Protein 8JMJ (pdb70)

Radius of gyration: 39.77 Å; Cα contacts (8 Å, |Δi|>4): 2284; chains: 8; bounding box: 100×88×109 Å

Foldseek 3Di:
DFAAEEEEDFLDPDQCLLLLLQLLQVLLVVVVFAEEREELEAVFLNCLLQPCDPVPQPDAPLCCLVVNDAQVVQWAQGPRNRYIYGTHHNSSVCVLVVQVVCCVPVNLLLQSVLVSCPVPGVPGHYYYYRAYNRPDSSSSSSQLSHLEYEYRAEQADVSLVRVVVVVVSVVVCCPPRHVNYYYQAYEYECDDPPDPSSVVSVVSCCVPPVVRFQAQPPPRDGQYQHNDCLSVCSSVVSHRSCVRPCVDRRNVSSNSRSVSNVPD/DWAAEEEEDFQDPPLCLLLLLLLLQVLLCVVVFAEEEEELDQVFLNCLLLPHDQVVFDDAPLCCLVPVDQQVVQWDQGPRNRYIYRTHHNVSVVCQVVQVVVCVPPVCSLQSLLVSCPVPTRVGHYYYYRAHNRLDRSVSNSQLNGLEYEYRDAQADVSQVRVVVVVVSSVVCCVPRRVNYYHQAYEAEQDDPPDPSNVVSVVSCCVPPVVRFDAADVPRGGQYQHNDCLSVVNSVVSHNSCVVPCPDRNNVSSSRVSVSVVVD/DFAAEEEADFLDPDQCLLLLLLLLQVLLQVVVFAEEREELELVFLNCLLQPDDVVPQDDAPQCLLVVNDAPVVQKAQGPGNRYIYGTHYNCSVCVLVVQVVCCVPPNQLLQSVLVSCPVCRVVGHYYYYRAYNRLGSSSSNSLLNGLEYEYRAAQADVSVVRVVVVVVSSVVCCPPRHVNYDYQAYEYECDDPPDPSSVVSVVVCCVPPVVRFQAQPPPRHGQYQHNDCLSVCSSVVSHRSCVRPCPDRNNVSSSSVNVSVVVD/DWAAEEEADFLDPDLQLLLLLLQLQVLLCVVVFAEEEEELDQCQLNCLLQPHDPVNQPDAPLCCLVPVDQQVVQWDQTPRNRYIYRTHHNSSVVVQVVQVVVVVPDVPQLQSLLVSCPVCGVPGHYYYYRADNRPGNSVSNSQLNHQEYEYRDAQAPVSVVTVVVVVVVNVVVCVPRHVNYYYQAYEYEQDDPVDPSSVVSVVVCCVVPVVRFDAAPVPRDGQYQHNDCLSVCNSVVSHRSCVPPCPDRNNVSSSRVSVSSVVD/DPVPPQPPHD/DPDCPVVDDD/DPDDDDDDPD/DPDDDDDD

Solvent-accessible surface area: 45719 Å² total; per-residue (Å²): 215,128,1,40,6,0,0,0,0,8,4,36,5,15,4,9,13,24,36,0,0,3,6,0,0,0,1,0,2,67,69,124,69,62,0,0,0,0,0,0,9,30,31,0,14,0,0,4,6,5,2,11,82,59,139,80,20,123,65,7,0,51,46,14,14,91,63,133,43,112,1,71,120,2,32,46,129,20,79,20,97,75,1,3,0,0,0,0,43,86,27,0,46,34,0,34,101,41,13,34,67,29,39,124,158,108,130,150,4,36,31,45,0,62,73,11,1,127,58,3,25,35,120,18,60,22,0,0,0,1,2,14,10,38,22,20,7,18,2,43,0,0,0,1,1,0,24,1,0,0,0,0,0,40,6,62,35,26,11,49,29,9,2,99,42,0,6,80,17,0,79,126,9,46,179,76,35,3,96,96,4,120,33,54,1,0,0,0,3,73,9,50,71,133,54,113,18,6,114,41,3,16,63,55,3,46,132,131,19,43,103,53,8,10,88,22,80,95,88,41,118,69,4,58,3,30,90,24,47,74,17,24,31,2,11,38,120,3,62,4,0,13,75,70,40,103,177,12,103,0,1,86,10,3,41,90,0,0,72,17,1,38,115,80,217,119,1,40,10,0,0,0,0,4,6,33,2,20,2,11,13,21,39,0,0,4,4,0,0,0,2,0,1,64,70,116,74,68,0,0,0,0,0,0,8,15,19,2,16,0,3,16,4,0,23,10,155,38,116,84,50,126,83,13,0,47,46,12,8,64,55,167,70,112,2,67,102,6,35,29,121,15,69,12,96,63,0,4,0,0,3,4,49,55,35,0,28,35,0,22,80,38,20,36,52,15,37,101,121,105,145,112,0,32,46,36,0,59,86,16,1,112,69,2,19,59,116,18,34,24,0,0,0,0,2,12,15,40,41,22,4,4,1,23,0,0,0,0,5,4,58,1,0,0,0,0,0,32,6,51,22,30,9,51,43,14,1,122,36,0,36,97,24,1,132,102,0,59,143,68,42,10,97,169,5,106,19,34,0,0,0,0,2,58,23,34,77,131,50,114,14,7,115,39,4,13,63,61,4,52,138,138,35,49,104,72,6,13,105,19,77,92,95,35,108,67,8,37,4,32,94,18,47,78,15,22,20,2,12,45,122,12,77,1,1,17,67,72,38,86,172,14,78,0,0,90,10,3,53,80,0,0,82,18,1,48,121,80,182,169,3,39,6,0,0,0,0,8,1,36,5,14,3,9,14,22,37,0,0,4,5,0,0,0,0,0,3,74,76,135,74,70,0,0,0,0,0,0,8,27,23,0,16,0,0,16,4,4,12,3,160,54,124,60,18,125,60,5,0,41,43,14,15,92,64,134,55,121,6,65,123,8,35,45,140,20,66,13,117,85,0,3,0,0,0,0,40,93,37,0,40,28,0,28,102,34,15,27,76,27,53,109,148,115,142,149,3,42,31,42,0,78,99,15,1,104,57,2,39,22,99,12,59,24,0,0,0,1,1,11,15,41,20,13,2,2,2,27,0,0,0,0,1,1,66,0,0,0,0,0,0,36,6,66,41,31,12,31,63,6,2,64,28,0,8,81,23,1,121,132,10,58,151,76,15,7,94,167,3,116,44,46,1,0,0,1,3,71,13,43,68,134,45,119,20,6,114,40,4,16,61,51,0,40,141,122,32,46,109,68,7,10,88,33,66,96,102,41,118,78,7,56,3,36,103,19,47,73,15,23,38,2,13,51,103,5,47,3,0,7,76,63,47,97,174,8,92,0,0,72,9,1,50,108,0,0,80,21,1,39,115,77,210,104,1,31,5,0,0,0,0,3,8,34,3,18,2,12,15,20,40,0,0,5,5,0,0,0,1,0,0,68,68,130,70,59,0,0,0,0,0,0,8,21,26,2,20,0,1,23,4,0,13,16,140,74,148,86,25,114,102,6,0,47,45,13,10,58,55,181,47,113,1,52,109,7,31,53,131,14,57,14,104,72,0,0,0,0,0,0,32,44,30,0,30,29,2,25,104,45,16,41,70,6,59,129,99,92,98,111,0,31,31,28,0,66,83,17,0,97,67,0,12,61,111,17,32,16,0,0,0,1,2,13,20,37,38,25,12,18,1,27,0,0,0,1,5,1,65,0,0,0,0,0,0,32,7,61,35,31,8,40,40,4,0,101,38,0,16,95,28,0,99,119,11,45,172,74,21,13,97,169,4,109,14,35,0,0,0,0,2,74,18,37,70,135,52,109,17,6,115,39,5,13,60,61,2,45,155,102,25,46,110,62,9,13,107,31,82,95,92,28,108,62,4,58,3,32,107,23,48,81,15,21,24,2,16,44,125,11,66,1,0,10,66,68,28,92,166,18,102,0,0,80,8,2,48,85,0,0,83,25,0,40,116,70,146,79,211,81,199,94,74,33,94,94,155,98,132,71,198,112,63,29,46,62,145,109,207,100,216,94,71,55,92,83,264,98,199,91,109,48,110,120

Secondary structure (DSSP, 8-state):
--PEEEEE--SSTTSSHHHHHHHHHHHHHTTT--EEEEE-STT-HHHHHTT--TTS-SS-HHHHHHTSS-HHHH-EE-SSTTEEEE---GGGGGHHHHHHTSTTTT--GGGTTHHHHTTTTTS-SEEEEE--SSSSHHHHHHHTT-SEEEEEEE-STHHHHHHHHHHHHHHHHHTTT-TT-EEEEEEEESB-TT-HHHHHHHHHHHHHHGGGB-B-TTT--B---B--HHHHHGGGGT--HHHH-SSSHHHHHHHHHHHTTS--/---EEEEE--SSTTSSHHHHHHHHHHHHHTTT--EEEEE--TT-HHHHHTT--TTT-S--HHHHHHTSS-HHHH-EE-SSSSEEEE---GGGGGHHHHHHTTTTTSS-TTSHHHHHGGGTTTS-SEEEEE--SSSSHHHHHHHHT-SEEEEEEESSTHHHHHHHHHHHHHHHHHTTT-TT-EEEEEEEESB-TT-HHHHHHHHHHHHHHGGGB-B-SSS-SB---B--HHHHHGGGGT--GGGT-SSSHHHHHHHHHHHHHHT-/---EEEEE--SSTTSSHHHHHHHHHHHHHTTT--EEEEE--SS-HHHHHTT--TTS-SS-THHHHHTSS-GGGTPEE-SSTTEEEE---GGGGGHHHHHHHHTTTT--GGGHHHHHHTTTTTS-SEEEEE--SSSSHHHHHHHHH-SEEEEEEE-STTHHHHHHHHHHHHHHHHHTT-TT-EEEEEEEESB-TT-HHHHHHHHHHHHHHGGGB-B-TTT--B--PBP-HHHHHGGGGT--HHHH-TTSHHHHHHHHHHHHHHH-/---EEEEE--SSTTSSHHHHHHHHHHHHHTTT--EEEEE--TT-HHHHHTT--TTT-SS-HHHHHHTSS-HHHH-EE-SSTTEEEE---GGGGGTTHHHHHHTSSSSGGGSHHHHHTTTTTTS-SEEEEE--SSSSHHHHHHHHS-SEEEEEEESSTHHHHHHHHHHHHHHHHHHTT-TT-EEEEEEEESB-TT-HHHHHHHHHHHHHHGGGB-B-SSS--B---B--HHHHHGGGGT--GGGT-SSSHHHHHHHHHHHHHHT-/----SSS---/-TTSS--S--/--SSSS----/---S----

Nearest PDB structures (foldseek):
  6iud-assembly1_A  TM=9.995E-01  e=3.372E-49  Helicobacter pylori 26695
  8jmj-assembly1_B  TM=9.989E-01  e=3.523E-48  Helicobacter pylori 26695
  5ihp-assembly2_B  TM=9.378E-01  e=6.225E-23  Mycolicibacterium smegmatis MC2 155
  5ihp-assembly1_A  TM=9.436E-01  e=1.056E-22  Mycolicibacterium smegmatis MC2 155
  4pfs-assembly1_A  TM=9.407E-01  e=8.852E-23  Mycolicibacterium smegmatis MC2 155

Organism: Helicobacter pylori (strain ATCC 700392 / 26695) (NCBI:txid85962)

Sequence (1094 aa):
MMSEIIAVANQKGGVGKTTTAVNLAASLAVHEKKILLIDFAPQANATSSLGFRRDKIDYDIYHVLIGRKQISQVILKTQMPFLDLVPSNLGLAGFEKTFYDSQDENKRGELMLKNALESVVGLYDYIIIDSPPALGPLTINSLSAAHSVIIPIQCEFFALEGTKLLLNTIRMLQKSTNPKLKIRGFLPTMHVPQLNLTKGVLAELFKYFDSEFFRDSATGEYIMIPKSVKLAESPSFGKPILLYDIKSNGSIAYQKLAQSILQGMMSEIIAVANQKGGVGKTTTAVNLAASLAVHEKKILLIDFAPQANATSSLGFRRDKIDYDIYHVLIGRKQISQVILKTQMPFLDLVPSNLGLAGFEKTFYDSQDENKRGELMLKNALESVVGLYDYIIIDSPPALGPLTINSLSAAHSVIIPIQCEFFALEGTKLLLNTIRMLQKSTNPKLKIRGFLPTMHVPQLNLTKGVLAELFKYFDSEFFRDSATGEYIMIPKSVKLAESPSFGKPILLYDIKSNGSIAYQKLAQSILQGMMSEIIAVANQKGGVGKTTTAVNLAASLAVHEKKILLIDFAPQANATSSLGFRRDKIDYDIYHVLIGRKQISQVILKTQMPFLDLVPSNLGLAGFEKTFYDSQDENKRGELMLKNALESVVGLYDYIIIDSPPALGPLTINSLSAAHSVIIPIQCEFFALEGTKLLLNTIRMLQKSTNPKLKIRGFLPTMHVPQLNLTKGVLAELFKYFDSEFFRDSATGEYIMIPKSVKLAESPSFGKPILLYDIKSNGSIAYQKLAQSILQGMMSEIIAVANQKGGVGKTTTAVNLAASLAVHEKKILLIDFAPQANATSSLGFRRDKIDYDIYHVLIGRKQISQVILKTQMPFLDLVPSNLGLAGFEKTFYDSQDENKRGELMLKNALESVVGLYDYIIIDSPPALGPLTINSLSAAHSVIIPIQCEFFALEGTKLLLNTIRMLQKSTNPKLKIRGFLPTMHVPQLNLTKGVLAELFKYFDSEFFRDSATGEYIMIPKSVKLAESPSFGKPILLYDIKSNGSIAYQKLAQSILQGMAKNKVLGRGMAKNKVLGRGMAKNKVLGRGKNKVLGRG

Structure (mmCIF, N/CA/C/O backbone):
data_8JMJ
#
_entry.id   8JMJ
#
_cell.length_a   75.178
_cell.length_b   75.193
_cell.length_c   81.116
_cell.angle_alpha   71.34
_cell.angle_beta   71.46
_cell.angle_gamma   67.70
#
_symmetry.space_group_name_H-M   'P 1'
#
loop_
_entity.id
_entity.type
_entity.pdbx_description
1 polymer 'SpoOJ regulator (Soj)'
2 polymer "DNA (5'-D(P*TP*CP*CP*CP*TP*GP*TP*TP*TP*CP*AP*CP*GP*TP*GP*GP*AP*AP*CP*AP*CP*CP*CP*T)-3')"
3 polymer "DNA (5'-D(P*AP*GP*GP*GP*TP*GP*TP*TP*CP*CP*AP*CP*GP*TP*GP*AP*AP*AP*CP*AP*GP*GP*GP*A)-3')"
4 polymer 'Probable chromosome-partitioning protein ParB'
5 non-polymer "ADENOSINE-5'-TRIPHOSPHATE"
6 non-polymer 'MAGNESIUM ION'
#
loop_
_atom_site.group_PDB
_atom_site.id
_atom_site.type_symbol
_atom_site.label_atom_id
_atom_site.label_alt_id
_atom_site.label_comp_id
_atom_site.label_asym_id
_atom_site.label_entity_id
_atom_site.label_seq_id
_atom_site.pdbx_PDB_ins_code
_atom_site.Cartn_x
_atom_site.Cartn_y
_atom_site.Cartn_z
_atom_site.occupancy
_atom_site.B_iso_or_equiv
_atom_site.auth_seq_id
_atom_site.auth_comp_id
_atom_site.auth_asym_id
_atom_site.auth_atom_id
_atom_site.pdbx_PDB_model_num
ATOM 1 N N . MET A 1 1 ? -41.054 42.019 -46.443 1.00 70.87 1 MET A N 1
ATOM 2 C CA . MET A 1 1 ? -40.440 43.336 -46.461 1.00 72.53 1 MET A CA 1
ATOM 3 C C . MET A 1 1 ? -40.990 44.119 -45.292 1.00 73.28 1 MET A C 1
ATOM 4 O O . MET A 1 1 ? -42.096 43.833 -44.824 1.00 80.15 1 MET A O 1
ATOM 9 N N . MET A 1 2 ? -40.210 45.075 -44.795 1.00 65.28 2 MET A N 1
ATOM 10 C CA . MET A 1 2 ? -40.657 45.891 -43.669 1.00 66.33 2 MET A CA 1
ATOM 11 C C . MET A 1 2 ? -40.151 47.343 -43.738 1.00 71.31 2 MET A C 1
ATOM 12 O O . MET A 1 2 ? -38.963 47.596 -43.967 1.00 76.35 2 MET A O 1
ATOM 17 N N . SER A 1 3 ? -41.060 48.293 -43.543 1.00 62.68 3 SER A N 1
ATOM 18 C CA . SER A 1 3 ? -40.701 49.705 -43.528 1.00 55.05 3 SER A CA 1
ATOM 19 C C . SER A 1 3 ? -40.013 50.052 -42.234 1.00 56.16 3 SER A C 1
ATOM 20 O O . SER A 1 3 ? -40.451 49.615 -41.184 1.00 43.78 3 SER A O 1
ATOM 23 N N . GLU A 1 4 ? -38.945 50.841 -42.284 1.00 50.47 4 GLU A N 1
ATOM 24 C CA . GLU A 1 4 ? -38.446 51.396 -41.039 1.00 44.97 4 GLU A CA 1
ATOM 25 C C . GLU A 1 4 ? -39.201 52.695 -40.826 1.00 47.27 4 GLU A C 1
ATOM 26 O O . GLU A 1 4 ? -39.150 53.589 -41.657 1.00 49.07 4 GLU A O 1
ATOM 32 N N . ILE A 1 5 ? -39.935 52.782 -39.728 1.00 52.07 5 ILE A N 1
ATOM 33 C CA . ILE A 1 5 ? -40.701 53.978 -39.449 1.00 49.86 5 ILE A CA 1
ATOM 34 C C . ILE A 1 5 ? -39.844 54.955 -38.663 1.00 50.42 5 ILE A C 1
ATOM 35 O O . ILE A 1 5 ? -39.390 54.641 -37.571 1.00 59.25 5 ILE A O 1
ATOM 40 N N . ILE A 1 6 ? -39.605 56.131 -39.227 1.00 45.08 6 ILE A N 1
ATOM 41 C CA . ILE A 1 6 ? -38.804 57.138 -38.546 1.00 44.55 6 ILE A CA 1
ATOM 42 C C . ILE A 1 6 ? -39.629 58.355 -38.136 1.00 48.94 6 ILE A C 1
ATOM 43 O O . ILE A 1 6 ? -40.321 58.953 -38.955 1.00 52.43 6 ILE A O 1
ATOM 48 N N . ALA A 1 7 ? -39.565 58.710 -36.856 1.00 41.79 7 ALA A N 1
ATOM 49 C CA . ALA A 1 7 ? -40.190 59.940 -36.395 1.00 33.73 7 ALA A CA 1
ATOM 50 C C . ALA A 1 7 ? -39.180 61.105 -36.398 1.00 31.72 7 ALA A C 1
ATOM 51 O O . ALA A 1 7 ? -38.005 60.952 -36.086 1.00 28.91 7 ALA A O 1
ATOM 53 N N . VAL A 1 8 ? -39.637 62.271 -36.809 1.00 30.94 8 VAL A N 1
ATOM 54 C CA . VAL A 1 8 ? -38.834 63.470 -36.654 1.00 30.73 8 VAL A CA 1
ATOM 55 C C . VAL A 1 8 ? -39.618 64.194 -35.623 1.00 26.32 8 VAL A C 1
ATOM 56 O O . VAL A 1 8 ? -40.765 64.525 -35.879 1.00 34.39 8 VAL A O 1
ATOM 60 N N . ALA A 1 9 ? -39.044 64.379 -34.437 1.00 31.33 9 ALA A N 1
ATOM 61 C CA . ALA A 1 9 ? -39.797 64.979 -33.326 1.00 27.33 9 ALA A CA 1
ATOM 62 C C . ALA A 1 9 ? -38.965 65.880 -32.449 1.00 25.23 9 ALA A C 1
ATOM 63 O O . ALA A 1 9 ? -37.826 65.554 -32.135 1.00 32.66 9 ALA A O 1
ATOM 65 N N . ASN A 1 10 ? -39.526 67.044 -32.124 1.00 26.57 10 ASN A N 1
ATOM 66 C CA . ASN A 1 10 ? -39.104 67.856 -30.997 1.00 28.24 10 ASN A CA 1
ATOM 67 C C . ASN A 1 10 ? -40.291 68.715 -30.569 1.00 33.80 10 ASN A C 1
ATOM 68 O O . ASN A 1 10 ? -40.957 69.265 -31.426 1.00 29.44 10 ASN A O 1
ATOM 73 N N . GLN A 1 11 ? -40.516 68.918 -29.269 1.00 40.14 11 GLN A N 1
ATOM 74 C CA . GLN A 1 11 ? -41.660 69.755 -28.841 1.00 37.50 11 GLN A CA 1
ATOM 75 C C . GLN A 1 11 ? -41.414 71.250 -28.949 1.00 23.51 11 GLN A C 1
ATOM 76 O O . GLN A 1 11 ? -42.377 72.028 -28.992 1.00 23.44 11 GLN A O 1
ATOM 82 N N . LYS A 1 12 ? -40.132 71.631 -28.969 1.00 27.01 12 LYS A N 1
ATOM 83 C CA . LYS A 1 12 ? -39.710 73.012 -29.177 1.00 22.49 12 LYS A CA 1
ATOM 84 C C . LYS A 1 12 ? -40.117 73.398 -30.565 1.00 29.33 12 LYS A C 1
ATOM 85 O O . LYS A 1 12 ? -39.917 72.630 -31.525 1.00 31.76 12 LYS A O 1
ATOM 91 N N . GLY A 1 13 ? -40.723 74.568 -30.676 1.00 21.81 13 GLY A N 1
ATOM 92 C CA . GLY A 1 13 ? -41.097 75.033 -31.974 1.00 21.48 13 GLY A CA 1
ATOM 93 C C . GLY A 1 13 ? -40.002 75.600 -32.883 1.00 30.07 13 GLY A C 1
ATOM 94 O O . GLY A 1 13 ? -39.043 76.238 -32.417 1.00 20.57 13 GLY A O 1
ATOM 95 N N . GLY A 1 14 ? -40.150 75.349 -34.191 1.00 23.63 14 GLY A N 1
ATOM 96 C CA . GLY A 1 14 ? -39.350 75.990 -35.222 1.00 20.15 14 GLY A CA 1
ATOM 97 C C . GLY A 1 14 ? -37.897 75.589 -35.249 1.00 19.90 14 GLY A C 1
ATOM 98 O O . GLY A 1 14 ? -37.025 76.398 -35.505 1.00 35.20 14 GLY A O 1
ATOM 99 N N . VAL A 1 15 ? -37.651 74.323 -34.952 1.00 30.18 15 VAL A N 1
ATOM 100 C CA . VAL A 1 15 ? -36.310 73.737 -34.910 1.00 34.30 15 VAL A CA 1
ATOM 101 C C . VAL A 1 15 ? -35.855 72.900 -36.110 1.00 37.99 15 VAL A C 1
ATOM 102 O O . VAL A 1 15 ? -34.788 72.299 -36.067 1.00 42.75 15 VAL A O 1
ATOM 106 N N . GLY A 1 16 ? -36.647 72.824 -37.170 1.00 35.35 16 GLY A N 1
ATOM 107 C CA . GLY A 1 16 ? -36.221 72.033 -38.309 1.00 20.64 16 GLY A CA 1
ATOM 108 C C . GLY A 1 16 ? -36.905 70.697 -38.564 1.00 21.45 16 GLY A C 1
ATOM 109 O O . GLY A 1 16 ? -36.494 69.995 -39.480 1.00 30.46 16 GLY A O 1
ATOM 110 N N . LYS A 1 17 ? -37.923 70.359 -37.777 1.00 21.85 17 LYS A N 1
ATOM 111 C CA . LYS A 1 17 ? -38.757 69.149 -37.930 1.00 25.80 17 LYS A CA 1
ATOM 112 C C . LYS A 1 17 ? -39.288 68.877 -39.320 1.00 24.10 17 LYS A C 1
ATOM 113 O O . LYS A 1 17 ? -39.011 67.828 -39.880 1.00 35.80 17 LYS A O 1
ATOM 119 N N . THR A 1 18 ? -40.069 69.815 -39.848 1.00 25.35 18 THR A N 1
ATOM 120 C CA . THR A 1 18 ? -40.620 69.730 -41.203 1.00 23.09 18 THR A CA 1
ATOM 121 C C . THR A 1 18 ? -39.548 69.740 -42.300 1.00 22.88 18 THR A C 1
ATOM 122 O O . THR A 1 18 ? -39.539 68.843 -43.134 1.00 23.57 18 THR A O 1
ATOM 126 N N . THR A 1 19 ? -38.633 70.707 -42.251 1.00 22.02 19 THR A N 1
ATOM 127 C CA . THR A 1 19 ? -37.481 70.779 -43.151 1.00 21.78 19 THR A CA 1
ATOM 128 C C . THR A 1 19 ? -36.613 69.497 -43.168 1.00 40.42 19 THR A C 1
ATOM 129 O O . THR A 1 19 ? -36.164 69.073 -44.227 1.00 48.46 19 THR A O 1
ATOM 133 N N . THR A 1 20 ? -36.452 68.847 -42.013 1.00 31.15 20 THR A N 1
ATOM 134 C CA . THR A 1 20 ? -35.812 67.552 -41.988 1.00 23.43 20 THR A CA 1
ATOM 135 C C . THR A 1 20 ? -36.690 66.500 -42.629 1.00 24.46 20 THR A C 1
ATOM 136 O O . THR A 1 20 ? -36.229 65.816 -43.539 1.00 31.34 20 THR A O 1
ATOM 140 N N . ALA A 1 21 ? -37.941 66.402 -42.185 1.00 24.72 21 ALA A N 1
ATOM 141 C CA . ALA A 1 21 ? -38.837 65.340 -42.618 1.00 25.84 21 ALA A CA 1
ATOM 142 C C . ALA A 1 21 ? -39.131 65.378 -44.108 1.00 36.92 21 ALA A C 1
ATOM 143 O O . ALA A 1 21 ? -39.203 64.341 -44.738 1.00 38.68 21 ALA A O 1
ATOM 145 N N . VAL A 1 22 ? -39.219 66.573 -44.676 1.00 25.42 22 VAL A N 1
ATOM 146 C CA . VAL A 1 22 ? -39.358 66.704 -46.121 1.00 34.64 22 VAL A CA 1
ATOM 147 C C . VAL A 1 22 ? -38.053 66.396 -46.872 1.00 36.33 22 VAL A C 1
ATOM 148 O O . VAL A 1 22 ? -38.048 65.573 -47.792 1.00 39.71 22 VAL A O 1
ATOM 152 N N . ASN A 1 23 ? -36.949 67.033 -46.474 1.00 24.89 23 ASN A N 1
ATOM 153 C CA . ASN A 1 23 ? -35.671 66.816 -47.161 1.00 24.95 23 ASN A CA 1
ATOM 154 C C . ASN A 1 23 ? -34.955 65.461 -46.882 1.00 33.27 23 ASN A C 1
ATOM 155 O O . ASN A 1 23 ? -34.183 64.992 -47.707 1.00 31.79 23 ASN A O 1
ATOM 160 N N . LEU A 1 24 ? -35.230 64.821 -45.750 1.00 31.58 24 LEU A N 1
ATOM 161 C CA . LEU A 1 24 ? -34.752 63.463 -45.571 1.00 33.42 24 LEU A CA 1
ATOM 162 C C . LEU A 1 24 ? -35.503 62.502 -46.478 1.00 38.85 24 LEU A C 1
ATOM 163 O O . LEU A 1 24 ? -34.862 61.668 -47.127 1.00 42.07 24 LEU A O 1
ATOM 168 N N . ALA A 1 25 ? -36.835 62.641 -46.536 1.00 34.45 25 ALA A N 1
ATOM 169 C CA . ALA A 1 25 ? -37.695 61.778 -47.366 1.00 40.00 25 ALA A CA 1
ATOM 170 C C . ALA A 1 25 ? -37.384 61.920 -48.857 1.00 49.50 25 ALA A C 1
ATOM 171 O O . ALA A 1 25 ? -37.480 60.948 -49.627 1.00 50.66 25 ALA A O 1
ATOM 173 N N . ALA A 1 26 ? -36.993 63.131 -49.246 1.00 43.96 26 ALA A N 1
ATOM 174 C CA . ALA A 1 26 ? -36.550 63.372 -50.604 1.00 39.65 26 ALA A CA 1
ATOM 175 C C . ALA A 1 26 ? -35.183 62.760 -50.849 1.00 42.27 26 ALA A C 1
ATOM 176 O O . ALA A 1 26 ? -34.964 62.141 -51.893 1.00 47.35 26 ALA A O 1
ATOM 178 N N . SER A 1 27 ? -34.271 62.916 -49.890 1.00 29.21 27 SER A N 1
ATOM 179 C CA . SER A 1 27 ? -32.895 62.422 -50.062 1.00 43.08 27 SER A CA 1
ATOM 180 C C . SER A 1 27 ? -32.783 60.893 -50.088 1.00 41.98 27 SER A C 1
ATOM 181 O O . SER A 1 27 ? -31.872 60.326 -50.694 1.00 45.00 27 SER A O 1
ATOM 184 N N . LEU A 1 28 ? -33.747 60.246 -49.451 1.00 42.54 28 LEU A N 1
ATOM 185 C CA . LEU A 1 28 ? -33.897 58.810 -49.503 1.00 33.64 28 LEU A CA 1
ATOM 186 C C . LEU A 1 28 ? -34.593 58.342 -50.798 1.00 37.42 28 LEU A C 1
ATOM 187 O O . LEU A 1 28 ? -34.349 57.237 -51.267 1.00 44.17 28 LEU A O 1
ATOM 192 N N . ALA A 1 29 ? -35.457 59.161 -51.387 1.00 34.28 29 ALA A N 1
ATOM 193 C CA . ALA A 1 29 ? -36.125 58.755 -52.628 1.00 47.18 29 ALA A CA 1
ATOM 194 C C . ALA A 1 29 ? -35.181 58.877 -53.826 1.00 51.24 29 ALA A C 1
ATOM 195 O O . ALA A 1 29 ? -35.380 58.233 -54.855 1.00 52.64 29 ALA A O 1
ATOM 197 N N . VAL A 1 30 ? -34.160 59.717 -53.665 1.00 54.56 30 VAL A N 1
ATOM 198 C CA . VAL A 1 30 ? -33.065 59.911 -54.624 1.00 57.50 30 VAL A CA 1
ATOM 199 C C . VAL A 1 30 ? -32.299 58.607 -54.894 1.00 59.63 30 VAL A C 1
ATOM 200 O O . VAL A 1 30 ? -31.910 58.317 -56.027 1.00 54.17 30 VAL A O 1
ATOM 204 N N . HIS A 1 31 ? -32.178 57.794 -53.848 1.00 63.03 31 HIS A N 1
ATOM 205 C CA . HIS A 1 31 ? -31.377 56.576 -53.847 1.00 60.59 31 HIS A CA 1
ATOM 206 C C . HIS A 1 31 ? -32.158 55.352 -54.312 1.00 59.31 31 HIS A C 1
ATOM 207 O O . HIS A 1 31 ? -31.678 54.225 -54.173 1.00 60.98 31 HIS A O 1
ATOM 214 N N . GLU A 1 32 ? -33.355 55.611 -54.843 1.00 59.61 32 GLU A N 1
ATOM 215 C CA . GLU A 1 32 ? -34.321 54.619 -55.323 1.00 66.78 32 GLU A CA 1
ATOM 216 C C . GLU A 1 32 ? -34.783 53.720 -54.171 1.00 68.17 32 GLU A C 1
ATOM 217 O O . GLU A 1 32 ? -34.554 52.504 -54.140 1.00 76.89 32 GLU A O 1
ATOM 223 N N . LYS A 1 33 ? -35.445 54.364 -53.215 1.00 55.80 33 LYS A N 1
ATOM 224 C CA . LYS A 1 33 ? -36.152 53.690 -52.128 1.00 53.31 33 LYS A CA 1
ATOM 225 C C . LYS A 1 33 ? -37.582 54.239 -52.117 1.00 56.94 33 LYS A C 1
ATOM 226 O O . LYS A 1 33 ? -37.794 55.404 -52.424 1.00 55.92 33 LYS A O 1
ATOM 232 N N . LYS A 1 34 ? -38.560 53.411 -51.765 1.00 61.30 34 LYS A N 1
ATOM 233 C CA . LYS A 1 34 ? -39.958 53.831 -51.806 1.00 61.79 34 LYS A CA 1
ATOM 234 C C . LYS A 1 34 ? -40.335 54.553 -50.498 1.00 60.53 34 LYS A C 1
ATOM 235 O O . LYS A 1 34 ? -40.289 53.954 -49.427 1.00 64.66 34 LYS A O 1
ATOM 241 N N . ILE A 1 35 ? -40.700 55.836 -50.586 1.00 52.79 35 ILE A N 1
ATOM 242 C CA . ILE A 1 35 ? -40.816 56.693 -49.395 1.00 47.18 35 ILE A CA 1
ATOM 243 C C . ILE A 1 35 ? -42.203 57.293 -49.179 1.00 37.34 35 ILE A C 1
ATOM 244 O O . ILE A 1 35 ? -42.724 57.979 -50.046 1.00 37.20 35 ILE A O 1
ATOM 249 N N . LEU A 1 36 ? -42.783 57.052 -48.010 1.00 37.25 36 LEU A N 1
ATOM 250 C CA . LEU A 1 36 ? -44.040 57.675 -47.622 1.00 36.84 36 LEU A CA 1
ATOM 251 C C . LEU A 1 36 ? -43.733 58.786 -46.636 1.00 36.32 36 LEU A C 1
ATOM 252 O O . LEU A 1 36 ? -43.194 58.515 -45.581 1.00 35.74 36 LEU A O 1
ATOM 257 N N . LEU A 1 37 ? -44.052 60.034 -46.977 1.00 41.76 37 LEU A N 1
ATOM 258 C CA . LEU A 1 37 ? -43.955 61.138 -46.010 1.00 44.75 37 LEU A CA 1
ATOM 259 C C . LEU A 1 37 ? -45.305 61.376 -45.345 1.00 49.94 37 LEU A C 1
ATOM 260 O O . LEU A 1 37 ? -46.254 61.761 -46.003 1.00 53.35 37 LEU A O 1
ATOM 265 N N . ILE A 1 38 ? -45.402 61.152 -44.043 1.00 32.26 38 ILE A N 1
ATOM 266 C CA . ILE A 1 38 ? -46.660 61.443 -43.365 1.00 33.87 38 ILE A CA 1
ATOM 267 C C . ILE A 1 38 ? -46.560 62.772 -42.675 1.00 32.95 38 ILE A C 1
ATOM 268 O O . ILE A 1 38 ? -45.708 62.953 -41.809 1.00 43.88 38 ILE A O 1
ATOM 273 N N . ASP A 1 39 ? -47.432 63.704 -43.047 1.00 30.71 39 ASP A N 1
ATOM 274 C CA . ASP A 1 39 ? -47.449 65.010 -42.399 1.00 35.40 39 ASP A CA 1
ATOM 275 C C . ASP A 1 39 ? -48.409 64.798 -41.253 1.00 34.14 39 ASP A C 1
ATOM 276 O O . ASP A 1 39 ? -49.599 64.632 -41.464 1.00 32.95 39 ASP A O 1
ATOM 281 N N . PHE A 1 40 ? -47.868 64.744 -40.041 1.00 35.64 40 PHE A N 1
ATOM 282 C CA . PHE A 1 40 ? -48.649 64.482 -38.827 1.00 34.69 40 PHE A CA 1
ATOM 283 C C . PHE A 1 40 ? -48.978 65.725 -37.979 1.00 36.17 40 PHE A C 1
ATOM 284 O O . PHE A 1 40 ? -49.329 65.604 -36.806 1.00 40.27 40 PHE A O 1
ATOM 292 N N . ALA A 1 41 ? -48.775 66.918 -38.519 1.00 33.74 41 ALA A N 1
ATOM 293 C CA . ALA A 1 41 ? -48.967 68.126 -37.712 1.00 33.98 41 ALA A CA 1
ATOM 294 C C . ALA A 1 41 ? -50.175 68.867 -38.258 1.00 30.31 41 ALA A C 1
ATOM 295 O O . ALA A 1 41 ? -50.360 68.870 -39.470 1.00 31.83 41 ALA A O 1
ATOM 297 N N . PRO A 1 42 ? -50.992 69.507 -37.383 1.00 27.85 42 PRO A N 1
ATOM 298 C CA . PRO A 1 42 ? -52.200 70.241 -37.835 1.00 32.13 42 PRO A CA 1
ATOM 299 C C . PRO A 1 42 ? -51.926 71.435 -38.756 1.00 27.93 42 PRO A C 1
ATOM 300 O O . PRO A 1 42 ? -52.709 71.713 -39.663 1.00 55.22 42 PRO A O 1
ATOM 304 N N . GLN A 1 43 ? -50.803 72.105 -38.530 1.00 39.56 43 GLN A N 1
ATOM 305 C CA . GLN A 1 43 ? -50.369 73.232 -39.346 1.00 31.33 43 GLN A CA 1
ATOM 306 C C . GLN A 1 43 ? -50.065 72.836 -40.790 1.00 37.40 43 GLN A C 1
ATOM 307 O O . GLN A 1 43 ? -50.157 73.671 -41.701 1.00 44.23 43 GLN A O 1
ATOM 313 N N . ALA A 1 44 ? -49.669 71.573 -40.965 1.00 39.86 44 ALA A N 1
ATOM 314 C CA . ALA A 1 44 ? -49.454 70.928 -42.270 1.00 39.85 44 ALA A CA 1
ATOM 315 C C . ALA A 1 44 ? -48.380 71.550 -43.179 1.00 36.59 44 ALA A C 1
ATOM 316 O O . ALA A 1 44 ? -48.567 71.618 -44.395 1.00 38.10 44 ALA A O 1
ATOM 318 N N . ASN A 1 45 ? -47.261 71.978 -42.594 1.00 25.37 45 ASN A N 1
ATOM 319 C CA . ASN A 1 45 ? -46.184 72.576 -43.360 1.00 24.64 45 ASN A CA 1
ATOM 320 C C . ASN A 1 45 ? -45.460 71.579 -44.285 1.00 45.12 45 ASN A C 1
ATOM 321 O O . ASN A 1 45 ? -44.859 71.985 -45.273 1.00 47.86 45 ASN A O 1
ATOM 326 N N . ALA A 1 46 ? -45.504 70.285 -43.977 1.00 25.51 46 ALA A N 1
ATOM 327 C CA . ALA A 1 46 ? -44.816 69.319 -44.826 1.00 26.67 46 ALA A CA 1
ATOM 328 C C . ALA A 1 46 ? -45.519 69.108 -46.154 1.00 26.88 46 ALA A C 1
ATOM 329 O O . ALA A 1 46 ? -44.876 69.032 -47.188 1.00 43.73 46 ALA A O 1
ATOM 331 N N . THR A 1 47 ? -46.840 69.063 -46.097 1.00 33.23 47 THR A N 1
ATOM 332 C CA . THR A 1 47 ? -47.672 69.048 -47.284 1.00 33.64 47 THR A CA 1
ATOM 333 C C . THR A 1 47 ? -47.470 70.303 -48.146 1.00 30.94 47 THR A C 1
ATOM 334 O O . THR A 1 47 ? -47.316 70.197 -49.363 1.00 29.96 47 THR A O 1
ATOM 338 N N . SER A 1 48 ? -47.411 71.472 -47.517 1.00 33.32 48 SER A N 1
ATOM 339 C CA . SER A 1 48 ? -47.224 72.724 -48.270 1.00 39.30 48 SER A CA 1
ATOM 340 C C . SER A 1 48 ? -45.809 72.877 -48.831 1.00 36.67 48 SER A C 1
ATOM 341 O O . SER A 1 48 ? -45.606 73.577 -49.818 1.00 36.93 48 SER A O 1
ATOM 344 N N . SER A 1 49 ? -44.849 72.199 -48.206 1.00 33.27 49 SER A N 1
ATOM 345 C CA . SER A 1 49 ? -43.490 72.107 -48.720 1.00 28.92 49 SER A CA 1
ATOM 346 C C . SER A 1 49 ? -43.422 71.340 -50.047 1.00 32.82 49 SER A C 1
ATOM 347 O O . SER A 1 49 ? -42.507 71.555 -50.820 1.00 30.93 49 SER A O 1
ATOM 350 N N . LEU A 1 50 ? -44.367 70.430 -50.283 1.00 27.06 50 LEU A N 1
ATOM 351 C CA . LEU A 1 50 ? -44.384 69.642 -51.510 1.00 40.20 50 LEU A CA 1
ATOM 352 C C . LEU A 1 50 ? -45.294 70.207 -52.599 1.00 43.89 50 LEU A C 1
ATOM 353 O O . LEU A 1 50 ? -45.494 69.568 -53.638 1.00 52.86 50 LEU A O 1
ATOM 358 N N . GLY A 1 51 ? -45.850 71.390 -52.350 1.00 39.78 51 GLY A N 1
ATOM 359 C CA . GLY A 1 51 ? -46.693 72.058 -53.326 1.00 39.85 51 GLY A CA 1
ATOM 360 C C . GLY A 1 51 ? -48.151 71.616 -53.322 1.00 52.97 51 GLY A C 1
ATOM 361 O O . GLY A 1 51 ? -48.907 71.920 -54.251 1.00 54.26 51 GLY A O 1
ATOM 362 N N . PHE A 1 52 ? -48.576 70.889 -52.299 1.00 51.74 52 PHE A N 1
ATOM 363 C CA . PHE A 1 52 ? -50.000 70.634 -52.212 1.00 61.36 52 PHE A CA 1
ATOM 364 C C . PHE A 1 52 ? -50.515 71.589 -51.167 1.00 68.11 52 PHE A C 1
ATOM 365 O O . PHE A 1 52 ? -50.407 71.342 -49.970 1.00 76.25 52 PHE A O 1
ATOM 373 N N . ARG A 1 53 ? -51.116 72.673 -51.623 1.00 67.03 53 ARG A N 1
ATOM 374 C CA . ARG A 1 53 ? -51.762 73.595 -50.718 1.00 67.98 53 ARG A CA 1
ATOM 375 C C . ARG A 1 53 ? -53.120 72.962 -50.519 1.00 69.53 53 ARG A C 1
ATOM 376 O O . ARG A 1 53 ? -53.558 72.206 -51.373 1.00 70.47 53 ARG A O 1
ATOM 384 N N . ARG A 1 54 ? -53.790 73.214 -49.407 1.00 77.05 54 ARG A N 1
ATOM 385 C CA . ARG A 1 54 ? -55.035 72.500 -49.229 1.00 85.31 54 ARG A CA 1
ATOM 386 C C . ARG A 1 54 ? -56.290 73.350 -49.388 1.00 86.97 54 ARG A C 1
ATOM 387 O O . ARG A 1 54 ? -56.775 73.944 -48.430 1.00 88.77 54 ARG A O 1
ATOM 395 N N . ASP A 1 55 ? -56.825 73.391 -50.606 1.00 85.55 55 ASP A N 1
ATOM 396 C CA . ASP A 1 55 ? -58.248 73.244 -50.844 1.00 82.87 55 ASP A CA 1
ATOM 397 C C . ASP A 1 55 ? -58.427 71.903 -51.538 1.00 80.59 55 ASP A C 1
ATOM 398 O O . ASP A 1 55 ? -59.538 71.382 -51.644 1.00 79.22 55 ASP A O 1
ATOM 403 N N . LYS A 1 56 ? -57.298 71.344 -51.980 1.00 81.85 56 LYS A N 1
ATOM 404 C CA . LYS A 1 56 ? -57.279 70.257 -52.967 1.00 83.02 56 LYS A CA 1
ATOM 405 C C . LYS A 1 56 ? -57.114 68.866 -52.360 1.00 82.62 56 LYS A C 1
ATOM 406 O O . LYS A 1 56 ? -57.045 67.862 -53.074 1.00 79.21 56 LYS A O 1
ATOM 412 N N . ILE A 1 57 ? -57.068 68.817 -51.034 1.00 85.68 57 ILE A N 1
ATOM 413 C CA . ILE A 1 57 ? -56.965 67.552 -50.327 1.00 82.54 57 ILE A CA 1
ATOM 414 C C . ILE A 1 57 ? -58.372 67.073 -50.029 1.00 89.29 57 ILE A C 1
ATOM 415 O O . ILE A 1 57 ? -59.073 67.674 -49.208 1.00 92.79 57 ILE A O 1
ATOM 420 N N . ASP A 1 58 ? -58.780 66.008 -50.719 1.00 90.88 58 ASP A N 1
ATOM 421 C CA . ASP A 1 58 ? -60.091 65.382 -50.532 1.00 90.65 58 ASP A CA 1
ATOM 422 C C . ASP A 1 58 ? -60.277 64.867 -49.113 1.00 83.72 58 ASP A C 1
ATOM 423 O O . ASP A 1 58 ? -61.096 65.380 -48.356 1.00 84.26 58 ASP A O 1
ATOM 428 N N . TYR A 1 59 ? -59.498 63.852 -48.765 1.00 78.22 59 TYR A N 1
ATOM 429 C CA . TYR A 1 59 ? -59.512 63.288 -47.429 1.00 75.28 59 TYR A CA 1
ATOM 430 C C . TYR A 1 59 ? -58.048 63.133 -47.007 1.00 71.72 59 TYR A C 1
ATOM 431 O O . TYR A 1 59 ? -57.165 62.944 -47.852 1.00 66.51 59 TYR A O 1
ATOM 440 N N . ASP A 1 60 ? -57.789 63.227 -45.705 1.00 70.05 60 ASP A N 1
ATOM 441 C CA . ASP A 1 60 ? -56.420 63.236 -45.197 1.00 64.64 60 ASP A CA 1
ATOM 442 C C . ASP A 1 60 ? -56.252 62.375 -43.948 1.00 65.20 60 ASP A C 1
ATOM 443 O O . ASP A 1 60 ? -57.159 61.619 -43.590 1.00 69.17 60 ASP A O 1
ATOM 448 N N . ILE A 1 61 ? -55.081 62.508 -43.312 1.00 65.44 61 ILE A N 1
ATOM 449 C CA . ILE A 1 61 ? -54.612 61.677 -42.189 1.00 62.54 61 ILE A CA 1
ATOM 450 C C . ILE A 1 61 ? -55.580 61.602 -40.992 1.00 67.40 61 ILE A C 1
ATOM 451 O O . ILE A 1 61 ? -55.672 60.564 -40.326 1.00 75.90 61 ILE A O 1
ATOM 456 N N . TYR A 1 62 ? -56.346 62.674 -40.781 1.00 67.35 62 TYR A N 1
ATOM 457 C CA . TYR A 1 62 ? -57.405 62.700 -39.771 1.00 75.11 62 TYR A CA 1
ATOM 458 C C . TYR A 1 62 ? -58.537 61.703 -40.082 1.00 69.93 62 TYR A C 1
ATOM 459 O O . TYR A 1 62 ? -59.071 61.070 -39.177 1.00 66.58 62 TYR A O 1
ATOM 468 N N . HIS A 1 63 ? -58.859 61.527 -41.359 1.00 67.48 63 HIS A N 1
ATOM 469 C CA . HIS A 1 63 ? -59.951 60.635 -41.745 1.00 76.74 63 HIS A CA 1
ATOM 470 C C . HIS A 1 63 ? -59.570 59.147 -41.711 1.00 80.02 63 HIS A C 1
ATOM 471 O O . HIS A 1 63 ? -60.439 58.273 -41.713 1.00 79.18 63 HIS A O 1
ATOM 478 N N . VAL A 1 64 ? -58.271 58.867 -41.666 1.00 78.40 64 VAL A N 1
ATOM 479 C CA . VAL A 1 64 ? -57.786 57.491 -41.614 1.00 76.41 64 VAL A CA 1
ATOM 480 C C . VAL A 1 64 ? -57.960 56.943 -40.204 1.00 79.92 64 VAL A C 1
ATOM 481 O O . VAL A 1 64 ? -58.355 55.790 -40.004 1.00 83.17 64 VAL A O 1
ATOM 485 N N . LEU A 1 65 ? -57.691 57.801 -39.228 1.00 75.64 65 LEU A N 1
ATOM 486 C CA . LEU A 1 65 ? -57.693 57.412 -37.828 1.00 70.04 65 LEU A CA 1
ATOM 487 C C . LEU A 1 65 ? -59.106 57.272 -37.267 1.00 76.37 65 LEU A C 1
ATOM 488 O O . LEU A 1 65 ? -59.302 56.667 -36.221 1.00 77.94 65 LEU A O 1
ATOM 493 N N . ILE A 1 66 ? -60.088 57.840 -37.958 1.00 84.04 66 ILE A N 1
ATOM 494 C CA . ILE A 1 66 ? -61.487 57.608 -37.618 1.00 91.53 66 ILE A CA 1
ATOM 495 C C . ILE A 1 66 ? -61.859 56.192 -38.051 1.00 100.00 66 ILE A C 1
ATOM 496 O O . ILE A 1 66 ? -62.487 55.432 -37.307 1.00 105.66 66 ILE A O 1
ATOM 501 N N . GLY A 1 67 ? -61.417 55.831 -39.251 1.00 100.56 67 GLY A N 1
ATOM 502 C CA . GLY A 1 67 ? -61.900 54.643 -39.922 1.00 101.86 67 GLY A CA 1
ATOM 503 C C . GLY A 1 67 ? -62.829 55.109 -41.026 1.00 100.49 67 GLY A C 1
ATOM 504 O O . GLY A 1 67 ? -63.467 54.303 -41.708 1.00 103.83 67 GLY A O 1
ATOM 505 N N . ARG A 1 68 ? -62.911 56.431 -41.169 1.00 91.44 68 ARG A N 1
ATOM 506 C CA . ARG A 1 68 ? -63.695 57.082 -42.211 1.00 82.74 68 ARG A CA 1
ATOM 507 C C . ARG A 1 68 ? -63.080 56.775 -43.572 1.00 84.46 68 ARG A C 1
ATOM 508 O O . ARG A 1 68 ? -63.789 56.458 -44.524 1.00 92.06 68 ARG A O 1
ATOM 516 N N . LYS A 1 69 ? -61.756 56.838 -43.652 1.00 78.45 69 LYS A N 1
ATOM 517 C CA . LYS A 1 69 ? -61.041 56.389 -44.841 1.00 68.47 69 LYS A CA 1
ATOM 518 C C . LYS A 1 69 ? -60.006 55.333 -44.494 1.00 67.74 69 LYS A C 1
ATOM 519 O O . LYS A 1 69 ? -59.655 55.142 -43.329 1.00 72.52 69 LYS A O 1
ATOM 525 N N . GLN A 1 70 ? -59.526 54.654 -45.527 1.00 68.87 70 GLN A N 1
ATOM 526 C CA . GLN A 1 70 ? -58.423 53.713 -45.418 1.00 65.56 70 GLN A CA 1
ATOM 527 C C . GLN A 1 70 ? -57.204 54.471 -45.959 1.00 57.33 70 GLN A C 1
ATOM 528 O O . GLN A 1 70 ? -57.367 55.389 -46.759 1.00 55.61 70 GLN A O 1
ATOM 534 N N . ILE A 1 71 ? -56.010 54.143 -45.472 1.00 50.27 71 ILE A N 1
ATOM 535 C CA . ILE A 1 71 ? -54.790 54.902 -45.795 1.00 53.62 71 ILE A CA 1
ATOM 536 C C . ILE A 1 71 ? -54.392 54.958 -47.299 1.00 63.25 71 ILE A C 1
ATOM 537 O O . ILE A 1 71 ? -53.886 55.978 -47.768 1.00 57.25 71 ILE A O 1
ATOM 542 N N . SER A 1 72 ? -54.711 53.901 -48.053 1.00 63.72 72 SER A N 1
ATOM 543 C CA . SER A 1 72 ? -54.478 53.840 -49.499 1.00 59.17 72 SER A CA 1
ATOM 544 C C . SER A 1 72 ? -55.294 54.891 -50.276 1.00 63.00 72 SER A C 1
ATOM 545 O O . SER A 1 72 ? -54.884 55.367 -51.340 1.00 61.66 72 SER A O 1
ATOM 548 N N . GLN A 1 73 ? -56.448 55.254 -49.724 1.00 68.23 73 GLN A N 1
ATOM 549 C CA . GLN A 1 73 ? -57.322 56.264 -50.313 1.00 71.08 73 GLN A CA 1
ATOM 550 C C . GLN A 1 73 ? -56.779 57.697 -50.218 1.00 70.18 73 GLN A C 1
ATOM 551 O O . GLN A 1 73 ? -57.093 58.530 -51.073 1.00 73.40 73 GLN A O 1
ATOM 557 N N . VAL A 1 74 ? -56.001 57.999 -49.175 1.00 61.86 74 VAL A N 1
ATOM 558 C CA . VAL A 1 74 ? -55.462 59.356 -49.012 1.00 55.29 74 VAL A CA 1
ATOM 559 C C . VAL A 1 74 ? -54.012 59.598 -49.468 1.00 56.41 74 VAL A C 1
ATOM 560 O O . VAL A 1 74 ? -53.527 60.725 -49.404 1.00 59.89 74 VAL A O 1
ATOM 564 N N . ILE A 1 75 ? -53.325 58.562 -49.942 1.00 57.38 75 ILE A N 1
ATOM 565 C CA . ILE A 1 75 ? -51.921 58.714 -50.335 1.00 49.09 75 ILE A CA 1
ATOM 566 C C . ILE A 1 75 ? -51.756 59.406 -51.692 1.00 49.39 75 ILE A C 1
ATOM 567 O O . ILE A 1 75 ? -52.285 58.962 -52.706 1.00 52.01 75 ILE A O 1
ATOM 572 N N . LEU A 1 76 ? -51.013 60.505 -51.688 1.00 54.26 76 LEU A N 1
ATOM 573 C CA . LEU A 1 76 ? -50.816 61.334 -52.873 1.00 59.83 76 LEU A CA 1
ATOM 574 C C . LEU A 1 76 ? -49.433 61.118 -53.464 1.00 56.27 76 LEU A C 1
ATOM 575 O O . LEU A 1 76 ? -48.457 60.950 -52.739 1.00 57.95 76 LEU A O 1
ATOM 580 N N . LYS A 1 77 ? -49.345 61.133 -54.784 1.00 52.11 77 LYS A N 1
ATOM 581 C CA . LYS A 1 77 ? -48.051 61.032 -55.443 1.00 51.29 77 LYS A CA 1
ATOM 582 C C . LYS A 1 77 ? -47.484 62.434 -55.673 1.00 38.75 77 LYS A C 1
ATOM 583 O O . LYS A 1 77 ? -48.227 63.359 -55.984 1.00 77.29 77 LYS A O 1
ATOM 589 N N . THR A 1 78 ? -46.175 62.588 -55.500 1.00 37.57 78 THR A N 1
ATOM 590 C CA . THR A 1 78 ? -45.506 63.880 -55.634 1.00 35.98 78 THR A CA 1
ATOM 591 C C . THR A 1 78 ? -44.725 64.005 -56.928 1.00 36.29 78 THR A C 1
ATOM 592 O O . THR A 1 78 ? -44.798 63.126 -57.780 1.00 64.83 78 THR A O 1
ATOM 596 N N . GLN A 1 79 ? -43.993 65.116 -57.064 1.00 40.03 79 GLN A N 1
ATOM 597 C CA . GLN A 1 79 ? -43.048 65.336 -58.163 1.00 34.89 79 GLN A CA 1
ATOM 598 C C . GLN A 1 79 ? -41.967 64.243 -58.196 1.00 62.30 79 GLN A C 1
ATOM 599 O O . GLN A 1 79 ? -41.644 63.719 -59.260 1.00 65.04 79 GLN A O 1
ATOM 605 N N . MET A 1 80 ? -41.406 63.914 -57.032 1.00 58.55 80 MET A N 1
ATOM 606 C CA . MET A 1 80 ? -40.424 62.840 -56.936 1.00 46.57 80 MET A CA 1
ATOM 607 C C . MET A 1 80 ? -41.154 61.534 -57.098 1.00 49.37 80 MET A C 1
ATOM 608 O O . MET A 1 80 ? -42.125 61.296 -56.374 1.00 55.34 80 MET A O 1
ATOM 613 N N . PRO A 1 81 ? -40.716 60.703 -58.072 1.00 48.48 81 PRO A N 1
ATOM 614 C CA . PRO A 1 81 ? -41.387 59.426 -58.363 1.00 49.25 81 PRO A CA 1
ATOM 615 C C . PRO A 1 81 ? -41.364 58.453 -57.180 1.00 52.25 81 PRO A C 1
ATOM 616 O O . PRO A 1 81 ? -42.342 57.730 -56.945 1.00 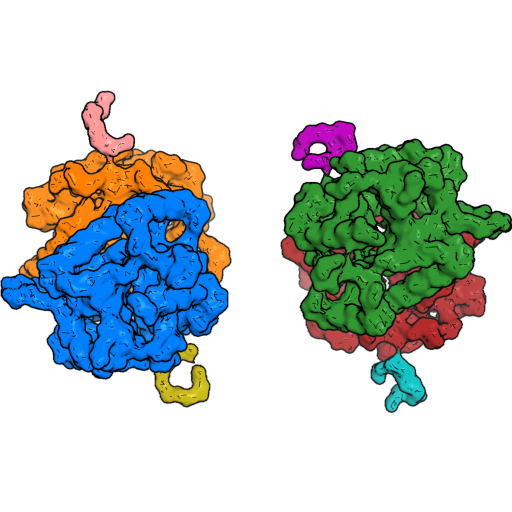54.38 81 PRO A O 1
ATOM 620 N N . PHE A 1 82 ? -40.274 58.464 -56.419 1.00 48.78 82 PHE A N 1
ATOM 621 C CA . PHE A 1 82 ? -40.166 57.533 -55.300 1.00 50.10 82 PHE A CA 1
ATOM 622 C C . PHE A 1 82 ? -40.645 58.103 -53.965 1.00 46.04 82 PHE A C 1
ATOM 623 O O . PHE A 1 82 ? -40.553 57.444 -52.945 1.00 38.69 82 PHE A O 1
ATOM 631 N N . LEU A 1 83 ? -41.184 59.319 -53.995 1.00 52.27 83 LEU A N 1
ATOM 632 C CA . LEU A 1 83 ? -41.826 59.923 -52.826 1.00 51.09 83 LEU A CA 1
ATOM 633 C C . LEU A 1 83 ? -43.368 59.957 -52.932 1.00 53.40 83 LEU A C 1
ATOM 634 O O . LEU A 1 83 ? -43.929 60.397 -53.934 1.00 59.04 83 LEU A O 1
ATOM 639 N N . ASP A 1 84 ? -44.035 59.470 -51.892 1.00 37.18 84 ASP A N 1
ATOM 640 C CA . ASP A 1 84 ? -45.482 59.625 -51.715 1.00 55.08 84 ASP A CA 1
ATOM 641 C C . ASP A 1 84 ? -45.770 60.394 -50.409 1.00 56.96 84 ASP A C 1
ATOM 642 O O . ASP A 1 84 ? -44.988 60.330 -49.459 1.00 58.30 84 ASP A O 1
ATOM 647 N N . LEU A 1 85 ? -46.908 61.086 -50.350 1.00 56.77 85 LEU A N 1
ATOM 648 C CA . LEU A 1 85 ? -47.278 61.873 -49.169 1.00 43.20 85 LEU A CA 1
ATOM 649 C C . LEU A 1 85 ? -48.684 61.602 -48.635 1.00 44.34 85 LEU A C 1
ATOM 650 O O . LEU A 1 85 ? -49.639 61.591 -49.396 1.00 45.91 85 LEU A O 1
ATOM 655 N N . VAL A 1 86 ? -48.802 61.396 -47.323 1.00 50.74 86 VAL A N 1
ATOM 656 C CA . VAL A 1 86 ? -50.094 61.489 -46.645 1.00 53.46 86 VAL A CA 1
ATOM 657 C C . VAL A 1 86 ? -50.271 62.916 -46.100 1.00 55.26 86 VAL A C 1
ATOM 658 O O . VAL A 1 86 ? -49.610 63.304 -45.133 1.00 56.32 86 VAL A O 1
ATOM 662 N N . PRO A 1 87 ? -51.155 63.707 -46.728 1.00 34.64 87 PRO A N 1
ATOM 663 C CA . PRO A 1 87 ? -51.329 65.114 -46.376 1.00 33.51 87 PRO A CA 1
ATOM 664 C C . PRO A 1 87 ? -51.999 65.323 -45.030 1.00 49.34 87 PRO A C 1
ATOM 665 O O . PRO A 1 87 ? -52.615 64.398 -44.483 1.00 52.06 87 PRO A O 1
ATOM 669 N N . SER A 1 88 ? -51.886 66.550 -44.521 1.00 47.38 88 SER A N 1
ATOM 670 C CA . SER A 1 88 ? -52.469 66.946 -43.241 1.00 51.76 88 SER A CA 1
ATOM 671 C C . SER A 1 88 ? -53.349 68.189 -43.400 1.00 59.19 88 SER A C 1
ATOM 672 O O . SER A 1 88 ? -53.313 68.849 -44.439 1.00 31.85 88 SER A O 1
ATOM 675 N N . ASN A 1 89 ? -54.136 68.496 -42.370 1.00 72.62 89 ASN A N 1
ATOM 676 C CA . ASN A 1 89 ? -55.159 69.541 -42.437 1.00 87.93 89 ASN A CA 1
ATOM 677 C C . ASN A 1 89 ? -55.377 70.179 -41.055 1.00 93.58 89 ASN A C 1
ATOM 678 O O . ASN A 1 89 ? -54.908 69.642 -40.048 1.00 94.64 89 ASN A O 1
ATOM 683 N N . LEU A 1 90 ? -56.069 71.326 -41.014 1.00 91.46 90 LEU A N 1
ATOM 684 C CA . LEU A 1 90 ? -56.641 71.896 -39.782 1.00 84.24 90 LEU A CA 1
ATOM 685 C C . LEU A 1 90 ? -57.579 70.939 -39.026 1.00 78.51 90 LEU A C 1
ATOM 686 O O . LEU A 1 90 ? -57.727 71.038 -37.804 1.00 75.77 90 LEU A O 1
ATOM 691 N N . GLY A 1 91 ? -58.214 70.022 -39.759 1.00 71.40 91 GLY A N 1
ATOM 692 C CA . GLY A 1 91 ? -59.071 68.999 -39.196 1.00 67.22 91 GLY A CA 1
ATOM 693 C C . GLY A 1 91 ? -58.375 68.014 -38.278 1.00 65.73 91 GLY A C 1
ATOM 694 O O . GLY A 1 91 ? -59.028 67.352 -37.474 1.00 72.75 91 GLY A O 1
ATOM 695 N N . LEU A 1 92 ? -57.048 67.937 -38.375 1.00 58.37 92 LEU A N 1
ATOM 696 C CA . LEU A 1 92 ? -56.238 67.051 -37.544 1.00 46.91 92 LEU A CA 1
ATOM 697 C C . LEU A 1 92 ? -56.167 67.536 -36.089 1.00 44.66 92 LEU A C 1
ATOM 698 O O . LEU A 1 92 ? -55.831 66.768 -35.185 1.00 46.78 92 LEU A O 1
ATOM 703 N N . ALA A 1 93 ? -56.513 68.804 -35.858 1.00 46.61 93 ALA A N 1
ATOM 704 C CA . ALA A 1 93 ? -56.600 69.354 -34.498 1.00 46.39 93 ALA A CA 1
ATOM 705 C C . ALA A 1 93 ? -57.728 68.714 -33.686 1.00 58.49 93 ALA A C 1
ATOM 706 O O . ALA A 1 93 ? -57.640 68.614 -32.461 1.00 68.10 93 ALA A O 1
ATOM 708 N N . GLY A 1 94 ? -58.774 68.262 -34.376 1.00 61.08 94 GLY A N 1
ATOM 709 C CA . GLY A 1 94 ? -59.884 67.580 -33.736 1.00 60.52 94 GLY A CA 1
ATOM 710 C C . GLY A 1 94 ? -59.667 66.102 -33.455 1.00 59.12 94 GLY A C 1
ATOM 711 O O . GLY A 1 94 ? -60.595 65.416 -33.033 1.00 63.42 94 GLY A O 1
ATOM 712 N N . PHE A 1 95 ? -58.448 65.610 -33.687 1.00 58.74 95 PHE A N 1
ATOM 713 C CA . PHE A 1 95 ? -58.064 64.254 -33.308 1.00 62.94 95 PHE A CA 1
ATOM 714 C C . PHE A 1 95 ? -57.837 64.247 -31.805 1.00 69.62 95 PHE A C 1
ATOM 715 O O . PHE A 1 95 ? -57.982 63.214 -31.147 1.00 72.60 95 PHE A O 1
ATOM 723 N N . GLU A 1 96 ? -57.474 65.413 -31.272 1.00 75.07 96 GLU A N 1
ATOM 724 C CA . GLU A 1 96 ? -57.184 65.580 -29.852 1.00 81.53 96 GLU A CA 1
ATOM 725 C C . GLU A 1 96 ? -58.381 65.287 -28.948 1.00 87.04 96 GLU A C 1
ATOM 726 O O . GLU A 1 96 ? -58.202 64.839 -27.822 1.00 90.46 96 GLU A O 1
ATOM 732 N N . LYS A 1 97 ? -59.591 65.505 -29.457 1.00 89.90 97 LYS A N 1
ATOM 733 C CA . LYS A 1 97 ? -60.797 65.055 -28.768 1.00 90.02 97 LYS A CA 1
ATOM 734 C C . LYS A 1 97 ? -60.965 63.526 -28.853 1.00 88.62 97 LYS A C 1
ATOM 735 O O . LYS A 1 97 ? -61.312 62.886 -27.852 1.00 84.58 97 LYS A O 1
ATOM 741 N N . THR A 1 98 ? -60.706 62.968 -30.045 1.00 90.70 98 THR A N 1
ATOM 742 C CA . THR A 1 98 ? -60.820 61.526 -30.356 1.00 91.81 98 THR A CA 1
ATOM 743 C C . THR A 1 98 ? -59.899 60.674 -29.464 1.00 87.47 98 THR A C 1
ATOM 744 O O . THR A 1 98 ? -60.253 59.566 -29.045 1.00 88.67 98 THR A O 1
ATOM 748 N N . PHE A 1 99 ? -58.730 61.223 -29.150 1.00 82.16 99 PHE A N 1
ATOM 749 C CA . PHE A 1 99 ? -57.783 60.566 -28.255 1.00 78.81 99 PHE A CA 1
ATOM 750 C C . PHE A 1 99 ? -58.295 60.510 -26.807 1.00 90.73 99 PHE A C 1
ATOM 751 O O . PHE A 1 99 ? -58.337 59.436 -26.212 1.00 93.44 99 PHE A O 1
ATOM 759 N N . TYR A 1 100 ? -58.700 61.659 -26.266 1.00 93.62 100 TYR A N 1
ATOM 760 C CA . TYR A 1 100 ? -58.976 61.806 -24.830 1.00 93.93 100 TYR A CA 1
ATOM 761 C C . TYR A 1 100 ? -60.297 61.205 -24.347 1.00 97.29 100 TYR A C 1
ATOM 762 O O . TYR A 1 100 ? -60.508 61.039 -23.145 1.00 98.14 100 TYR A O 1
ATOM 771 N N . ASP A 1 101 ? -61.184 60.899 -25.286 1.00 98.38 101 ASP A N 1
ATOM 772 C CA . ASP A 1 101 ? -62.432 60.220 -24.970 1.00 95.98 101 ASP A CA 1
ATOM 773 C C . ASP A 1 101 ? -62.291 58.712 -25.189 1.00 96.78 101 ASP A C 1
ATOM 774 O O . ASP A 1 101 ? -63.235 57.945 -24.973 1.00 100.46 101 ASP A O 1
ATOM 779 N N . SER A 1 102 ? -61.115 58.303 -25.657 1.00 92.86 102 SER A N 1
ATOM 780 C CA . SER A 1 102 ? -60.733 56.893 -25.693 1.00 93.75 102 SER A CA 1
ATOM 781 C C . SER A 1 102 ? -59.801 56.447 -24.551 1.00 98.03 102 SER A C 1
ATOM 782 O O . SER A 1 102 ? -59.442 55.275 -24.476 1.00 99.63 102 SER A O 1
ATOM 785 N N . GLN A 1 103 ? -59.392 57.372 -23.684 1.00 102.05 103 GLN A N 1
ATOM 786 C CA . GLN A 1 103 ? -58.538 57.020 -22.543 1.00 104.36 103 GLN A CA 1
ATOM 787 C C . GLN A 1 103 ? -59.339 56.723 -21.276 1.00 108.87 103 GLN A C 1
ATOM 788 O O . GLN A 1 103 ? -58.792 56.222 -20.288 1.00 107.08 103 GLN A O 1
ATOM 794 N N . ASP A 1 104 ? -60.633 57.036 -21.319 1.00 112.80 104 ASP A N 1
ATOM 795 C CA . ASP A 1 104 ? -61.521 56.867 -20.173 1.00 115.51 104 ASP A CA 1
ATOM 796 C C . ASP A 1 104 ? -61.797 55.380 -19.944 1.00 118.26 104 ASP A C 1
ATOM 797 O O . ASP A 1 104 ? -61.904 54.928 -18.804 1.00 118.22 104 ASP A O 1
ATOM 802 N N . GLU A 1 105 ? -61.885 54.620 -21.034 1.00 120.01 105 GLU A N 1
ATOM 803 C CA . GLU A 1 105 ? -62.198 53.193 -20.954 1.00 118.02 105 GLU A CA 1
ATOM 804 C C . GLU A 1 105 ? -61.190 52.316 -21.702 1.00 118.87 105 GLU A C 1
ATOM 805 O O . GLU A 1 105 ? -60.490 51.508 -21.085 1.00 120.65 105 GLU A O 1
ATOM 811 N N . ASN A 1 106 ? -61.130 52.483 -23.024 1.00 115.27 106 ASN A N 1
ATOM 812 C CA . ASN A 1 106 ? -60.312 51.638 -23.900 1.00 110.59 106 ASN A CA 1
ATOM 813 C C . ASN A 1 106 ? -58.800 51.788 -23.689 1.00 111.78 106 ASN A C 1
ATOM 814 O O . ASN A 1 106 ? -58.064 50.798 -23.757 1.00 112.63 106 ASN A O 1
ATOM 819 N N . LYS A 1 107 ? -58.364 53.036 -23.488 1.00 110.29 107 LYS A N 1
ATOM 820 C CA . LYS A 1 107 ? -56.986 53.435 -23.131 1.00 105.01 107 LYS A CA 1
ATOM 821 C C . LYS A 1 107 ? -55.894 53.044 -24.150 1.00 103.62 107 LYS A C 1
ATOM 822 O O . LYS A 1 107 ? -54.698 53.055 -23.833 1.00 102.42 107 LYS A O 1
ATOM 828 N N . ARG A 1 108 ? -56.317 52.747 -25.380 1.00 99.69 108 ARG A N 1
ATOM 829 C CA . ARG A 1 108 ? -55.436 52.237 -26.432 1.00 89.39 108 ARG A CA 1
ATOM 830 C C . ARG A 1 108 ? -55.014 53.290 -27.459 1.00 81.73 108 ARG A C 1
ATOM 831 O O . ARG A 1 108 ? -54.297 52.972 -28.407 1.00 84.93 108 ARG A O 1
ATOM 839 N N . GLY A 1 109 ? -55.456 54.533 -27.268 1.00 69.69 109 GLY A N 1
ATOM 840 C CA . GLY A 1 109 ? -55.353 55.577 -28.282 1.00 62.88 109 GLY A CA 1
ATOM 841 C C . GLY A 1 109 ? -53.981 56.038 -28.773 1.00 56.88 109 GLY A C 1
ATOM 842 O O . GLY A 1 109 ? -53.897 56.764 -29.761 1.00 45.40 109 GLY A O 1
ATOM 843 N N . GLU A 1 110 ? -52.910 55.606 -28.104 1.00 59.83 110 GLU A N 1
ATOM 844 C CA . GLU A 1 110 ? -51.539 55.953 -28.487 1.00 63.85 110 GLU A CA 1
ATOM 845 C C . GLU A 1 110 ? -51.049 55.150 -29.705 1.00 58.54 110 GLU A C 1
ATOM 846 O O . GLU A 1 110 ? -50.004 55.460 -30.300 1.00 52.26 110 GLU A O 1
ATOM 852 N N . LEU A 1 111 ? -51.796 54.098 -30.030 1.00 49.76 111 LEU A N 1
ATOM 853 C CA . LEU A 1 111 ? -51.517 53.224 -31.159 1.00 42.41 111 LEU A CA 1
ATOM 854 C C . LEU A 1 111 ? -52.317 53.487 -32.421 1.00 44.67 111 LEU A C 1
ATOM 855 O O . LEU A 1 111 ? -52.278 52.664 -33.337 1.00 51.44 111 LEU A O 1
ATOM 860 N N . MET A 1 112 ? -53.094 54.564 -32.443 1.00 42.53 112 MET A N 1
ATOM 861 C CA . MET A 1 112 ? -53.962 54.864 -33.591 1.00 39.88 112 MET A CA 1
ATOM 862 C C . MET A 1 112 ? -53.257 55.069 -34.938 1.00 48.94 112 MET A C 1
ATOM 863 O O . MET A 1 112 ? -53.797 54.684 -35.960 1.00 51.68 112 MET A O 1
ATOM 868 N N . LEU A 1 113 ? -52.050 55.632 -34.933 1.00 44.36 113 LEU A N 1
ATOM 869 C CA . LEU A 1 113 ? -51.307 55.828 -36.173 1.00 44.31 113 LEU A CA 1
ATOM 870 C C . LEU A 1 113 ? -50.625 54.541 -36.645 1.00 56.73 113 LEU A C 1
ATOM 871 O O . LEU A 1 113 ? -50.639 54.251 -37.844 1.00 70.01 113 LEU A O 1
ATOM 876 N N . LYS A 1 114 ? -50.036 53.796 -35.703 1.00 55.26 114 LYS A N 1
ATOM 877 C CA . LYS A 1 114 ? -49.393 52.498 -35.954 1.00 52.54 114 LYS A CA 1
ATOM 878 C C . LYS A 1 114 ? -50.304 51.504 -36.680 1.00 57.17 114 LYS A C 1
ATOM 879 O O . LYS A 1 114 ? -49.902 50.884 -37.667 1.00 53.30 114 LYS A O 1
ATOM 885 N N . ASN A 1 115 ? -51.552 51.419 -36.227 1.00 59.51 115 ASN A N 1
ATOM 886 C CA . ASN A 1 115 ? -52.535 50.546 -36.863 1.00 65.45 115 ASN A CA 1
ATOM 887 C C . ASN A 1 115 ? -53.077 51.059 -38.194 1.00 65.51 115 ASN A C 1
ATOM 888 O O . ASN A 1 115 ? -53.676 50.299 -38.960 1.00 74.57 115 ASN A O 1
ATOM 893 N N . ALA A 1 116 ? -52.866 52.341 -38.470 1.00 54.07 116 ALA A N 1
ATOM 894 C CA . ALA A 1 116 ? -53.214 52.884 -39.774 1.00 57.74 116 ALA A CA 1
ATOM 895 C C . ALA A 1 116 ? -52.124 52.557 -40.777 1.00 68.43 116 ALA A C 1
ATOM 896 O O . ALA A 1 116 ? -52.375 52.545 -41.980 1.00 75.16 116 ALA A O 1
ATOM 898 N N . LEU A 1 117 ? -50.918 52.286 -40.277 1.00 69.30 117 LEU A N 1
ATOM 899 C CA . LEU A 1 117 ? -49.764 52.034 -41.147 1.00 63.12 117 LEU A CA 1
ATOM 900 C C . LEU A 1 117 ? -49.592 50.584 -41.553 1.00 69.01 117 LEU A C 1
ATOM 901 O O . LEU A 1 117 ? -48.817 50.294 -42.464 1.00 69.86 117 LEU A O 1
ATOM 906 N N . GLU A 1 118 ? -50.322 49.696 -40.873 1.00 71.04 118 GLU A N 1
ATOM 907 C CA . GLU A 1 118 ? -50.245 48.251 -41.071 1.00 74.50 118 GLU A CA 1
ATOM 908 C C . GLU A 1 118 ? -50.582 47.844 -42.510 1.00 69.77 118 GLU A C 1
ATOM 909 O O . GLU A 1 118 ? -49.978 46.931 -43.063 1.00 70.81 118 GLU A O 1
ATOM 915 N N . SER A 1 119 ? -51.508 48.582 -43.114 1.00 64.80 119 SER A N 1
ATOM 916 C CA . SER A 1 119 ? -51.880 48.411 -44.510 1.00 65.09 119 SER A CA 1
ATOM 917 C C . SER A 1 119 ? -50.735 48.748 -45.485 1.00 72.74 119 SER A C 1
ATOM 918 O O . SER A 1 119 ? -50.551 48.063 -46.488 1.00 83.78 119 SER A O 1
ATOM 921 N N . VAL A 1 120 ? -49.994 49.817 -45.209 1.00 67.28 120 VAL A N 1
ATOM 922 C CA . VAL A 1 120 ? -48.891 50.235 -46.084 1.00 60.23 120 VAL A CA 1
ATOM 923 C C . VAL A 1 120 ? -47.436 49.906 -45.698 1.00 59.46 120 VAL A C 1
ATOM 924 O O . VAL A 1 120 ? -46.522 50.358 -46.399 1.00 56.45 120 VAL A O 1
ATOM 928 N N . VAL A 1 121 ? -47.205 49.178 -44.597 1.00 59.95 121 VAL A N 1
ATOM 929 C CA . VAL A 1 121 ? -45.825 48.970 -44.123 1.00 61.10 121 VAL A CA 1
ATOM 930 C C . VAL A 1 121 ? -44.990 48.047 -44.983 1.00 70.89 121 VAL A C 1
ATOM 931 O O . VAL A 1 121 ? -43.766 48.184 -45.037 1.00 48.25 121 VAL A O 1
ATOM 935 N N . GLY A 1 122 ? -45.652 47.116 -45.660 1.00 79.00 122 GLY A N 1
ATOM 936 C CA . GLY A 1 122 ? -44.978 46.257 -46.616 1.00 76.55 122 GLY A CA 1
ATOM 937 C C . GLY A 1 122 ? -44.611 46.947 -47.920 1.00 74.08 122 GLY A C 1
ATOM 938 O O . GLY A 1 122 ? -43.751 46.450 -48.650 1.00 86.55 122 GLY A O 1
ATOM 939 N N . LEU A 1 123 ? -45.248 48.085 -48.212 1.00 63.43 123 LEU A N 1
ATOM 940 C CA . LEU A 1 123 ? -45.095 48.759 -49.509 1.00 55.75 123 LEU A CA 1
ATOM 941 C C . LEU A 1 123 ? -44.069 49.890 -49.543 1.00 53.58 123 LEU A C 1
ATOM 942 O O . LEU A 1 123 ? -43.831 50.488 -50.601 1.00 51.27 123 LEU A O 1
ATOM 947 N N . TYR A 1 124 ? -43.473 50.195 -48.391 1.00 55.87 124 TYR A N 1
ATOM 948 C CA . TYR A 1 124 ? -42.475 51.262 -48.314 1.00 52.79 124 TYR A CA 1
ATOM 949 C C . TYR A 1 124 ? -41.158 50.805 -47.685 1.00 49.50 124 TYR A C 1
ATOM 950 O O . TYR A 1 124 ? -41.136 49.919 -46.836 1.00 50.94 124 TYR A O 1
ATOM 959 N N . ASP A 1 125 ? -40.059 51.379 -48.153 1.00 44.05 125 ASP A N 1
ATOM 960 C CA . ASP A 1 125 ? -38.764 51.150 -47.539 1.00 43.82 125 ASP A CA 1
ATOM 961 C C . ASP A 1 125 ? -38.593 52.031 -46.310 1.00 45.17 125 ASP A C 1
ATOM 962 O O . ASP A 1 125 ? -37.993 51.643 -45.315 1.00 50.46 125 ASP A O 1
ATOM 967 N N . TYR A 1 126 ? -39.095 53.253 -46.405 1.00 49.60 126 TYR A N 1
ATOM 968 C CA . TYR A 1 126 ? -39.032 54.188 -45.306 1.00 43.32 126 TYR A CA 1
ATOM 969 C C . TYR A 1 126 ? -40.319 54.962 -45.243 1.00 39.40 126 TYR A C 1
ATOM 970 O O . TYR A 1 126 ? -40.887 55.332 -46.267 1.00 45.34 126 TYR A O 1
ATOM 979 N N . ILE A 1 127 ? -40.786 55.166 -44.023 1.00 39.21 127 ILE A N 1
ATOM 980 C CA . ILE A 1 127 ? -41.963 55.957 -43.744 1.00 36.46 127 ILE A CA 1
ATOM 981 C C . ILE A 1 127 ? -41.528 57.058 -42.772 1.00 34.71 127 ILE A C 1
ATOM 982 O O . ILE A 1 127 ? -41.104 56.786 -41.666 1.00 34.77 127 ILE A O 1
ATOM 987 N N . ILE A 1 128 ? -41.604 58.297 -43.210 1.00 33.47 128 ILE A N 1
ATOM 988 C CA . ILE A 1 128 ? -41.084 59.400 -42.445 1.00 31.92 128 ILE A CA 1
ATOM 989 C C . ILE A 1 128 ? -42.257 60.187 -41.908 1.00 55.26 128 ILE A C 1
ATOM 990 O O . ILE A 1 128 ? -43.131 60.664 -42.666 1.00 31.34 128 ILE A O 1
ATOM 995 N N . ILE A 1 129 ? -42.289 60.306 -40.590 1.00 30.88 129 ILE A N 1
ATOM 996 C CA . ILE A 1 129 ? -43.370 61.007 -39.939 1.00 30.41 129 ILE A CA 1
ATOM 997 C C . ILE A 1 129 ? -42.919 62.346 -39.348 1.00 28.95 129 ILE A C 1
ATOM 998 O O . ILE A 1 129 ? -41.961 62.403 -38.577 1.00 28.49 129 ILE A O 1
ATOM 1003 N N . ASP A 1 130 ? -43.623 63.408 -39.728 1.00 28.36 130 ASP A N 1
ATOM 1004 C CA . ASP A 1 130 ? -43.357 64.771 -39.261 1.00 41.99 130 ASP A CA 1
ATOM 1005 C C . ASP A 1 130 ? -44.338 65.166 -38.159 1.00 27.04 130 ASP A C 1
ATOM 1006 O O . ASP A 1 130 ? -45.507 65.272 -38.427 1.00 48.19 130 ASP A O 1
ATOM 1011 N N . SER A 1 131 ? -43.857 65.495 -36.965 1.00 26.51 131 SER A N 1
ATOM 1012 C CA . SER A 1 131 ? -44.737 65.650 -35.791 1.00 26.65 131 SER A CA 1
ATOM 1013 C C . SER A 1 131 ? -44.819 67.115 -35.289 1.00 32.24 131 SER A C 1
ATOM 1014 O O . SER A 1 131 ? -43.896 67.863 -35.529 1.00 39.25 131 SER A O 1
ATOM 1017 N N . PRO A 1 132 ? -45.922 67.540 -34.606 1.00 38.25 132 PRO A N 1
ATOM 1018 C CA . PRO A 1 132 ? -46.060 68.985 -34.323 1.00 35.88 132 PRO A CA 1
ATOM 1019 C C . PRO A 1 132 ? -45.207 69.453 -33.120 1.00 33.76 132 PRO A C 1
ATOM 1020 O O . PRO A 1 132 ? -44.562 68.614 -32.481 1.00 34.89 132 PRO A O 1
ATOM 1024 N N . PRO A 1 133 ? -45.183 70.771 -32.822 1.00 24.14 133 PRO A N 1
ATOM 1025 C CA . PRO A 1 133 ? -44.451 71.148 -31.602 1.00 60.61 133 PRO A CA 1
ATOM 1026 C C . PRO A 1 133 ? -45.213 71.055 -30.267 1.00 62.43 133 PRO A C 1
ATOM 1027 O O . PRO A 1 133 ? -45.646 72.088 -29.739 1.00 69.54 133 PRO A O 1
ATOM 1031 N N . ALA A 1 134 ? -45.284 69.831 -29.733 1.00 52.45 134 ALA A N 1
ATOM 1032 C CA . ALA A 1 134 ? -45.882 69.473 -28.446 1.00 39.65 134 ALA A CA 1
ATOM 1033 C C . ALA A 1 134 ? -45.616 67.989 -28.187 1.00 30.50 134 ALA A C 1
ATOM 1034 O O . ALA A 1 134 ? -45.329 67.214 -29.098 1.00 26.35 134 ALA A O 1
ATOM 1036 N N . LEU A 1 135 ? -45.713 67.609 -26.925 1.00 31.52 135 LEU A N 1
ATOM 1037 C CA . LEU A 1 135 ? -45.635 66.215 -26.501 1.00 36.52 135 LEU A CA 1
ATOM 1038 C C . LEU A 1 135 ? -47.024 65.579 -26.315 1.00 47.84 135 LEU A C 1
ATOM 1039 O O . LEU A 1 135 ? -47.163 64.582 -25.609 1.00 52.44 135 LEU A O 1
ATOM 1044 N N . GLY A 1 136 ? -48.059 66.218 -26.856 1.00 46.83 136 GLY A N 1
ATOM 1045 C CA . GLY A 1 136 ? -49.420 65.704 -26.757 1.00 46.96 136 GLY A CA 1
ATOM 1046 C C . GLY A 1 136 ? -49.728 64.492 -27.637 1.00 47.42 136 GLY A C 1
ATOM 1047 O O . GLY A 1 136 ? -48.825 63.770 -28.052 1.00 53.77 136 GLY A O 1
ATOM 1048 N N . PRO A 1 137 ? -51.015 64.248 -27.920 1.00 43.38 137 PRO A N 1
ATOM 1049 C CA . PRO A 1 137 ? -51.417 63.011 -28.614 1.00 46.60 137 PRO A CA 1
ATOM 1050 C C . PRO A 1 137 ? -50.961 62.859 -30.086 1.00 39.03 137 PRO A C 1
ATOM 1051 O O . PRO A 1 137 ? -50.963 61.742 -30.587 1.00 38.69 137 PRO A O 1
ATOM 1055 N N . LEU A 1 138 ? -50.588 63.932 -30.770 1.00 38.40 138 LEU A N 1
ATOM 1056 C CA . LEU A 1 138 ? -50.081 63.766 -32.133 1.00 35.41 138 LEU A CA 1
ATOM 1057 C C . LEU A 1 138 ? -48.661 63.195 -32.145 1.00 35.28 138 LEU A C 1
ATOM 1058 O O . LEU A 1 138 ? -48.420 62.220 -32.847 1.00 34.51 138 LEU A O 1
ATOM 1063 N N . THR A 1 139 ? -47.755 63.753 -31.334 1.00 35.79 139 THR A N 1
ATOM 1064 C CA . THR A 1 139 ? -46.362 63.277 -31.275 1.00 34.49 139 THR A CA 1
ATOM 1065 C C . THR A 1 139 ? -46.282 61.865 -30.725 1.00 38.96 139 THR A C 1
ATOM 1066 O O . THR A 1 139 ? -45.642 61.000 -31.327 1.00 49.07 139 THR A O 1
ATOM 1070 N N . ILE A 1 140 ? -46.969 61.661 -29.603 1.00 38.00 140 ILE A N 1
ATOM 1071 C CA . ILE A 1 140 ? -47.084 60.378 -28.902 1.00 42.09 140 ILE A CA 1
ATOM 1072 C C . ILE A 1 140 ? -47.570 59.213 -29.794 1.00 39.82 140 ILE A C 1
ATOM 1073 O O . ILE A 1 140 ? -47.011 58.117 -29.745 1.00 45.08 140 ILE A O 1
ATOM 1078 N N . ASN A 1 141 ? -48.570 59.485 -30.631 1.00 45.48 141 ASN A N 1
ATOM 1079 C CA . ASN A 1 141 ? -49.068 58.527 -31.629 1.00 51.83 141 ASN A CA 1
ATOM 1080 C C . ASN A 1 141 ? -48.007 58.085 -32.620 1.00 50.21 141 ASN A C 1
ATOM 1081 O O . ASN A 1 141 ? -47.878 56.897 -32.924 1.00 47.90 141 ASN A O 1
ATOM 1086 N N . SER A 1 142 ? -47.246 59.071 -33.086 1.00 48.39 142 SER A N 1
ATOM 1087 C CA . SER A 1 142 ? -46.238 58.888 -34.108 1.00 37.06 142 SER A CA 1
ATOM 1088 C C . SER A 1 142 ? -44.980 58.317 -33.504 1.00 37.22 142 SER A C 1
ATOM 1089 O O . SER A 1 142 ? -44.329 57.491 -34.118 1.00 41.23 142 SER A O 1
ATOM 1092 N N . LEU A 1 143 ? -44.650 58.744 -32.288 1.00 32.10 143 LEU A N 1
ATOM 1093 C CA . LEU A 1 143 ? -43.537 58.157 -31.533 1.00 33.16 143 LEU A CA 1
ATOM 1094 C C . LEU A 1 143 ? -43.768 56.680 -31.158 1.00 42.90 143 LEU A C 1
ATOM 1095 O O . LEU A 1 143 ? -42.814 55.947 -30.898 1.00 49.34 143 LEU A O 1
ATOM 1100 N N . SER A 1 144 ? -45.036 56.273 -31.092 1.00 46.40 144 SER A N 1
ATOM 1101 C CA . SER A 1 144 ? -45.417 54.887 -30.855 1.00 47.14 144 SER A CA 1
ATOM 1102 C C . SER A 1 144 ? -45.786 54.147 -32.142 1.00 52.48 144 SER A C 1
ATOM 1103 O O . SER A 1 144 ? -46.120 52.953 -32.120 1.00 51.59 144 SER A O 1
ATOM 1106 N N . ALA A 1 145 ? -45.763 54.871 -33.255 1.00 55.86 145 ALA A N 1
ATOM 1107 C CA . ALA A 1 145 ? -45.855 54.249 -34.564 1.00 58.14 145 ALA A CA 1
ATOM 1108 C C . ALA A 1 145 ? -44.455 54.025 -35.122 1.00 70.21 145 ALA A C 1
ATOM 1109 O O . ALA A 1 145 ? -44.276 53.313 -36.107 1.00 78.40 145 ALA A O 1
ATOM 1111 N N . ALA A 1 146 ? -43.459 54.614 -34.469 1.00 68.98 146 ALA A N 1
ATOM 1112 C CA . ALA A 1 146 ? -42.122 54.694 -35.046 1.00 66.76 146 ALA A CA 1
ATOM 1113 C C . ALA A 1 146 ? -41.221 53.579 -34.608 1.00 37.17 146 ALA A C 1
ATOM 1114 O O . ALA A 1 146 ? -41.330 53.083 -33.489 1.00 37.72 146 ALA A O 1
ATOM 1116 N N . HIS A 1 147 ? -40.347 53.174 -35.518 1.00 46.28 147 HIS A N 1
ATOM 1117 C CA . HIS A 1 147 ? -39.241 52.284 -35.185 1.00 56.17 147 HIS A CA 1
ATOM 1118 C C . HIS A 1 147 ? -38.082 53.059 -34.586 1.00 55.30 147 HIS A C 1
ATOM 1119 O O . HIS A 1 147 ? -37.359 52.563 -33.719 1.00 59.76 147 HIS A O 1
ATOM 1126 N N . SER A 1 148 ? -37.900 54.276 -35.072 1.00 44.91 148 SER A N 1
ATOM 1127 C CA . SER A 1 148 ? -36.794 55.091 -34.620 1.00 42.59 148 SER A CA 1
ATOM 1128 C C . SER A 1 148 ? -37.139 56.570 -34.699 1.00 44.55 148 SER A C 1
ATOM 1129 O O . SER A 1 148 ? -38.144 56.954 -35.305 1.00 51.73 148 SER A O 1
ATOM 1132 N N . VAL A 1 149 ? -36.335 57.394 -34.041 1.00 38.32 149 VAL A N 1
ATOM 1133 C CA . VAL A 1 149 ? -36.621 58.811 -34.003 1.00 34.73 149 VAL A CA 1
ATOM 1134 C C . VAL A 1 149 ? -35.384 59.667 -34.283 1.00 35.78 149 VAL A C 1
ATOM 1135 O O . VAL A 1 149 ? -34.288 59.381 -33.822 1.00 41.97 149 VAL A O 1
ATOM 1139 N N . ILE A 1 150 ? -35.566 60.684 -35.110 1.00 38.08 150 ILE A N 1
ATOM 1140 C CA . ILE A 1 150 ? -34.551 61.669 -35.362 1.00 28.17 150 ILE A CA 1
ATOM 1141 C C . ILE A 1 150 ? -34.961 62.950 -34.643 1.00 33.78 150 ILE A C 1
ATOM 1142 O O . ILE A 1 150 ? -36.102 63.382 -34.740 1.00 28.21 150 ILE A O 1
ATOM 1147 N N . ILE A 1 151 ? -34.027 63.526 -33.891 1.00 38.67 151 ILE A N 1
ATOM 1148 C CA . ILE A 1 151 ? -34.272 64.734 -33.118 1.00 34.20 151 ILE A CA 1
ATOM 1149 C C . ILE A 1 151 ? -33.493 65.913 -33.714 1.00 32.57 151 ILE A C 1
ATOM 1150 O O . ILE A 1 151 ? -32.252 65.990 -33.595 1.00 26.91 151 ILE A O 1
ATOM 1155 N N . PRO A 1 152 ? -34.222 66.815 -34.400 1.00 24.04 152 PRO A N 1
ATOM 1156 C CA . PRO A 1 152 ? -33.635 68.070 -34.862 1.00 23.12 152 PRO A CA 1
ATOM 1157 C C . PRO A 1 152 ? -33.362 69.040 -33.706 1.00 38.87 152 PRO A C 1
ATOM 1158 O O . PRO A 1 152 ? -34.236 69.356 -32.908 1.00 22.69 152 PRO A O 1
ATOM 1162 N N . ILE A 1 153 ? -32.143 69.549 -33.660 1.00 22.49 153 ILE A N 1
ATOM 1163 C CA . ILE A 1 153 ? -31.702 70.339 -32.539 1.00 31.36 153 ILE A CA 1
ATOM 1164 C C . ILE A 1 153 ? -31.164 71.654 -33.067 1.00 32.17 153 ILE A C 1
ATOM 1165 O O . ILE A 1 153 ? -30.152 71.713 -33.774 1.00 21.43 153 ILE A O 1
ATOM 1170 N N . GLN A 1 154 ? -31.911 72.702 -32.740 1.00 27.90 154 GLN A N 1
ATOM 1171 C CA . GLN A 1 154 ? -31.495 74.063 -32.959 1.00 20.47 154 GLN A CA 1
ATOM 1172 C C . GLN A 1 154 ? -30.682 74.401 -31.721 1.00 20.82 154 GLN A C 1
ATOM 1173 O O . GLN A 1 154 ? -31.058 74.106 -30.599 1.00 25.52 154 GLN A O 1
ATOM 1179 N N . CYS A 1 155 ? -29.562 75.045 -31.942 1.00 38.83 155 CYS A N 1
ATOM 1180 C CA . CYS A 1 155 ? -28.489 75.085 -30.968 1.00 36.49 155 CYS A CA 1
ATOM 1181 C C . CYS A 1 155 ? -28.543 76.180 -29.946 1.00 40.73 155 CYS A C 1
ATOM 1182 O O . CYS A 1 155 ? -27.512 76.671 -29.530 1.00 48.84 155 CYS A O 1
ATOM 1185 N N . GLU A 1 156 ? -29.730 76.707 -29.714 1.00 37.08 156 GLU A N 1
ATOM 1186 C CA . GLU A 1 156 ? -29.882 77.735 -28.717 1.00 31.03 156 GLU A CA 1
ATOM 1187 C C . GLU A 1 156 ? -30.298 77.166 -27.344 1.00 36.12 156 GLU A C 1
ATOM 1188 O O . GLU A 1 156 ? -30.399 75.952 -27.202 1.00 33.30 156 GLU A O 1
ATOM 1194 N N . PHE A 1 157 ? -30.500 78.031 -26.350 1.00 22.39 157 PHE A N 1
ATOM 1195 C CA . PHE A 1 157 ? -30.540 77.609 -24.953 1.00 23.28 157 PHE A CA 1
ATOM 1196 C C . PHE A 1 157 ? -31.677 76.641 -24.508 1.00 23.56 157 PHE A C 1
ATOM 1197 O O . PHE A 1 157 ? -31.485 75.812 -23.615 1.00 42.19 157 PHE A O 1
ATOM 1205 N N . PHE A 1 158 ? -32.830 76.689 -25.150 1.00 23.03 158 PHE A N 1
ATOM 1206 C CA . PHE A 1 158 ? -33.956 75.875 -24.673 1.00 23.37 158 PHE A CA 1
ATOM 1207 C C . PHE A 1 158 ? -33.895 74.416 -25.117 1.00 23.49 158 PHE A C 1
ATOM 1208 O O . PHE A 1 158 ? -34.673 73.586 -24.655 1.00 44.86 158 PHE A O 1
ATOM 1216 N N . ALA A 1 159 ? -32.985 74.135 -26.039 1.00 30.41 159 ALA A N 1
ATOM 1217 C CA . ALA A 1 159 ? -32.655 72.785 -26.457 1.00 23.46 159 ALA A CA 1
ATOM 1218 C C . ALA A 1 159 ? -32.102 71.925 -25.286 1.00 46.69 159 ALA A C 1
ATOM 1219 O O . ALA A 1 159 ? -32.396 70.731 -25.222 1.00 39.62 159 ALA A O 1
ATOM 1221 N N . LEU A 1 160 ? -31.336 72.538 -24.370 1.00 24.88 160 LEU A N 1
ATOM 1222 C CA . LEU A 1 160 ? -30.751 71.849 -23.204 1.00 31.64 160 LEU A CA 1
ATOM 1223 C C . LEU A 1 160 ? -31.762 71.157 -22.287 1.00 31.40 160 LEU A C 1
ATOM 1224 O O . LEU A 1 160 ? -31.653 69.974 -21.988 1.00 43.18 160 LEU A O 1
ATOM 1229 N N . GLU A 1 161 ? -32.764 71.906 -21.884 1.00 28.32 161 GLU A N 1
ATOM 1230 C CA . GLU A 1 161 ? -33.784 71.407 -20.989 1.00 34.96 161 GLU A CA 1
ATOM 1231 C C . GLU A 1 161 ? -34.782 70.579 -21.772 1.00 39.74 161 GLU A C 1
ATOM 1232 O O . GLU A 1 161 ? -35.224 69.522 -21.316 1.00 49.39 161 GLU A O 1
ATOM 1238 N N . GLY A 1 162 ? -35.115 71.072 -22.963 1.00 37.19 162 GLY A N 1
ATOM 1239 C CA . GLY A 1 162 ? -36.113 70.472 -23.828 1.00 36.40 162 GLY A CA 1
ATOM 1240 C C . GLY A 1 162 ? -35.808 69.086 -24.359 1.00 36.92 162 GLY A C 1
ATOM 1241 O O . GLY A 1 162 ? -36.730 68.271 -24.461 1.00 48.63 162 GLY A O 1
ATOM 1242 N N . THR A 1 163 ? -34.547 68.826 -24.709 1.00 25.86 163 THR A N 1
ATOM 1243 C CA . THR A 1 163 ? -34.101 67.495 -25.159 1.00 26.44 163 THR A CA 1
ATOM 1244 C C . THR A 1 163 ? -34.306 66.415 -24.104 1.00 45.28 163 THR A C 1
ATOM 1245 O O . THR A 1 163 ? -34.916 65.389 -24.396 1.00 61.10 163 THR A O 1
ATOM 1249 N N . LYS A 1 164 ? -33.794 66.668 -22.893 1.00 33.97 164 LYS A N 1
ATOM 1250 C CA . LYS A 1 164 ? -33.919 65.777 -21.745 1.00 29.23 164 LYS A CA 1
ATOM 1251 C C . LYS A 1 164 ? -35.384 65.482 -21.385 1.00 38.61 164 LYS A C 1
ATOM 1252 O O . LYS A 1 164 ? -35.690 64.368 -20.971 1.00 41.48 164 LYS A O 1
ATOM 1258 N N . LEU A 1 165 ? -36.279 66.450 -21.579 1.00 28.53 165 LEU A N 1
ATOM 1259 C CA . LEU A 1 165 ? -37.710 66.189 -21.493 1.00 30.85 165 LEU A CA 1
ATOM 1260 C C . LEU A 1 165 ? -38.217 65.214 -22.571 1.00 48.42 165 LEU A C 1
ATOM 1261 O O . LEU A 1 165 ? -38.998 64.314 -22.262 1.00 55.11 165 LEU A O 1
ATOM 1266 N N . LEU A 1 166 ? -37.798 65.412 -23.826 1.00 52.36 166 LEU A N 1
ATOM 1267 C CA . LEU A 1 166 ? -38.237 64.565 -24.949 1.00 44.48 166 LEU A CA 1
ATOM 1268 C C . LEU A 1 166 ? -37.702 63.132 -24.831 1.00 44.62 166 LEU A C 1
ATOM 1269 O O . LEU A 1 166 ? -38.386 62.167 -25.186 1.00 54.46 166 LEU A O 1
ATOM 1274 N N . LEU A 1 167 ? -36.495 62.998 -24.294 1.00 37.47 167 LEU A N 1
ATOM 1275 C CA . LEU A 1 167 ? -35.893 61.676 -24.094 1.00 38.02 167 LEU A CA 1
ATOM 1276 C C . LEU A 1 167 ? -36.593 60.927 -22.973 1.00 43.46 167 LEU A C 1
ATOM 1277 O O . LEU A 1 167 ? -36.772 59.721 -23.058 1.00 46.21 167 LEU A O 1
ATOM 1282 N N . ASN A 1 168 ? -37.008 61.657 -21.941 1.00 41.89 168 ASN A N 1
ATOM 1283 C CA . ASN A 1 168 ? -37.821 61.088 -20.875 1.00 42.93 168 ASN A CA 1
ATOM 1284 C C . ASN A 1 168 ? -39.209 60.651 -21.341 1.00 41.97 168 ASN A C 1
ATOM 1285 O O . ASN A 1 168 ? -39.791 59.707 -20.796 1.00 43.35 168 ASN A O 1
ATOM 1290 N N . THR A 1 169 ? -39.724 61.332 -22.357 1.00 36.19 169 THR A N 1
ATOM 1291 C CA . THR A 1 169 ? -40.951 60.914 -23.013 1.00 35.54 169 THR A CA 1
ATOM 1292 C C . THR A 1 169 ? -40.676 59.656 -23.858 1.00 44.80 169 THR A C 1
ATOM 1293 O O . THR A 1 169 ? -41.470 58.704 -23.856 1.00 52.42 169 THR A O 1
ATOM 1297 N N . ILE A 1 170 ? -39.521 59.638 -24.523 1.00 37.27 170 ILE A N 1
ATOM 1298 C CA . ILE A 1 170 ? -39.016 58.450 -25.227 1.00 36.34 170 ILE A CA 1
ATOM 1299 C C . ILE A 1 170 ? -38.758 57.218 -24.312 1.00 52.19 170 ILE A C 1
ATOM 1300 O O . ILE A 1 170 ? -39.178 56.107 -24.662 1.00 49.65 170 ILE A O 1
ATOM 1305 N N . ARG A 1 171 ? -38.125 57.421 -23.144 1.00 52.65 171 ARG A N 1
ATOM 1306 C CA . ARG A 1 171 ? -37.874 56.332 -22.174 1.00 47.82 171 ARG A CA 1
ATOM 1307 C C . ARG A 1 171 ? -39.164 55.741 -21.583 1.00 54.14 171 ARG A C 1
ATOM 1308 O O . ARG A 1 171 ? -39.238 54.537 -21.302 1.00 57.16 171 ARG A O 1
ATOM 1316 N N . MET A 1 172 ? -40.161 56.600 -21.387 1.00 48.33 172 MET A N 1
ATOM 1317 C CA . MET A 1 172 ? -41.460 56.201 -20.845 1.00 49.45 172 MET A CA 1
ATOM 1318 C C . MET A 1 172 ? -42.212 55.319 -21.846 1.00 60.09 172 MET A C 1
ATOM 1319 O O . MET A 1 172 ? -42.845 54.324 -21.471 1.00 59.33 172 MET A O 1
ATOM 1324 N N . LEU A 1 173 ? -42.111 55.682 -23.124 1.00 64.00 173 LEU A N 1
ATOM 1325 C CA . LEU A 1 173 ? -42.725 54.916 -24.203 1.00 61.02 173 LEU A CA 1
ATOM 1326 C C . LEU A 1 173 ? -41.908 53.676 -24.525 1.00 58.97 173 LEU A C 1
ATOM 1327 O O . LEU A 1 173 ? -42.444 52.712 -25.060 1.00 59.98 173 LEU A O 1
ATOM 1332 N N . GLN A 1 174 ? -40.617 53.697 -24.192 1.00 56.51 174 GLN A N 1
ATOM 1333 C CA . GLN A 1 174 ? -39.745 52.525 -24.373 1.00 55.54 174 GLN A CA 1
ATOM 1334 C C . GLN A 1 174 ? -40.065 51.455 -23.350 1.00 64.94 174 GLN A C 1
ATOM 1335 O O . GLN A 1 174 ? -39.787 50.278 -23.556 1.00 71.70 174 GLN A O 1
ATOM 1341 N N . LYS A 1 175 ? -40.614 51.874 -22.220 1.00 65.48 175 LYS A N 1
ATOM 1342 C CA . LYS A 1 175 ? -40.973 50.930 -21.187 1.00 65.41 175 LYS A CA 1
ATOM 1343 C C . LYS A 1 175 ? -42.458 50.545 -21.232 1.00 69.33 175 LYS A C 1
ATOM 1344 O O . LYS A 1 175 ? -42.889 49.681 -20.469 1.00 74.11 175 LYS A O 1
ATOM 1350 N N . SER A 1 176 ? -43.246 51.162 -22.115 1.00 70.98 176 SER A N 1
ATOM 1351 C CA . SER A 1 176 ? -44.668 50.793 -22.180 1.00 68.67 176 SER A CA 1
ATOM 1352 C C . SER A 1 176 ? -45.253 50.510 -23.572 1.00 70.00 176 SER A C 1
ATOM 1353 O O . SER A 1 176 ? -45.476 49.355 -23.932 1.00 67.17 176 SER A O 1
ATOM 1356 N N . THR A 1 177 ? -45.472 51.563 -24.355 1.00 71.07 177 THR A N 1
ATOM 1357 C CA . THR A 1 177 ? -46.252 51.467 -25.594 1.00 66.66 177 THR A CA 1
ATOM 1358 C C . THR A 1 177 ? -45.422 50.929 -26.760 1.00 70.14 177 THR A C 1
ATOM 1359 O O . THR A 1 177 ? -45.879 50.087 -27.535 1.00 76.19 177 THR A O 1
ATOM 1363 N N . ASN A 1 178 ? -44.193 51.412 -26.868 1.00 66.92 178 ASN A N 1
ATOM 1364 C CA . ASN A 1 178 ? -43.310 51.048 -27.970 1.00 66.61 178 ASN A CA 1
ATOM 1365 C C . ASN A 1 178 ? -41.941 50.644 -27.414 1.00 61.18 178 ASN A C 1
ATOM 1366 O O . ASN A 1 178 ? -41.041 51.469 -27.338 1.00 67.15 178 ASN A O 1
ATOM 1371 N N . PRO A 1 179 ? -41.778 49.374 -27.015 1.00 59.72 179 PRO A N 1
ATOM 1372 C CA . PRO A 1 179 ? -40.470 48.962 -26.487 1.00 53.65 179 PRO A CA 1
ATOM 1373 C C . PRO A 1 179 ? -39.355 48.859 -27.519 1.00 50.63 179 PRO A C 1
ATOM 1374 O O . PRO A 1 179 ? -38.190 48.905 -27.133 1.00 53.23 179 PRO A O 1
ATOM 1378 N N . LYS A 1 180 ? -39.701 48.742 -28.797 1.00 56.55 180 LYS A N 1
ATOM 1379 C CA . LYS A 1 180 ? -38.702 48.548 -29.846 1.00 67.36 180 LYS A CA 1
ATOM 1380 C C . LYS A 1 180 ? -38.203 49.874 -30.444 1.00 66.82 180 LYS A C 1
ATOM 1381 O O . LYS A 1 180 ? -37.379 49.881 -31.367 1.00 70.88 180 LYS A O 1
ATOM 1387 N N . LEU A 1 181 ? -38.708 50.984 -29.909 1.00 60.60 181 LEU A N 1
ATOM 1388 C CA . LEU A 1 181 ? -38.314 52.325 -30.337 1.00 51.63 181 LEU A CA 1
ATOM 1389 C C . LEU A 1 181 ? -36.867 52.667 -29.971 1.00 57.44 181 LEU A C 1
ATOM 1390 O O . LEU A 1 181 ? -36.471 52.587 -28.808 1.00 66.81 181 LEU A O 1
ATOM 1395 N N . LYS A 1 182 ? -36.100 53.089 -30.970 1.00 55.18 182 LYS A N 1
ATOM 1396 C CA . LYS A 1 182 ? -34.694 53.438 -30.791 1.00 50.10 182 LYS A CA 1
ATOM 1397 C C . LYS A 1 182 ? -34.472 54.914 -31.113 1.00 47.43 182 LYS A C 1
ATOM 1398 O O . LYS A 1 182 ? -35.277 55.533 -31.777 1.00 50.17 182 LYS A O 1
ATOM 1404 N N . ILE A 1 183 ? -33.381 55.492 -30.639 1.00 42.77 183 ILE A N 1
ATOM 1405 C CA . ILE A 1 183 ? -33.018 56.814 -31.112 1.00 40.45 183 ILE A CA 1
ATOM 1406 C C . ILE A 1 183 ? -32.067 56.661 -32.284 1.00 38.25 183 ILE A C 1
ATOM 1407 O O . ILE A 1 183 ? -30.951 56.153 -32.135 1.00 44.33 183 ILE A O 1
ATOM 1412 N N . ARG A 1 184 ? -32.535 57.084 -33.454 1.00 33.35 184 ARG A N 1
ATOM 1413 C CA . ARG A 1 184 ? -31.794 56.958 -34.704 1.00 33.52 184 ARG A CA 1
ATOM 1414 C C . ARG A 1 184 ? -30.718 58.025 -34.713 1.00 32.51 184 ARG A C 1
ATOM 1415 O O . ARG A 1 184 ? -29.635 57.846 -35.254 1.00 32.92 184 ARG A O 1
ATOM 1423 N N . GLY A 1 185 ? -31.018 59.153 -34.090 1.00 35.93 185 GLY A N 1
ATOM 1424 C CA . GLY A 1 185 ? -30.008 60.166 -33.934 1.00 32.13 185 GLY A CA 1
ATOM 1425 C C . GLY A 1 185 ? -30.456 61.554 -33.553 1.00 34.22 185 GLY A C 1
ATOM 1426 O O . GLY A 1 185 ? -31.642 61.839 -33.442 1.00 28.54 185 GLY A O 1
ATOM 1427 N N . PHE A 1 186 ? -29.465 62.407 -33.356 1.00 28.47 186 PHE A N 1
ATOM 1428 C CA . PHE A 1 186 ? -29.667 63.793 -33.040 1.00 27.23 186 PHE A CA 1
ATOM 1429 C C . PHE A 1 186 ? -29.072 64.485 -34.242 1.00 26.51 186 PHE A C 1
ATOM 1430 O O . PHE A 1 186 ? -27.943 64.185 -34.637 1.00 26.96 186 PHE A O 1
ATOM 1438 N N . LEU A 1 187 ? -29.833 65.401 -34.828 1.00 38.30 187 LEU A N 1
ATOM 1439 C CA . LEU A 1 187 ? -29.388 66.109 -36.003 1.00 24.77 187 LEU A CA 1
ATOM 1440 C C . LEU A 1 187 ? -29.350 67.566 -35.636 1.00 39.69 187 LEU A C 1
ATOM 1441 O O . LEU A 1 187 ? -30.386 68.154 -35.395 1.00 48.26 187 LEU A O 1
ATOM 1446 N N . PRO A 1 188 ? -28.156 68.148 -35.548 1.00 23.54 188 PRO A N 1
ATOM 1447 C CA . PRO A 1 188 ? -28.102 69.597 -35.372 1.00 24.10 188 PRO A CA 1
ATOM 1448 C C . PRO A 1 188 ? -28.594 70.320 -36.618 1.00 24.00 188 PRO A C 1
ATOM 1449 O O . PRO A 1 188 ? -28.299 69.870 -37.712 1.00 38.72 188 PRO A O 1
ATOM 1453 N N . THR A 1 189 ? -29.393 71.368 -36.446 1.00 21.07 189 THR A N 1
ATOM 1454 C CA . THR A 1 189 ? -30.075 72.055 -37.556 1.00 20.42 189 THR A CA 1
ATOM 1455 C C . THR A 1 189 ? -30.028 73.570 -37.331 1.00 22.17 189 THR A C 1
ATOM 1456 O O . THR A 1 189 ? -29.895 74.020 -36.195 1.00 37.50 189 THR A O 1
ATOM 1460 N N . MET A 1 190 ? -30.151 74.328 -38.424 1.00 19.14 190 MET A N 1
ATOM 1461 C CA . MET A 1 190 ? -29.880 75.776 -38.500 1.00 28.89 190 MET A CA 1
ATOM 1462 C C . MET A 1 190 ? -28.514 76.126 -37.935 1.00 26.78 190 MET A C 1
ATOM 1463 O O . MET A 1 190 ? -28.360 77.156 -37.278 1.00 37.32 190 MET A O 1
ATOM 1468 N N . HIS A 1 191 ? -27.536 75.263 -38.195 1.00 27.02 191 HIS A N 1
ATOM 1469 C CA . HIS A 1 191 ? -26.244 75.315 -37.521 1.00 32.93 191 HIS A CA 1
ATOM 1470 C C . HIS A 1 191 ? -25.386 76.485 -37.990 1.00 35.48 191 HIS A C 1
ATOM 1471 O O . HIS A 1 191 ? -25.204 76.709 -39.184 1.00 46.41 191 HIS A O 1
ATOM 1478 N N . VAL A 1 192 ? -24.921 77.283 -37.038 1.00 26.20 192 VAL A N 1
ATOM 1479 C CA . VAL A 1 192 ? -23.950 78.325 -37.337 1.00 23.96 192 VAL A CA 1
ATOM 1480 C C . VAL A 1 192 ? -22.768 78.093 -36.401 1.00 30.89 192 VAL A C 1
ATOM 1481 O O . VAL A 1 192 ? -22.826 78.520 -35.247 1.00 39.29 192 VAL A O 1
ATOM 1485 N N . PRO A 1 193 ? -21.709 77.380 -36.873 1.00 36.41 193 PRO A N 1
ATOM 1486 C CA . PRO A 1 193 ? -20.624 76.880 -35.998 1.00 28.28 193 PRO A CA 1
ATOM 1487 C C . PRO A 1 193 ? -19.805 77.921 -35.225 1.00 33.17 193 PRO A C 1
ATOM 1488 O O . PRO A 1 193 ? -19.140 77.542 -34.265 1.00 43.92 193 PRO A O 1
ATOM 1492 N N . GLN A 1 194 ? -19.852 79.189 -35.626 1.00 33.18 194 GLN A N 1
ATOM 1493 C CA . GLN A 1 194 ? -19.023 80.237 -35.015 1.00 36.08 194 GLN A CA 1
ATOM 1494 C C . GLN A 1 194 ? -19.537 80.783 -33.688 1.00 39.41 194 GLN A C 1
ATOM 1495 O O . GLN A 1 194 ? -18.729 81.176 -32.846 1.00 46.86 194 GLN A O 1
ATOM 1501 N N . LEU A 1 195 ? -20.862 80.840 -33.537 1.00 38.01 195 LEU A N 1
ATOM 1502 C CA . LEU A 1 195 ? -21.530 81.404 -32.355 1.00 37.22 195 LEU A 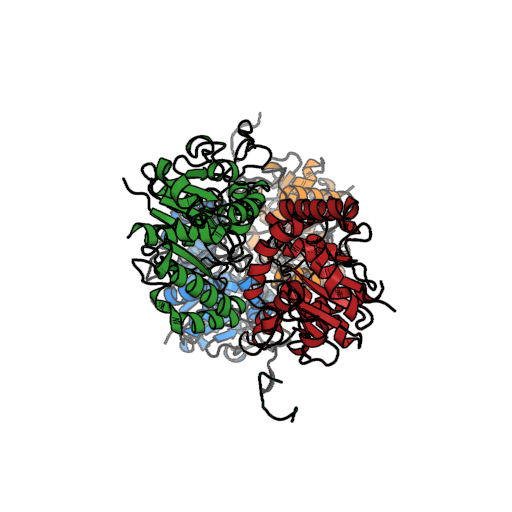CA 1
ATOM 1503 C C . LEU A 1 195 ? -21.137 80.687 -31.066 1.00 35.01 195 LEU A C 1
ATOM 1504 O O . LEU A 1 195 ? -21.028 79.468 -31.044 1.00 39.21 195 LEU A O 1
ATOM 1509 N N . ASN A 1 196 ? -20.901 81.458 -30.013 1.00 35.35 196 ASN A N 1
ATOM 1510 C CA . ASN A 1 196 ? -20.500 80.907 -28.729 1.00 32.22 196 ASN A CA 1
ATOM 1511 C C . ASN A 1 196 ? -21.587 80.077 -28.078 1.00 33.91 196 ASN A C 1
ATOM 1512 O O . ASN A 1 196 ? -21.311 79.039 -27.486 1.00 49.85 196 ASN A O 1
ATOM 1517 N N . LEU A 1 197 ? -22.815 80.547 -28.211 1.00 27.52 197 LEU A N 1
ATOM 1518 C CA . LEU A 1 197 ? -24.001 79.812 -27.789 1.00 33.15 197 LEU A CA 1
ATOM 1519 C C . LEU A 1 197 ? -24.138 78.440 -28.487 1.00 35.85 197 LEU A C 1
ATOM 1520 O O . LEU A 1 197 ? -24.486 77.448 -27.835 1.00 35.11 197 LEU A O 1
ATOM 1525 N N . THR A 1 198 ? -23.837 78.395 -29.788 1.00 31.14 198 THR A N 1
ATOM 1526 C CA . THR A 1 198 ? -23.887 77.153 -30.566 1.00 30.80 198 THR A CA 1
ATOM 1527 C C . THR A 1 198 ? -22.859 76.167 -30.061 1.00 36.62 198 THR A C 1
ATOM 1528 O O . THR A 1 198 ? -23.190 74.997 -29.804 1.00 46.10 198 THR A O 1
ATOM 1532 N N . LYS A 1 199 ? -21.640 76.675 -29.878 1.00 32.23 199 LYS A N 1
ATOM 1533 C CA . LYS A 1 199 ? -20.567 75.934 -29.235 1.00 26.89 199 LYS A CA 1
ATOM 1534 C C . LYS A 1 199 ? -20.969 75.532 -27.824 1.00 27.52 199 LYS A C 1
ATOM 1535 O O . LYS A 1 199 ? -20.815 74.367 -27.443 1.00 38.34 199 LYS A O 1
ATOM 1541 N N . GLY A 1 200 ? -21.549 76.482 -27.093 1.00 25.09 200 GLY A N 1
ATOM 1542 C CA . GLY A 1 200 ? -21.958 76.276 -25.711 1.00 25.90 200 GLY A CA 1
ATOM 1543 C C . GLY A 1 200 ? -23.070 75.272 -25.496 1.00 25.86 200 GLY A C 1
ATOM 1544 O O . GLY A 1 200 ? -23.058 74.525 -24.529 1.00 30.02 200 GLY A O 1
ATOM 1545 N N . VAL A 1 201 ? -24.031 75.239 -26.406 1.00 29.20 201 VAL A N 1
ATOM 1546 C CA . VAL A 1 201 ? -25.120 74.269 -26.313 1.00 28.87 201 VAL A CA 1
ATOM 1547 C C . VAL A 1 201 ? -24.669 72.862 -26.705 1.00 35.93 201 VAL A C 1
ATOM 1548 O O . VAL A 1 201 ? -24.987 71.885 -26.005 1.00 45.10 201 VAL A O 1
ATOM 1552 N N . LEU A 1 202 ? -23.907 72.773 -27.797 1.00 33.78 202 LEU A N 1
ATOM 1553 C CA . LEU A 1 202 ? -23.349 71.500 -28.275 1.00 33.46 202 LEU A CA 1
ATOM 1554 C C . LEU A 1 202 ? -22.437 70.809 -27.242 1.00 40.08 202 LEU A C 1
ATOM 1555 O O . LEU A 1 202 ? -22.468 69.592 -27.108 1.00 47.74 202 LEU A O 1
ATOM 1560 N N . ALA A 1 203 ? -21.672 71.607 -26.497 1.00 38.13 203 ALA A N 1
ATOM 1561 C CA . ALA A 1 203 ? -20.758 71.111 -25.483 1.00 28.96 203 ALA A CA 1
ATOM 1562 C C . ALA A 1 203 ? -21.482 70.463 -24.319 1.00 40.98 203 ALA A C 1
ATOM 1563 O O . ALA A 1 203 ? -21.018 69.463 -23.777 1.00 51.59 203 ALA A O 1
ATOM 1565 N N . GLU A 1 204 ? -22.614 71.030 -23.936 1.00 29.02 204 GLU A N 1
ATOM 1566 C CA . GLU A 1 204 ? -23.410 70.490 -22.848 1.00 29.65 204 GLU A CA 1
ATOM 1567 C C . GLU A 1 204 ? -24.170 69.289 -23.360 1.00 35.65 204 GLU A C 1
ATOM 1568 O O . GLU A 1 204 ? -24.476 68.380 -22.605 1.00 40.08 204 GLU A O 1
ATOM 1574 N N . LEU A 1 205 ? -24.463 69.277 -24.657 1.00 36.54 205 LEU A N 1
ATOM 1575 C CA . LEU A 1 205 ? -25.146 68.137 -25.270 1.00 41.31 205 LEU A CA 1
ATOM 1576 C C . LEU A 1 205 ? -24.223 66.942 -25.512 1.00 43.91 205 LEU A C 1
ATOM 1577 O O . LEU A 1 205 ? -24.587 65.818 -25.177 1.00 30.56 205 LEU A O 1
ATOM 1582 N N . PHE A 1 206 ? -23.026 67.196 -26.050 1.00 29.85 206 PHE A N 1
ATOM 1583 C CA . PHE A 1 206 ? -22.023 66.160 -26.336 1.00 31.01 206 PHE A CA 1
ATOM 1584 C C . PHE A 1 206 ? -21.506 65.505 -25.038 1.00 47.67 206 PHE A C 1
ATOM 1585 O O . PHE A 1 206 ? -21.008 64.383 -25.047 1.00 61.82 206 PHE A O 1
ATOM 1593 N N . LYS A 1 207 ? -21.608 66.247 -23.942 1.00 38.25 207 LYS A N 1
ATOM 1594 C CA . LYS A 1 207 ? -21.288 65.799 -22.611 1.00 37.67 207 LYS A CA 1
ATOM 1595 C C . LYS A 1 207 ? -22.108 64.575 -22.256 1.00 45.60 207 LYS A C 1
ATOM 1596 O O . LYS A 1 207 ? -21.555 63.529 -21.927 1.00 64.41 207 LYS A O 1
ATOM 1602 N N . TYR A 1 208 ? -23.423 64.705 -22.340 1.00 44.89 208 TYR A N 1
ATOM 1603 C CA . TYR A 1 208 ? -24.323 63.573 -22.125 1.00 44.51 208 TYR A CA 1
ATOM 1604 C C . TYR A 1 208 ? -24.620 62.684 -23.339 1.00 40.18 208 TYR A C 1
ATOM 1605 O O . TYR A 1 208 ? -24.700 61.468 -23.214 1.00 37.32 208 TYR A O 1
ATOM 1614 N N . PHE A 1 209 ? -24.863 63.321 -24.483 1.00 48.57 209 PHE A N 1
ATOM 1615 C CA . PHE A 1 209 ? -25.449 62.668 -25.671 1.00 48.23 209 PHE A CA 1
ATOM 1616 C C . PHE A 1 209 ? -24.619 62.306 -26.934 1.00 49.02 209 PHE A C 1
ATOM 1617 O O . PHE A 1 209 ? -25.231 61.897 -27.922 1.00 54.70 209 PHE A O 1
ATOM 1625 N N . ASP A 1 210 ? -23.291 62.504 -26.927 1.00 45.25 210 ASP A N 1
ATOM 1626 C CA . ASP A 1 210 ? -22.417 62.475 -28.135 1.00 40.55 210 ASP A CA 1
ATOM 1627 C C . ASP A 1 210 ? -22.502 61.227 -29.018 1.00 47.84 210 ASP A C 1
ATOM 1628 O O . ASP A 1 210 ? -22.370 61.301 -30.243 1.00 48.13 210 ASP A O 1
ATOM 1633 N N . SER A 1 211 ? -22.797 60.088 -28.399 1.00 52.00 211 SER A N 1
ATOM 1634 C CA . SER A 1 211 ? -22.864 58.809 -29.101 1.00 55.91 211 SER A CA 1
ATOM 1635 C C . SER A 1 211 ? -24.126 58.715 -29.951 1.00 53.39 211 SER A C 1
ATOM 1636 O O . SER A 1 211 ? -24.256 57.832 -30.804 1.00 35.91 211 SER A O 1
ATOM 1639 N N . GLU A 1 212 ? -25.059 59.623 -29.681 1.00 47.21 212 GLU A N 1
ATOM 1640 C CA . GLU A 1 212 ? -26.313 59.691 -30.391 1.00 48.79 212 GLU A CA 1
ATOM 1641 C C . GLU A 1 212 ? -26.365 60.726 -31.521 1.00 50.76 212 GLU A C 1
ATOM 1642 O O . GLU A 1 212 ? -27.338 60.763 -32.248 1.00 30.96 212 GLU A O 1
ATOM 1648 N N . PHE A 1 213 ? -25.332 61.540 -31.703 1.00 31.11 213 PHE A N 1
ATOM 1649 C CA . PHE A 1 213 ? -25.388 62.537 -32.776 1.00 29.79 213 PHE A CA 1
ATOM 1650 C C . PHE A 1 213 ? -25.018 61.866 -34.056 1.00 36.77 213 PHE A C 1
ATOM 1651 O O . PHE A 1 213 ? -24.259 60.908 -34.032 1.00 38.31 213 PHE A O 1
ATOM 1659 N N . PHE A 1 214 ? -25.578 62.351 -35.160 1.00 39.07 214 PHE A N 1
ATOM 1660 C CA . PHE A 1 214 ? -25.325 61.782 -36.475 1.00 29.75 214 PHE A CA 1
ATOM 1661 C C . PHE A 1 214 ? -23.866 61.941 -36.907 1.00 31.88 214 PHE A C 1
ATOM 1662 O O . PHE A 1 214 ? -23.271 63.013 -36.812 1.00 31.76 214 PHE A O 1
ATOM 1670 N N . ARG A 1 215 ? -23.278 60.852 -37.375 1.00 39.83 215 ARG A N 1
ATOM 1671 C CA . ARG A 1 215 ? -21.948 60.955 -37.941 1.00 42.77 215 ARG A CA 1
ATOM 1672 C C . ARG A 1 215 ? -21.936 60.481 -39.370 1.00 39.97 215 ARG A C 1
ATOM 1673 O O . ARG A 1 215 ? -22.726 59.610 -39.751 1.00 46.09 215 ARG A O 1
ATOM 1681 N N . ASP A 1 216 ? -21.080 61.119 -40.162 1.00 37.31 216 ASP A N 1
ATOM 1682 C CA . ASP A 1 216 ? -20.695 60.633 -41.483 1.00 45.77 216 ASP A CA 1
ATOM 1683 C C . ASP A 1 216 ? -20.067 59.267 -41.264 1.00 47.33 216 ASP A C 1
ATOM 1684 O O . ASP A 1 216 ? -19.154 59.120 -40.461 1.00 50.90 216 ASP A O 1
ATOM 1689 N N . SER A 1 217 ? -20.537 58.260 -41.986 1.00 56.58 217 SER A N 1
ATOM 1690 C CA . SER A 1 217 ? -19.985 56.916 -41.810 1.00 65.27 217 SER A CA 1
ATOM 1691 C C . SER A 1 217 ? -18.719 56.714 -42.644 1.00 63.78 217 SER A C 1
ATOM 1692 O O . SER A 1 217 ? -18.137 55.641 -42.637 1.00 69.15 217 SER A O 1
ATOM 1695 N N . ALA A 1 218 ? -18.307 57.752 -43.369 1.00 66.72 218 ALA A N 1
ATOM 1696 C CA . ALA A 1 218 ? -17.016 57.773 -44.050 1.00 69.76 218 ALA A CA 1
ATOM 1697 C C . ALA A 1 218 ? -15.978 58.566 -43.245 1.00 69.16 218 ALA A C 1
ATOM 1698 O O . ALA A 1 218 ? -15.036 57.983 -42.711 1.00 69.55 218 ALA A O 1
ATOM 1700 N N . THR A 1 219 ? -16.170 59.882 -43.138 1.00 72.18 219 THR A N 1
ATOM 1701 C CA . THR A 1 219 ? -15.204 60.774 -42.474 1.00 70.82 219 THR A CA 1
ATOM 1702 C C . THR A 1 219 ? -15.251 60.771 -40.938 1.00 69.91 219 THR A C 1
ATOM 1703 O O . THR A 1 219 ? -14.245 61.026 -40.284 1.00 74.95 219 THR A O 1
ATOM 1707 N N . GLY A 1 220 ? -16.416 60.501 -40.362 1.00 63.99 220 GLY A N 1
ATOM 1708 C CA . GLY A 1 220 ? -16.550 60.505 -38.915 1.00 69.23 220 GLY A CA 1
ATOM 1709 C C . GLY A 1 220 ? -16.925 61.864 -38.333 1.00 69.00 220 GLY A C 1
ATOM 1710 O O . GLY A 1 220 ? -17.186 61.988 -37.126 1.00 67.88 220 GLY A O 1
ATOM 1711 N N . GLU A 1 221 ? -16.943 62.890 -39.183 1.00 61.33 221 GLU A N 1
ATOM 1712 C CA . GLU A 1 221 ? -17.389 64.206 -38.765 1.00 54.90 221 GLU A CA 1
ATOM 1713 C C . GLU A 1 221 ? -18.884 64.164 -38.509 1.00 53.03 221 GLU A C 1
ATOM 1714 O O . GLU A 1 221 ? -19.596 63.305 -39.044 1.00 50.85 221 GLU A O 1
ATOM 1720 N N . TYR A 1 222 ? -19.327 65.080 -37.654 1.00 48.84 222 TYR A N 1
ATOM 1721 C CA . TYR A 1 222 ? -20.724 65.254 -37.326 1.00 41.57 222 TYR A CA 1
ATOM 1722 C C . TYR A 1 222 ? -21.493 65.694 -38.559 1.00 44.92 222 TYR A C 1
ATOM 1723 O O . TYR A 1 222 ? -20.965 66.439 -39.394 1.00 38.17 222 TYR A O 1
ATOM 1732 N N . ILE A 1 223 ? -22.728 65.211 -38.673 1.00 45.15 223 ILE A N 1
ATOM 1733 C CA . ILE A 1 223 ? -23.657 65.679 -39.696 1.00 32.63 223 ILE A CA 1
ATOM 1734 C C . ILE A 1 223 ? -24.560 66.775 -39.123 1.00 24.89 223 ILE A C 1
ATOM 1735 O O . ILE A 1 223 ? -25.406 66.540 -38.277 1.00 24.96 223 ILE A O 1
ATOM 1740 N N . MET A 1 224 ? -24.342 67.999 -39.566 1.00 23.88 224 MET A N 1
ATOM 1741 C CA . MET A 1 224 ? -25.141 69.119 -39.100 1.00 28.29 224 MET A CA 1
ATOM 1742 C C . MET A 1 224 ? -25.740 69.842 -40.321 1.00 28.28 224 MET A C 1
ATOM 1743 O O . MET A 1 224 ? -25.092 69.960 -41.353 1.00 31.56 224 MET A O 1
ATOM 1748 N N . ILE A 1 225 ? -26.982 70.303 -40.221 1.00 30.77 225 ILE A N 1
ATOM 1749 C CA . ILE A 1 225 ? -27.599 71.056 -41.319 1.00 29.94 225 ILE A CA 1
ATOM 1750 C C . ILE A 1 225 ? -27.334 72.537 -41.104 1.00 28.20 225 ILE A C 1
ATOM 1751 O O . ILE A 1 225 ? -27.740 73.088 -40.079 1.00 28.75 225 ILE A O 1
ATOM 1756 N N . PRO A 1 226 ? -26.614 73.179 -42.041 1.00 28.82 226 PRO A N 1
ATOM 1757 C CA . PRO A 1 226 ? -26.179 74.568 -41.837 1.00 18.88 226 PRO A CA 1
ATOM 1758 C C . PRO A 1 226 ? -27.319 75.537 -42.061 1.00 22.64 226 PRO A C 1
ATOM 1759 O O . PRO A 1 226 ? -28.307 75.180 -42.692 1.00 27.17 226 PRO A O 1
ATOM 1763 N N . LYS A 1 227 ? -27.175 76.754 -41.550 1.00 19.32 227 LYS A N 1
ATOM 1764 C CA . LYS A 1 227 ? -28.209 77.763 -41.693 1.00 23.80 227 LYS A CA 1
ATOM 1765 C C . LYS A 1 227 ? -28.031 78.231 -43.114 1.00 34.81 227 LYS A C 1
ATOM 1766 O O . LYS A 1 227 ? -26.995 78.797 -43.456 1.00 43.53 227 LYS A O 1
ATOM 1772 N N . SER A 1 228 ? -29.035 77.963 -43.939 1.00 41.15 228 SER A N 1
ATOM 1773 C CA . SER A 1 228 ? -28.993 78.255 -45.365 1.00 35.55 228 SER A CA 1
ATOM 1774 C C . SER A 1 228 ? -30.361 78.740 -45.736 1.00 34.63 228 SER A C 1
ATOM 1775 O O . SER A 1 228 ? -31.309 77.981 -45.591 1.00 43.23 228 SER A O 1
ATOM 1778 N N . VAL A 1 229 ? -30.484 79.950 -46.283 1.00 16.62 229 VAL A N 1
ATOM 1779 C CA . VAL A 1 229 ? -31.811 80.491 -46.612 1.00 16.72 229 VAL A CA 1
ATOM 1780 C C . VAL A 1 229 ? -32.482 79.811 -47.806 1.00 39.98 229 VAL A C 1
ATOM 1781 O O . VAL A 1 229 ? -33.683 79.949 -48.002 1.00 41.86 229 VAL A O 1
ATOM 1785 N N . LYS A 1 230 ? -31.702 79.045 -48.569 1.00 38.46 230 LYS A N 1
ATOM 1786 C CA . LYS A 1 230 ? -32.239 78.214 -49.631 1.00 36.60 230 LYS A CA 1
ATOM 1787 C C . LYS A 1 230 ? -33.191 77.119 -49.139 1.00 35.92 230 LYS A C 1
ATOM 1788 O O . LYS A 1 230 ? -34.141 76.789 -49.831 1.00 39.39 230 LYS A O 1
ATOM 1794 N N . LEU A 1 231 ? -32.980 76.597 -47.934 1.00 30.46 231 LEU A N 1
ATOM 1795 C CA . LEU A 1 231 ? -33.916 75.613 -47.396 1.00 25.76 231 LEU A CA 1
ATOM 1796 C C . LEU A 1 231 ? -35.179 76.299 -46.931 1.00 20.65 231 LEU A C 1
ATOM 1797 O O . LEU A 1 231 ? -36.223 75.676 -46.805 1.00 21.26 231 LEU A O 1
ATOM 1802 N N . ALA A 1 232 ? -35.072 77.580 -46.634 1.00 18.40 232 ALA A N 1
ATOM 1803 C CA . ALA A 1 232 ? -36.219 78.334 -46.216 1.00 18.46 232 ALA A CA 1
ATOM 1804 C C . ALA A 1 232 ? -37.021 78.788 -47.458 1.00 41.00 232 ALA A C 1
ATOM 1805 O O . ALA A 1 232 ? -38.247 78.927 -47.416 1.00 41.36 232 ALA A O 1
ATOM 1807 N N . GLU A 1 233 ? -36.326 78.986 -48.573 1.00 39.16 233 GLU A N 1
ATOM 1808 C CA . GLU A 1 233 ? -36.978 79.404 -49.803 1.00 19.12 233 GLU A CA 1
ATOM 1809 C C . GLU A 1 233 ? -37.632 78.250 -50.535 1.00 24.38 233 GLU A C 1
ATOM 1810 O O . GLU A 1 233 ? -38.705 78.421 -51.107 1.00 28.57 233 GLU A O 1
ATOM 1816 N N . SER A 1 234 ? -36.967 77.099 -50.534 1.00 20.08 234 SER A N 1
ATOM 1817 C CA . SER A 1 234 ? -37.459 75.868 -51.163 1.00 21.00 234 SER A CA 1
ATOM 1818 C C . SER A 1 234 ? -38.926 75.403 -50.982 1.00 21.80 234 SER A C 1
ATOM 1819 O O . SER A 1 234 ? -39.526 75.001 -51.966 1.00 46.92 234 SER A O 1
ATOM 1822 N N . PRO A 1 235 ? -39.513 75.462 -49.756 1.00 21.63 235 PRO A N 1
ATOM 1823 C CA . PRO A 1 235 ? -40.949 75.176 -49.729 1.00 47.54 235 PRO A CA 1
ATOM 1824 C C . PRO A 1 235 ? -41.856 76.242 -50.405 1.00 41.05 235 PRO A C 1
ATOM 1825 O O . PRO A 1 235 ? -43.020 75.909 -50.688 1.00 35.18 235 PRO A O 1
ATOM 1829 N N . SER A 1 236 ? -41.363 77.463 -50.660 1.00 22.14 236 SER A N 1
ATOM 1830 C CA . SER A 1 236 ? -42.195 78.472 -51.343 1.00 60.08 236 SER A CA 1
ATOM 1831 C C . SER A 1 236 ? -42.457 78.078 -52.803 1.00 64.57 236 SER A C 1
ATOM 1832 O O . SER A 1 236 ? -43.463 78.468 -53.392 1.00 66.73 236 SER A O 1
ATOM 1835 N N . PHE A 1 237 ? -41.559 77.274 -53.362 1.00 23.41 237 PHE A N 1
ATOM 1836 C CA . PHE A 1 237 ? -41.718 76.745 -54.702 1.00 40.68 237 PHE A CA 1
ATOM 1837 C C . PHE A 1 237 ? -42.348 75.366 -54.738 1.00 37.84 237 PHE A C 1
ATOM 1838 O O . PHE A 1 237 ? -42.490 74.767 -55.805 1.00 38.51 237 PHE A O 1
ATOM 1846 N N . GLY A 1 238 ? -42.734 74.870 -53.571 1.00 25.23 238 GLY A N 1
ATOM 1847 C CA . GLY A 1 238 ? -43.336 73.553 -53.471 1.00 32.89 238 GLY A CA 1
ATOM 1848 C C . GLY A 1 238 ? -42.377 72.410 -53.749 1.00 33.52 238 GLY A C 1
ATOM 1849 O O . GLY A 1 238 ? -42.801 71.326 -54.163 1.00 35.96 238 GLY A O 1
ATOM 1850 N N . LYS A 1 239 ? -41.094 72.645 -53.483 1.00 25.37 239 LYS A N 1
ATOM 1851 C CA . LYS A 1 239 ? -40.041 71.688 -53.789 1.00 32.22 239 LYS A CA 1
ATOM 1852 C C . LYS A 1 239 ? -39.205 71.333 -52.562 1.00 29.95 239 LYS A C 1
ATOM 1853 O O . LYS A 1 239 ? -38.971 72.185 -51.704 1.00 23.78 239 LYS A O 1
ATOM 1859 N N . PRO A 1 240 ? -38.681 70.091 -52.495 1.00 29.19 240 PRO A N 1
ATOM 1860 C CA . PRO A 1 240 ? -37.578 69.856 -51.550 1.00 24.67 240 PRO A CA 1
ATOM 1861 C C . PRO A 1 240 ? -36.301 70.513 -52.071 1.00 39.63 240 PRO A C 1
ATOM 1862 O O . PRO A 1 240 ? -36.247 70.824 -53.273 1.00 43.65 240 PRO A O 1
ATOM 1866 N N . ILE A 1 241 ? -35.311 70.721 -51.196 1.00 23.17 241 ILE A N 1
ATOM 1867 C CA . ILE A 1 241 ? -34.057 71.412 -51.555 1.00 22.48 241 ILE A CA 1
ATOM 1868 C C . ILE A 1 241 ? -33.292 70.825 -52.770 1.00 54.43 241 ILE A C 1
ATOM 1869 O O . ILE A 1 241 ? -32.818 71.580 -53.610 1.00 66.20 241 ILE A O 1
ATOM 1874 N N . LEU A 1 242 ? -33.304 69.502 -52.932 1.00 48.56 242 LEU A N 1
ATOM 1875 C CA . LEU A 1 242 ? -32.537 68.849 -53.993 1.00 51.55 242 LEU A CA 1
ATOM 1876 C C . LEU A 1 242 ? -33.093 69.108 -55.403 1.00 41.16 242 LEU A C 1
ATOM 1877 O O . LEU A 1 242 ? -32.385 69.020 -56.380 1.00 43.53 242 LEU A O 1
ATOM 1882 N N . LEU A 1 243 ? -34.381 69.378 -55.493 1.00 38.71 243 LEU A N 1
ATOM 1883 C CA . LEU A 1 243 ? -34.977 69.847 -56.734 1.00 37.33 243 LEU A CA 1
ATOM 1884 C C . LEU A 1 243 ? -34.794 71.368 -56.907 1.00 42.30 243 LEU A C 1
ATOM 1885 O O . LEU A 1 243 ? -34.547 71.845 -58.012 1.00 58.01 243 LEU A O 1
ATOM 1890 N N . TYR A 1 244 ? -34.956 72.120 -55.822 1.00 33.20 244 TYR A N 1
ATOM 1891 C CA . TYR A 1 244 ? -34.698 73.563 -55.825 1.00 41.13 244 TYR A CA 1
ATOM 1892 C C . TYR A 1 244 ? -33.259 73.930 -56.160 1.00 47.08 244 TYR A C 1
ATOM 1893 O O . TYR A 1 244 ? -32.995 74.495 -57.215 1.00 52.80 244 TYR A O 1
ATOM 1902 N N . ASP A 1 245 ? -32.356 73.634 -55.228 1.00 49.69 245 ASP A N 1
ATOM 1903 C CA . ASP A 1 245 ? -30.931 73.884 -55.376 1.00 53.05 245 ASP A CA 1
ATOM 1904 C C . ASP A 1 245 ? -30.175 72.671 -54.831 1.00 62.44 245 ASP A C 1
ATOM 1905 O O . ASP A 1 245 ? -30.051 72.558 -53.610 1.00 72.77 245 ASP A O 1
ATOM 1910 N N . ILE A 1 246 ? -29.584 71.833 -55.692 1.00 61.76 246 ILE A N 1
ATOM 1911 C CA . ILE A 1 246 ? -28.981 70.560 -55.240 1.00 23.52 246 ILE A CA 1
ATOM 1912 C C . ILE A 1 246 ? -27.500 70.702 -54.858 1.00 43.68 246 ILE A C 1
ATOM 1913 O O . ILE A 1 246 ? -26.908 69.799 -54.259 1.00 34.29 246 ILE A O 1
ATOM 1918 N N . LYS A 1 247 ? -26.885 71.823 -55.219 1.00 50.62 247 LYS A N 1
ATOM 1919 C CA . LYS A 1 247 ? -25.480 72.014 -54.886 1.00 51.53 247 LYS A CA 1
ATOM 1920 C C . LYS A 1 247 ? -25.273 72.805 -53.609 1.00 48.58 247 LYS A C 1
ATOM 1921 O O . LYS A 1 247 ? -24.147 72.888 -53.118 1.00 50.29 247 LYS A O 1
ATOM 1927 N N . SER A 1 248 ? -26.353 73.381 -53.077 1.00 47.07 248 SER A N 1
ATOM 1928 C CA . SER A 1 248 ? -26.273 74.216 -51.872 1.00 40.99 248 SER A CA 1
ATOM 1929 C C . SER A 1 248 ? -25.917 73.391 -50.634 1.00 35.37 248 SER A C 1
ATOM 1930 O O . SER A 1 248 ? -26.088 72.169 -50.620 1.00 43.47 248 SER A O 1
ATOM 1933 N N . ASN A 1 249 ? -25.372 74.084 -49.642 1.00 30.27 249 ASN A N 1
ATOM 1934 C CA . ASN A 1 249 ? -24.882 73.538 -48.375 1.00 31.64 249 ASN A CA 1
ATOM 1935 C C . ASN A 1 249 ? -25.844 72.622 -47.636 1.00 39.44 249 ASN A C 1
ATOM 1936 O O . ASN A 1 249 ? -25.449 71.549 -47.160 1.00 47.38 249 ASN A O 1
ATOM 1941 N N . GLY A 1 250 ? -27.106 73.049 -47.580 1.00 33.45 250 GLY A N 1
ATOM 1942 C CA . GLY A 1 250 ? -28.168 72.308 -46.925 1.00 32.97 250 GLY A CA 1
ATOM 1943 C C . GLY A 1 250 ? -28.552 71.030 -47.636 1.00 40.66 250 GLY A C 1
ATOM 1944 O O . GLY A 1 250 ? -28.864 70.035 -46.986 1.00 49.35 250 GLY A O 1
ATOM 1945 N N . SER A 1 251 ? -28.532 71.043 -48.967 1.00 21.26 251 SER A N 1
ATOM 1946 C CA . SER A 1 251 ? -28.865 69.853 -49.730 1.00 22.32 251 SER A CA 1
ATOM 1947 C C . SER A 1 251 ? -27.787 68.784 -49.589 1.00 33.80 251 SER A C 1
ATOM 1948 O O . SER A 1 251 ? -28.098 67.590 -49.502 1.00 37.12 251 SER A O 1
ATOM 1951 N N . ILE A 1 252 ? -26.530 69.218 -49.563 1.00 29.07 252 ILE A N 1
ATOM 1952 C CA . ILE A 1 252 ? -25.417 68.295 -49.347 1.00 39.55 252 ILE A CA 1
ATOM 1953 C C . ILE A 1 252 ? -25.500 67.640 -47.961 1.00 37.72 252 ILE A C 1
ATOM 1954 O O . ILE A 1 252 ? -25.409 66.414 -47.845 1.00 36.71 252 ILE A O 1
ATOM 1959 N N . ALA A 1 253 ? -25.760 68.462 -46.946 1.00 30.59 253 ALA A N 1
ATOM 1960 C CA . ALA A 1 253 ? -25.971 68.006 -45.575 1.00 32.86 253 ALA A CA 1
ATOM 1961 C C . ALA A 1 253 ? -27.166 67.049 -45.408 1.00 35.74 253 ALA A C 1
ATOM 1962 O O . ALA A 1 253 ? -27.092 66.070 -44.648 1.00 37.75 253 ALA A O 1
ATOM 1964 N N . TYR A 1 254 ? -28.253 67.324 -46.133 1.00 26.59 254 TYR A N 1
ATOM 1965 C CA . TYR A 1 254 ? -29.390 66.396 -46.172 1.00 27.08 254 TYR A CA 1
ATOM 1966 C C . TYR A 1 254 ? -29.119 65.126 -47.002 1.00 25.86 254 TYR A C 1
ATOM 1967 O O . TYR A 1 254 ? -29.749 64.102 -46.798 1.00 47.70 254 TYR A O 1
ATOM 1976 N N . GLN A 1 255 ? -28.180 65.194 -47.935 1.00 39.83 255 GLN A N 1
ATOM 1977 C CA . GLN A 1 255 ? -27.830 64.018 -48.724 1.00 37.50 255 GLN A CA 1
ATOM 1978 C C . GLN A 1 255 ? -26.999 63.082 -47.877 1.00 29.41 255 GLN A C 1
ATOM 1979 O O . GLN A 1 255 ? -27.315 61.894 -47.762 1.00 32.16 255 GLN A O 1
ATOM 1985 N N . LYS A 1 256 ? -25.975 63.664 -47.237 1.00 34.51 256 LYS A N 1
ATOM 1986 C CA . LYS A 1 256 ? -25.075 62.990 -46.290 1.00 30.73 256 LYS A CA 1
ATOM 1987 C C . LYS A 1 256 ? -25.824 62.319 -45.146 1.00 31.57 256 LYS A C 1
ATOM 1988 O O . LYS A 1 256 ? -25.396 61.278 -44.649 1.00 42.24 256 LYS A O 1
ATOM 1994 N N . LEU A 1 257 ? -26.944 62.918 -44.746 1.00 35.56 257 LEU A N 1
ATOM 1995 C CA . LEU A 1 257 ? -27.799 62.347 -43.721 1.00 35.59 257 LEU A CA 1
ATOM 1996 C C . LEU A 1 257 ? -28.468 61.091 -44.211 1.00 29.64 257 LEU A C 1
ATOM 1997 O O . LEU A 1 257 ? -28.429 60.102 -43.499 1.00 53.73 257 LEU A O 1
ATOM 2002 N N . ALA A 1 258 ? -29.025 61.103 -45.431 1.00 45.04 258 ALA A N 1
ATOM 2003 C CA . ALA A 1 258 ? -29.648 59.889 -46.026 1.00 31.22 258 ALA A CA 1
ATOM 2004 C C . ALA A 1 258 ? -28.686 58.731 -46.253 1.00 32.77 258 ALA A C 1
ATOM 2005 O O . ALA A 1 258 ? -29.066 57.575 -46.182 1.00 34.17 258 ALA A O 1
ATOM 2007 N N . GLN A 1 259 ? -27.431 59.041 -46.525 1.00 52.79 259 GLN A N 1
ATOM 2008 C CA . GLN A 1 259 ? -26.451 57.982 -46.657 1.00 55.38 259 GLN A CA 1
ATOM 2009 C C . GLN A 1 259 ? -26.033 57.387 -45.317 1.00 52.69 259 GLN A C 1
ATOM 2010 O O . GLN A 1 259 ? -25.628 56.235 -45.238 1.00 64.76 259 GLN A O 1
ATOM 2016 N N . SER A 1 260 ? -26.185 58.158 -44.253 1.00 48.70 260 SER A N 1
ATOM 2017 C CA . SER A 1 260 ? -25.853 57.685 -42.914 1.00 50.78 260 SER A CA 1
ATOM 2018 C C . SER A 1 260 ? -27.028 56.980 -42.262 1.00 48.49 260 SER A C 1
ATOM 2019 O O . SER A 1 260 ? -26.958 56.567 -41.114 1.00 59.90 260 SER A O 1
ATOM 2022 N N . ILE A 1 261 ? -28.119 56.893 -43.004 1.00 43.54 261 ILE A N 1
ATOM 2023 C CA . ILE A 1 261 ? -29.364 56.269 -42.589 1.00 35.11 261 ILE A CA 1
ATOM 2024 C C . ILE A 1 261 ? -29.345 54.913 -43.292 1.00 37.04 261 ILE A C 1
ATOM 2025 O O . ILE A 1 261 ? -29.531 53.876 -42.670 1.00 49.35 261 ILE A O 1
ATOM 2030 N N . LEU A 1 262 ? -29.122 54.952 -44.603 1.00 37.30 262 LEU A N 1
ATOM 2031 C CA . LEU A 1 262 ? -29.162 53.805 -45.509 1.00 58.83 262 LEU A CA 1
ATOM 2032 C C . LEU A 1 262 ? -28.241 52.605 -45.210 1.00 70.85 262 LEU A C 1
ATOM 2033 O O . LEU A 1 262 ? -28.388 51.546 -45.833 1.00 75.14 262 LEU A O 1
ATOM 2038 N N . GLN A 1 263 ? -27.295 52.752 -44.287 1.00 74.64 263 GLN A N 1
ATOM 2039 C CA . GLN A 1 263 ? -26.471 51.616 -43.901 1.00 79.46 263 GLN A CA 1
ATOM 2040 C C . GLN A 1 263 ? -26.892 50.997 -42.564 1.00 86.45 263 GLN A C 1
ATOM 2041 O O . GLN A 1 263 ? -27.528 49.945 -42.539 1.00 93.59 263 GLN A O 1
ATOM 2047 N N . GLY A 1 264 ? -26.556 51.657 -41.459 1.00 83.31 264 GLY A N 1
ATOM 2048 C CA . GLY A 1 264 ? -26.837 51.117 -40.139 1.00 77.09 264 GLY A CA 1
ATOM 2049 C C . GLY A 1 264 ? -28.275 51.338 -39.725 1.00 74.07 264 GLY A C 1
ATOM 2050 O O . GLY A 1 264 ? -28.902 52.295 -40.176 1.00 70.96 264 GLY A O 1
ATOM 2051 N N . MET B 1 1 ? -58.212 101.992 -12.399 1.00 97.76 1 MET B N 1
ATOM 2052 C CA . MET B 1 1 ? -57.947 101.389 -13.700 1.00 94.82 1 MET B CA 1
ATOM 2053 C C . MET B 1 1 ? -57.849 99.862 -13.608 1.00 89.34 1 MET B C 1
ATOM 2054 O O . MET B 1 1 ? -57.895 99.298 -12.513 1.00 89.36 1 MET B O 1
ATOM 2059 N N . MET B 1 2 ? -57.735 99.195 -14.756 1.00 81.58 2 MET B N 1
ATOM 2060 C CA . MET B 1 2 ? -57.540 97.744 -14.772 1.00 75.88 2 MET B CA 1
ATOM 2061 C C . MET B 1 2 ? -56.547 97.308 -15.870 1.00 69.08 2 MET B C 1
ATOM 2062 O O . MET B 1 2 ? -56.220 98.097 -16.761 1.00 71.41 2 MET B O 1
ATOM 2067 N N . SER B 1 3 ? -56.053 96.071 -15.786 1.00 59.05 3 SER B N 1
ATOM 2068 C CA . SER B 1 3 ? -54.983 95.593 -16.672 1.00 50.65 3 SER B CA 1
ATOM 2069 C C . SER B 1 3 ? -55.356 95.451 -18.134 1.00 51.98 3 SER B C 1
ATOM 2070 O O . SER B 1 3 ? -56.398 94.888 -18.466 1.00 42.53 3 SER B O 1
ATOM 2073 N N . GLU B 1 4 ? -54.481 95.920 -19.014 1.00 54.42 4 GLU B N 1
ATOM 2074 C CA . GLU B 1 4 ? -54.550 95.443 -20.387 1.00 50.37 4 GLU B CA 1
ATOM 2075 C C . GLU B 1 4 ? -53.909 94.069 -20.441 1.00 49.51 4 GLU B C 1
ATOM 2076 O O . GLU B 1 4 ? -52.757 93.894 -20.053 1.00 51.28 4 GLU B O 1
ATOM 2082 N N . ILE B 1 5 ? -54.666 93.092 -20.914 1.00 48.76 5 ILE B N 1
ATOM 2083 C CA . ILE B 1 5 ? -54.165 91.740 -21.001 1.00 44.73 5 ILE B CA 1
ATOM 2084 C C . ILE B 1 5 ? -53.722 91.482 -22.434 1.00 48.40 5 ILE B C 1
ATOM 2085 O O . ILE B 1 5 ? -54.539 91.386 -23.346 1.00 59.47 5 ILE B O 1
ATOM 2090 N N . ILE B 1 6 ? -52.415 91.394 -22.632 1.00 39.61 6 ILE B N 1
ATOM 2091 C CA . ILE B 1 6 ? -51.871 91.146 -23.962 1.00 32.94 6 ILE B CA 1
ATOM 2092 C C . ILE B 1 6 ? -51.413 89.706 -24.141 1.00 31.65 6 ILE B C 1
ATOM 2093 O O . ILE B 1 6 ? -50.480 89.253 -23.474 1.00 31.10 6 ILE B O 1
ATOM 2098 N N . ALA B 1 7 ? -52.060 88.978 -25.041 1.00 31.28 7 ALA B N 1
ATOM 2099 C CA . ALA B 1 7 ? -51.609 87.616 -25.355 1.00 30.13 7 ALA B CA 1
ATOM 2100 C C . ALA B 1 7 ? -50.522 87.662 -26.415 1.00 28.98 7 ALA B C 1
ATOM 2101 O O . ALA B 1 7 ? -50.675 88.344 -27.415 1.00 31.79 7 ALA B O 1
ATOM 2103 N N . VAL B 1 8 ? -49.419 86.948 -26.213 1.00 31.66 8 VAL B N 1
ATOM 2104 C CA . VAL B 1 8 ? -48.448 86.832 -27.293 1.00 26.97 8 VAL B CA 1
ATOM 2105 C C . VAL B 1 8 ? -48.626 85.471 -27.933 1.00 26.35 8 VAL B C 1
ATOM 2106 O O . VAL B 1 8 ? -48.209 84.465 -27.370 1.00 35.22 8 VAL B O 1
ATOM 2110 N N . ALA B 1 9 ? -49.220 85.459 -29.131 1.00 28.92 9 ALA B N 1
ATOM 2111 C CA . ALA B 1 9 ? -49.640 84.216 -29.813 1.00 31.19 9 ALA B CA 1
ATOM 2112 C C . ALA B 1 9 ? -49.278 84.120 -31.311 1.00 25.40 9 ALA B C 1
ATOM 2113 O O . ALA B 1 9 ? -49.479 85.064 -32.063 1.00 33.42 9 ALA B O 1
ATOM 2115 N N . ASN B 1 10 ? -48.691 82.994 -31.706 1.00 28.35 10 ASN B N 1
ATOM 2116 C CA . ASN B 1 10 ? -48.600 82.549 -33.097 1.00 24.32 10 ASN B CA 1
ATOM 2117 C C . ASN B 1 10 ? -48.487 81.023 -33.009 1.00 36.56 10 ASN B C 1
ATOM 2118 O O . ASN B 1 10 ? -47.697 80.505 -32.211 1.00 28.41 10 ASN B O 1
ATOM 2123 N N . GLN B 1 11 ? -49.192 80.307 -33.885 1.00 32.41 11 GLN B N 1
ATOM 2124 C CA . GLN B 1 11 ? -49.220 78.848 -33.805 1.00 35.19 11 GLN B CA 1
ATOM 2125 C C . GLN B 1 11 ? -48.043 78.220 -34.528 1.00 34.63 11 GLN B C 1
ATOM 2126 O O . GLN B 1 11 ? -47.854 77.015 -34.439 1.00 23.65 11 GLN B O 1
ATOM 2132 N N . LYS B 1 12 ? -47.279 79.024 -35.269 1.00 23.09 12 LYS B N 1
ATOM 2133 C CA . LYS B 1 12 ? -46.061 78.531 -35.871 1.00 22.39 12 LYS B CA 1
ATOM 2134 C C . LYS B 1 12 ? -45.029 78.399 -34.774 1.00 21.96 12 LYS B C 1
ATOM 2135 O O . LYS B 1 12 ? -44.906 79.263 -33.894 1.00 26.48 12 LYS B O 1
ATOM 2141 N N . GLY B 1 13 ? -44.296 77.301 -34.814 1.00 25.69 13 GLY B N 1
ATOM 2142 C CA . GLY B 1 13 ? -43.252 77.113 -33.864 1.00 21.44 13 GLY B CA 1
ATOM 2143 C C . GLY B 1 13 ? -42.053 78.029 -34.021 1.00 37.11 13 GLY B C 1
ATOM 2144 O O . GLY B 1 13 ? -41.649 78.327 -35.149 1.00 37.79 13 GLY B O 1
ATOM 2145 N N . GLY B 1 14 ? -41.510 78.483 -32.882 1.00 26.29 14 GLY B N 1
ATOM 2146 C CA . GLY B 1 14 ? -40.255 79.188 -32.825 1.00 20.34 14 GLY B CA 1
ATOM 2147 C C . GLY B 1 14 ? -40.129 80.486 -33.564 1.00 20.04 14 GLY B C 1
ATOM 2148 O O . GLY B 1 14 ? -39.051 80.825 -34.025 1.00 19.59 14 GLY B O 1
ATOM 2149 N N . VAL B 1 15 ? -41.230 81.221 -33.652 1.00 33.12 15 VAL B N 1
ATOM 2150 C CA . VAL B 1 15 ? -41.224 82.571 -34.204 1.00 30.45 15 VAL B CA 1
ATOM 2151 C C . VAL B 1 15 ? -40.916 83.664 -33.187 1.00 34.73 15 VAL B C 1
ATOM 2152 O O . VAL B 1 15 ? -41.042 84.843 -33.505 1.00 44.12 15 VAL B O 1
ATOM 2156 N N . GLY B 1 16 ? -40.515 83.295 -31.970 1.00 28.82 16 GLY B N 1
ATOM 2157 C CA . GLY B 1 16 ? -40.151 84.300 -30.989 1.00 21.06 16 GLY B CA 1
ATOM 2158 C C . GLY B 1 16 ? -41.204 84.776 -29.991 1.00 31.86 16 GLY B C 1
ATOM 2159 O O . GLY B 1 16 ? -41.085 85.885 -29.475 1.00 22.29 16 GLY B O 1
ATOM 2160 N N . LYS B 1 17 ? -42.221 83.955 -29.724 1.00 32.21 17 LYS B N 1
ATOM 2161 C CA . LYS B 1 17 ? -43.263 84.282 -28.750 1.00 23.03 17 LYS B CA 1
ATOM 2162 C C . LYS B 1 17 ? -42.738 84.515 -27.345 1.00 23.46 17 LYS B C 1
ATOM 2163 O O . LYS B 1 17 ? -43.082 85.503 -26.717 1.00 24.14 17 LYS B O 1
ATOM 2169 N N . THR B 1 18 ? -41.881 83.610 -26.883 1.00 25.45 18 THR B N 1
ATOM 2170 C CA . THR B 1 18 ? -41.372 83.656 -25.527 1.00 23.70 18 THR B CA 1
ATOM 2171 C C . THR B 1 18 ? -40.395 84.805 -25.333 1.00 30.89 18 THR B C 1
ATOM 2172 O O . THR B 1 18 ? -40.568 85.564 -24.392 1.00 29.58 18 THR B O 1
ATOM 2176 N N . THR B 1 19 ? -39.423 84.962 -26.236 1.00 23.09 19 THR B N 1
ATOM 2177 C CA . THR B 1 19 ? -38.543 86.145 -26.238 1.00 23.19 19 THR B CA 1
ATOM 2178 C C . THR B 1 19 ? -39.262 87.493 -26.290 1.00 28.61 19 THR B C 1
ATOM 2179 O O . THR B 1 19 ? -38.867 88.408 -25.573 1.00 32.91 19 THR B O 1
ATOM 2183 N N . THR B 1 20 ? -40.324 87.585 -27.105 1.00 28.23 20 THR B N 1
ATOM 2184 C CA . THR B 1 20 ? -41.196 88.762 -27.148 1.00 24.36 20 THR B CA 1
ATOM 2185 C C . THR B 1 20 ? -41.958 88.936 -25.839 1.00 28.03 20 THR B C 1
ATOM 2186 O O . THR B 1 20 ? -41.941 90.014 -25.275 1.00 31.85 20 THR B O 1
ATOM 2190 N N . ALA B 1 21 ? -42.609 87.884 -25.360 1.00 25.46 21 ALA B N 1
ATOM 2191 C CA . ALA B 1 21 ? -43.338 87.963 -24.105 1.00 26.47 21 ALA B CA 1
ATOM 2192 C C . ALA B 1 21 ? -42.444 88.244 -22.877 1.00 27.01 21 ALA B C 1
ATOM 2193 O O . ALA B 1 21 ? -42.809 89.049 -22.033 1.00 32.61 21 ALA B O 1
ATOM 2195 N N . VAL B 1 22 ? -41.260 87.641 -22.821 1.00 26.42 22 VAL B N 1
ATOM 2196 C CA . VAL B 1 22 ? -40.306 87.936 -21.753 1.00 27.00 22 VAL B CA 1
ATOM 2197 C C . VAL B 1 22 ? -39.764 89.385 -21.821 1.00 31.78 22 VAL B C 1
ATOM 2198 O O . VAL B 1 22 ? -39.770 90.106 -20.812 1.00 30.87 22 VAL B O 1
ATOM 2202 N N . ASN B 1 23 ? -39.343 89.831 -23.002 1.00 26.76 23 ASN B N 1
ATOM 2203 C CA . ASN B 1 23 ? -38.714 91.154 -23.100 1.00 27.21 23 ASN B CA 1
ATOM 2204 C C . ASN B 1 23 ? -39.644 92.344 -23.172 1.00 31.28 23 ASN B C 1
ATOM 2205 O O . ASN B 1 23 ? -39.227 93.459 -22.917 1.00 34.62 23 ASN B O 1
ATOM 2210 N N . LEU B 1 24 ? -40.890 92.125 -23.560 1.00 30.13 24 LEU B N 1
ATOM 2211 C CA . LEU B 1 24 ? -41.828 93.214 -23.552 1.00 29.06 24 LEU B CA 1
ATOM 2212 C C . LEU B 1 24 ? -42.248 93.453 -22.122 1.00 43.93 24 LEU B C 1
ATOM 2213 O O . LEU B 1 24 ? -42.352 94.607 -21.698 1.00 31.51 24 LEU B O 1
ATOM 2218 N N . ALA B 1 25 ? -42.450 92.361 -21.385 1.00 30.23 25 ALA B N 1
ATOM 2219 C CA . ALA B 1 25 ? -42.857 92.438 -19.971 1.00 33.19 25 ALA B CA 1
ATOM 2220 C C . ALA B 1 25 ? -41.777 93.102 -19.125 1.00 32.22 25 ALA B C 1
ATOM 2221 O O . ALA B 1 25 ? -42.066 93.847 -18.195 1.00 55.07 25 ALA B O 1
ATOM 2223 N N . ALA B 1 26 ? -40.529 92.867 -19.500 1.00 31.40 26 ALA B N 1
ATOM 2224 C CA . ALA B 1 26 ? -39.429 93.479 -18.801 1.00 32.94 26 ALA B CA 1
ATOM 2225 C C . ALA B 1 26 ? -39.238 94.915 -19.213 1.00 40.35 26 ALA B C 1
ATOM 2226 O O . ALA B 1 26 ? -38.913 95.754 -18.366 1.00 34.07 26 ALA B O 1
ATOM 2228 N N . SER B 1 27 ? -39.417 95.205 -20.501 1.00 31.94 27 SER B N 1
ATOM 2229 C CA . SER B 1 27 ? -39.339 96.599 -20.950 1.00 32.63 27 SER B CA 1
ATOM 2230 C C . SER B 1 27 ? -40.508 97.476 -20.453 1.00 34.11 27 SER B C 1
ATOM 2231 O O . SER B 1 27 ? -40.371 98.679 -20.263 1.00 35.29 27 SER B O 1
ATOM 2234 N N . LEU B 1 28 ? -41.654 96.865 -20.221 1.00 34.17 28 LEU B N 1
ATOM 2235 C CA . LEU B 1 28 ? -42.763 97.600 -19.675 1.00 35.67 28 LEU B CA 1
ATOM 2236 C C . LEU B 1 28 ? -42.553 97.892 -18.185 1.00 37.12 28 LEU B C 1
ATOM 2237 O O . LEU B 1 28 ? -42.932 98.944 -17.706 1.00 70.57 28 LEU B O 1
ATOM 2242 N N . ALA B 1 29 ? -41.899 96.974 -17.482 1.00 36.69 29 ALA B N 1
ATOM 2243 C CA . ALA B 1 29 ? -41.692 97.059 -16.037 1.00 38.03 29 ALA B CA 1
ATOM 2244 C C . ALA B 1 29 ? -40.698 98.135 -15.595 1.00 54.46 29 ALA B C 1
ATOM 2245 O O . ALA B 1 29 ? -40.902 98.758 -14.553 1.00 55.88 29 ALA B O 1
ATOM 2247 N N . VAL B 1 30 ? -39.645 98.379 -16.388 1.00 45.63 30 VAL B N 1
ATOM 2248 C CA . VAL B 1 30 ? -38.669 99.436 -16.075 1.00 52.44 30 VAL B CA 1
ATOM 2249 C C . VAL B 1 30 ? -39.186 100.873 -16.276 1.00 55.67 30 VAL B C 1
ATOM 2250 O O . VAL B 1 30 ? -38.499 101.839 -15.935 1.00 55.95 30 VAL B O 1
ATOM 2254 N N . HIS B 1 31 ? -40.398 100.995 -16.820 1.00 53.56 31 HIS B N 1
ATOM 2255 C CA . HIS B 1 31 ? -41.157 102.244 -16.877 1.00 51.81 31 HIS B CA 1
ATOM 2256 C C . HIS B 1 31 ? -42.003 102.454 -15.611 1.00 50.03 31 HIS B C 1
ATOM 2257 O O . HIS B 1 31 ? -42.887 103.319 -15.595 1.00 51.06 31 HIS B O 1
ATOM 2264 N N . GLU B 1 32 ? -41.753 101.608 -14.604 1.00 51.81 32 GLU B N 1
ATOM 2265 C CA . GLU B 1 32 ? -42.420 101.577 -13.286 1.00 55.55 32 GLU B CA 1
ATOM 2266 C C . GLU B 1 32 ? -43.880 101.151 -13.428 1.00 45.50 32 GLU B C 1
ATOM 2267 O O . GLU B 1 32 ? -44.752 101.627 -12.710 1.00 61.86 32 GLU B O 1
ATOM 2273 N N . LYS B 1 33 ? -44.119 100.227 -14.360 1.00 43.63 33 LYS B N 1
ATOM 2274 C CA . LYS B 1 33 ? -45.444 99.657 -14.607 1.00 43.33 33 LYS B CA 1
ATOM 2275 C C . LYS B 1 33 ? -45.506 98.252 -14.003 1.00 47.81 33 LYS B C 1
ATOM 2276 O O . LYS B 1 33 ? -44.544 97.514 -14.127 1.00 41.26 33 LYS B O 1
ATOM 2282 N N . LYS B 1 34 ? -46.618 97.882 -13.356 1.00 43.23 34 LYS B N 1
ATOM 2283 C CA . LYS B 1 34 ? -46.714 96.573 -12.696 1.00 42.64 34 LYS B CA 1
ATOM 2284 C C . LYS B 1 34 ? -47.116 95.481 -13.686 1.00 50.46 34 LYS B C 1
ATOM 2285 O O . LYS B 1 34 ? -48.188 95.543 -14.302 1.00 53.78 34 LYS B O 1
ATOM 2291 N N . ILE B 1 35 ? -46.250 94.483 -13.843 1.00 39.47 35 ILE B N 1
ATOM 2292 C CA . ILE B 1 35 ? -46.354 93.540 -14.956 1.00 37.73 35 ILE B CA 1
ATOM 2293 C C . ILE B 1 35 ? -46.459 92.093 -14.494 1.00 37.07 35 ILE B C 1
ATOM 2294 O O . ILE B 1 35 ? -45.671 91.627 -13.684 1.00 40.54 35 ILE B O 1
ATOM 2299 N N . LEU B 1 36 ? -47.441 91.378 -15.011 1.00 47.94 36 LEU B N 1
ATOM 2300 C CA . LEU B 1 36 ? -47.583 89.986 -14.683 1.00 35.91 36 LEU B CA 1
ATOM 2301 C C . LEU B 1 36 ? -47.363 89.187 -15.956 1.00 41.98 36 LEU B C 1
ATOM 2302 O O . LEU B 1 36 ? -48.098 89.332 -16.919 1.00 51.69 36 LEU B O 1
ATOM 2307 N N . LEU B 1 37 ? -46.332 88.356 -15.979 1.00 37.88 37 LEU B N 1
ATOM 2308 C CA . LEU B 1 37 ? -46.082 87.531 -17.155 1.00 39.57 37 LEU B CA 1
ATOM 2309 C C . LEU B 1 37 ? -46.593 86.140 -16.854 1.00 45.36 37 LEU B C 1
ATOM 2310 O O . LEU B 1 37 ? -46.239 85.569 -15.838 1.00 43.43 37 LEU B O 1
ATOM 2315 N N . ILE B 1 38 ? -47.440 85.603 -17.721 1.00 31.16 38 ILE B N 1
ATOM 2316 C CA . ILE B 1 38 ? -47.946 84.259 -17.518 1.00 30.97 38 ILE B CA 1
ATOM 2317 C C . ILE B 1 38 ? -47.308 83.331 -18.519 1.00 29.73 38 ILE B C 1
ATOM 2318 O O . ILE B 1 38 ? -47.487 83.509 -19.721 1.00 31.89 38 ILE B O 1
ATOM 2323 N N . ASP B 1 39 ? -46.627 82.298 -18.028 1.00 38.08 39 ASP B N 1
ATOM 2324 C CA . ASP B 1 39 ? -46.049 81.313 -18.919 1.00 33.77 39 ASP B CA 1
ATOM 2325 C C . ASP B 1 39 ? -47.191 80.349 -19.099 1.00 30.72 39 ASP B C 1
ATOM 2326 O O . ASP B 1 39 ? -47.521 79.577 -18.223 1.00 29.11 39 ASP B O 1
ATOM 2331 N N . PHE B 1 40 ? -47.790 80.427 -20.268 1.00 31.02 40 PHE B N 1
ATOM 2332 C CA . PHE B 1 40 ? -48.953 79.641 -20.612 1.00 32.37 40 PHE B CA 1
ATOM 2333 C C . PHE B 1 40 ? -48.589 78.434 -21.482 1.00 30.04 40 PHE B C 1
ATOM 2334 O O . PHE B 1 40 ? -49.440 77.858 -22.155 1.00 37.61 40 PHE B O 1
ATOM 2342 N N . ALA B 1 41 ? -47.309 78.111 -21.546 1.00 27.02 41 ALA B N 1
ATOM 2343 C CA . ALA B 1 41 ? -46.875 77.026 -22.417 1.00 26.41 41 ALA B CA 1
ATOM 2344 C C . ALA B 1 41 ? -46.292 75.869 -21.601 1.00 35.76 41 ALA B C 1
ATOM 2345 O O . ALA B 1 41 ? -45.579 76.099 -20.628 1.00 43.71 41 ALA B O 1
ATOM 2347 N N . PRO B 1 42 ? -46.574 74.614 -22.006 1.00 40.82 42 PRO B N 1
ATOM 2348 C CA . PRO B 1 42 ? -46.071 73.438 -21.271 1.00 26.99 42 PRO B CA 1
ATOM 2349 C C . PRO B 1 42 ? -44.568 73.254 -21.407 1.00 32.30 42 PRO B C 1
ATOM 2350 O O . PRO B 1 42 ? -43.955 72.625 -20.555 1.00 29.18 42 PRO B O 1
ATOM 2354 N N . GLN B 1 43 ? -43.974 73.794 -22.473 1.00 40.89 43 GLN B N 1
ATOM 2355 C CA . GLN B 1 43 ? -42.514 73.741 -22.647 1.00 35.63 43 GLN B CA 1
ATOM 2356 C C . GLN B 1 43 ? -41.818 74.653 -21.626 1.00 27.25 43 GLN B C 1
ATOM 2357 O O . GLN B 1 43 ? -40.666 74.433 -21.268 1.00 25.71 43 GLN B O 1
ATOM 2363 N N . ALA B 1 44 ? -42.558 75.670 -21.178 1.00 32.63 44 ALA B N 1
ATOM 2364 C CA . ALA B 1 44 ? -42.209 76.530 -20.048 1.00 37.27 44 ALA B CA 1
ATOM 2365 C C . ALA B 1 44 ? -40.925 77.322 -20.238 1.00 28.47 44 ALA B C 1
ATOM 2366 O O . ALA B 1 44 ? -40.134 77.447 -19.318 1.00 32.69 44 ALA B O 1
ATOM 2368 N N . ASN B 1 45 ? -40.744 77.866 -21.438 1.00 28.08 45 ASN B N 1
ATOM 2369 C CA . ASN B 1 45 ? -39.537 78.615 -21.766 1.00 26.06 45 ASN B CA 1
ATOM 2370 C C . ASN B 1 45 ? -39.475 80.004 -21.126 1.00 31.16 45 ASN B C 1
ATOM 2371 O O . ASN B 1 45 ? -38.382 80.486 -20.840 1.00 33.40 45 ASN B O 1
ATOM 2376 N N . ALA B 1 46 ? -40.633 80.645 -20.927 1.00 25.71 46 ALA B N 1
ATOM 2377 C CA . ALA B 1 46 ? -40.685 81.920 -20.236 1.00 26.35 46 ALA B CA 1
ATOM 2378 C C . ALA B 1 46 ? -40.189 81.809 -18.790 1.00 31.19 46 ALA B C 1
ATOM 2379 O O . ALA B 1 46 ? -39.394 82.636 -18.372 1.00 29.85 46 ALA B O 1
ATOM 2381 N N . THR B 1 47 ? -40.597 80.753 -18.081 1.00 27.66 47 THR B N 1
ATOM 2382 C CA . THR B 1 47 ? -40.126 80.442 -16.720 1.00 45.40 47 THR B CA 1
ATOM 2383 C C . THR B 1 47 ? -38.614 80.226 -16.616 1.00 28.55 47 THR B C 1
ATOM 2384 O O . THR B 1 47 ? -37.947 80.810 -15.770 1.00 29.31 47 THR B O 1
ATOM 2388 N N . SER B 1 48 ? -38.094 79.382 -17.490 1.00 32.72 48 SER B N 1
ATOM 2389 C CA . SER B 1 48 ? -36.659 79.208 -17.668 1.00 27.65 48 SER B CA 1
ATOM 2390 C C . SER B 1 48 ? -35.910 80.533 -17.999 1.00 36.79 48 SER B C 1
ATOM 2391 O O . SER B 1 48 ? -34.826 80.772 -17.467 1.00 35.73 48 SER B O 1
ATOM 2394 N N . SER B 1 49 ? -36.535 81.408 -18.797 1.00 38.50 49 SER B N 1
ATOM 2395 C CA . SER B 1 49 ? -35.930 82.689 -19.207 1.00 43.15 49 SER B CA 1
ATOM 2396 C C . SER B 1 49 ? -35.743 83.693 -18.069 1.00 43.92 49 SER B C 1
ATOM 2397 O O . SER B 1 49 ? -34.910 84.595 -18.172 1.00 28.08 49 SER B O 1
ATOM 2400 N N . LEU B 1 50 ? -36.551 83.555 -17.019 1.00 36.39 50 LEU B N 1
ATOM 2401 C CA . LEU B 1 50 ? -36.418 84.383 -15.832 1.00 30.02 50 LEU B CA 1
ATOM 2402 C C . LEU B 1 50 ? -35.635 83.691 -14.722 1.00 44.57 50 LEU B C 1
ATOM 2403 O O . LEU B 1 50 ? -35.454 84.247 -13.642 1.00 45.06 50 LEU B O 1
ATOM 2408 N N . GLY B 1 51 ? -35.153 82.484 -15.014 1.00 44.68 51 GLY B N 1
ATOM 2409 C CA . GLY B 1 51 ? -34.262 81.766 -14.117 1.00 39.33 51 GLY B CA 1
ATOM 2410 C C . GLY B 1 51 ? -34.929 81.060 -12.958 1.00 32.11 51 GLY B C 1
ATOM 2411 O O . GLY B 1 51 ? -34.440 81.105 -11.837 1.00 55.01 51 GLY B O 1
ATOM 2412 N N . PHE B 1 52 ? -36.064 80.430 -13.236 1.00 45.25 52 PHE B N 1
ATOM 2413 C CA . PHE B 1 52 ? -36.726 79.550 -12.287 1.00 43.90 52 PHE B CA 1
ATOM 2414 C C . PHE B 1 52 ? -36.696 78.150 -12.857 1.00 52.58 52 PHE B C 1
ATOM 2415 O O . PHE B 1 52 ? -37.364 77.871 -13.847 1.00 56.07 52 PHE B O 1
ATOM 2423 N N . ARG B 1 53 ? -35.920 77.270 -12.234 1.00 63.97 53 ARG B N 1
ATOM 2424 C CA . ARG B 1 53 ? -35.850 75.880 -12.662 1.00 74.60 53 ARG B CA 1
ATOM 2425 C C . ARG B 1 53 ? -37.117 75.176 -12.166 1.00 79.08 53 ARG B C 1
ATOM 2426 O O . ARG B 1 53 ? -37.593 75.485 -11.070 1.00 80.01 53 ARG B O 1
ATOM 2434 N N . ARG B 1 54 ? -37.649 74.258 -12.986 1.00 82.11 54 ARG B N 1
ATOM 2435 C CA . ARG B 1 54 ? -38.990 73.647 -12.835 1.00 82.42 54 ARG B CA 1
ATOM 2436 C C . ARG B 1 54 ? -39.320 73.001 -11.493 1.00 81.28 54 ARG B C 1
ATOM 2437 O O . ARG B 1 54 ? -40.467 73.013 -11.060 1.00 85.11 54 ARG B O 1
ATOM 2445 N N . ASP B 1 55 ? -38.313 72.442 -10.839 1.00 81.09 55 ASP B N 1
ATOM 2446 C CA . ASP B 1 55 ? -38.526 71.737 -9.582 1.00 87.66 55 ASP B CA 1
ATOM 2447 C C . ASP B 1 55 ? -38.361 72.623 -8.331 1.00 95.25 55 ASP B C 1
ATOM 2448 O O . ASP B 1 55 ? -38.464 72.140 -7.207 1.00 95.65 55 ASP B O 1
ATOM 2453 N N . LYS B 1 56 ? -38.111 73.917 -8.524 1.00 100.01 56 LYS B N 1
ATOM 2454 C CA . LYS B 1 56 ? -38.016 74.860 -7.401 1.00 99.24 56 LYS B CA 1
ATOM 2455 C C . LYS B 1 56 ? -39.405 75.269 -6.910 1.00 93.37 56 LYS B C 1
ATOM 2456 O O . LYS B 1 56 ? -39.642 75.405 -5.710 1.00 97.55 56 LYS B O 1
ATOM 2462 N N . ILE B 1 57 ? -40.331 75.438 -7.845 1.00 88.60 57 ILE B N 1
ATOM 2463 C CA . ILE B 1 57 ? -41.672 75.915 -7.512 1.00 88.95 57 ILE B CA 1
ATOM 2464 C C . ILE B 1 57 ? -42.696 74.774 -7.348 1.00 84.05 57 ILE B C 1
ATOM 2465 O O . ILE B 1 57 ? -42.772 73.857 -8.171 1.00 80.92 57 ILE B O 1
ATOM 2470 N N . ASP B 1 58 ? -43.440 74.839 -6.244 1.00 81.12 58 ASP B N 1
ATOM 2471 C CA . ASP B 1 58 ? -44.422 73.838 -5.858 1.00 74.21 58 ASP B CA 1
ATOM 2472 C C . ASP B 1 58 ? -45.577 73.720 -6.839 1.00 75.88 58 ASP B C 1
ATOM 2473 O O . ASP B 1 58 ? -45.769 72.677 -7.467 1.00 77.95 58 ASP B O 1
ATOM 2478 N N . TYR B 1 59 ? -46.333 74.806 -6.981 1.00 75.26 59 TYR B N 1
ATOM 2479 C CA . TYR B 1 59 ? -47.625 74.756 -7.656 1.00 74.82 59 TYR B CA 1
ATOM 2480 C C . TYR B 1 59 ? -47.687 75.767 -8.803 1.00 74.87 59 TYR B C 1
ATOM 2481 O O . TYR B 1 59 ? -47.260 76.918 -8.662 1.00 75.18 59 TYR B O 1
ATOM 2490 N N . ASP B 1 60 ? -48.194 75.316 -9.949 1.00 74.07 60 ASP B N 1
ATOM 2491 C CA . ASP B 1 60 ? -48.161 76.098 -11.189 1.00 70.91 60 ASP B CA 1
ATOM 2492 C C . ASP B 1 60 ? -49.545 76.498 -11.731 1.00 70.56 60 ASP B C 1
ATOM 2493 O O . ASP B 1 60 ? -50.570 76.311 -11.064 1.00 79.17 60 ASP B O 1
ATOM 2498 N N . ILE B 1 61 ? -49.546 77.067 -12.936 1.00 56.51 61 ILE B N 1
ATOM 2499 C CA . ILE B 1 61 ? -50.741 77.561 -13.614 1.00 48.68 61 ILE B CA 1
ATOM 2500 C C . ILE B 1 61 ? -51.794 76.468 -13.885 1.00 59.40 61 ILE B C 1
ATOM 2501 O O . ILE B 1 61 ? -53.000 76.742 -13.903 1.00 66.81 61 ILE B O 1
ATOM 2506 N N . TYR B 1 62 ? -51.335 75.223 -14.033 1.00 61.54 62 TYR B N 1
ATOM 2507 C CA . TYR B 1 62 ? -52.213 74.066 -14.208 1.00 58.57 62 TYR B CA 1
ATOM 2508 C C . TYR B 1 62 ? -53.044 73.845 -12.959 1.00 54.23 62 TYR B C 1
ATOM 2509 O O . TYR B 1 62 ? -54.218 73.490 -13.036 1.00 36.90 62 TYR B O 1
ATOM 2518 N N . HIS B 1 63 ? -52.428 74.117 -11.813 1.00 59.30 63 HIS B N 1
ATOM 2519 C CA . HIS B 1 63 ? -53.076 73.935 -10.532 1.00 65.59 63 HIS B CA 1
ATOM 2520 C C . HIS B 1 63 ? -54.039 75.079 -10.198 1.00 66.38 63 HIS B C 1
ATOM 2521 O O . HIS B 1 63 ? -54.878 74.953 -9.317 1.00 74.88 63 HIS B O 1
ATOM 2528 N N . VAL B 1 64 ? -53.916 76.189 -10.915 1.00 60.69 64 VAL B N 1
ATOM 2529 C CA . VAL B 1 64 ? -54.883 77.283 -10.835 1.00 54.34 64 VAL B CA 1
ATOM 2530 C C . VAL B 1 64 ? -56.123 77.032 -11.711 1.00 58.89 64 VAL B C 1
ATOM 2531 O O . VAL B 1 64 ? -57.261 77.259 -11.278 1.00 63.54 64 VAL B O 1
ATOM 2535 N N . LEU B 1 65 ? -55.892 76.542 -12.931 1.00 58.55 65 LEU B N 1
ATOM 2536 C CA . LEU B 1 65 ? -56.963 76.134 -13.850 1.00 55.79 65 LEU B CA 1
ATOM 2537 C C . LEU B 1 65 ? -57.794 74.968 -13.292 1.00 62.64 65 LEU B C 1
ATOM 2538 O O . LEU B 1 65 ? -59.015 74.939 -13.449 1.00 55.85 65 LEU B O 1
ATOM 2543 N N . ILE B 1 66 ? -57.115 74.027 -12.633 1.00 72.79 66 ILE B N 1
ATOM 2544 C CA . ILE B 1 66 ? -57.758 72.913 -11.933 1.00 81.09 66 ILE B CA 1
ATOM 2545 C C . ILE B 1 66 ? -58.589 73.448 -10.760 1.00 88.68 66 ILE B C 1
ATOM 2546 O O . ILE B 1 66 ? -59.749 73.064 -10.574 1.00 94.41 66 ILE B O 1
ATOM 2551 N N . GLY B 1 67 ? -58.012 74.390 -10.019 1.00 85.85 67 GLY B N 1
ATOM 2552 C CA . GLY B 1 67 ? -58.683 74.969 -8.872 1.00 83.75 67 GLY B CA 1
ATOM 2553 C C . GLY B 1 67 ? -58.121 74.489 -7.550 1.00 81.29 67 GLY B C 1
ATOM 2554 O O . GLY B 1 67 ? -58.717 74.730 -6.499 1.00 83.38 67 GLY B O 1
ATOM 2555 N N . ARG B 1 68 ? -56.988 73.788 -7.613 1.00 75.09 68 ARG B N 1
ATOM 2556 C CA . ARG B 1 68 ? -56.239 73.399 -6.421 1.00 75.58 68 ARG B CA 1
ATOM 2557 C C . ARG B 1 68 ? -55.734 74.642 -5.704 1.00 77.63 68 ARG B C 1
ATOM 2558 O O . ARG B 1 68 ? -55.770 74.717 -4.478 1.00 82.58 68 ARG B O 1
ATOM 2566 N N . LYS B 1 69 ? -55.270 75.613 -6.489 1.00 74.70 69 LYS B N 1
ATOM 2567 C CA . LYS B 1 69 ? -54.825 76.907 -5.978 1.00 66.17 69 LYS B CA 1
ATOM 2568 C C . LYS B 1 69 ? -55.536 78.052 -6.699 1.00 66.95 69 LYS B C 1
ATOM 2569 O O . LYS B 1 69 ? -56.071 77.884 -7.792 1.00 75.69 69 LYS B O 1
ATOM 2575 N N . GLN B 1 70 ? -55.540 79.219 -6.074 1.00 60.41 70 GLN B N 1
ATOM 2576 C CA . GLN B 1 70 ? -55.964 80.432 -6.746 1.00 56.55 70 GLN B CA 1
ATOM 2577 C C . GLN B 1 70 ? -54.661 81.090 -7.157 1.00 57.25 70 GLN B C 1
ATOM 2578 O O . GLN B 1 70 ? -53.635 80.897 -6.509 1.00 57.42 70 GLN B O 1
ATOM 2584 N N . ILE B 1 71 ? -54.708 81.803 -8.269 1.00 57.88 71 ILE B N 1
ATOM 2585 C CA . ILE B 1 71 ? -53.561 82.375 -8.975 1.00 60.76 71 ILE B CA 1
ATOM 2586 C C . ILE B 1 71 ? -52.628 83.248 -8.120 1.00 65.71 71 ILE B C 1
ATOM 2587 O O . ILE B 1 71 ? -51.412 83.210 -8.306 1.00 69.63 71 ILE B O 1
ATOM 2592 N N . SER B 1 72 ? -53.211 83.931 -7.129 1.00 64.88 72 SER B N 1
ATOM 2593 C CA . SER B 1 72 ? -52.522 84.776 -6.143 1.00 60.41 72 SER B CA 1
ATOM 2594 C C . SER B 1 72 ? -51.348 84.112 -5.400 1.00 53.14 72 SER B C 1
ATOM 2595 O O . SER B 1 72 ? -50.356 84.766 -5.089 1.00 45.81 72 SER B O 1
ATOM 2598 N N . GLN B 1 73 ? -51.463 82.809 -5.146 1.00 54.02 73 GLN B N 1
ATOM 2599 C CA . GLN B 1 73 ? -50.435 82.059 -4.433 1.00 51.82 73 GLN B CA 1
ATOM 2600 C C . GLN B 1 73 ? -49.255 81.704 -5.313 1.00 58.12 73 GLN B C 1
ATOM 2601 O O . GLN B 1 73 ? -48.108 81.809 -4.877 1.00 68.20 73 GLN B O 1
ATOM 2607 N N . VAL B 1 74 ? -49.533 81.281 -6.551 1.00 47.51 74 VAL B N 1
ATOM 2608 C CA . VAL B 1 74 ? -48.497 80.731 -7.438 1.00 46.45 74 VAL B CA 1
ATOM 2609 C C . VAL B 1 74 ? -47.547 81.769 -8.066 1.00 47.05 74 VAL B C 1
ATOM 2610 O O . VAL B 1 74 ? -46.613 81.385 -8.762 1.00 36.70 74 VAL B O 1
ATOM 2614 N N . ILE B 1 75 ? -47.812 83.058 -7.814 1.00 38.54 75 ILE B N 1
ATOM 2615 C CA . ILE B 1 75 ? -47.073 84.209 -8.357 1.00 38.31 75 ILE B CA 1
ATOM 2616 C C . ILE B 1 75 ? -45.716 84.435 -7.662 1.00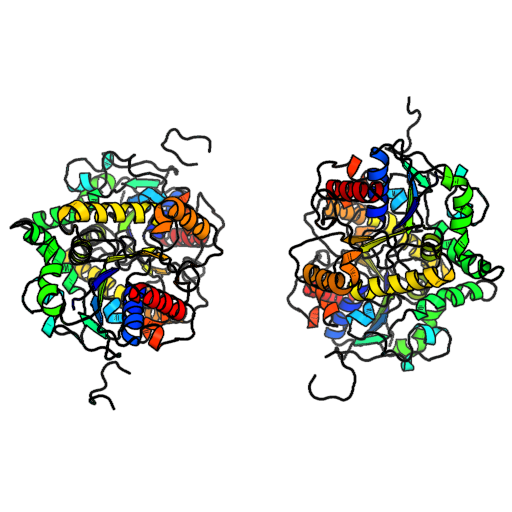 42.97 75 ILE B C 1
ATOM 2617 O O . ILE B 1 75 ? -45.621 84.410 -6.437 1.00 60.35 75 ILE B O 1
ATOM 2622 N N . LEU B 1 76 ? -44.669 84.633 -8.459 1.00 42.00 76 LEU B N 1
ATOM 2623 C CA . LEU B 1 76 ? -43.314 84.820 -7.951 1.00 46.42 76 LEU B CA 1
ATOM 2624 C C . LEU B 1 76 ? -42.756 86.212 -8.244 1.00 49.42 76 LEU B C 1
ATOM 2625 O O . LEU B 1 76 ? -42.981 86.793 -9.312 1.00 46.43 76 LEU B O 1
ATOM 2630 N N . LYS B 1 77 ? -42.010 86.739 -7.290 1.00 39.78 77 LYS B N 1
ATOM 2631 C CA . LYS B 1 77 ? -41.270 87.955 -7.533 1.00 51.49 77 LYS B CA 1
ATOM 2632 C C . LYS B 1 77 ? -40.048 87.572 -8.378 1.00 52.15 77 LYS B C 1
ATOM 2633 O O . LYS B 1 77 ? -39.426 86.530 -8.149 1.00 55.31 77 LYS B O 1
ATOM 2639 N N . THR B 1 78 ? -39.737 88.375 -9.386 1.00 38.18 78 THR B N 1
ATOM 2640 C CA . THR B 1 78 ? -38.537 88.127 -10.187 1.00 37.13 78 THR B CA 1
ATOM 2641 C C . THR B 1 78 ? -37.370 89.004 -9.775 1.00 38.06 78 THR B C 1
ATOM 2642 O O . THR B 1 78 ? -37.442 89.673 -8.744 1.00 55.90 78 THR B O 1
ATOM 2646 N N . GLN B 1 79 ? -36.301 88.981 -10.584 1.00 47.29 79 GLN B N 1
ATOM 2647 C CA . GLN B 1 79 ? -35.133 89.854 -10.409 1.00 37.93 79 GLN B CA 1
ATOM 2648 C C . GLN B 1 79 ? -35.539 91.322 -10.533 1.00 38.65 79 GLN B C 1
ATOM 2649 O O . GLN B 1 79 ? -35.015 92.187 -9.841 1.00 55.00 79 GLN B O 1
ATOM 2655 N N . MET B 1 80 ? -36.485 91.583 -11.422 1.00 48.85 80 MET B N 1
ATOM 2656 C CA . MET B 1 80 ? -37.080 92.880 -11.539 1.00 38.54 80 MET B CA 1
ATOM 2657 C C . MET B 1 80 ? -38.089 93.059 -10.420 1.00 54.45 80 MET B C 1
ATOM 2658 O O . MET B 1 80 ? -38.766 92.108 -10.032 1.00 51.87 80 MET B O 1
ATOM 2663 N N . PRO B 1 81 ? -38.155 94.272 -9.851 1.00 57.78 81 PRO B N 1
ATOM 2664 C CA . PRO B 1 81 ? -39.142 94.520 -8.795 1.00 59.02 81 PRO B CA 1
ATOM 2665 C C . PRO B 1 81 ? -40.566 94.544 -9.361 1.00 55.20 81 PRO B C 1
ATOM 2666 O O . PRO B 1 81 ? -41.507 94.055 -8.722 1.00 57.35 81 PRO B O 1
ATOM 2670 N N . PHE B 1 82 ? -40.705 95.087 -10.569 1.00 45.05 82 PHE B N 1
ATOM 2671 C CA . PHE B 1 82 ? -42.014 95.231 -11.207 1.00 41.40 82 PHE B CA 1
ATOM 2672 C C . PHE B 1 82 ? -42.444 94.055 -12.097 1.00 41.85 82 PHE B C 1
ATOM 2673 O O . PHE B 1 82 ? -43.442 94.140 -12.804 1.00 41.24 82 PHE B O 1
ATOM 2681 N N . LEU B 1 83 ? -41.695 92.964 -12.080 1.00 38.58 83 LEU B N 1
ATOM 2682 C CA . LEU B 1 83 ? -42.070 91.825 -12.911 1.00 45.29 83 LEU B CA 1
ATOM 2683 C C . LEU B 1 83 ? -42.452 90.574 -12.117 1.00 39.82 83 LEU B C 1
ATOM 2684 O O . LEU B 1 83 ? -41.649 90.004 -11.401 1.00 40.64 83 LEU B O 1
ATOM 2689 N N . ASP B 1 84 ? -43.693 90.145 -12.271 1.00 39.23 84 ASP B N 1
ATOM 2690 C CA . ASP B 1 84 ? -44.148 88.942 -11.606 1.00 36.88 84 ASP B CA 1
ATOM 2691 C C . ASP B 1 84 ? -44.427 87.861 -12.637 1.00 40.08 84 ASP B C 1
ATOM 2692 O O . ASP B 1 84 ? -44.796 88.164 -13.775 1.00 34.59 84 ASP B O 1
ATOM 2697 N N . LEU B 1 85 ? -44.250 86.606 -12.227 1.00 42.20 85 LEU B N 1
ATOM 2698 C CA . LEU B 1 85 ? -44.420 85.463 -13.111 1.00 40.81 85 LEU B CA 1
ATOM 2699 C C . LEU B 1 85 ? -45.350 84.385 -12.553 1.00 41.46 85 LEU B C 1
ATOM 2700 O O . LEU B 1 85 ? -45.127 83.866 -11.465 1.00 44.95 85 LEU B O 1
ATOM 2705 N N . VAL B 1 86 ? -46.377 84.028 -13.315 1.00 33.51 86 VAL B N 1
ATOM 2706 C CA . VAL B 1 86 ? -47.061 82.771 -13.073 1.00 38.65 86 VAL B CA 1
ATOM 2707 C C . VAL B 1 86 ? -46.274 81.747 -13.887 1.00 41.02 86 VAL B C 1
ATOM 2708 O O . VAL B 1 86 ? -46.349 81.739 -15.112 1.00 37.02 86 VAL B O 1
ATOM 2712 N N . PRO B 1 87 ? -45.501 80.890 -13.205 1.00 43.89 87 PRO B N 1
ATOM 2713 C CA . PRO B 1 87 ? -44.580 79.995 -13.898 1.00 35.25 87 PRO B CA 1
ATOM 2714 C C . PRO B 1 87 ? -45.313 78.823 -14.517 1.00 45.64 87 PRO B C 1
ATOM 2715 O O . PRO B 1 87 ? -46.486 78.587 -14.206 1.00 57.27 87 PRO B O 1
ATOM 2719 N N . SER B 1 88 ? -44.649 78.116 -15.417 1.00 42.32 88 SER B N 1
ATOM 2720 C CA . SER B 1 88 ? -45.214 76.882 -15.934 1.00 39.89 88 SER B CA 1
ATOM 2721 C C . SER B 1 88 ? -44.242 75.723 -15.804 1.00 41.63 88 SER B C 1
ATOM 2722 O O . SER B 1 88 ? -43.101 75.890 -15.353 1.00 30.61 88 SER B O 1
ATOM 2725 N N . ASN B 1 89 ? -44.724 74.563 -16.237 1.00 51.82 89 ASN B N 1
ATOM 2726 C CA . ASN B 1 89 ? -44.105 73.256 -16.054 1.00 58.93 89 ASN B CA 1
ATOM 2727 C C . ASN B 1 89 ? -44.782 72.365 -17.121 1.00 61.28 89 ASN B C 1
ATOM 2728 O O . ASN B 1 89 ? -45.822 72.763 -17.662 1.00 65.49 89 ASN B O 1
ATOM 2733 N N . LEU B 1 90 ? -44.230 71.191 -17.451 1.00 57.25 90 LEU B N 1
ATOM 2734 C CA . LEU B 1 90 ? -44.899 70.278 -18.404 1.00 56.53 90 LEU B CA 1
ATOM 2735 C C . LEU B 1 90 ? -46.244 69.674 -17.938 1.00 63.09 90 LEU B C 1
ATOM 2736 O O . LEU B 1 90 ? -47.023 69.165 -18.753 1.00 64.58 90 LEU B O 1
ATOM 2741 N N . GLY B 1 91 ? -46.548 69.788 -16.642 1.00 59.31 91 GLY B N 1
ATOM 2742 C CA . GLY B 1 91 ? -47.824 69.353 -16.095 1.00 52.66 91 GLY B CA 1
ATOM 2743 C C . GLY B 1 91 ? -49.018 70.145 -16.604 1.00 52.84 91 GLY B C 1
ATOM 2744 O O . GLY B 1 91 ? -50.153 69.694 -16.517 1.00 60.03 91 GLY B O 1
ATOM 2745 N N . LEU B 1 92 ? -48.747 71.329 -17.142 1.00 55.04 92 LEU B N 1
ATOM 2746 C CA . LEU B 1 92 ? -49.738 72.185 -17.770 1.00 59.72 92 LEU B CA 1
ATOM 2747 C C . LEU B 1 92 ? -50.315 71.560 -19.035 1.00 63.25 92 LEU B C 1
ATOM 2748 O O . LEU B 1 92 ? -51.468 71.815 -19.373 1.00 74.09 92 LEU B O 1
ATOM 2753 N N . ALA B 1 93 ? -49.551 70.687 -19.702 1.00 58.65 93 ALA B N 1
ATOM 2754 C CA . ALA B 1 93 ? -50.047 69.953 -20.884 1.00 54.93 93 ALA B CA 1
ATOM 2755 C C . ALA B 1 93 ? -51.252 69.030 -20.598 1.00 59.34 93 ALA B C 1
ATOM 2756 O O . ALA B 1 93 ? -52.028 68.705 -21.502 1.00 61.75 93 ALA B O 1
ATOM 2758 N N . GLY B 1 94 ? -51.410 68.651 -19.327 1.00 58.84 94 GLY B N 1
ATOM 2759 C CA . GLY B 1 94 ? -52.556 67.911 -18.847 1.00 58.54 94 GLY B CA 1
ATOM 2760 C C . GLY B 1 94 ? -53.845 68.705 -18.708 1.00 61.92 94 GLY B C 1
ATOM 2761 O O . GLY B 1 94 ? -54.880 68.125 -18.381 1.00 71.24 94 GLY B O 1
ATOM 2762 N N . PHE B 1 95 ? -53.797 70.017 -18.953 1.00 55.97 95 PHE B N 1
ATOM 2763 C CA . PHE B 1 95 ? -55.010 70.835 -19.090 1.00 53.20 95 PHE B CA 1
ATOM 2764 C C . PHE B 1 95 ? -55.839 70.418 -20.318 1.00 55.64 95 PHE B C 1
ATOM 2765 O O . PHE B 1 95 ? -57.058 70.598 -20.336 1.00 57.03 95 PHE B O 1
ATOM 2773 N N . GLU B 1 96 ? -55.175 69.875 -21.340 1.00 61.31 96 GLU B N 1
ATOM 2774 C CA . GLU B 1 96 ? -55.821 69.560 -22.617 1.00 63.81 96 GLU B CA 1
ATOM 2775 C C . GLU B 1 96 ? -56.925 68.497 -22.511 1.00 63.21 96 GLU B C 1
ATOM 2776 O O . GLU B 1 96 ? -57.939 68.619 -23.182 1.00 58.65 96 GLU B O 1
ATOM 2782 N N . LYS B 1 97 ? -56.755 67.511 -21.626 1.00 63.43 97 LYS B N 1
ATOM 2783 C CA . LYS B 1 97 ? -57.836 66.571 -21.313 1.00 60.04 97 LYS B CA 1
ATOM 2784 C C . LYS B 1 97 ? -58.974 67.285 -20.590 1.00 57.59 97 LYS B C 1
ATOM 2785 O O . LYS B 1 97 ? -60.143 67.152 -20.977 1.00 53.68 97 LYS B O 1
ATOM 2791 N N . THR B 1 98 ? -58.600 68.060 -19.567 1.00 53.84 98 THR B N 1
ATOM 2792 C CA . THR B 1 98 ? -59.494 68.918 -18.774 1.00 50.07 98 THR B CA 1
ATOM 2793 C C . THR B 1 98 ? -60.272 69.941 -19.632 1.00 52.93 98 THR B C 1
ATOM 2794 O O . THR B 1 98 ? -61.370 70.331 -19.274 1.00 63.62 98 THR B O 1
ATOM 2798 N N . PHE B 1 99 ? -59.730 70.346 -20.777 1.00 56.47 99 PHE B N 1
ATOM 2799 C CA . PHE B 1 99 ? -60.465 71.212 -21.707 1.00 66.80 99 PHE B CA 1
ATOM 2800 C C . PHE B 1 99 ? -61.704 70.545 -22.335 1.00 71.73 99 PHE B C 1
ATOM 2801 O O . PHE B 1 99 ? -62.799 71.090 -22.258 1.00 68.51 99 PHE B O 1
ATOM 2809 N N . TYR B 1 100 ? -61.522 69.390 -22.980 1.00 79.05 100 TYR B N 1
ATOM 2810 C CA . TYR B 1 100 ? -62.594 68.771 -23.775 1.00 82.44 100 TYR B CA 1
ATOM 2811 C C . TYR B 1 100 ? -63.668 68.125 -22.906 1.00 84.69 100 TYR B C 1
ATOM 2812 O O . TYR B 1 100 ? -64.737 67.753 -23.393 1.00 88.47 100 TYR B O 1
ATOM 2821 N N . ASP B 1 101 ? -63.360 67.962 -21.626 1.00 81.10 101 ASP B N 1
ATOM 2822 C CA . ASP B 1 101 ? -64.358 67.609 -20.635 1.00 76.97 101 ASP B CA 1
ATOM 2823 C C . ASP B 1 101 ? -64.959 68.824 -19.893 1.00 77.47 101 ASP B C 1
ATOM 2824 O O . ASP B 1 101 ? -65.921 68.664 -19.145 1.00 79.25 101 ASP B O 1
ATOM 2829 N N . SER B 1 102 ? -64.388 70.019 -20.058 1.00 75.19 102 SER B N 1
ATOM 2830 C CA . SER B 1 102 ? -65.037 71.236 -19.542 1.00 75.57 102 SER B CA 1
ATOM 2831 C C . SER B 1 102 ? -65.808 72.032 -20.598 1.00 86.61 102 SER B C 1
ATOM 2832 O O . SER B 1 102 ? -66.497 73.002 -20.273 1.00 91.91 102 SER B O 1
ATOM 2835 N N . GLN B 1 103 ? -65.694 71.630 -21.860 1.00 90.94 103 GLN B N 1
ATOM 2836 C CA . GLN B 1 103 ? -66.551 72.187 -22.900 1.00 98.44 103 GLN B CA 1
ATOM 2837 C C . GLN B 1 103 ? -67.740 71.255 -23.041 1.00 105.61 103 GLN B C 1
ATOM 2838 O O . GLN B 1 103 ? -68.761 71.591 -23.648 1.00 107.99 103 GLN B O 1
ATOM 2844 N N . ASP B 1 104 ? -67.606 70.090 -22.411 1.00 109.21 104 ASP B N 1
ATOM 2845 C CA . ASP B 1 104 ? -68.642 69.066 -22.391 1.00 111.64 104 ASP B CA 1
ATOM 2846 C C . ASP B 1 104 ? -69.779 69.442 -21.434 1.00 126.58 104 ASP B C 1
ATOM 2847 O O . ASP B 1 104 ? -70.845 68.827 -21.474 1.00 130.61 104 ASP B O 1
ATOM 2852 N N . GLU B 1 105 ? -69.560 70.444 -20.579 1.00 133.30 105 GLU B N 1
ATOM 2853 C CA . GLU B 1 105 ? -70.592 70.854 -19.627 1.00 138.44 105 GLU B CA 1
ATOM 2854 C C . GLU B 1 105 ? -71.268 72.200 -19.949 1.00 137.48 105 GLU B C 1
ATOM 2855 O O . GLU B 1 105 ? -72.369 72.234 -20.508 1.00 138.44 105 GLU B O 1
ATOM 2861 N N . ASN B 1 106 ? -70.599 73.298 -19.601 1.00 132.85 106 ASN B N 1
ATOM 2862 C CA . ASN B 1 106 ? -71.188 74.640 -19.694 1.00 127.65 106 ASN B CA 1
ATOM 2863 C C . ASN B 1 106 ? -70.777 75.492 -20.899 1.00 122.49 106 ASN B C 1
ATOM 2864 O O . ASN B 1 106 ? -71.203 76.649 -21.002 1.00 121.17 106 ASN B O 1
ATOM 2869 N N . LYS B 1 107 ? -69.936 74.920 -21.766 1.00 119.51 107 LYS B N 1
ATOM 2870 C CA . LYS B 1 107 ? -69.148 75.647 -22.787 1.00 122.34 107 LYS B CA 1
ATOM 2871 C C . LYS B 1 107 ? -68.210 76.699 -22.139 1.00 94.71 107 LYS B C 1
ATOM 2872 O O . LYS B 1 107 ? -67.915 77.759 -22.712 1.00 89.15 107 LYS B O 1
ATOM 2878 N N . ARG B 1 108 ? -67.722 76.344 -20.948 1.00 92.88 108 ARG B N 1
ATOM 2879 C CA . ARG B 1 108 ? -66.949 77.219 -20.074 1.00 86.63 108 ARG B CA 1
ATOM 2880 C C . ARG B 1 108 ? -65.444 77.013 -20.201 1.00 79.86 108 ARG B C 1
ATOM 2881 O O . ARG B 1 108 ? -64.663 77.716 -19.556 1.00 76.22 108 ARG B O 1
ATOM 2889 N N . GLY B 1 109 ? -65.046 76.047 -21.024 1.00 77.67 109 GLY B N 1
ATOM 2890 C CA . GLY B 1 109 ? -63.660 75.610 -21.100 1.00 71.36 109 GLY B CA 1
ATOM 2891 C C . GLY B 1 109 ? -62.691 76.567 -21.777 1.00 59.16 109 GLY B C 1
ATOM 2892 O O . GLY B 1 109 ? -61.477 76.476 -21.567 1.00 53.75 109 GLY B O 1
ATOM 2893 N N . GLU B 1 110 ? -63.222 77.479 -22.590 1.00 46.79 110 GLU B N 1
ATOM 2894 C CA . GLU B 1 110 ? -62.409 78.479 -23.269 1.00 49.15 110 GLU B CA 1
ATOM 2895 C C . GLU B 1 110 ? -61.994 79.579 -22.288 1.00 52.19 110 GLU B C 1
ATOM 2896 O O . GLU B 1 110 ? -60.970 80.256 -22.466 1.00 56.88 110 GLU B O 1
ATOM 2902 N N . LEU B 1 111 ? -62.812 79.752 -21.258 1.00 44.23 111 LEU B N 1
ATOM 2903 C CA . LEU B 1 111 ? -62.699 80.873 -20.339 1.00 43.81 111 LEU B CA 1
ATOM 2904 C C . LEU B 1 111 ? -62.008 80.598 -19.021 1.00 51.00 111 LEU B C 1
ATOM 2905 O O . LEU B 1 111 ? -62.023 81.471 -18.150 1.00 58.02 111 LEU B O 1
ATOM 2910 N N . MET B 1 112 ? -61.467 79.387 -18.869 1.00 37.42 112 MET B N 1
ATOM 2911 C CA . MET B 1 112 ? -60.810 78.937 -17.634 1.00 46.35 112 MET B CA 1
ATOM 2912 C C . MET B 1 112 ? -59.675 79.843 -17.164 1.00 47.87 112 MET B C 1
ATOM 2913 O O . MET B 1 112 ? -59.549 80.119 -15.978 1.00 53.48 112 MET B O 1
ATOM 2918 N N . LEU B 1 113 ? -58.859 80.299 -18.111 1.00 48.84 113 LEU B N 1
ATOM 2919 C CA . LEU B 1 113 ? -57.805 81.260 -17.824 1.00 43.58 113 LEU B CA 1
ATOM 2920 C C . LEU B 1 113 ? -58.395 82.630 -17.463 1.00 46.99 113 LEU B C 1
ATOM 2921 O O . LEU B 1 113 ? -57.978 83.222 -16.472 1.00 54.20 113 LEU B O 1
ATOM 2926 N N . LYS B 1 114 ? -59.358 83.105 -18.265 1.00 49.13 114 LYS B N 1
ATOM 2927 C CA . LYS B 1 114 ? -60.059 84.381 -18.054 1.00 38.48 114 LYS B CA 1
ATOM 2928 C C . LYS B 1 114 ? -60.736 84.497 -16.694 1.00 51.08 114 LYS B C 1
ATOM 2929 O O . LYS B 1 114 ? -60.608 85.528 -16.016 1.00 58.55 114 LYS B O 1
ATOM 2935 N N . ASN B 1 115 ? -61.441 83.443 -16.287 1.00 48.09 115 ASN B N 1
ATOM 2936 C CA . ASN B 1 115 ? -62.011 83.400 -14.937 1.00 49.91 115 ASN B CA 1
ATOM 2937 C C . ASN B 1 115 ? -60.941 83.316 -13.843 1.00 45.21 115 ASN B C 1
ATOM 2938 O O . ASN B 1 115 ? -61.154 83.796 -12.724 1.00 51.36 115 ASN B O 1
ATOM 2943 N N . ALA B 1 116 ? -59.796 82.718 -14.165 1.00 40.80 116 ALA B N 1
ATOM 2944 C CA . ALA B 1 116 ? -58.712 82.641 -13.198 1.00 48.66 116 ALA B CA 1
ATOM 2945 C C . ALA B 1 116 ? -58.034 84.002 -13.055 1.00 54.32 116 ALA B C 1
ATOM 2946 O O . ALA B 1 116 ? -57.620 84.371 -11.975 1.00 51.74 116 ALA B O 1
ATOM 2948 N N . LEU B 1 117 ? -57.986 84.783 -14.126 1.00 62.07 117 LEU B N 1
ATOM 2949 C CA . LEU B 1 117 ? -57.306 86.082 -14.067 1.00 67.44 117 LEU B CA 1
ATOM 2950 C C . LEU B 1 117 ? -58.076 87.196 -13.370 1.00 72.59 117 LEU B C 1
ATOM 2951 O O . LEU B 1 117 ? -57.525 88.273 -13.150 1.00 77.01 117 LEU B O 1
ATOM 2956 N N . GLU B 1 118 ? -59.336 86.930 -13.031 1.00 72.20 118 GLU B N 1
ATOM 2957 C CA . GLU B 1 118 ? -60.247 87.946 -12.500 1.00 71.35 118 GLU B CA 1
ATOM 2958 C C . GLU B 1 118 ? -59.852 88.515 -11.140 1.00 64.63 118 GLU B C 1
ATOM 2959 O O . GLU B 1 118 ? -60.031 89.698 -10.893 1.00 46.50 118 GLU B O 1
ATOM 2965 N N . SER B 1 119 ? -59.287 87.664 -10.291 1.00 63.35 119 SER B N 1
ATOM 2966 C CA . SER B 1 119 ? -58.734 88.078 -9.006 1.00 68.03 119 SER B CA 1
ATOM 2967 C C . SER B 1 119 ? -57.556 89.047 -9.128 1.00 72.86 119 SER B C 1
ATOM 2968 O O . SER B 1 119 ? -57.350 89.885 -8.245 1.00 82.23 119 SER B O 1
ATOM 2971 N N . VAL B 1 120 ? -56.754 88.873 -10.178 1.00 63.31 120 VAL B N 1
ATOM 2972 C CA . VAL B 1 120 ? -55.519 89.646 -10.383 1.00 66.18 120 VAL B CA 1
ATOM 2973 C C . VAL B 1 120 ? -55.535 90.818 -11.432 1.00 53.32 120 VAL B C 1
ATOM 2974 O O . VAL B 1 120 ? -54.516 91.441 -11.698 1.00 53.56 120 VAL B O 1
ATOM 2978 N N . VAL B 1 121 ? -56.677 91.117 -12.045 1.00 44.14 121 VAL B N 1
ATOM 2979 C CA . VAL B 1 121 ? -56.711 92.176 -13.068 1.00 44.24 121 VAL B CA 1
ATOM 2980 C C . VAL B 1 121 ? -56.554 93.625 -12.586 1.00 45.80 121 VAL B C 1
ATOM 2981 O O . VAL B 1 121 ? -56.020 94.450 -13.311 1.00 74.88 121 VAL B O 1
ATOM 2985 N N . GLY B 1 122 ? -56.992 93.935 -11.368 1.00 60.33 122 GLY B N 1
ATOM 2986 C CA . GLY B 1 122 ? -56.800 95.264 -10.803 1.00 56.56 122 GLY B CA 1
ATOM 2987 C C . GLY B 1 122 ? -55.448 95.404 -10.125 1.00 55.02 122 GLY B C 1
ATOM 2988 O O . GLY B 1 122 ? -55.082 96.470 -9.629 1.00 51.85 122 GLY B O 1
ATOM 2989 N N . LEU B 1 123 ? -54.704 94.302 -10.093 1.00 61.54 123 LEU B N 1
ATOM 2990 C CA . LEU B 1 123 ? -53.413 94.265 -9.424 1.00 59.01 123 LEU B CA 1
ATOM 2991 C C . LEU B 1 123 ? -52.240 94.540 -10.366 1.00 64.11 123 LEU B C 1
ATOM 2992 O O . LEU B 1 123 ? -51.118 94.746 -9.899 1.00 71.27 123 LEU B O 1
ATOM 2997 N N . TYR B 1 124 ? -52.490 94.548 -11.680 1.00 63.35 124 TYR B N 1
ATOM 2998 C CA . TYR B 1 124 ? -51.417 94.767 -12.674 1.00 64.00 124 TYR B CA 1
ATOM 2999 C C . TYR B 1 124 ? -51.816 95.758 -13.754 1.00 43.56 124 TYR B C 1
ATOM 3000 O O . TYR B 1 124 ? -52.983 95.944 -14.010 1.00 44.27 124 TYR B O 1
ATOM 3009 N N . ASP B 1 125 ? -50.829 96.422 -14.338 1.00 53.40 125 ASP B N 1
ATOM 3010 C CA . ASP B 1 125 ? -51.043 97.366 -15.424 1.00 55.30 125 ASP B CA 1
ATOM 3011 C C . ASP B 1 125 ? -51.158 96.622 -16.736 1.00 54.53 125 ASP B C 1
ATOM 3012 O O . ASP B 1 125 ? -52.018 96.900 -17.582 1.00 51.46 125 ASP B O 1
ATOM 3017 N N . TYR B 1 126 ? -50.259 95.662 -16.887 1.00 49.19 126 TYR B N 1
ATOM 3018 C CA . TYR B 1 126 ? -50.226 94.824 -18.058 1.00 38.27 126 TYR B CA 1
ATOM 3019 C C . TYR B 1 126 ? -50.068 93.365 -17.631 1.00 43.30 126 TYR B C 1
ATOM 3020 O O . TYR B 1 126 ? -49.364 93.030 -16.663 1.00 41.85 126 TYR B O 1
ATOM 3029 N N . ILE B 1 127 ? -50.766 92.502 -18.347 1.00 37.92 127 ILE B N 1
ATOM 3030 C CA . ILE B 1 127 ? -50.626 91.086 -18.140 1.00 35.55 127 ILE B CA 1
ATOM 3031 C C . ILE B 1 127 ? -50.204 90.477 -19.469 1.00 42.52 127 ILE B C 1
ATOM 3032 O O . ILE B 1 127 ? -50.905 90.604 -20.474 1.00 49.24 127 ILE B O 1
ATOM 3037 N N . ILE B 1 128 ? -49.027 89.867 -19.494 1.00 32.93 128 ILE B N 1
ATOM 3038 C CA . ILE B 1 128 ? -48.486 89.373 -20.759 1.00 31.53 128 ILE B CA 1
ATOM 3039 C C . ILE B 1 128 ? -48.577 87.867 -20.733 1.00 30.78 128 ILE B C 1
ATOM 3040 O O . ILE B 1 128 ? -48.090 87.225 -19.803 1.00 52.88 128 ILE B O 1
ATOM 3045 N N . ILE B 1 129 ? -49.217 87.298 -21.743 1.00 30.26 129 ILE B N 1
ATOM 3046 C CA . ILE B 1 129 ? -49.399 85.852 -21.795 1.00 29.68 129 ILE B CA 1
ATOM 3047 C C . ILE B 1 129 ? -48.531 85.211 -22.866 1.00 28.40 129 ILE B C 1
ATOM 3048 O O . ILE B 1 129 ? -48.625 85.556 -24.041 1.00 28.00 129 ILE B O 1
ATOM 3053 N N . ASP B 1 130 ? -47.701 84.261 -22.460 1.00 27.87 130 ASP B N 1
ATOM 3054 C CA . ASP B 1 130 ? -46.912 83.504 -23.426 1.00 26.78 130 ASP B CA 1
ATOM 3055 C C . ASP B 1 130 ? -47.594 82.193 -23.861 1.00 34.61 130 ASP B C 1
ATOM 3056 O O . ASP B 1 130 ? -47.538 81.206 -23.140 1.00 36.97 130 ASP B O 1
ATOM 3061 N N . SER B 1 131 ? -48.137 82.163 -25.084 1.00 26.30 131 SER B N 1
ATOM 3062 C CA . SER B 1 131 ? -48.894 81.017 -25.617 1.00 26.27 131 SER B CA 1
ATOM 3063 C C . SER B 1 131 ? -48.018 79.971 -26.369 1.00 33.33 131 SER B C 1
ATOM 3064 O O . SER B 1 131 ? -47.015 80.328 -26.955 1.00 33.85 131 SER B O 1
ATOM 3067 N N . PRO B 1 132 ? -48.397 78.674 -26.351 1.00 31.60 132 PRO B N 1
ATOM 3068 C CA . PRO B 1 132 ? -47.568 77.655 -27.001 1.00 31.14 132 PRO B CA 1
ATOM 3069 C C . PRO B 1 132 ? -47.794 77.642 -28.531 1.00 33.38 132 PRO B C 1
ATOM 3070 O O . PRO B 1 132 ? -48.682 78.358 -28.987 1.00 45.57 132 PRO B O 1
ATOM 3074 N N . PRO B 1 133 ? -47.028 76.842 -29.306 1.00 24.04 133 PRO B N 1
ATOM 3075 C CA . PRO B 1 133 ? -47.301 76.720 -30.759 1.00 25.33 133 PRO B CA 1
ATOM 3076 C C . PRO B 1 133 ? -48.401 75.743 -31.231 1.00 26.61 133 PRO B C 1
ATOM 3077 O O . PRO B 1 133 ? -48.066 74.643 -31.668 1.00 39.39 133 PRO B O 1
ATOM 3081 N N . ALA B 1 134 ? -49.657 76.195 -31.208 1.00 42.57 134 ALA B N 1
ATOM 3082 C CA . ALA B 1 134 ? -50.844 75.473 -31.704 1.00 39.89 134 ALA B CA 1
ATOM 3083 C C . ALA B 1 134 ? -52.033 76.418 -31.655 1.00 40.63 134 ALA B C 1
ATOM 3084 O O . ALA B 1 134 ? -51.970 77.478 -31.038 1.00 45.53 134 ALA B O 1
ATOM 3086 N N . LEU B 1 135 ? -53.098 76.044 -32.347 1.00 30.86 135 LEU B N 1
ATOM 3087 C CA . LEU B 1 135 ? -54.377 76.745 -32.276 1.00 33.39 135 LEU B CA 1
ATOM 3088 C C . LEU B 1 135 ? -55.334 76.037 -31.313 1.00 40.74 135 LEU B C 1
ATOM 3089 O O . LEU B 1 135 ? -56.501 76.369 -31.218 1.00 40.35 135 LEU B O 1
ATOM 3094 N N . GLY B 1 136 ? -54.825 75.033 -30.611 1.00 47.95 136 GLY B N 1
ATOM 3095 C CA . GLY B 1 136 ? -55.602 74.302 -29.634 1.00 45.00 136 GLY B CA 1
ATOM 3096 C C . GLY B 1 136 ? -55.860 75.063 -28.338 1.00 45.93 136 GLY B C 1
ATOM 3097 O O . GLY B 1 136 ? -55.556 76.251 -28.257 1.00 52.13 136 GLY B O 1
ATOM 3098 N N . PRO B 1 137 ? -56.376 74.364 -27.306 1.00 36.47 137 PRO B N 1
ATOM 3099 C CA . PRO B 1 137 ? -57.002 74.919 -26.096 1.00 48.95 137 PRO B CA 1
ATOM 3100 C C . PRO B 1 137 ? -56.236 75.985 -25.309 1.00 51.01 137 PRO B C 1
ATOM 3101 O O . PRO B 1 137 ? -56.858 76.997 -24.988 1.00 57.35 137 PRO B O 1
ATOM 3105 N N . LEU B 1 138 ? -54.948 75.779 -25.043 1.00 49.65 138 LEU B N 1
ATOM 3106 C CA . LEU B 1 138 ? -54.131 76.755 -24.301 1.00 48.14 138 LEU B CA 1
ATOM 3107 C C . LEU B 1 138 ? -54.016 78.108 -25.009 1.00 50.96 138 LEU B C 1
ATOM 3108 O O . LEU B 1 138 ? -54.142 79.142 -24.381 1.00 59.88 138 LEU B O 1
ATOM 3113 N N . THR B 1 139 ? -53.827 78.094 -26.319 1.00 28.74 139 THR B N 1
ATOM 3114 C CA . THR B 1 139 ? -53.803 79.330 -27.085 1.00 28.64 139 THR B CA 1
ATOM 3115 C C . THR B 1 139 ? -55.192 79.992 -27.165 1.00 50.87 139 THR B C 1
ATOM 3116 O O . THR B 1 139 ? -55.288 81.208 -27.090 1.00 55.41 139 THR B O 1
ATOM 3120 N N . ILE B 1 140 ? -56.259 79.191 -27.232 1.00 53.26 140 ILE B N 1
ATOM 3121 C CA . ILE B 1 140 ? -57.633 79.712 -27.209 1.00 46.52 140 ILE B CA 1
ATOM 3122 C C . ILE B 1 140 ? -57.993 80.362 -25.856 1.00 41.70 140 ILE B C 1
ATOM 3123 O O . ILE B 1 140 ? -58.654 81.405 -25.818 1.00 49.01 140 ILE B O 1
ATOM 3128 N N . ASN B 1 141 ? -57.541 79.760 -24.761 1.00 36.07 141 ASN B N 1
ATOM 3129 C CA . ASN B 1 141 ? -57.729 80.334 -23.428 1.00 38.21 141 ASN B CA 1
ATOM 3130 C C . ASN B 1 141 ? -56.984 81.649 -23.293 1.00 38.37 141 ASN B C 1
ATOM 3131 O O . ASN B 1 141 ? -57.533 82.632 -22.810 1.00 40.65 141 ASN B O 1
ATOM 3136 N N . SER B 1 142 ? -55.746 81.640 -23.774 1.00 42.47 142 SER B N 1
ATOM 3137 C CA . SER B 1 142 ? -54.906 82.823 -23.884 1.00 46.62 142 SER B CA 1
ATOM 3138 C C . SER B 1 142 ? -55.551 83.948 -24.696 1.00 45.59 142 SER B C 1
ATOM 3139 O O . SER B 1 142 ? -55.482 85.124 -24.325 1.00 48.30 142 SER B O 1
ATOM 3142 N N . LEU B 1 143 ? -56.204 83.570 -25.789 1.00 46.15 143 LEU B N 1
ATOM 3143 C CA . LEU B 1 143 ? -56.858 84.527 -26.675 1.00 37.03 143 LEU B CA 1
ATOM 3144 C C . LEU B 1 143 ? -58.216 84.980 -26.139 1.00 45.64 143 LEU B C 1
ATOM 3145 O O . LEU B 1 143 ? -58.612 86.123 -26.357 1.00 64.06 143 LEU B O 1
ATOM 3150 N N . SER B 1 144 ? -58.925 84.103 -25.431 1.00 40.71 144 SER B N 1
ATOM 3151 C CA . SER B 1 144 ? -60.229 84.467 -24.882 1.00 47.61 144 SER B CA 1
ATOM 3152 C C . SER B 1 144 ? -60.106 85.319 -23.624 1.00 53.59 144 SER B C 1
ATOM 3153 O O . SER B 1 144 ? -61.068 85.974 -23.220 1.00 61.95 144 SER B O 1
ATOM 3156 N N . ALA B 1 145 ? -58.925 85.312 -23.012 1.00 47.91 145 ALA B N 1
ATOM 3157 C CA . ALA B 1 145 ? -58.689 86.076 -21.791 1.00 44.84 145 ALA B CA 1
ATOM 3158 C C . ALA B 1 145 ? -58.143 87.473 -22.094 1.00 42.43 145 ALA B C 1
ATOM 3159 O O . ALA B 1 145 ? -57.986 88.304 -21.194 1.00 44.82 145 ALA B O 1
ATOM 3161 N N . ALA B 1 146 ? -57.886 87.746 -23.366 1.00 41.16 146 ALA B N 1
ATOM 3162 C CA . ALA B 1 146 ? -57.108 88.927 -23.730 1.00 42.08 146 ALA B CA 1
ATOM 3163 C C . ALA B 1 146 ? -57.921 90.121 -24.232 1.00 43.51 146 ALA B C 1
ATOM 3164 O O . ALA B 1 146 ? -58.958 89.967 -24.878 1.00 48.16 146 ALA B O 1
ATOM 3166 N N . HIS B 1 147 ? -57.452 91.317 -23.909 1.00 44.25 147 HIS B N 1
ATOM 3167 C CA . HIS B 1 147 ? -57.926 92.508 -24.589 1.00 38.69 147 HIS B CA 1
ATOM 3168 C C . HIS B 1 147 ? -57.246 92.569 -25.937 1.00 38.47 147 HIS B C 1
ATOM 3169 O O . HIS B 1 147 ? -57.895 92.782 -26.955 1.00 41.64 147 HIS B O 1
ATOM 3176 N N . SER B 1 148 ? -55.929 92.382 -25.953 1.00 36.20 148 SER B N 1
ATOM 3177 C CA . SER B 1 148 ? -55.193 92.468 -27.218 1.00 45.05 148 SER B CA 1
ATOM 3178 C C . SER B 1 148 ? -54.172 91.345 -27.469 1.00 33.39 148 SER B C 1
ATOM 3179 O O . SER B 1 148 ? -53.807 90.618 -26.565 1.00 32.96 148 SER B O 1
ATOM 3182 N N . VAL B 1 149 ? -53.749 91.192 -28.718 1.00 56.95 149 VAL B N 1
ATOM 3183 C CA . VAL B 1 149 ? -52.830 90.115 -29.089 1.00 31.00 149 VAL B CA 1
ATOM 3184 C C . VAL B 1 149 ? -51.669 90.599 -29.944 1.00 30.09 149 VAL B C 1
ATOM 3185 O O . VAL B 1 149 ? -51.856 91.306 -30.923 1.00 37.61 149 VAL B O 1
ATOM 3189 N N . ILE B 1 150 ? -50.457 90.254 -29.541 1.00 36.24 150 ILE B N 1
ATOM 3190 C CA . ILE B 1 150 ? -49.290 90.476 -30.375 1.00 28.11 150 ILE B CA 1
ATOM 3191 C C . ILE B 1 150 ? -49.035 89.260 -31.262 1.00 28.79 150 ILE B C 1
ATOM 3192 O O . ILE B 1 150 ? -49.081 88.125 -30.783 1.00 39.88 150 ILE B O 1
ATOM 3197 N N . ILE B 1 151 ? -48.806 89.489 -32.556 1.00 30.16 151 ILE B N 1
ATOM 3198 C CA . ILE B 1 151 ? -48.376 88.419 -33.439 1.00 32.93 151 ILE B CA 1
ATOM 3199 C C . ILE B 1 151 ? -46.910 88.580 -33.813 1.00 31.51 151 ILE B C 1
ATOM 3200 O O . ILE B 1 151 ? -46.561 89.467 -34.586 1.00 34.98 151 ILE B O 1
ATOM 3205 N N . PRO B 1 152 ? -46.039 87.720 -33.257 1.00 31.76 152 PRO B N 1
ATOM 3206 C CA . PRO B 1 152 ? -44.683 87.629 -33.804 1.00 28.31 152 PRO B CA 1
ATOM 3207 C C . PRO B 1 152 ? -44.649 86.949 -35.180 1.00 29.48 152 PRO B C 1
ATOM 3208 O O . PRO B 1 152 ? -45.277 85.908 -35.368 1.00 30.88 152 PRO B O 1
ATOM 3212 N N . ILE B 1 153 ? -43.926 87.543 -36.132 1.00 31.91 153 ILE B N 1
ATOM 3213 C CA . ILE B 1 153 ? -43.806 86.977 -37.466 1.00 21.66 153 ILE B CA 1
ATOM 3214 C C . ILE B 1 153 ? -42.347 86.845 -37.834 1.00 27.60 153 ILE B C 1
ATOM 3215 O O . ILE B 1 153 ? -41.654 87.836 -38.055 1.00 27.33 153 ILE B O 1
ATOM 3220 N N . GLN B 1 154 ? -41.900 85.601 -37.921 1.00 20.30 154 GLN B N 1
ATOM 3221 C CA . GLN B 1 154 ? -40.596 85.256 -38.436 1.00 19.57 154 GLN B CA 1
ATOM 3222 C C . GLN B 1 154 ? -40.794 85.408 -39.927 1.00 19.53 154 GLN B C 1
ATOM 3223 O O . GLN B 1 154 ? -41.762 84.862 -40.464 1.00 24.06 154 GLN B O 1
ATOM 3229 N N . CYS B 1 155 ? -39.925 86.148 -40.622 1.00 27.60 155 CYS B N 1
ATOM 3230 C CA . CYS B 1 155 ? -40.355 86.550 -41.951 1.00 32.14 155 CYS B CA 1
ATOM 3231 C C . CYS B 1 155 ? -39.787 85.563 -42.913 1.00 30.64 155 CYS B C 1
ATOM 3232 O O . CYS B 1 155 ? -38.758 85.806 -43.549 1.00 34.80 155 CYS B O 1
ATOM 3235 N N . GLU B 1 156 ? -40.553 84.495 -43.124 1.00 19.26 156 GLU B N 1
ATOM 3236 C CA . GLU B 1 156 ? -40.124 83.316 -43.905 1.00 20.48 156 GLU B CA 1
ATOM 3237 C C . GLU B 1 156 ? -41.430 82.750 -44.422 1.00 21.38 156 GLU B C 1
ATOM 3238 O O . GLU B 1 156 ? -42.472 83.251 -44.036 1.00 30.23 156 GLU B O 1
ATOM 3244 N N . PHE B 1 157 ? -41.382 81.706 -45.237 1.00 19.93 157 PHE B N 1
ATOM 3245 C CA . PHE B 1 157 ? -42.502 81.346 -46.092 1.00 27.17 157 PHE B CA 1
ATOM 3246 C C . PHE B 1 157 ? -43.765 80.854 -45.380 1.00 32.31 157 PHE B C 1
ATOM 3247 O O . PHE B 1 157 ? -44.898 81.145 -45.813 1.00 38.64 157 PHE B O 1
ATOM 3255 N N . PHE B 1 158 ? -43.584 80.203 -44.239 1.00 21.18 158 PHE B N 1
ATOM 3256 C CA . PHE B 1 158 ? -44.696 79.493 -43.621 1.00 34.52 158 PHE B CA 1
ATOM 3257 C C . PHE B 1 158 ? -45.608 80.449 -42.890 1.00 34.06 158 PHE B C 1
ATOM 3258 O O . PHE B 1 158 ? -46.752 80.131 -42.565 1.00 38.59 158 PHE B O 1
ATOM 3266 N N . ALA B 1 159 ? -45.073 81.633 -42.657 1.00 24.31 159 ALA B N 1
ATOM 3267 C CA . ALA B 1 159 ? -45.778 82.705 -42.046 1.00 22.18 159 ALA B CA 1
ATOM 3268 C C . ALA B 1 159 ? -46.941 83.233 -42.922 1.00 40.08 159 ALA B C 1
ATOM 3269 O O . ALA B 1 159 ? -47.914 83.755 -42.370 1.00 35.31 159 ALA B O 1
ATOM 3271 N N . LEU B 1 160 ? -46.845 83.110 -44.259 1.00 31.69 160 LEU B N 1
ATOM 3272 C CA . LEU B 1 160 ? -47.917 83.616 -45.165 1.00 30.96 160 LEU B CA 1
ATOM 3273 C C . LEU B 1 160 ? -49.251 82.878 -44.961 1.00 25.23 160 LEU B C 1
ATOM 3274 O O . LEU B 1 160 ? -50.256 83.474 -44.591 1.00 28.11 160 LEU B O 1
ATOM 3279 N N . GLU B 1 161 ? -49.206 81.567 -45.155 1.00 36.14 161 GLU B N 1
ATOM 3280 C CA . GLU B 1 161 ? -50.282 80.654 -44.809 1.00 37.52 161 GLU B CA 1
ATOM 3281 C C . GLU B 1 161 ? -50.645 80.681 -43.322 1.00 39.48 161 GLU B C 1
ATOM 3282 O O . GLU B 1 161 ? -51.817 80.629 -42.960 1.00 48.65 161 GLU B O 1
ATOM 3288 N N . GLY B 1 162 ? -49.635 80.777 -42.464 1.00 42.45 162 GLY B N 1
ATOM 3289 C CA . GLY B 1 162 ? -49.820 80.626 -41.033 1.00 33.04 162 GLY B CA 1
ATOM 3290 C C . GLY B 1 162 ? -50.479 81.781 -40.327 1.00 25.41 162 GLY B C 1
ATOM 3291 O O . GLY B 1 162 ? -51.340 81.537 -39.497 1.00 35.94 162 GLY B O 1
ATOM 3292 N N . THR B 1 163 ? -50.070 83.014 -40.637 1.00 25.21 163 THR B N 1
ATOM 3293 C CA . THR B 1 163 ? -50.626 84.244 -40.019 1.00 25.78 163 THR B CA 1
ATOM 3294 C C . THR B 1 163 ? -52.110 84.404 -40.322 1.00 30.15 163 THR B C 1
ATOM 3295 O O . THR B 1 163 ? -52.908 84.635 -39.412 1.00 38.53 163 THR B O 1
ATOM 3299 N N . LYS B 1 164 ? -52.438 84.255 -41.613 1.00 31.80 164 LYS B N 1
ATOM 3300 C CA . LYS B 1 164 ? -53.798 84.178 -42.164 1.00 41.53 164 LYS B CA 1
ATOM 3301 C C . LYS B 1 164 ? -54.721 83.214 -41.404 1.00 42.50 164 LYS B C 1
ATOM 3302 O O . LYS B 1 164 ? -55.867 83.541 -41.113 1.00 30.63 164 LYS B O 1
ATOM 3308 N N . LEU B 1 165 ? -54.186 82.054 -41.037 1.00 45.02 165 LEU B N 1
ATOM 3309 C CA . LEU B 1 165 ? -54.919 81.085 -40.235 1.00 53.36 165 LEU B CA 1
ATOM 3310 C C . LEU B 1 165 ? -55.249 81.582 -38.826 1.00 51.19 165 LEU B C 1
ATOM 3311 O O . LEU B 1 165 ? -56.294 81.247 -38.263 1.00 49.43 165 LEU B O 1
ATOM 3316 N N . LEU B 1 166 ? -54.354 82.382 -38.263 1.00 49.59 166 LEU B N 1
ATOM 3317 C CA . LEU B 1 166 ? -54.510 82.827 -36.885 1.00 51.30 166 LEU B CA 1
ATOM 3318 C C . LEU B 1 166 ? -55.499 83.978 -36.806 1.00 59.54 166 LEU B C 1
ATOM 3319 O O . LEU B 1 166 ? -56.214 84.127 -35.813 1.00 67.76 166 LEU B O 1
ATOM 3324 N N . LEU B 1 167 ? -55.542 84.780 -37.865 1.00 55.73 167 LEU B N 1
ATOM 3325 C CA . LEU B 1 167 ? -56.459 85.902 -37.933 1.00 51.95 167 LEU B CA 1
ATOM 3326 C C . LEU B 1 167 ? -57.905 85.463 -38.020 1.00 63.11 167 LEU B C 1
ATOM 3327 O O . LEU B 1 167 ? -58.778 86.067 -37.404 1.00 67.02 167 LEU B O 1
ATOM 3332 N N . ASN B 1 168 ? -58.160 84.388 -38.751 1.00 69.39 168 ASN B N 1
ATOM 3333 C CA . ASN B 1 168 ? -59.525 83.917 -38.851 1.00 72.48 168 ASN B CA 1
ATOM 3334 C C . ASN B 1 168 ? -59.915 82.999 -37.701 1.00 73.60 168 ASN B C 1
ATOM 3335 O O . ASN B 1 168 ? -61.070 82.608 -37.576 1.00 82.60 168 ASN B O 1
ATOM 3340 N N . THR B 1 169 ? -58.943 82.658 -36.863 1.00 69.60 169 THR B N 1
ATOM 3341 C CA . THR B 1 169 ? -59.218 82.079 -35.552 1.00 67.97 169 THR B CA 1
ATOM 3342 C C . THR B 1 169 ? -59.558 83.212 -34.572 1.00 70.63 169 THR B C 1
ATOM 3343 O O . THR B 1 169 ? -60.490 83.105 -33.765 1.00 75.87 169 THR B O 1
ATOM 3347 N N . ILE B 1 170 ? -58.810 84.308 -34.685 1.00 69.90 170 ILE B N 1
ATOM 3348 C CA . ILE B 1 170 ? -59.062 85.533 -33.928 1.00 71.52 170 ILE B CA 1
ATOM 3349 C C . ILE B 1 170 ? -60.412 86.152 -34.304 1.00 71.65 170 ILE B C 1
ATOM 3350 O O . ILE B 1 170 ? -61.190 86.480 -33.407 1.00 72.46 170 ILE B O 1
ATOM 3355 N N . ARG B 1 171 ? -60.690 86.259 -35.612 1.00 70.55 171 ARG B N 1
ATOM 3356 C CA . ARG B 1 171 ? -61.971 86.769 -36.144 1.00 72.73 171 ARG B CA 1
ATOM 3357 C C . ARG B 1 171 ? -63.179 85.942 -35.670 1.00 75.72 171 ARG B C 1
ATOM 3358 O O . ARG B 1 171 ? -64.243 86.500 -35.387 1.00 78.90 171 ARG B O 1
ATOM 3366 N N . MET B 1 172 ? -62.979 84.632 -35.540 1.00 72.44 172 MET B N 1
ATOM 3367 C CA . MET B 1 172 ? -63.975 83.717 -34.979 1.00 71.87 172 MET B CA 1
ATOM 3368 C C . MET B 1 172 ? -64.375 84.063 -33.532 1.00 75.31 172 MET B C 1
ATOM 3369 O O . MET B 1 172 ? -65.559 84.060 -33.187 1.00 81.36 172 MET B O 1
ATOM 3374 N N . LEU B 1 173 ? -63.394 84.390 -32.696 1.00 69.99 173 LEU B N 1
ATOM 3375 C CA . LEU B 1 173 ? -63.681 84.725 -31.305 1.00 60.39 173 LEU B CA 1
ATOM 3376 C C . LEU B 1 173 ? -64.158 86.170 -31.149 1.00 66.06 173 LEU B C 1
ATOM 3377 O O . LEU B 1 173 ? -64.757 86.519 -30.132 1.00 71.44 173 LEU B O 1
ATOM 3382 N N . GLN B 1 174 ? -63.887 87.009 -32.149 1.00 64.05 174 GLN B N 1
ATOM 3383 C CA . GLN B 1 174 ? -64.304 88.409 -32.106 1.00 65.45 174 GLN B CA 1
ATOM 3384 C C . GLN B 1 174 ? -65.782 88.518 -32.400 1.00 76.30 174 GLN B C 1
ATOM 3385 O O . GLN B 1 174 ? -66.439 89.478 -31.991 1.00 85.20 174 GLN B O 1
ATOM 3391 N N . LYS B 1 175 ? -66.299 87.547 -33.143 1.00 74.82 175 LYS B N 1
ATOM 3392 C CA . LYS B 1 175 ? -67.733 87.443 -33.323 1.00 71.08 175 LYS B CA 1
ATOM 3393 C C . LYS B 1 175 ? -68.383 86.416 -32.386 1.00 71.95 175 LYS B C 1
ATOM 3394 O O . LYS B 1 175 ? -69.611 86.291 -32.378 1.00 80.53 175 LYS B O 1
ATOM 3400 N N . SER B 1 176 ? -67.586 85.697 -31.590 1.00 63.06 176 SER B N 1
ATOM 3401 C CA . SER B 1 176 ? -68.185 84.833 -30.559 1.00 67.66 176 SER B CA 1
ATOM 3402 C C . SER B 1 176 ? -67.767 85.049 -29.086 1.00 66.47 176 SER B C 1
ATOM 3403 O O . SER B 1 176 ? -68.481 85.706 -28.329 1.00 77.84 176 SER B O 1
ATOM 3406 N N . THR B 1 177 ? -66.603 84.543 -28.698 1.00 53.58 177 THR B N 1
ATOM 3407 C CA . THR B 1 177 ? -66.259 84.391 -27.277 1.00 54.98 177 THR B CA 1
ATOM 3408 C C . THR B 1 177 ? -65.788 85.685 -26.580 1.00 54.89 177 THR B C 1
ATOM 3409 O O . THR B 1 177 ? -66.198 86.002 -25.463 1.00 49.46 177 THR B O 1
ATOM 3413 N N . ASN B 1 178 ? -64.933 86.428 -27.267 1.00 57.57 178 ASN B N 1
ATOM 3414 C CA . ASN B 1 178 ? -64.275 87.604 -26.718 1.00 58.85 178 ASN B CA 1
ATOM 3415 C C . ASN B 1 178 ? -64.402 88.721 -27.751 1.00 67.25 178 ASN B C 1
ATOM 3416 O O . ASN B 1 178 ? -63.502 88.898 -28.569 1.00 66.87 178 ASN B O 1
ATOM 3421 N N . PRO B 1 179 ? -65.530 89.466 -27.731 1.00 66.91 179 PRO B N 1
ATOM 3422 C CA . PRO B 1 179 ? -65.843 90.441 -28.787 1.00 63.86 179 PRO B CA 1
ATOM 3423 C C . PRO B 1 179 ? -64.960 91.680 -28.745 1.00 66.52 179 PRO B C 1
ATOM 3424 O O . PRO B 1 179 ? -64.854 92.395 -29.737 1.00 71.10 179 PRO B O 1
ATOM 3428 N N . LYS B 1 180 ? -64.331 91.922 -27.602 1.00 65.86 180 LYS B N 1
ATOM 3429 C CA . LYS B 1 180 ? -63.494 93.097 -27.418 1.00 69.48 180 LYS B CA 1
ATOM 3430 C C . LYS B 1 180 ? -62.053 92.861 -27.873 1.00 67.85 180 LYS B C 1
ATOM 3431 O O . LYS B 1 180 ? -61.216 93.759 -27.774 1.00 75.54 180 LYS B O 1
ATOM 3437 N N . LEU B 1 181 ? -61.769 91.655 -28.357 1.00 58.06 181 LEU B N 1
ATOM 3438 C CA . LEU B 1 181 ? -60.414 91.268 -28.730 1.00 54.57 181 LEU B CA 1
ATOM 3439 C C . LEU B 1 181 ? -59.844 92.013 -29.931 1.00 56.29 181 LEU B C 1
ATOM 3440 O O . LEU B 1 181 ? -60.432 92.062 -31.005 1.00 52.87 181 LEU B O 1
ATOM 3445 N N . LYS B 1 182 ? -58.658 92.561 -29.708 1.00 60.05 182 LYS B N 1
ATOM 3446 C CA . LYS B 1 182 ? -57.995 93.478 -30.613 1.00 57.55 182 LYS B CA 1
ATOM 3447 C C . LYS B 1 182 ? -56.702 92.843 -31.134 1.00 47.34 182 LYS B C 1
ATOM 3448 O O . LYS B 1 182 ? -56.049 92.086 -30.425 1.00 41.03 182 LYS B O 1
ATOM 3454 N N . ILE B 1 183 ? -56.306 93.190 -32.352 1.00 44.26 183 ILE B N 1
ATOM 3455 C CA . ILE B 1 183 ? -54.944 92.918 -32.776 1.00 33.70 183 ILE B CA 1
ATOM 3456 C C . ILE B 1 183 ? -54.122 94.122 -32.329 1.00 43.39 183 ILE B C 1
ATOM 3457 O O . ILE B 1 183 ? -54.291 95.218 -32.861 1.00 53.40 183 ILE B O 1
ATOM 3462 N N . ARG B 1 184 ? -53.236 93.925 -31.354 1.00 41.71 184 ARG B N 1
ATOM 3463 C CA . ARG B 1 184 ? -52.368 95.010 -30.870 1.00 48.03 184 ARG B CA 1
ATOM 3464 C C . ARG B 1 184 ? -51.284 95.304 -31.896 1.00 46.62 184 ARG B C 1
ATOM 3465 O O . ARG B 1 184 ? -50.826 96.431 -32.057 1.00 32.72 184 ARG B O 1
ATOM 3473 N N . GLY B 1 185 ? -50.851 94.269 -32.587 1.00 30.99 185 GLY B N 1
ATOM 3474 C CA . GLY B 1 185 ? -49.868 94.508 -33.595 1.00 30.09 185 GLY B CA 1
ATOM 3475 C C . GLY B 1 185 ? -49.091 93.336 -34.111 1.00 28.59 185 GLY B C 1
ATOM 3476 O O . GLY B 1 185 ? -49.120 92.228 -33.584 1.00 28.45 185 GLY B O 1
ATOM 3477 N N . PHE B 1 186 ? -48.380 93.619 -35.181 1.00 30.29 186 PHE B N 1
ATOM 3478 C CA . PHE B 1 186 ? -47.633 92.612 -35.889 1.00 33.70 186 PHE B CA 1
ATOM 3479 C C . PHE B 1 186 ? -46.198 92.952 -35.581 1.00 38.72 186 PHE B C 1
ATOM 3480 O O . PHE B 1 186 ? -45.771 94.113 -35.661 1.00 40.01 186 PHE B O 1
ATOM 3488 N N . LEU B 1 187 ? -45.452 91.936 -35.195 1.00 38.53 187 LEU B N 1
ATOM 3489 C CA . LEU B 1 187 ? -44.124 92.175 -34.714 1.00 26.92 187 LEU B CA 1
ATOM 3490 C C . LEU B 1 187 ? -43.138 91.318 -35.456 1.00 38.97 187 LEU B C 1
ATOM 3491 O O . LEU B 1 187 ? -43.033 90.136 -35.172 1.00 48.95 187 LEU B O 1
ATOM 3496 N N . PRO B 1 188 ? -42.490 91.892 -36.485 1.00 36.29 188 PRO B N 1
ATOM 3497 C CA . PRO B 1 188 ? -41.394 91.222 -37.189 1.00 21.80 188 PRO B CA 1
ATOM 3498 C C . PRO B 1 188 ? -40.266 90.840 -36.245 1.00 21.31 188 PRO B C 1
ATOM 3499 O O . PRO B 1 188 ? -39.772 91.655 -35.461 1.00 27.04 188 PRO B O 1
ATOM 3503 N N . THR B 1 189 ? -39.873 89.581 -36.314 1.00 24.51 189 THR B N 1
ATOM 3504 C CA . THR B 1 189 ? -38.949 89.022 -35.330 1.00 29.60 189 THR B CA 1
ATOM 3505 C C . THR B 1 189 ? -37.873 88.340 -36.119 1.00 26.20 189 THR B C 1
ATOM 3506 O O . THR B 1 189 ? -38.106 87.992 -37.275 1.00 24.18 189 THR B O 1
ATOM 3510 N N . MET B 1 190 ? -36.705 88.175 -35.491 1.00 34.76 190 MET B N 1
ATOM 3511 C CA . MET B 1 190 ? -35.537 87.486 -36.051 1.00 32.79 190 MET B CA 1
ATOM 3512 C C . MET B 1 190 ? -35.115 88.116 -37.378 1.00 34.71 190 MET B C 1
ATOM 3513 O O . MET B 1 190 ? -34.659 87.426 -38.287 1.00 31.18 190 MET B O 1
ATOM 3518 N N . HIS B 1 191 ? -35.291 89.425 -37.464 1.00 18.64 191 HIS B N 1
ATOM 3519 C CA . HIS B 1 191 ? -35.285 90.115 -38.726 1.00 35.34 191 HIS B CA 1
ATOM 3520 C C . HIS B 1 191 ? -33.894 90.385 -39.284 1.00 32.16 191 HIS B C 1
ATOM 3521 O O . HIS B 1 191 ? -33.080 91.091 -38.670 1.00 25.77 191 HIS B O 1
ATOM 3528 N N . VAL B 1 192 ? -33.663 89.809 -40.466 1.00 35.08 192 VAL B N 1
ATOM 3529 C CA . VAL B 1 192 ? -32.528 90.118 -41.322 1.00 17.17 192 VAL B CA 1
ATOM 3530 C C . VAL B 1 192 ? -33.065 90.848 -42.571 1.00 29.97 192 VAL B C 1
ATOM 3531 O O . VAL B 1 192 ? -33.610 90.187 -43.454 1.00 27.56 192 VAL B O 1
ATOM 3535 N N . PRO B 1 193 ? -32.887 92.198 -42.664 1.00 34.76 193 PRO B N 1
ATOM 3536 C CA . PRO B 1 193 ? -33.409 93.033 -43.772 1.00 35.41 193 PRO B CA 1
ATOM 3537 C C . PRO B 1 193 ? -32.991 92.625 -45.193 1.00 37.12 193 PRO B C 1
ATOM 3538 O O . PRO B 1 193 ? -33.808 92.719 -46.106 1.00 35.12 193 PRO B O 1
ATOM 3542 N N . GLN B 1 194 ? -31.759 92.158 -45.366 1.00 43.73 194 GLN B N 1
ATOM 3543 C CA . GLN B 1 194 ? -31.189 91.943 -46.709 1.00 44.12 194 GLN B CA 1
ATOM 3544 C C . GLN B 1 194 ? -31.782 90.814 -47.542 1.00 48.25 194 GLN B C 1
ATOM 3545 O O . GLN B 1 194 ? -31.589 90.785 -48.758 1.00 58.26 194 GLN B O 1
ATOM 3551 N N . LEU B 1 195 ? -32.498 89.894 -46.900 1.00 42.45 195 LEU B N 1
ATOM 3552 C CA . LEU B 1 195 ? -32.875 88.651 -47.564 1.00 32.78 195 LEU B CA 1
ATOM 3553 C C . LEU B 1 195 ? -34.082 88.800 -48.503 1.00 34.39 195 LEU B C 1
ATOM 3554 O O . LEU B 1 195 ? -35.062 89.459 -48.160 1.00 31.33 195 LEU B O 1
ATOM 3559 N N . ASN B 1 196 ? -33.991 88.189 -49.688 1.00 17.01 196 ASN B N 1
ATOM 3560 C CA . ASN B 1 196 ? -35.111 88.149 -50.643 1.00 28.73 196 ASN B CA 1
ATOM 3561 C C . ASN B 1 196 ? -36.324 87.294 -50.211 1.00 30.56 196 ASN B C 1
ATOM 3562 O O . ASN B 1 196 ? -37.436 87.424 -50.747 1.00 33.13 196 ASN B O 1
ATOM 3567 N N . LEU B 1 197 ? -36.113 86.401 -49.258 1.00 26.30 197 LEU B N 1
ATOM 3568 C CA . LEU B 1 197 ? -37.253 85.740 -48.665 1.00 21.88 197 LEU B CA 1
ATOM 3569 C C . LEU B 1 197 ? -37.890 86.716 -47.674 1.00 20.82 197 LEU B C 1
ATOM 3570 O O . LEU B 1 197 ? -39.094 86.866 -47.672 1.00 27.90 197 LEU B O 1
ATOM 3575 N N . THR B 1 198 ? -37.074 87.425 -46.898 1.00 20.18 198 THR B N 1
ATOM 3576 C CA . THR B 1 198 ? -37.553 88.390 -45.904 1.00 18.30 198 THR B CA 1
ATOM 3577 C C . THR B 1 198 ? -38.264 89.600 -46.509 1.00 27.04 198 THR B C 1
ATOM 3578 O O . THR B 1 198 ? -39.290 90.019 -45.979 1.00 39.97 198 THR B O 1
ATOM 3582 N N . LYS B 1 199 ? -37.743 90.146 -47.619 1.00 29.83 199 LYS B N 1
ATOM 3583 C CA . LYS B 1 199 ? -38.426 91.230 -48.360 1.00 19.55 199 LYS B CA 1
ATOM 3584 C C . LYS B 1 199 ? -39.744 90.763 -48.950 1.00 20.28 199 LYS B C 1
ATOM 3585 O O . LYS B 1 199 ? -40.755 91.430 -48.810 1.00 43.36 199 LYS B O 1
ATOM 3591 N N . GLY B 1 200 ? -39.738 89.596 -49.574 1.00 23.78 200 GLY B N 1
ATOM 3592 C CA . GLY B 1 200 ? -40.924 89.116 -50.269 1.00 31.78 200 GLY B CA 1
ATOM 3593 C C . GLY B 1 200 ? -42.030 88.608 -49.365 1.00 35.68 200 GLY B C 1
ATOM 3594 O O . GLY B 1 200 ? -43.210 88.626 -49.742 1.00 41.05 200 GLY B O 1
ATOM 3595 N N . VAL B 1 201 ? -41.648 88.148 -48.173 1.00 29.65 201 VAL B N 1
ATOM 3596 C CA . VAL B 1 201 ? -42.622 87.690 -47.190 1.00 30.17 201 VAL B CA 1
ATOM 3597 C C . VAL B 1 201 ? -43.247 88.918 -46.548 1.00 36.88 201 VAL B C 1
ATOM 3598 O O . VAL B 1 201 ? -44.455 88.980 -46.397 1.00 46.40 201 VAL B O 1
ATOM 3602 N N . LEU B 1 202 ? -42.431 89.923 -46.255 1.00 31.55 202 LEU B N 1
ATOM 3603 C CA . LEU B 1 202 ? -42.938 91.182 -45.724 1.00 22.15 202 LEU B CA 1
ATOM 3604 C C . LEU B 1 202 ? -43.765 91.989 -46.718 1.00 35.48 202 LEU B C 1
ATOM 3605 O O . LEU B 1 202 ? -44.648 92.713 -46.299 1.00 29.59 202 LEU B O 1
ATOM 3610 N N . ALA B 1 203 ? -43.475 91.859 -48.017 1.00 41.00 203 ALA B N 1
ATOM 3611 C CA . ALA B 1 203 ? -44.187 92.590 -49.074 1.00 35.63 203 ALA B CA 1
ATOM 3612 C C . ALA B 1 203 ? -45.602 92.095 -49.144 1.00 25.04 203 ALA B C 1
ATOM 3613 O O . ALA B 1 203 ? -46.545 92.872 -49.277 1.00 148.26 203 ALA B O 1
ATOM 3615 N N . GLU B 1 204 ? -45.724 90.782 -49.041 1.00 33.97 204 GLU B N 1
ATOM 3616 C CA . GLU B 1 204 ? -47.005 90.113 -49.177 1.00 34.25 204 GLU B CA 1
ATOM 3617 C C . GLU B 1 204 ? -47.810 90.352 -47.901 1.00 33.05 204 GLU B C 1
ATOM 3618 O O . GLU B 1 204 ? -49.036 90.465 -47.937 1.00 39.59 204 GLU B O 1
ATOM 3624 N N . LEU B 1 205 ? -47.113 90.473 -46.779 1.00 25.27 205 LEU B N 1
ATOM 3625 C CA . LEU B 1 205 ? -47.789 90.768 -45.540 1.00 25.76 205 LEU B CA 1
ATOM 3626 C C . LEU B 1 205 ? -48.281 92.221 -45.483 1.00 26.78 205 LEU B C 1
ATOM 3627 O O . LEU B 1 205 ? -49.336 92.495 -44.945 1.00 27.79 205 LEU B O 1
ATOM 3632 N N . PHE B 1 206 ? -47.503 93.127 -46.072 1.00 27.78 206 PHE B N 1
ATOM 3633 C CA . PHE B 1 206 ? -47.809 94.550 -46.096 1.00 27.57 206 PHE B CA 1
ATOM 3634 C C . PHE B 1 206 ? -48.951 94.857 -47.029 1.00 37.22 206 PHE B C 1
ATOM 3635 O O . PHE B 1 206 ? -49.547 95.913 -46.928 1.00 42.45 206 PHE B O 1
ATOM 3643 N N . LYS B 1 207 ? -49.220 93.946 -47.958 1.00 42.77 207 LYS B N 1
ATOM 3644 C CA . LYS B 1 207 ? -50.375 94.029 -48.827 1.00 39.87 207 LYS B CA 1
ATOM 3645 C C . LYS B 1 207 ? -51.612 93.964 -47.950 1.00 46.81 207 LYS B C 1
ATOM 3646 O O . LYS B 1 207 ? -52.364 94.929 -47.853 1.00 51.98 207 LYS B O 1
ATOM 3652 N N . TYR B 1 208 ? -51.774 92.866 -47.233 1.00 49.94 208 TYR B N 1
ATOM 3653 C CA . TYR B 1 208 ? -52.962 92.713 -46.401 1.00 52.66 208 TYR B CA 1
ATOM 3654 C C . TYR B 1 208 ? -52.916 93.391 -45.023 1.00 31.83 208 TYR B C 1
ATOM 3655 O O . TYR B 1 208 ? -53.928 93.816 -44.513 1.00 37.42 208 TYR B O 1
ATOM 3664 N N . PHE B 1 209 ? -51.770 93.367 -44.373 1.00 48.16 209 PHE B N 1
ATOM 3665 C CA . PHE B 1 209 ? -51.702 93.730 -42.959 1.00 44.18 209 PHE B CA 1
ATOM 3666 C C . PHE B 1 209 ? -51.024 95.009 -42.461 1.00 43.39 209 PHE B C 1
ATOM 3667 O O . PHE B 1 209 ? -50.974 95.190 -41.250 1.00 53.68 209 PHE B O 1
ATOM 3675 N N . ASP B 1 210 ? -50.511 95.858 -43.358 1.00 33.08 210 ASP B N 1
ATOM 3676 C CA . ASP B 1 210 ? -49.632 97.012 -43.021 1.00 31.61 210 ASP B CA 1
ATOM 3677 C C . ASP B 1 210 ? -50.008 97.979 -41.859 1.00 55.26 210 ASP B C 1
ATOM 3678 O O . ASP B 1 210 ? -49.131 98.400 -41.088 1.00 59.53 210 ASP B O 1
ATOM 3683 N N . SER B 1 211 ? -51.304 98.286 -41.735 1.00 47.60 211 SER B N 1
ATOM 3684 C CA . SER B 1 211 ? -51.848 99.125 -40.659 1.00 46.41 211 SER B CA 1
ATOM 3685 C C . SER B 1 211 ? -51.561 98.538 -39.284 1.00 47.98 211 SER B C 1
ATOM 3686 O O . SER B 1 211 ? -51.285 99.258 -38.327 1.00 60.99 211 SER B O 1
ATOM 3689 N N . GLU B 1 212 ? -51.598 97.219 -39.208 1.00 33.44 212 GLU B N 1
ATOM 3690 C CA . GLU B 1 212 ? -51.461 96.546 -37.942 1.00 38.99 212 GLU B CA 1
ATOM 3691 C C . GLU B 1 212 ? -50.012 96.212 -37.598 1.00 39.53 212 GLU B C 1
ATOM 3692 O O . GLU B 1 212 ? -49.769 95.543 -36.617 1.00 30.10 212 GLU B O 1
ATOM 3698 N N . PHE B 1 213 ? -49.049 96.655 -38.406 1.00 37.00 213 PHE B N 1
ATOM 3699 C CA . PHE B 1 213 ? -47.648 96.449 -38.045 1.00 28.74 213 PHE B CA 1
ATOM 3700 C C . PHE B 1 213 ? -47.273 97.468 -36.985 1.00 35.21 213 PHE B C 1
ATOM 3701 O O . PHE B 1 213 ? -47.739 98.612 -37.069 1.00 33.77 213 PHE B O 1
ATOM 3709 N N . PHE B 1 214 ? -46.501 97.031 -35.974 1.00 28.67 214 PHE B N 1
ATOM 3710 C CA . PHE B 1 214 ? -46.036 97.892 -34.899 1.00 29.27 214 PHE B CA 1
ATOM 3711 C C . PHE B 1 214 ? -45.137 98.959 -35.474 1.00 31.26 214 PHE B C 1
ATOM 3712 O O . PHE B 1 214 ? -44.137 98.669 -36.128 1.00 30.54 214 PHE B O 1
ATOM 3720 N N . ARG B 1 215 ? -45.508 100.212 -35.244 1.00 40.51 215 ARG B N 1
ATOM 3721 C CA . ARG B 1 215 ? -44.701 101.319 -35.717 1.00 41.72 215 ARG B CA 1
ATOM 3722 C C . ARG B 1 215 ? -44.374 102.224 -34.549 1.00 43.37 215 ARG B C 1
ATOM 3723 O O . ARG B 1 215 ? -45.057 102.203 -33.525 1.00 49.89 215 ARG B O 1
ATOM 3731 N N . ASP B 1 216 ? -43.327 103.022 -34.734 1.00 51.11 216 ASP B N 1
ATOM 3732 C CA . ASP B 1 216 ? -42.787 103.964 -33.752 1.00 63.73 216 ASP B CA 1
ATOM 3733 C C . ASP B 1 216 ? -43.430 105.349 -33.852 1.00 65.09 216 ASP B C 1
ATOM 3734 O O . ASP B 1 216 ? -43.690 105.850 -34.946 1.00 63.64 216 ASP B O 1
ATOM 3739 N N . SER B 1 217 ? -43.650 105.979 -32.703 1.00 73.39 217 SER B N 1
ATOM 3740 C CA . SER B 1 217 ? -44.059 107.379 -32.654 1.00 83.60 217 SER B CA 1
ATOM 3741 C C . SER B 1 217 ? -42.957 108.324 -33.160 1.00 92.84 217 SER B C 1
ATOM 3742 O O . SER B 1 217 ? -43.181 109.059 -34.112 1.00 99.56 217 SER B O 1
ATOM 3745 N N . ALA B 1 218 ? -41.768 108.273 -32.554 1.00 91.64 218 ALA B N 1
ATOM 3746 C CA . ALA B 1 218 ? -40.722 109.283 -32.798 1.00 89.43 218 ALA B CA 1
ATOM 3747 C C . ALA B 1 218 ? -40.101 109.273 -34.196 1.00 86.81 218 ALA B C 1
ATOM 3748 O O . ALA B 1 218 ? -39.664 110.308 -34.690 1.00 86.17 218 ALA B O 1
ATOM 3750 N N . THR B 1 219 ? -40.057 108.105 -34.822 1.00 86.16 219 THR B N 1
ATOM 3751 C CA . THR B 1 219 ? -39.577 107.994 -36.198 1.00 83.75 219 THR B CA 1
ATOM 3752 C C . THR B 1 219 ? -40.738 107.928 -37.188 1.00 78.45 219 THR B C 1
ATOM 3753 O O . THR B 1 219 ? -40.819 108.734 -38.107 1.00 77.67 219 THR B O 1
ATOM 3757 N N . GLY B 1 220 ? -41.622 106.954 -37.011 1.00 75.79 220 GLY B N 1
ATOM 3758 C CA . GLY B 1 220 ? -42.688 106.728 -37.969 1.00 73.40 220 GLY B CA 1
ATOM 3759 C C . GLY B 1 220 ? -42.462 105.432 -38.720 1.00 65.80 220 GLY B C 1
ATOM 3760 O O . GLY B 1 220 ? -43.317 104.975 -39.486 1.00 68.43 220 GLY B O 1
ATOM 3761 N N . GLU B 1 221 ? -41.302 104.829 -38.488 1.00 55.05 221 GLU B N 1
ATOM 3762 C CA . GLU B 1 221 ? -40.937 103.615 -39.190 1.00 48.39 221 GLU B CA 1
ATOM 3763 C C . GLU B 1 221 ? -41.390 102.371 -38.411 1.00 51.59 221 GLU B C 1
ATOM 3764 O O . GLU B 1 221 ? -41.920 102.476 -37.301 1.00 53.59 221 GLU B O 1
ATOM 3770 N N . TYR B 1 222 ? -41.179 101.198 -39.007 1.00 47.31 222 TYR B N 1
ATOM 3771 C CA . TYR B 1 222 ? -41.674 99.938 -38.468 1.00 37.80 222 TYR B CA 1
ATOM 3772 C C . TYR B 1 222 ? -40.815 99.512 -37.296 1.00 41.34 222 TYR B C 1
ATOM 3773 O O . TYR B 1 222 ? -39.602 99.702 -37.342 1.00 45.08 222 TYR B O 1
ATOM 3782 N N . ILE B 1 223 ? -41.424 98.912 -36.269 1.00 34.51 223 ILE B N 1
ATOM 3783 C CA . ILE B 1 223 ? -40.634 98.264 -35.213 1.00 29.65 223 ILE B CA 1
ATOM 3784 C C . ILE B 1 223 ? -40.345 96.797 -35.517 1.00 28.76 223 ILE B C 1
ATOM 3785 O O . ILE B 1 223 ? -41.249 95.956 -35.554 1.00 25.66 223 ILE B O 1
ATOM 3790 N N . MET B 1 224 ? -39.076 96.491 -35.729 1.00 24.49 224 MET B N 1
ATOM 3791 C CA . MET B 1 224 ? -38.680 95.137 -36.118 1.00 30.49 224 MET B CA 1
ATOM 3792 C C . MET B 1 224 ? -37.561 94.605 -35.238 1.00 35.87 224 MET B C 1
ATOM 3793 O O . MET B 1 224 ? -36.507 95.219 -35.111 1.00 41.79 224 MET B O 1
ATOM 3798 N N . ILE B 1 225 ? -37.780 93.444 -34.648 1.00 31.69 225 ILE B N 1
ATOM 3799 C CA . ILE B 1 225 ? -36.768 92.882 -33.780 1.00 34.61 225 ILE B CA 1
ATOM 3800 C C . ILE B 1 225 ? -35.706 92.184 -34.606 1.00 27.58 225 ILE B C 1
ATOM 3801 O O . ILE B 1 225 ? -35.993 91.167 -35.223 1.00 33.10 225 ILE B O 1
ATOM 3806 N N . PRO B 1 226 ? -34.467 92.714 -34.596 1.00 28.01 226 PRO B N 1
ATOM 3807 C CA . PRO B 1 226 ? -33.417 92.195 -35.487 1.00 27.22 226 PRO B CA 1
ATOM 3808 C C . PRO B 1 226 ? -32.931 90.810 -35.079 1.00 29.54 226 PRO B C 1
ATOM 3809 O O . PRO B 1 226 ? -33.127 90.455 -33.919 1.00 39.34 226 PRO B O 1
ATOM 3813 N N . LYS B 1 227 ? -32.354 90.039 -36.005 1.00 23.15 227 LYS B N 1
ATOM 3814 C CA . LYS B 1 227 ? -31.686 88.801 -35.618 1.00 18.32 227 LYS B CA 1
ATOM 3815 C C . LYS B 1 227 ? -30.438 89.200 -34.841 1.00 38.26 227 LYS B C 1
ATOM 3816 O O . LYS B 1 227 ? -29.501 89.792 -35.387 1.00 44.12 227 LYS B O 1
ATOM 3822 N N . SER B 1 228 ? -30.442 88.853 -33.561 1.00 34.66 228 SER B N 1
ATOM 3823 C CA . SER B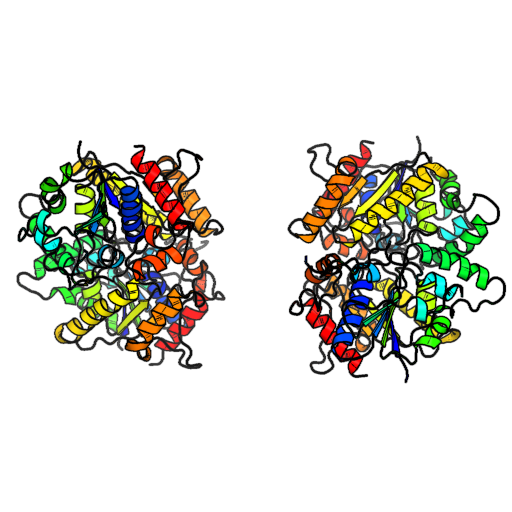 1 228 ? -29.367 89.171 -32.627 1.00 25.25 228 SER B CA 1
ATOM 3824 C C . SER B 1 228 ? -29.135 87.987 -31.713 1.00 26.03 228 SER B C 1
ATOM 3825 O O . SER B 1 228 ? -30.007 87.672 -30.906 1.00 45.92 228 SER B O 1
ATOM 3828 N N . VAL B 1 229 ? -27.952 87.371 -31.783 1.00 24.63 229 VAL B N 1
ATOM 3829 C CA . VAL B 1 229 ? -27.617 86.193 -30.957 1.00 19.98 229 VAL B CA 1
ATOM 3830 C C . VAL B 1 229 ? -27.568 86.512 -29.437 1.00 44.73 229 VAL B C 1
ATOM 3831 O O . VAL B 1 229 ? -27.676 85.596 -28.617 1.00 45.43 229 VAL B O 1
ATOM 3835 N N . LYS B 1 230 ? -27.469 87.803 -29.079 1.00 28.66 230 LYS B N 1
ATOM 3836 C CA . LYS B 1 230 ? -27.507 88.218 -27.693 1.00 22.37 230 LYS B CA 1
ATOM 3837 C C . LYS B 1 230 ? -28.886 87.965 -27.044 1.00 32.57 230 LYS B C 1
ATOM 3838 O O . LYS B 1 230 ? -28.976 87.631 -25.871 1.00 32.98 230 LYS B O 1
ATOM 3844 N N . LEU B 1 231 ? -29.947 88.081 -27.828 1.00 34.84 231 LEU B N 1
ATOM 3845 C CA . LEU B 1 231 ? -31.302 87.781 -27.376 1.00 26.79 231 LEU B CA 1
ATOM 3846 C C . LEU B 1 231 ? -31.482 86.300 -27.058 1.00 22.04 231 LEU B C 1
ATOM 3847 O O . LEU B 1 231 ? -32.268 85.913 -26.192 1.00 30.07 231 LEU B O 1
ATOM 3852 N N . ALA B 1 232 ? -30.755 85.485 -27.801 1.00 28.39 232 ALA B N 1
ATOM 3853 C CA . ALA B 1 232 ? -30.798 84.051 -27.657 1.00 24.06 232 ALA B CA 1
ATOM 3854 C C . ALA B 1 232 ? -29.930 83.652 -26.458 1.00 26.22 232 ALA B C 1
ATOM 3855 O O . ALA B 1 232 ? -30.228 82.700 -25.759 1.00 28.09 232 ALA B O 1
ATOM 3857 N N . GLU B 1 233 ? -28.866 84.412 -26.232 1.00 30.97 233 GLU B N 1
ATOM 3858 C CA . GLU B 1 233 ? -27.977 84.215 -25.095 1.00 33.42 233 GLU B CA 1
ATOM 3859 C C . GLU B 1 233 ? -28.631 84.552 -23.766 1.00 40.89 233 GLU B C 1
ATOM 3860 O O . GLU B 1 233 ? -28.457 83.819 -22.793 1.00 40.92 233 GLU B O 1
ATOM 3866 N N . SER B 1 234 ? -29.350 85.671 -23.731 1.00 24.39 234 SER B N 1
ATOM 3867 C CA . SER B 1 234 ? -29.998 86.160 -22.503 1.00 25.35 234 SER B CA 1
ATOM 3868 C C . SER B 1 234 ? -30.829 85.225 -21.560 1.00 31.74 234 SER B C 1
ATOM 3869 O O . SER B 1 234 ? -30.680 85.335 -20.337 1.00 38.15 234 SER B O 1
ATOM 3872 N N . PRO B 1 235 ? -31.673 84.305 -22.095 1.00 25.09 235 PRO B N 1
ATOM 3873 C CA . PRO B 1 235 ? -32.329 83.3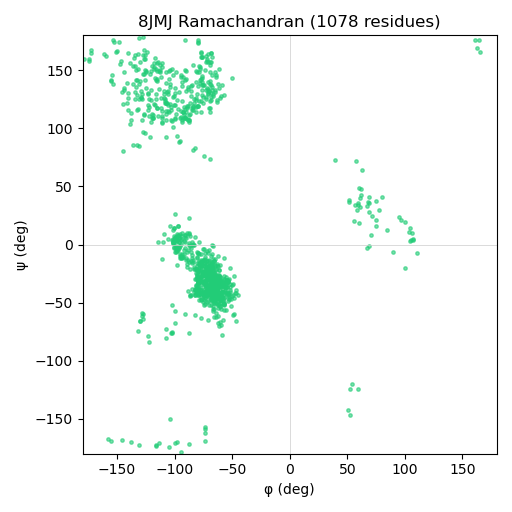66 -21.166 1.00 25.59 235 PRO B CA 1
ATOM 3874 C C . PRO B 1 235 ? -31.405 82.321 -20.529 1.00 26.09 235 PRO B C 1
ATOM 3875 O O . PRO B 1 235 ? -31.817 81.652 -19.573 1.00 34.52 235 PRO B O 1
ATOM 3879 N N . SER B 1 236 ? -30.194 82.150 -21.064 1.00 25.86 236 SER B N 1
ATOM 3880 C CA . SER B 1 236 ? -29.253 81.204 -20.481 1.00 26.48 236 SER B CA 1
ATOM 3881 C C . SER B 1 236 ? -28.709 81.758 -19.180 1.00 27.74 236 SER B C 1
ATOM 3882 O O . SER B 1 236 ? -28.259 80.992 -18.341 1.00 38.94 236 SER B O 1
ATOM 3885 N N . PHE B 1 237 ? -28.755 83.080 -19.028 1.00 27.97 237 PHE B N 1
ATOM 3886 C CA . PHE B 1 237 ? -28.376 83.771 -17.796 1.00 29.29 237 PHE B CA 1
ATOM 3887 C C . PHE B 1 237 ? -29.542 84.088 -16.890 1.00 32.99 237 PHE B C 1
ATOM 3888 O O . PHE B 1 237 ? -29.385 84.814 -15.919 1.00 46.70 237 PHE B O 1
ATOM 3896 N N . GLY B 1 238 ? -30.726 83.589 -17.229 1.00 38.62 238 GLY B N 1
ATOM 3897 C CA . GLY B 1 238 ? -31.905 83.800 -16.400 1.00 33.95 238 GLY B CA 1
ATOM 3898 C C . GLY B 1 238 ? -32.456 85.213 -16.517 1.00 36.64 238 GLY B C 1
ATOM 3899 O O . GLY B 1 238 ? -33.243 85.646 -15.689 1.00 30.74 238 GLY B O 1
ATOM 3900 N N . LYS B 1 239 ? -32.114 85.888 -17.612 1.00 37.36 239 LYS B N 1
ATOM 3901 C CA . LYS B 1 239 ? -32.373 87.308 -17.751 1.00 44.17 239 LYS B CA 1
ATOM 3902 C C . LYS B 1 239 ? -33.153 87.699 -19.006 1.00 43.41 239 LYS B C 1
ATOM 3903 O O . LYS B 1 239 ? -33.056 87.033 -20.043 1.00 27.29 239 LYS B O 1
ATOM 3909 N N . PRO B 1 240 ? -33.935 88.796 -18.908 1.00 43.29 240 PRO B N 1
ATOM 3910 C CA . PRO B 1 240 ? -34.397 89.514 -20.102 1.00 38.22 240 PRO B CA 1
ATOM 3911 C C . PRO B 1 240 ? -33.207 90.266 -20.674 1.00 40.18 240 PRO B C 1
ATOM 3912 O O . PRO B 1 240 ? -32.284 90.558 -19.887 1.00 45.03 240 PRO B O 1
ATOM 3916 N N . ILE B 1 241 ? -33.232 90.597 -21.968 1.00 37.19 241 ILE B N 1
ATOM 3917 C CA . ILE B 1 241 ? -32.084 91.212 -22.653 1.00 26.84 241 ILE B CA 1
ATOM 3918 C C . ILE B 1 241 ? -31.691 92.571 -22.052 1.00 33.89 241 ILE B C 1
ATOM 3919 O O . ILE B 1 241 ? -30.511 92.901 -21.968 1.00 40.57 241 ILE B O 1
ATOM 3924 N N . LEU B 1 242 ? -32.700 93.278 -21.539 1.00 32.96 242 LEU B N 1
ATOM 3925 C CA . LEU B 1 242 ? -32.602 94.537 -20.791 1.00 30.28 242 LEU B CA 1
ATOM 3926 C C . LEU B 1 242 ? -31.619 94.488 -19.613 1.00 33.94 242 LEU B C 1
ATOM 3927 O O . LEU B 1 242 ? -30.959 95.471 -19.291 1.00 34.36 242 LEU B O 1
ATOM 3932 N N . LEU B 1 243 ? -31.579 93.336 -18.952 1.00 39.04 243 LEU B N 1
ATOM 3933 C CA . LEU B 1 243 ? -30.660 93.072 -17.863 1.00 36.80 243 LEU B CA 1
ATOM 3934 C C . LEU B 1 243 ? -29.391 92.344 -18.354 1.00 37.23 243 LEU B C 1
ATOM 3935 O O . LEU B 1 243 ? -28.488 92.064 -17.565 1.00 50.30 243 LEU B O 1
ATOM 3940 N N . TYR B 1 244 ? -29.310 92.035 -19.643 1.00 31.22 244 TYR B N 1
ATOM 3941 C CA . TYR B 1 244 ? -28.099 91.399 -20.171 1.00 33.28 244 TYR B CA 1
ATOM 3942 C C . TYR B 1 244 ? -27.235 92.424 -20.924 1.00 39.97 244 TYR B C 1
ATOM 3943 O O . TYR B 1 244 ? -26.232 92.923 -20.396 1.00 45.10 244 TYR B O 1
ATOM 3952 N N . ASP B 1 245 ? -27.646 92.767 -22.138 1.00 28.43 245 ASP B N 1
ATOM 3953 C CA . ASP B 1 245 ? -27.038 93.864 -22.843 1.00 40.65 245 ASP B CA 1
ATOM 3954 C C . ASP B 1 245 ? -28.119 94.879 -23.130 1.00 40.13 245 ASP B C 1
ATOM 3955 O O . ASP B 1 245 ? -28.886 94.704 -24.060 1.00 43.68 245 ASP B O 1
ATOM 3960 N N . ILE B 1 246 ? -28.111 95.985 -22.397 1.00 42.04 246 ILE B N 1
ATOM 3961 C CA . ILE B 1 246 ? -29.128 97.026 -22.526 1.00 36.81 246 ILE B CA 1
ATOM 3962 C C . ILE B 1 246 ? -28.899 97.848 -23.824 1.00 50.58 246 ILE B C 1
ATOM 3963 O O . ILE B 1 246 ? -29.834 98.373 -24.421 1.00 46.03 246 ILE B O 1
ATOM 3968 N N . LYS B 1 247 ? -27.649 97.890 -24.285 1.00 50.79 247 LYS B N 1
ATOM 3969 C CA . LYS B 1 247 ? -27.250 98.668 -25.461 1.00 43.35 247 LYS B CA 1
ATOM 3970 C C . LYS B 1 247 ? -27.520 97.967 -26.795 1.00 43.72 247 LYS B C 1
ATOM 3971 O O . LYS B 1 247 ? -27.590 98.641 -27.821 1.00 46.93 247 LYS B O 1
ATOM 3977 N N . SER B 1 248 ? -27.651 96.633 -26.775 1.00 35.03 248 SER B N 1
ATOM 3978 C CA . SER B 1 248 ? -27.807 95.828 -27.994 1.00 25.26 248 SER B CA 1
ATOM 3979 C C . SER B 1 248 ? -29.088 96.128 -28.730 1.00 44.65 248 SER B C 1
ATOM 3980 O O . SER B 1 248 ? -30.086 96.513 -28.109 1.00 52.31 248 SER B O 1
ATOM 3983 N N . ASN B 1 249 ? -29.012 95.983 -30.055 1.00 39.19 249 ASN B N 1
ATOM 3984 C CA . ASN B 1 249 ? -30.080 96.282 -31.017 1.00 37.41 249 ASN B CA 1
ATOM 3985 C C . ASN B 1 249 ? -31.429 95.632 -30.693 1.00 37.96 249 ASN B C 1
ATOM 3986 O O . ASN B 1 249 ? -32.483 96.235 -30.859 1.00 41.78 249 ASN B O 1
ATOM 3991 N N . GLY B 1 250 ? -31.375 94.399 -30.214 1.00 38.07 250 GLY B N 1
ATOM 3992 C CA . GLY B 1 250 ? -32.575 93.684 -29.868 1.00 23.03 250 GLY B CA 1
ATOM 3993 C C . GLY B 1 250 ? -33.160 94.203 -28.588 1.00 46.29 250 GLY B C 1
ATOM 3994 O O . GLY B 1 250 ? -34.368 94.195 -28.434 1.00 52.67 250 GLY B O 1
ATOM 3995 N N . SER B 1 251 ? -32.319 94.678 -27.674 1.00 39.82 251 SER B N 1
ATOM 3996 C CA . SER B 1 251 ? -32.849 95.274 -26.461 1.00 37.06 251 SER B CA 1
ATOM 3997 C C . SER B 1 251 ? -33.485 96.620 -26.749 1.00 36.98 251 SER B C 1
ATOM 3998 O O . SER B 1 251 ? -34.522 96.929 -26.175 1.00 39.77 251 SER B O 1
ATOM 4001 N N . ILE B 1 252 ? -32.848 97.382 -27.647 1.00 37.34 252 ILE B N 1
ATOM 4002 C CA . ILE B 1 252 ? -33.328 98.679 -28.109 1.00 39.31 252 ILE B CA 1
ATOM 4003 C C . ILE B 1 252 ? -34.701 98.515 -28.715 1.00 40.48 252 ILE B C 1
ATOM 4004 O O . ILE B 1 252 ? -35.619 99.139 -28.214 1.00 32.65 252 ILE B O 1
ATOM 4009 N N . ALA B 1 253 ? -34.854 97.560 -29.642 1.00 25.97 253 ALA B N 1
ATOM 4010 C CA . ALA B 1 253 ? -36.122 97.265 -30.301 1.00 25.72 253 ALA B CA 1
ATOM 4011 C C . ALA B 1 253 ? -37.247 96.762 -29.378 1.00 45.57 253 ALA B C 1
ATOM 4012 O O . ALA B 1 253 ? -38.429 96.996 -29.642 1.00 47.90 253 ALA B O 1
ATOM 4014 N N . TYR B 1 254 ? -36.895 96.102 -28.283 1.00 44.45 254 TYR B N 1
ATOM 4015 C CA . TYR B 1 254 ? -37.929 95.710 -27.331 1.00 37.98 254 TYR B CA 1
ATOM 4016 C C . TYR B 1 254 ? -38.366 96.886 -26.481 1.00 36.88 254 TYR B C 1
ATOM 4017 O O . TYR B 1 254 ? -39.533 96.982 -26.090 1.00 42.99 254 TYR B O 1
ATOM 4026 N N . GLN B 1 255 ? -37.448 97.816 -26.241 1.00 34.74 255 GLN B N 1
ATOM 4027 C CA . GLN B 1 255 ? -37.807 99.001 -25.487 1.00 35.69 255 GLN B CA 1
ATOM 4028 C C . GLN B 1 255 ? -38.592 99.982 -26.368 1.00 33.34 255 GLN B C 1
ATOM 4029 O O . GLN B 1 255 ? -39.290 100.849 -25.841 1.00 34.84 255 GLN B O 1
ATOM 4035 N N . LYS B 1 256 ? -38.486 99.835 -27.696 1.00 30.11 256 LYS B N 1
ATOM 4036 C CA . LYS B 1 256 ? -39.260 100.660 -28.610 1.00 30.57 256 LYS B CA 1
ATOM 4037 C C . LYS B 1 256 ? -40.698 100.163 -28.587 1.00 30.78 256 LYS B C 1
ATOM 4038 O O . LYS B 1 256 ? -41.635 100.955 -28.498 1.00 50.83 256 LYS B O 1
ATOM 4044 N N . LEU B 1 257 ? -40.847 98.846 -28.617 1.00 31.16 257 LEU B N 1
ATOM 4045 C CA . LEU B 1 257 ? -42.146 98.179 -28.534 1.00 33.80 257 LEU B CA 1
ATOM 4046 C C . LEU B 1 257 ? -42.881 98.448 -27.208 1.00 42.67 257 LEU B C 1
ATOM 4047 O O . LEU B 1 257 ? -44.128 98.555 -27.187 1.00 48.82 257 LEU B O 1
ATOM 4052 N N . ALA B 1 258 ? -42.103 98.564 -26.124 1.00 31.54 258 ALA B N 1
ATOM 4053 C CA . ALA B 1 258 ? -42.629 99.022 -24.825 1.00 33.04 258 ALA B CA 1
ATOM 4054 C C . ALA B 1 258 ? -43.290 100.379 -24.921 1.00 34.57 258 ALA B C 1
ATOM 4055 O O . ALA B 1 258 ? -44.438 100.541 -24.520 1.00 76.12 258 ALA B O 1
ATOM 4057 N N . GLN B 1 259 ? -42.556 101.319 -25.506 1.00 48.71 259 GLN B N 1
ATOM 4058 C CA . GLN B 1 259 ? -43.013 102.688 -25.680 1.00 47.42 259 GLN B CA 1
ATOM 4059 C C . GLN B 1 259 ? -44.286 102.853 -26.540 1.00 47.76 259 GLN B C 1
ATOM 4060 O O . GLN B 1 259 ? -45.107 103.709 -26.228 1.00 56.83 259 GLN B O 1
ATOM 4066 N N . SER B 1 260 ? -44.478 102.015 -27.562 1.00 43.89 260 SER B N 1
ATOM 4067 C CA . SER B 1 260 ? -45.708 102.030 -28.372 1.00 35.53 260 SER B CA 1
ATOM 4068 C C . SER B 1 260 ? -46.916 101.599 -27.574 1.00 36.34 260 SER B C 1
ATOM 4069 O O . SER B 1 260 ? -48.010 102.140 -27.722 1.00 86.37 260 SER B O 1
ATOM 4072 N N . ILE B 1 261 ? -46.701 100.603 -26.734 1.00 45.49 261 ILE B N 1
ATOM 4073 C CA . ILE B 1 261 ? -47.789 99.943 -26.033 1.00 46.28 261 ILE B CA 1
ATOM 4074 C C . ILE B 1 261 ? -48.260 100.793 -24.859 1.00 44.28 261 ILE B C 1
ATOM 4075 O O . ILE B 1 261 ? -49.446 100.824 -24.543 1.00 54.52 261 ILE B O 1
ATOM 4080 N N . LEU B 1 262 ? -47.329 101.534 -24.259 1.00 44.78 262 LEU B N 1
ATOM 4081 C CA . LEU B 1 262 ? -47.639 102.469 -23.181 1.00 40.50 262 LEU B CA 1
ATOM 4082 C C . LEU B 1 262 ? -48.458 103.656 -23.701 1.00 42.07 262 LEU B C 1
ATOM 4083 O O . LEU B 1 262 ? -49.345 104.139 -23.029 1.00 43.75 262 LEU B O 1
ATOM 4088 N N . GLN B 1 263 ? -48.153 104.083 -24.921 1.00 41.55 263 GLN B N 1
ATOM 4089 C CA . GLN B 1 263 ? -48.760 105.232 -25.571 1.00 58.47 263 GLN B CA 1
ATOM 4090 C C . GLN B 1 263 ? -50.243 105.061 -25.914 1.00 68.15 263 GLN B C 1
ATOM 4091 O O . GLN B 1 263 ? -50.950 106.053 -26.151 1.00 74.98 263 GLN B O 1
ATOM 4097 N N . GLY B 1 264 ? -50.706 103.812 -25.956 1.00 73.02 264 GLY B N 1
ATOM 4098 C CA . GLY B 1 264 ? -52.091 103.502 -26.277 1.00 79.46 264 GLY B CA 1
ATOM 4099 C C . GLY B 1 264 ? -52.249 102.342 -27.252 1.00 78.21 264 GLY B C 1
ATOM 4100 O O . GLY B 1 264 ? -51.625 102.304 -28.322 1.00 68.82 264 GLY B O 1
ATOM 4101 N N . MET C 1 1 ? 29.757 89.815 -56.931 1.00 97.11 1 MET C N 1
ATOM 4102 C CA . MET C 1 1 ? 28.304 89.900 -56.919 1.00 96.81 1 MET C CA 1
ATOM 4103 C C . MET C 1 1 ? 27.806 90.483 -58.240 1.00 94.58 1 MET C C 1
ATOM 4104 O O . MET C 1 1 ? 28.422 91.397 -58.803 1.00 95.12 1 MET C O 1
ATOM 4109 N N . MET C 1 2 ? 26.716 89.914 -58.759 1.00 88.24 2 MET C N 1
ATOM 4110 C CA . MET C 1 2 ? 26.139 90.362 -60.024 1.00 81.31 2 MET C CA 1
ATOM 4111 C C . MET C 1 2 ? 24.635 90.552 -59.861 1.00 80.42 2 MET C C 1
ATOM 4112 O O . MET C 1 2 ? 23.911 89.587 -59.594 1.00 88.59 2 MET C O 1
ATOM 4117 N N . SER C 1 3 ? 24.151 91.782 -60.016 1.00 64.72 3 SER C N 1
ATOM 4118 C CA . SER C 1 3 ? 22.716 91.997 -59.933 1.00 56.42 3 SER C CA 1
ATOM 4119 C C . SER C 1 3 ? 22.091 91.571 -61.219 1.00 51.98 3 SER C C 1
ATOM 4120 O O . SER C 1 3 ? 22.692 91.685 -62.274 1.00 47.74 3 SER C O 1
ATOM 4123 N N . GLU C 1 4 ? 20.851 91.130 -61.151 1.00 51.71 4 GLU C N 1
ATOM 4124 C CA . GLU C 1 4 ? 20.176 90.814 -62.381 1.00 49.64 4 GLU C CA 1
ATOM 4125 C C . GLU C 1 4 ? 19.106 91.846 -62.734 1.00 51.39 4 GLU C C 1
ATOM 4126 O O . GLU C 1 4 ? 18.083 91.979 -62.064 1.00 53.74 4 GLU C O 1
ATOM 4132 N N . ILE C 1 5 ? 19.374 92.582 -63.801 1.00 39.22 5 ILE C N 1
ATOM 4133 C CA . ILE C 1 5 ? 18.593 93.752 -64.130 1.00 48.74 5 ILE C CA 1
ATOM 4134 C C . ILE C 1 5 ? 17.397 93.398 -65.016 1.00 49.12 5 ILE C C 1
ATOM 4135 O O . ILE C 1 5 ? 17.559 92.887 -66.115 1.00 50.52 5 ILE C O 1
ATOM 4140 N N . ILE C 1 6 ? 16.193 93.641 -64.511 1.00 52.34 6 ILE C N 1
ATOM 4141 C CA . ILE C 1 6 ? 14.977 93.275 -65.233 1.00 55.78 6 ILE C CA 1
ATOM 4142 C C . ILE C 1 6 ? 14.126 94.482 -65.619 1.00 55.41 6 ILE C C 1
ATOM 4143 O O . ILE C 1 6 ? 13.767 95.301 -64.780 1.00 55.99 6 ILE C O 1
ATOM 4148 N N . ALA C 1 7 ? 13.821 94.584 -66.906 1.00 56.08 7 ALA C N 1
ATOM 4149 C CA . ALA C 1 7 ? 12.910 95.596 -67.403 1.00 30.54 7 ALA C CA 1
ATOM 4150 C C . ALA C 1 7 ? 11.469 95.082 -67.361 1.00 35.12 7 ALA C C 1
ATOM 4151 O O . ALA C 1 7 ? 11.167 93.949 -67.741 1.00 29.32 7 ALA C O 1
ATOM 4153 N N . VAL C 1 8 ? 10.570 95.913 -66.870 1.00 32.81 8 VAL C N 1
ATOM 4154 C CA . VAL C 1 8 ? 9.166 95.607 -67.005 1.00 29.87 8 VAL C CA 1
ATOM 4155 C C . VAL C 1 8 ? 8.731 96.555 -68.081 1.00 28.85 8 VAL C C 1
ATOM 4156 O O . VAL C 1 8 ? 8.781 97.755 -67.880 1.00 35.22 8 VAL C O 1
ATOM 4160 N N . ALA C 1 9 ? 8.343 96.023 -69.235 1.00 26.50 9 ALA C N 1
ATOM 4161 C CA . ALA C 1 9 ? 8.133 96.872 -70.410 1.00 27.82 9 ALA C CA 1
ATOM 4162 C C . ALA C 1 9 ? 6.943 96.502 -71.253 1.00 25.62 9 ALA C C 1
ATOM 4163 O O . ALA C 1 9 ? 6.741 95.341 -71.565 1.00 44.09 9 ALA C O 1
ATOM 4165 N N . ASN C 1 10 ? 6.122 97.497 -71.562 1.00 28.10 10 ASN C N 1
ATOM 4166 C CA . ASN C 1 10 ? 5.166 97.437 -72.667 1.00 24.59 10 ASN C CA 1
ATOM 4167 C C . ASN C 1 10 ? 4.894 98.859 -73.074 1.00 24.38 10 ASN C C 1
ATOM 4168 O O . ASN C 1 10 ? 4.747 99.696 -72.223 1.00 32.45 10 ASN C O 1
ATOM 4173 N N . GLN C 1 11 ? 4.754 99.141 -74.362 1.00 34.98 11 GLN C N 1
ATOM 4174 C CA . GLN C 1 11 ? 4.444 100.509 -74.804 1.00 34.26 11 GLN C CA 1
ATOM 4175 C C . GLN C 1 11 ? 2.940 100.810 -74.790 1.00 23.76 11 GLN C C 1
ATOM 4176 O O . GLN C 1 11 ? 2.517 101.967 -74.894 1.00 23.65 11 GLN C O 1
ATOM 4182 N N . LYS C 1 12 ? 2.141 99.754 -74.681 1.00 23.36 12 LYS C N 1
ATOM 4183 C CA . LYS C 1 12 ? 0.706 99.897 -74.523 1.00 22.71 12 LYS C CA 1
ATOM 4184 C C . LYS C 1 12 ? 0.449 100.456 -73.142 1.00 25.52 12 LYS C C 1
ATOM 4185 O O . LYS C 1 12 ? 1.040 99.997 -72.153 1.00 26.07 12 LYS C O 1
ATOM 4191 N N . GLY C 1 13 ? -0.394 101.479 -73.080 1.00 21.97 13 GLY C N 1
ATOM 4192 C CA . GLY C 1 13 ? -0.792 101.996 -71.812 1.00 21.58 13 GLY C CA 1
ATOM 4193 C C . GLY C 1 13 ? -1.725 101.155 -70.947 1.00 20.95 13 GLY C C 1
ATOM 4194 O O . GLY C 1 13 ? -2.678 100.513 -71.436 1.00 20.69 13 GLY C O 1
ATOM 4195 N N . GLY C 1 14 ? -1.442 101.157 -69.641 1.00 21.10 14 GLY C N 1
ATOM 4196 C CA . GLY C 1 14 ? -2.391 100.715 -68.622 1.00 20.22 14 GLY C CA 1
ATOM 4197 C C . GLY C 1 14 ? -2.530 99.224 -68.505 1.00 20.01 14 GLY C C 1
ATOM 4198 O O . GLY C 1 14 ? -3.579 98.727 -68.159 1.00 40.17 14 GLY C O 1
ATOM 4199 N N . VAL C 1 15 ? -1.445 98.524 -68.818 1.00 33.65 15 VAL C N 1
ATOM 4200 C CA . VAL C 1 15 ? -1.373 97.061 -68.830 1.00 32.75 15 VAL C CA 1
ATOM 4201 C C . VAL C 1 15 ? -0.738 96.375 -67.619 1.00 34.47 15 VAL C C 1
ATOM 4202 O O . VAL C 1 15 ? -0.546 95.153 -67.624 1.00 22.48 15 VAL C O 1
ATOM 4206 N N . GLY C 1 16 ? -0.398 97.139 -66.587 1.00 36.65 16 GLY C N 1
ATOM 4207 C CA . GLY C 1 16 ? 0.116 96.516 -65.386 1.00 20.79 16 GLY C CA 1
ATOM 4208 C C . GLY C 1 16 ? 1.604 96.587 -65.116 1.00 21.60 16 GLY C C 1
ATOM 4209 O O . GLY C 1 16 ? 2.050 95.917 -64.206 1.00 26.26 16 GLY C O 1
ATOM 4210 N N . LYS C 1 17 ? 2.353 97.390 -65.861 1.00 22.04 17 LYS C N 1
ATOM 4211 C CA . LYS C 1 17 ? 3.799 97.545 -65.686 1.00 34.45 17 LYS C CA 1
ATOM 4212 C C . LYS C 1 17 ? 4.260 97.983 -64.307 1.00 23.24 17 LYS C C 1
ATOM 4213 O O . LYS C 1 17 ? 5.122 97.353 -63.725 1.00 59.85 17 LYS C O 1
ATOM 4219 N N . THR C 1 18 ? 3.662 99.052 -63.793 1.00 28.38 18 THR C N 1
ATOM 4220 C CA . THR C 1 18 ? 3.991 99.562 -62.467 1.00 23.26 18 THR C CA 1
ATOM 4221 C C . THR C 1 18 ? 3.549 98.610 -61.346 1.00 23.03 18 THR C C 1
ATOM 4222 O O . THR C 1 18 ? 4.356 98.287 -60.483 1.00 26.14 18 THR C O 1
ATOM 4226 N N . THR C 1 19 ? 2.313 98.128 -61.415 1.00 22.18 19 THR C N 1
ATOM 4227 C CA . THR C 1 19 ? 1.809 97.074 -60.538 1.00 21.92 19 THR C CA 1
ATOM 4228 C C . THR C 1 19 ? 2.700 95.817 -60.500 1.00 35.41 19 THR C C 1
ATOM 4229 O O . THR C 1 19 ? 3.073 95.373 -59.421 1.00 46.49 19 THR C O 1
ATOM 4233 N N . THR C 1 20 ? 3.113 95.327 -61.673 1.00 33.69 20 THR C N 1
ATOM 4234 C CA . THR C 1 20 ? 4.135 94.293 -61.776 1.00 23.60 20 THR C CA 1
ATOM 4235 C C . THR C 1 20 ? 5.485 94.707 -61.203 1.00 28.47 20 THR C C 1
ATOM 4236 O O . THR C 1 20 ? 6.027 93.968 -60.385 1.00 29.01 20 THR C O 1
ATOM 4240 N N . ALA C 1 21 ? 6.016 95.860 -61.606 1.00 24.89 21 ALA C N 1
ATOM 4241 C CA . ALA C 1 21 ? 7.352 96.254 -61.174 1.00 26.02 21 ALA C CA 1
ATOM 4242 C C . ALA C 1 21 ? 7.437 96.524 -59.680 1.00 36.56 21 ALA C C 1
ATOM 4243 O O . ALA C 1 21 ? 8.394 96.116 -59.053 1.00 38.00 21 ALA C O 1
ATOM 4245 N N . VAL C 1 22 ? 6.410 97.151 -59.119 1.00 25.59 22 VAL C N 1
ATOM 4246 C CA . VAL C 1 22 ? 6.297 97.286 -57.671 1.00 25.86 22 VAL C CA 1
ATOM 4247 C C . VAL C 1 22 ? 6.071 95.945 -56.949 1.00 34.74 22 VAL C C 1
ATOM 4248 O O . VAL C 1 22 ? 6.842 95.596 -56.057 1.00 36.62 22 VAL C O 1
ATOM 4252 N N . ASN C 1 23 ? 5.041 95.187 -57.321 1.00 24.96 23 ASN C N 1
ATOM 4253 C CA . ASN C 1 23 ? 4.799 93.921 -56.631 1.00 25.05 23 ASN C CA 1
ATOM 4254 C C . ASN C 1 23 ? 5.755 92.747 -56.925 1.00 37.03 23 ASN C C 1
ATOM 4255 O O . ASN C 1 23 ? 5.805 91.801 -56.150 1.00 42.29 23 ASN C O 1
ATOM 4260 N N . LEU C 1 24 ? 6.520 92.793 -58.012 1.00 34.63 24 LEU C N 1
ATOM 4261 C CA . LEU C 1 24 ? 7.559 91.787 -58.152 1.00 31.84 24 LEU C CA 1
ATOM 4262 C C . LEU C 1 24 ? 8.726 92.138 -57.240 1.00 35.03 24 LEU C C 1
ATOM 4263 O O . LEU C 1 24 ? 9.288 91.242 -56.595 1.00 29.80 24 LEU C O 1
ATOM 4268 N N . ALA C 1 25 ? 9.070 93.433 -57.190 1.00 28.90 25 ALA C N 1
ATOM 4269 C CA . ALA C 1 25 ? 10.186 93.933 -56.378 1.00 39.20 25 ALA C CA 1
ATOM 4270 C C . ALA C 1 25 ? 9.943 93.678 -54.897 1.00 41.19 25 ALA C C 1
ATOM 4271 O O . ALA C 1 25 ? 10.865 93.324 -54.158 1.00 50.73 25 ALA C O 1
ATOM 4273 N N . ALA C 1 26 ? 8.685 93.814 -54.490 1.00 34.12 26 ALA C N 1
ATOM 4274 C CA . ALA C 1 26 ? 8.289 93.462 -53.135 1.00 36.12 26 ALA C CA 1
ATOM 4275 C C . ALA C 1 26 ? 8.281 91.955 -52.905 1.00 40.41 26 ALA C C 1
ATOM 4276 O O . ALA C 1 26 ? 8.770 91.505 -51.871 1.00 50.25 26 ALA C O 1
ATOM 4278 N N . SER C 1 27 ? 7.733 91.180 -53.847 1.00 35.85 27 SER C N 1
ATOM 4279 C CA . SER C 1 27 ? 7.674 89.708 -53.685 1.00 39.44 27 SER C CA 1
ATOM 4280 C C . SER C 1 27 ? 9.045 89.009 -53.646 1.00 35.90 27 SER C C 1
ATOM 4281 O O . SER C 1 27 ? 9.187 87.947 -53.057 1.00 38.18 27 SER C O 1
ATOM 4284 N N . LEU C 1 28 ? 10.038 89.627 -54.276 1.00 31.85 28 LEU C N 1
ATOM 4285 C CA . LEU C 1 28 ? 11.423 89.224 -54.187 1.00 33.60 28 LEU C CA 1
ATOM 4286 C C . LEU C 1 28 ? 12.089 89.756 -52.895 1.00 39.86 28 LEU C C 1
ATOM 4287 O O . LEU C 1 28 ? 13.068 89.191 -52.403 1.00 39.24 28 LEU C O 1
ATOM 4292 N N . ALA C 1 29 ? 11.567 90.844 -52.344 1.00 47.05 29 ALA C N 1
ATOM 4293 C CA . ALA C 1 29 ? 12.166 91.419 -51.137 1.00 55.19 29 ALA C CA 1
ATOM 4294 C C . ALA C 1 29 ? 11.917 90.578 -49.882 1.00 58.44 29 ALA C C 1
ATOM 4295 O O . ALA C 1 29 ? 12.750 90.544 -48.983 1.00 56.72 29 ALA C O 1
ATOM 4297 N N . VAL C 1 30 ? 10.794 89.864 -49.845 1.00 64.28 30 VAL C N 1
ATOM 4298 C CA . VAL C 1 30 ? 10.467 89.018 -48.689 1.00 67.67 30 VAL C CA 1
ATOM 4299 C C . VAL C 1 30 ? 11.131 87.638 -48.715 1.00 68.15 30 VAL C C 1
ATOM 4300 O O . VAL C 1 30 ? 10.906 86.822 -47.826 1.00 36.83 30 VAL C O 1
ATOM 4304 N N . HIS C 1 31 ? 11.906 87.376 -49.762 1.00 67.74 31 HIS C N 1
ATOM 4305 C CA . HIS C 1 31 ? 12.710 86.163 -49.873 1.00 67.73 31 HIS C CA 1
ATOM 4306 C C . HIS C 1 31 ? 14.132 86.413 -49.398 1.00 67.85 31 HIS C C 1
ATOM 4307 O O . HIS C 1 31 ? 15.016 85.579 -49.612 1.00 66.03 31 HIS C O 1
ATOM 4314 N N . GLU C 1 32 ? 14.325 87.591 -48.803 1.00 69.96 32 GLU C N 1
ATOM 4315 C CA . GLU C 1 32 ? 15.603 88.075 -48.281 1.00 80.98 32 GLU C CA 1
ATOM 4316 C C . GLU C 1 32 ? 16.653 88.213 -49.373 1.00 89.02 32 GLU C C 1
ATOM 4317 O O . GLU C 1 32 ? 17.791 87.734 -49.235 1.00 92.38 32 GLU C O 1
ATOM 4323 N N . LYS C 1 33 ? 16.246 88.855 -50.468 1.00 41.62 33 LYS C N 1
ATOM 4324 C CA . LYS C 1 33 ? 17.175 89.298 -51.511 1.00 50.85 33 LYS C CA 1
ATOM 4325 C C . LYS C 1 33 ? 17.197 90.846 -51.513 1.00 52.25 33 LYS C C 1
ATOM 4326 O O . LYS C 1 33 ? 16.184 91.464 -51.194 1.00 52.11 33 LYS C O 1
ATOM 4332 N N . LYS C 1 34 ? 18.322 91.486 -51.851 1.00 53.43 34 LYS C N 1
ATOM 4333 C CA . LYS C 1 34 ? 18.339 92.958 -51.886 1.00 51.22 34 LYS C CA 1
ATOM 4334 C C . LYS C 1 34 ? 17.882 93.544 -53.242 1.00 44.82 34 LYS C C 1
ATOM 4335 O O . LYS C 1 34 ? 18.458 93.255 -54.292 1.00 46.45 34 LYS C O 1
ATOM 4341 N N . ILE C 1 35 ? 16.832 94.358 -53.192 1.00 41.77 35 ILE C N 1
ATOM 4342 C CA . ILE C 1 35 ? 16.042 94.717 -54.373 1.00 43.23 35 ILE C CA 1
ATOM 4343 C C . ILE C 1 35 ? 16.005 96.223 -54.616 1.00 37.29 35 ILE C C 1
ATOM 4344 O O . ILE C 1 35 ? 15.620 96.982 -53.742 1.00 39.07 35 ILE C O 1
ATOM 4349 N N . LEU C 1 36 ? 16.395 96.654 -55.806 1.00 37.16 36 LEU C N 1
ATOM 4350 C CA . LEU C 1 36 ? 16.359 98.066 -56.139 1.00 36.86 36 LEU C CA 1
ATOM 4351 C C . LEU C 1 36 ? 15.293 98.290 -57.187 1.00 52.42 36 LEU C C 1
ATOM 4352 O O . LEU C 1 36 ? 15.375 97.752 -58.282 1.00 54.02 36 LEU C O 1
ATOM 4357 N N . LEU C 1 37 ? 14.281 99.077 -56.846 1.00 52.98 37 LEU C N 1
ATOM 4358 C CA . LEU C 1 37 ? 13.203 99.371 -57.779 1.00 47.00 37 LEU C CA 1
ATOM 4359 C C . LEU C 1 37 ? 13.513 100.697 -58.413 1.00 45.60 37 LEU C C 1
ATOM 4360 O O . LEU C 1 37 ? 13.588 101.708 -57.725 1.00 54.27 37 LEU C O 1
ATOM 4365 N N . ILE C 1 38 ? 13.732 100.700 -59.717 1.00 35.43 38 ILE C N 1
ATOM 4366 C CA . ILE C 1 38 ? 13.963 101.962 -60.391 1.00 38.77 38 ILE C CA 1
ATOM 4367 C C . ILE C 1 38 ? 12.738 102.297 -61.173 1.00 36.03 38 ILE C C 1
ATOM 4368 O O . ILE C 1 38 ? 12.369 101.579 -62.095 1.00 41.93 38 ILE C O 1
ATOM 4373 N N . ASP C 1 39 ? 12.088 103.378 -60.769 1.00 35.84 39 ASP C N 1
ATOM 4374 C CA . ASP C 1 39 ? 10.890 103.819 -61.437 1.00 38.94 39 ASP C CA 1
ATOM 4375 C C . ASP C 1 39 ? 11.375 104.787 -62.501 1.00 43.57 39 ASP C C 1
ATOM 4376 O O . ASP C 1 39 ? 11.919 105.843 -62.198 1.00 42.70 39 ASP C O 1
ATOM 4381 N N . PHE C 1 40 ? 11.270 104.334 -63.744 1.00 44.88 40 PHE C N 1
ATOM 4382 C CA . PHE C 1 40 ? 11.822 104.991 -64.925 1.00 47.22 40 PHE C CA 1
ATOM 4383 C C . PHE C 1 40 ? 10.785 105.721 -65.797 1.00 46.72 40 PHE C C 1
ATOM 4384 O O . PHE C 1 40 ? 11.040 105.969 -66.980 1.00 49.77 40 PHE C O 1
ATOM 4392 N N . ALA C 1 41 ? 9.590 105.970 -65.271 1.00 42.20 41 ALA C N 1
ATOM 4393 C CA . ALA C 1 41 ? 8.562 106.658 -66.065 1.00 27.42 41 ALA C CA 1
ATOM 4394 C C . ALA C 1 41 ? 8.394 108.087 -65.545 1.00 27.88 41 ALA C C 1
ATOM 4395 O O . ALA C 1 41 ? 8.591 108.335 -64.357 1.00 40.11 41 ALA C O 1
ATOM 4397 N N . PRO C 1 42 ? 8.049 109.041 -66.437 1.00 27.89 42 PRO C N 1
ATOM 4398 C CA . PRO C 1 42 ? 7.822 110.431 -65.990 1.00 30.90 42 PRO C CA 1
ATOM 4399 C C . PRO C 1 42 ? 6.612 110.595 -65.069 1.00 34.79 42 PRO C C 1
ATOM 4400 O O . PRO C 1 42 ? 6.652 111.425 -64.158 1.00 38.55 42 PRO C O 1
ATOM 4404 N N . GLN C 1 43 ? 5.574 109.794 -65.294 1.00 37.74 43 GLN C N 1
ATOM 4405 C CA . GLN C 1 43 ? 4.369 109.806 -64.467 1.00 33.35 43 GLN C CA 1
ATOM 4406 C C . GLN C 1 43 ? 4.643 109.413 -63.017 1.00 39.85 43 GLN C C 1
ATOM 4407 O O . GLN C 1 43 ? 3.971 109.901 -62.091 1.00 41.26 43 GLN C O 1
ATOM 4413 N N . ALA C 1 44 ? 5.631 108.526 -62.858 1.00 42.19 44 ALA C N 1
ATOM 4414 C CA . ALA C 1 44 ? 6.185 108.100 -61.569 1.00 41.92 44 ALA C CA 1
ATOM 4415 C C . ALA C 1 44 ? 5.184 107.447 -60.621 1.00 37.86 44 ALA C C 1
ATOM 4416 O O . ALA C 1 44 ? 5.101 107.807 -59.443 1.00 47.22 44 ALA C O 1
ATOM 4418 N N . ASN C 1 45 ? 4.421 106.495 -61.150 1.00 26.56 45 ASN C N 1
ATOM 4419 C CA . ASN C 1 45 ? 3.400 105.813 -60.372 1.00 24.70 45 ASN C CA 1
ATOM 4420 C C . ASN C 1 45 ? 4.013 104.840 -59.351 1.00 43.65 45 ASN C C 1
ATOM 4421 O O . ASN C 1 45 ? 3.418 104.576 -58.318 1.00 48.52 45 ASN C O 1
ATOM 4426 N N . ALA C 1 46 ? 5.201 104.319 -59.640 1.00 25.57 46 ALA C N 1
ATOM 4427 C CA . ALA C 1 46 ? 5.821 103.322 -58.782 1.00 38.12 46 ALA C CA 1
ATOM 4428 C C . ALA C 1 46 ? 6.319 103.904 -57.464 1.00 26.96 46 ALA C C 1
ATOM 4429 O O . ALA C 1 46 ? 6.158 103.302 -56.424 1.00 47.07 46 ALA C O 1
ATOM 4431 N N . THR C 1 47 ? 6.954 105.060 -57.562 1.00 29.12 47 THR C N 1
ATOM 4432 C CA . THR C 1 47 ? 7.211 105.936 -56.445 1.00 29.68 47 THR C CA 1
ATOM 4433 C C . THR C 1 47 ? 5.963 106.199 -55.598 1.00 28.24 47 THR C C 1
ATOM 4434 O O . THR C 1 47 ? 5.942 105.874 -54.418 1.00 38.34 47 THR C O 1
ATOM 4438 N N . SER C 1 48 ? 4.942 106.771 -56.215 1.00 40.75 48 SER C N 1
ATOM 4439 C CA . SER C 1 48 ? 3.651 107.006 -55.569 1.00 42.34 48 SER C CA 1
ATOM 4440 C C . SER C 1 48 ? 2.955 105.758 -54.987 1.00 37.30 48 SER C C 1
ATOM 4441 O O . SER C 1 48 ? 2.278 105.858 -53.964 1.00 36.34 48 SER C O 1
ATOM 4444 N N . SER C 1 49 ? 3.159 104.603 -55.632 1.00 34.04 49 SER C N 1
ATOM 4445 C CA . SER C 1 49 ? 2.758 103.290 -55.105 1.00 30.61 49 SER C CA 1
ATOM 4446 C C . SER C 1 49 ? 3.426 102.917 -53.790 1.00 35.11 49 SER C C 1
ATOM 4447 O O . SER C 1 49 ? 2.907 102.082 -53.069 1.00 25.50 49 SER C O 1
ATOM 4450 N N . LEU C 1 50 ? 4.613 103.454 -53.528 1.00 27.05 50 LEU C N 1
ATOM 4451 C CA . LEU C 1 50 ? 5.315 103.144 -52.299 1.00 28.09 50 LEU C CA 1
ATOM 4452 C C . LEU C 1 50 ? 5.113 104.205 -51.227 1.00 41.17 50 LEU C C 1
ATOM 4453 O O . LEU C 1 50 ? 5.805 104.199 -50.208 1.00 42.27 50 LEU C O 1
ATOM 4458 N N . GLY C 1 51 ? 4.205 105.142 -51.490 1.00 40.18 51 GLY C N 1
ATOM 4459 C CA . GLY C 1 51 ? 3.875 106.181 -50.527 1.00 41.07 51 GLY C CA 1
ATOM 4460 C C . GLY C 1 51 ? 4.920 107.277 -50.386 1.00 50.34 51 GLY C C 1
ATOM 4461 O O . GLY C 1 51 ? 5.185 107.760 -49.284 1.00 58.00 51 GLY C O 1
ATOM 4462 N N . PHE C 1 52 ? 5.536 107.656 -51.497 1.00 52.18 52 PHE C N 1
ATOM 4463 C CA . PHE C 1 52 ? 6.335 108.872 -51.532 1.00 62.58 52 PHE C CA 1
ATOM 4464 C C . PHE C 1 52 ? 5.639 109.906 -52.405 1.00 68.28 52 PHE C C 1
ATOM 4465 O O . PHE C 1 52 ? 5.582 109.763 -53.631 1.00 67.66 52 PHE C O 1
ATOM 4473 N N . ARG C 1 53 ? 5.100 110.940 -51.766 1.00 75.28 53 ARG C N 1
ATOM 4474 C CA . ARG C 1 53 ? 4.510 112.052 -52.493 1.00 76.53 53 ARG C CA 1
ATOM 4475 C C . ARG C 1 53 ? 5.676 112.835 -53.074 1.00 74.60 53 ARG C C 1
ATOM 4476 O O . ARG C 1 53 ? 6.759 112.863 -52.498 1.00 69.36 53 ARG C O 1
ATOM 4484 N N . ARG C 1 54 ? 5.450 113.481 -54.207 1.00 79.72 54 ARG C N 1
ATOM 4485 C CA . ARG C 1 54 ? 6.548 113.954 -55.038 1.00 81.85 54 ARG C CA 1
ATOM 4486 C C . ARG C 1 54 ? 7.082 115.335 -54.661 1.00 85.19 54 ARG C C 1
ATOM 4487 O O . ARG C 1 54 ? 7.887 115.916 -55.388 1.00 87.43 54 ARG C O 1
ATOM 4495 N N . ASP C 1 55 ? 6.604 115.872 -53.543 1.00 87.84 55 ASP C N 1
ATOM 4496 C CA . ASP C 1 55 ? 7.287 116.991 -52.896 1.00 88.77 55 ASP C CA 1
ATOM 4497 C C . ASP C 1 55 ? 8.500 116.544 -52.050 1.00 90.17 55 ASP C C 1
ATOM 4498 O O . ASP C 1 55 ? 9.420 117.331 -51.841 1.00 95.87 55 ASP C O 1
ATOM 4503 N N . LYS C 1 56 ? 8.489 115.294 -51.570 1.00 87.10 56 LYS C N 1
ATOM 4504 C CA . LYS C 1 56 ? 9.530 114.750 -50.681 1.00 85.80 56 LYS C CA 1
ATOM 4505 C C . LYS C 1 56 ? 10.881 114.608 -51.367 1.00 87.67 56 LYS C C 1
ATOM 4506 O O . LYS C 1 56 ? 11.934 114.810 -50.752 1.00 88.95 56 LYS C O 1
ATOM 4512 N N . ILE C 1 57 ? 10.863 114.301 -52.656 1.00 88.88 57 ILE C N 1
ATOM 4513 C CA . ILE C 1 57 ? 12.100 113.904 -53.306 1.00 83.33 57 ILE C CA 1
ATOM 4514 C C . ILE C 1 57 ? 12.866 115.127 -53.807 1.00 86.95 57 ILE C C 1
ATOM 4515 O O . ILE C 1 57 ? 12.413 115.858 -54.696 1.00 88.67 57 ILE C O 1
ATOM 4520 N N . ASP C 1 58 ? 14.008 115.359 -53.162 1.00 89.85 58 ASP C N 1
ATOM 4521 C CA . ASP C 1 58 ? 14.966 116.391 -53.549 1.00 92.62 58 ASP C CA 1
ATOM 4522 C C . ASP C 1 58 ? 15.524 116.142 -54.947 1.00 88.72 58 ASP C C 1
ATOM 4523 O O . ASP C 1 58 ? 15.253 116.895 -55.880 1.00 90.89 58 ASP C O 1
ATOM 4528 N N . TYR C 1 59 ? 16.300 115.068 -55.079 1.00 82.16 59 TYR C N 1
ATOM 4529 C CA . TYR C 1 59 ? 16.960 114.735 -56.337 1.00 75.14 59 TYR C CA 1
ATOM 4530 C C . TYR C 1 59 ? 16.495 113.333 -56.798 1.00 75.30 59 TYR C C 1
ATOM 4531 O O . TYR C 1 59 ? 16.453 112.384 -56.006 1.00 69.43 59 TYR C O 1
ATOM 4540 N N . ASP C 1 60 ? 16.137 113.218 -58.078 1.00 76.63 60 ASP C N 1
ATOM 4541 C CA . ASP C 1 60 ? 15.500 112.016 -58.626 1.00 71.70 60 ASP C CA 1
ATOM 4542 C C . ASP C 1 60 ? 16.397 111.304 -59.639 1.00 73.30 60 ASP C C 1
ATOM 4543 O O . ASP C 1 60 ? 17.579 111.636 -59.751 1.00 72.73 60 ASP C O 1
ATOM 4548 N N . ILE C 1 61 ? 15.830 110.307 -60.331 1.00 75.93 61 ILE C N 1
ATOM 4549 C CA . ILE C 1 61 ? 16.514 109.501 -61.365 1.00 74.03 61 ILE C CA 1
ATOM 4550 C C . ILE C 1 61 ? 17.107 110.346 -62.506 1.00 76.30 61 ILE C C 1
ATOM 4551 O O . ILE C 1 61 ? 18.183 110.027 -63.027 1.00 83.45 61 ILE C O 1
ATOM 4556 N N . TYR C 1 62 ? 16.434 111.454 -62.826 1.00 73.70 62 TYR C N 1
ATOM 4557 C CA . TYR C 1 62 ? 16.833 112.373 -63.885 1.00 76.57 62 TYR C CA 1
ATOM 4558 C C . TYR C 1 62 ? 18.184 113.037 -63.619 1.00 72.32 62 TYR C C 1
ATOM 4559 O O . TYR C 1 62 ? 18.965 113.254 -64.542 1.00 69.47 62 TYR C O 1
ATOM 4568 N N . HIS C 1 63 ? 18.470 113.309 -62.348 1.00 71.76 63 HIS C N 1
ATOM 4569 C CA . HIS C 1 63 ? 19.713 113.978 -61.963 1.00 79.63 63 HIS C CA 1
ATOM 4570 C C . HIS C 1 63 ? 20.936 113.041 -61.992 1.00 83.51 63 HIS C C 1
ATOM 4571 O O . HIS C 1 63 ? 22.084 113.490 -61.976 1.00 83.05 63 HIS C O 1
ATOM 4578 N N . VAL C 1 64 ? 20.684 111.738 -62.050 1.00 78.78 64 VAL C N 1
ATOM 4579 C CA . VAL C 1 64 ? 21.765 110.765 -62.140 1.00 73.25 64 VAL C CA 1
ATOM 4580 C C . VAL C 1 64 ? 22.338 110.696 -63.552 1.00 68.42 64 VAL C C 1
ATOM 4581 O O . VAL C 1 64 ? 23.555 110.746 -63.746 1.00 70.34 64 VAL C O 1
ATOM 4585 N N . LEU C 1 65 ? 21.441 110.616 -64.529 1.00 66.42 65 LEU C N 1
ATOM 4586 C CA . LEU C 1 65 ? 21.787 110.488 -65.942 1.00 66.10 65 LEU C CA 1
ATOM 4587 C C . LEU C 1 65 ? 22.482 111.734 -66.483 1.00 79.34 65 LEU C C 1
ATOM 4588 O O . LEU C 1 65 ? 23.256 111.653 -67.433 1.00 83.16 65 LEU C O 1
ATOM 4593 N N . ILE C 1 66 ? 22.185 112.881 -65.874 1.00 90.48 66 ILE C N 1
ATOM 4594 C CA . ILE C 1 66 ? 22.913 114.123 -66.114 1.00 99.73 66 ILE C CA 1
ATOM 4595 C C . ILE C 1 66 ? 24.374 113.981 -65.686 1.00 105.29 66 ILE C C 1
ATOM 4596 O O . ILE C 1 66 ? 25.297 114.238 -66.468 1.00 110.42 66 ILE C O 1
ATOM 4601 N N . GLY C 1 67 ? 24.573 113.510 -64.459 1.00 102.27 67 GLY C N 1
ATOM 4602 C CA . GLY C 1 67 ? 25.858 113.617 -63.800 1.00 97.93 67 GLY C CA 1
ATOM 4603 C C . GLY C 1 67 ? 25.786 114.719 -62.761 1.00 91.42 67 GLY C C 1
ATOM 4604 O O . GLY C 1 67 ? 26.809 115.177 -62.252 1.00 96.75 67 GLY C O 1
ATOM 4605 N N . ARG C 1 68 ? 24.560 115.138 -62.453 1.00 81.62 68 ARG C N 1
ATOM 4606 C CA . ARG C 1 68 ? 24.303 116.114 -61.400 1.00 78.16 68 ARG C CA 1
ATOM 4607 C C . ARG C 1 68 ? 24.559 115.433 -60.051 1.00 79.15 68 ARG C C 1
ATOM 4608 O O . ARG C 1 68 ? 25.493 115.793 -59.334 1.00 80.55 68 ARG C O 1
ATOM 4616 N N . LYS C 1 69 ? 23.749 114.432 -59.718 1.00 74.41 69 LYS C N 1
ATOM 4617 C CA . LYS C 1 69 ? 24.020 113.617 -58.540 1.00 67.97 69 LYS C CA 1
ATOM 4618 C C . LYS C 1 69 ? 24.431 112.196 -58.902 1.00 65.01 69 LYS C C 1
ATOM 4619 O O . LYS C 1 69 ? 24.102 111.697 -59.971 1.00 60.82 69 LYS C O 1
ATOM 4625 N N . GLN C 1 70 ? 25.207 111.581 -58.017 1.00 71.59 70 GLN C N 1
ATOM 4626 C CA . GLN C 1 70 ? 25.619 110.197 -58.173 1.00 67.81 70 GLN C CA 1
ATOM 4627 C C . GLN C 1 70 ? 24.478 109.308 -57.700 1.00 60.29 70 GLN C C 1
ATOM 4628 O O . GLN C 1 70 ? 23.726 109.686 -56.796 1.00 53.45 70 GLN C O 1
ATOM 4634 N N . ILE C 1 71 ? 24.373 108.141 -58.331 1.00 57.83 71 ILE C N 1
ATOM 4635 C CA . ILE C 1 71 ? 23.273 107.180 -58.174 1.00 57.36 71 ILE C CA 1
ATOM 4636 C C . ILE C 1 71 ? 22.972 106.741 -56.729 1.00 64.00 71 ILE C C 1
ATOM 4637 O O . ILE C 1 71 ? 21.815 106.706 -56.314 1.00 63.82 71 ILE C O 1
ATOM 4642 N N . SER C 1 72 ? 24.029 106.504 -55.953 1.00 69.52 72 SER C N 1
ATOM 4643 C CA . SER C 1 72 ? 23.931 106.121 -54.544 1.00 63.60 72 SER C CA 1
ATOM 4644 C C . SER C 1 72 ? 23.312 107.217 -53.656 1.00 66.75 72 SER C C 1
ATOM 4645 O O . SER C 1 72 ? 22.794 106.937 -52.575 1.00 71.14 72 SER C O 1
ATOM 4648 N N . GLN C 1 73 ? 23.362 108.464 -54.111 1.00 68.18 73 GLN C N 1
ATOM 4649 C CA . GLN C 1 73 ? 22.819 109.568 -53.330 1.00 69.32 73 GLN C CA 1
ATOM 4650 C C . GLN C 1 73 ? 21.314 109.809 -53.512 1.00 66.09 73 GLN C C 1
ATOM 4651 O O . GLN C 1 73 ? 20.705 110.508 -52.698 1.00 69.37 73 GLN C O 1
ATOM 4657 N N . VAL C 1 74 ? 20.713 109.253 -54.567 1.00 56.75 74 VAL C N 1
ATOM 4658 C CA . VAL C 1 74 ? 19.260 109.380 -54.747 1.00 43.49 74 VAL C CA 1
ATOM 4659 C C . VAL C 1 74 ? 18.428 108.172 -54.285 1.00 42.26 74 VAL C C 1
ATOM 4660 O O . VAL C 1 74 ? 17.204 108.208 -54.333 1.00 51.24 74 VAL C O 1
ATOM 4664 N N . ILE C 1 75 ? 19.081 107.120 -53.799 1.00 54.80 75 ILE C N 1
ATOM 4665 C CA . ILE C 1 75 ? 18.365 105.886 -53.453 1.00 48.36 75 ILE C CA 1
ATOM 4666 C C . ILE C 1 75 ? 17.649 105.908 -52.093 1.00 51.49 75 ILE C C 1
ATOM 4667 O O . ILE C 1 75 ? 18.287 106.040 -51.046 1.00 53.87 75 ILE C O 1
ATOM 4672 N N . LEU C 1 76 ? 16.325 105.741 -52.129 1.00 54.17 76 LEU C N 1
ATOM 4673 C CA . LEU C 1 76 ? 15.471 105.784 -50.938 1.00 53.34 76 LEU C CA 1
ATOM 4674 C C . LEU C 1 76 ? 15.224 104.417 -50.299 1.00 48.30 76 LEU C C 1
ATOM 4675 O O . LEU C 1 76 ? 15.116 103.401 -50.982 1.00 38.88 76 LEU C O 1
ATOM 4680 N N . LYS C 1 77 ? 15.151 104.393 -48.976 1.00 40.63 77 LYS C N 1
ATOM 4681 C CA . LYS C 1 77 ? 14.758 103.184 -48.280 1.00 49.39 77 LYS C CA 1
ATOM 4682 C C . LYS C 1 77 ? 13.223 103.185 -48.150 1.00 48.70 77 LYS C C 1
ATOM 4683 O O . LYS C 1 77 ? 12.622 104.221 -47.856 1.00 38.42 77 LYS C O 1
ATOM 4689 N N . THR C 1 78 ? 12.591 102.045 -48.422 1.00 37.32 78 THR C N 1
ATOM 4690 C CA . THR C 1 78 ? 11.131 101.926 -48.387 1.00 35.67 78 THR C CA 1
ATOM 4691 C C . THR C 1 78 ? 10.648 101.349 -47.085 1.00 43.03 78 THR C C 1
ATOM 4692 O O . THR C 1 78 ? 11.422 101.181 -46.144 1.00 51.54 78 THR C O 1
ATOM 4696 N N . GLN C 1 79 ? 9.362 101.004 -47.040 1.00 40.86 79 GLN C N 1
ATOM 4697 C CA . GLN C 1 79 ? 8.782 100.357 -45.861 1.00 38.52 79 GLN C CA 1
ATOM 4698 C C . GLN C 1 79 ? 9.235 98.902 -45.603 1.00 54.30 79 GLN C C 1
ATOM 4699 O O . GLN C 1 79 ? 8.875 98.309 -44.582 1.00 64.94 79 GLN C O 1
ATOM 4705 N N . MET C 1 80 ? 10.021 98.333 -46.515 1.00 50.16 80 MET C N 1
ATOM 4706 C CA . MET C 1 80 ? 10.542 96.992 -46.353 1.00 44.65 80 MET C CA 1
ATOM 4707 C C . MET C 1 80 ? 12.030 97.138 -46.281 1.00 53.04 80 MET C C 1
ATOM 4708 O O . MET C 1 80 ? 12.593 98.005 -46.965 1.00 58.06 80 MET C O 1
ATOM 4713 N N . PRO C 1 81 ? 12.684 96.311 -45.437 1.00 53.96 81 PRO C N 1
ATOM 4714 C CA . PRO C 1 81 ? 14.131 96.483 -45.266 1.00 55.72 81 PRO C CA 1
ATOM 4715 C C . PRO C 1 81 ? 14.911 96.023 -46.504 1.00 61.61 81 PRO C C 1
ATOM 4716 O O . PRO C 1 81 ? 15.985 96.567 -46.797 1.00 69.02 81 PRO C O 1
ATOM 4720 N N . PHE C 1 82 ? 14.364 95.059 -47.242 1.00 55.30 82 PHE C N 1
ATOM 4721 C CA . PHE C 1 82 ? 15.094 94.520 -48.385 1.00 51.77 82 PHE C CA 1
ATOM 4722 C C . PHE C 1 82 ? 14.751 95.118 -49.751 1.00 42.07 82 PHE C C 1
ATOM 4723 O O . PHE C 1 82 ? 15.325 94.710 -50.746 1.00 41.59 82 PHE C O 1
ATOM 4731 N N . LEU C 1 83 ? 13.852 96.105 -49.780 1.00 37.31 83 LEU C N 1
ATOM 4732 C CA . LEU C 1 83 ? 13.567 96.891 -50.991 1.00 43.72 83 LEU C CA 1
ATOM 4733 C C . LEU C 1 83 ? 14.097 98.346 -50.910 1.00 43.65 83 LEU C C 1
ATOM 4734 O O . LEU C 1 83 ? 13.867 99.041 -49.926 1.00 55.33 83 LEU C O 1
ATOM 4739 N N . ASP C 1 84 ? 14.823 98.786 -51.934 1.00 43.44 84 ASP C N 1
ATOM 4740 C CA . ASP C 1 84 ? 15.261 100.185 -52.075 1.00 48.98 84 ASP C CA 1
ATOM 4741 C C . ASP C 1 84 ? 14.648 100.810 -53.353 1.00 53.05 84 ASP C C 1
ATOM 4742 O O . ASP C 1 84 ? 14.386 100.102 -54.319 1.00 58.87 84 ASP C O 1
ATOM 4747 N N . LEU C 1 85 ? 14.450 102.130 -53.373 1.00 53.19 85 LEU C N 1
ATOM 4748 C CA . LEU C 1 85 ? 13.839 102.805 -54.529 1.00 42.76 85 LEU C CA 1
ATOM 4749 C C . LEU C 1 85 ? 14.612 104.001 -55.076 1.00 46.01 85 LEU C C 1
ATOM 4750 O O . LEU C 1 85 ? 14.980 104.896 -54.321 1.00 55.21 85 LEU C O 1
ATOM 4755 N N . VAL C 1 86 ? 14.839 104.010 -56.393 1.00 46.53 86 VAL C N 1
ATOM 4756 C CA . VAL C 1 86 ? 15.219 105.222 -57.119 1.00 51.65 86 VAL C CA 1
ATOM 4757 C C . VAL C 1 86 ? 13.961 105.880 -57.700 1.00 55.38 86 VAL C C 1
ATOM 4758 O O . VAL C 1 86 ? 13.346 105.352 -58.631 1.00 59.40 86 VAL C O 1
ATOM 4762 N N . PRO C 1 87 ? 13.567 107.033 -57.151 1.00 34.71 87 PRO C N 1
ATOM 4763 C CA . PRO C 1 87 ? 12.256 107.591 -57.488 1.00 40.53 87 PRO C CA 1
ATOM 4764 C C . PRO C 1 87 ? 12.240 108.318 -58.819 1.00 45.11 87 PRO C C 1
ATOM 4765 O O . PRO C 1 87 ? 13.310 108.516 -59.393 1.00 50.50 87 PRO C O 1
ATOM 4769 N N . SER C 1 88 ? 11.062 108.749 -59.275 1.00 43.40 88 SER C N 1
ATOM 4770 C CA . SER C 1 88 ? 10.989 109.745 -60.353 1.00 43.60 88 SER C CA 1
ATOM 4771 C C . SER C 1 88 ? 10.046 110.872 -60.009 1.00 52.81 88 SER C C 1
ATOM 4772 O O . SER C 1 88 ? 9.458 110.921 -58.923 1.00 31.96 88 SER C O 1
ATOM 4775 N N . ASN C 1 89 ? 9.833 111.712 -61.012 1.00 68.17 89 ASN C N 1
ATOM 4776 C CA . ASN C 1 89 ? 9.222 113.012 -60.858 1.00 82.00 89 ASN C CA 1
ATOM 4777 C C . ASN C 1 89 ? 9.029 113.523 -62.275 1.00 85.55 89 ASN C C 1
ATOM 4778 O O . ASN C 1 89 ? 9.597 112.951 -63.213 1.00 88.84 89 ASN C O 1
ATOM 4783 N N . LEU C 1 90 ? 8.242 114.594 -62.428 1.00 81.81 90 LEU C N 1
ATOM 4784 C CA . LEU C 1 90 ? 7.906 115.184 -63.733 1.00 77.58 90 LEU C CA 1
ATOM 4785 C C . LEU C 1 90 ? 9.135 115.696 -64.512 1.00 77.76 90 LEU C C 1
ATOM 4786 O O . LEU C 1 90 ? 9.104 115.785 -65.741 1.00 83.19 90 LEU C O 1
ATOM 4791 N N . GLY C 1 91 ? 10.227 115.979 -63.800 1.00 67.84 91 GLY C N 1
ATOM 4792 C CA . GLY C 1 91 ? 11.487 116.358 -64.408 1.00 65.27 91 GLY C CA 1
ATOM 4793 C C . GLY C 1 91 ? 12.184 115.306 -65.260 1.00 65.30 91 GLY C C 1
ATOM 4794 O O . GLY C 1 91 ? 13.125 115.628 -65.991 1.00 69.67 91 GLY C O 1
ATOM 4795 N N . LEU C 1 92 ? 11.727 114.056 -65.184 1.00 57.25 92 LEU C N 1
ATOM 4796 C CA . LEU C 1 92 ? 12.277 112.961 -65.984 1.00 49.39 92 LEU C CA 1
ATOM 4797 C C . LEU C 1 92 ? 11.893 113.086 -67.468 1.00 46.74 92 LEU C C 1
ATOM 4798 O O . LEU C 1 92 ? 12.550 112.519 -68.345 1.00 48.24 92 LEU C O 1
ATOM 4803 N N . ALA C 1 93 ? 10.863 113.882 -67.765 1.00 50.49 93 ALA C N 1
ATOM 4804 C CA . ALA C 1 93 ? 10.452 114.117 -69.158 1.00 53.26 93 ALA C CA 1
ATOM 4805 C C . ALA C 1 93 ? 11.456 114.965 -69.932 1.00 64.79 93 ALA C C 1
ATOM 4806 O O . ALA C 1 93 ? 11.443 114.977 -71.165 1.00 74.75 93 ALA C O 1
ATOM 4808 N N . GLY C 1 94 ? 12.324 115.662 -69.203 1.00 60.45 94 GLY C N 1
ATOM 4809 C CA . GLY C 1 94 ? 13.447 116.368 -69.786 1.00 60.46 94 GLY C CA 1
ATOM 4810 C C . GLY C 1 94 ? 14.648 115.507 -70.142 1.00 61.00 94 GLY C C 1
ATOM 4811 O O . GLY C 1 94 ? 15.663 116.040 -70.586 1.00 65.40 94 GLY C O 1
ATOM 4812 N N . PHE C 1 95 ? 14.560 114.192 -69.930 1.00 62.00 95 PHE C N 1
ATOM 4813 C CA . PHE C 1 95 ? 15.611 113.285 -70.386 1.00 65.16 95 PHE C CA 1
ATOM 4814 C C . PHE C 1 95 ? 15.552 113.198 -71.886 1.00 67.24 95 PHE C C 1
ATOM 4815 O O . PHE C 1 95 ? 16.590 113.119 -72.546 1.00 68.72 95 PHE C O 1
ATOM 4823 N N . GLU C 1 96 ? 14.312 113.151 -72.377 1.00 71.90 96 GLU C N 1
ATOM 4824 C CA . GLU C 1 96 ? 13.953 112.986 -73.784 1.00 74.49 96 GLU C CA 1
ATOM 4825 C C . GLU C 1 96 ? 14.681 114.009 -74.677 1.00 83.65 96 GLU C C 1
ATOM 4826 O O . GLU C 1 96 ? 15.233 113.642 -75.701 1.00 90.55 96 GLU C O 1
ATOM 4832 N N . LYS C 1 97 ? 14.776 115.253 -74.211 1.00 82.98 97 LYS C N 1
ATOM 4833 C CA . LYS C 1 97 ? 15.647 116.275 -74.810 1.00 78.84 97 LYS C CA 1
ATOM 4834 C C . LYS C 1 97 ? 17.157 115.946 -74.766 1.00 74.43 97 LYS C C 1
ATOM 4835 O O . LYS C 1 97 ? 17.839 116.011 -75.797 1.00 68.82 97 LYS C O 1
ATOM 4841 N N . THR C 1 98 ? 17.650 115.615 -73.566 1.00 77.93 98 THR C N 1
ATOM 4842 C CA . THR C 1 98 ? 19.063 115.289 -73.280 1.00 84.70 98 THR C CA 1
ATOM 4843 C C . THR C 1 98 ? 19.612 114.135 -74.143 1.00 85.64 98 THR C C 1
ATOM 4844 O O . THR C 1 98 ? 20.763 114.167 -74.595 1.00 90.91 98 THR C O 1
ATOM 4848 N N . PHE C 1 99 ? 18.749 113.161 -74.407 1.00 79.91 99 PHE C N 1
ATOM 4849 C CA . PHE C 1 99 ? 19.037 112.051 -75.304 1.00 75.38 99 PHE C CA 1
ATOM 4850 C C . PHE C 1 99 ? 19.271 112.519 -76.746 1.00 85.22 99 PHE C C 1
ATOM 4851 O O . PHE C 1 99 ? 20.117 111.958 -77.446 1.00 85.32 99 PHE C O 1
ATOM 4859 N N . TYR C 1 100 ? 18.530 113.540 -77.183 1.00 89.10 100 TYR C N 1
ATOM 4860 C CA . TYR C 1 100 ? 18.661 114.046 -78.556 1.00 91.44 100 TYR C CA 1
ATOM 4861 C C . TYR C 1 100 ? 19.715 115.150 -78.717 1.00 94.84 100 TYR C C 1
ATOM 4862 O O . TYR C 1 100 ? 19.970 115.612 -79.831 1.00 92.68 100 TYR C O 1
ATOM 4871 N N . ASP C 1 101 ? 20.288 115.603 -77.602 1.00 96.58 101 ASP C N 1
ATOM 4872 C CA . ASP C 1 101 ? 21.513 116.404 -77.649 1.00 91.95 101 ASP C CA 1
ATOM 4873 C C . ASP C 1 101 ? 22.755 115.552 -77.368 1.00 92.82 101 ASP C C 1
ATOM 4874 O O . ASP C 1 101 ? 23.887 116.034 -77.475 1.00 92.23 101 ASP C O 1
ATOM 4879 N N . SER C 1 102 ? 22.536 114.293 -76.994 1.00 96.74 102 SER C N 1
ATOM 4880 C CA . SER C 1 102 ? 23.630 113.343 -76.812 1.00 101.44 102 SER C CA 1
ATOM 4881 C C . SER C 1 102 ? 23.953 112.618 -78.111 1.00 105.53 102 SER C C 1
ATOM 4882 O O . SER C 1 102 ? 25.038 112.054 -78.268 1.00 110.92 102 SER C O 1
ATOM 4885 N N . GLN C 1 103 ? 23.000 112.630 -79.038 1.00 101.77 103 GLN C N 1
ATOM 4886 C CA . GLN C 1 103 ? 23.183 111.979 -80.330 1.00 100.73 103 GLN C CA 1
ATOM 4887 C C . GLN C 1 103 ? 23.548 112.948 -81.457 1.00 108.19 103 GLN C C 1
ATOM 4888 O O . GLN C 1 103 ? 23.696 112.544 -82.613 1.00 106.22 103 GLN C O 1
ATOM 4894 N N . ASP C 1 104 ? 23.698 114.226 -81.105 1.00 115.35 104 ASP C N 1
ATOM 4895 C CA . ASP C 1 104 ? 24.200 115.244 -82.032 1.00 121.63 104 ASP C CA 1
ATOM 4896 C C . ASP C 1 104 ? 25.691 115.036 -82.320 1.00 123.78 104 ASP C C 1
ATOM 4897 O O . ASP C 1 104 ? 26.202 115.490 -83.345 1.00 123.93 104 ASP C O 1
ATOM 4902 N N . GLU C 1 105 ? 26.385 114.370 -81.398 1.00 122.92 105 GLU C N 1
ATOM 4903 C CA . GLU C 1 105 ? 27.775 113.978 -81.601 1.00 120.09 105 GLU C CA 1
ATOM 4904 C C . GLU C 1 105 ? 27.969 112.494 -81.282 1.00 118.78 105 GLU C C 1
ATOM 4905 O O . GLU C 1 105 ? 28.256 111.687 -82.169 1.00 121.66 105 GLU C O 1
ATOM 4911 N N . ASN C 1 106 ? 27.781 112.146 -80.012 1.00 112.23 106 ASN C N 1
ATOM 4912 C CA . ASN C 1 106 ? 28.203 110.853 -79.475 1.00 105.86 106 ASN C CA 1
ATOM 4913 C C . ASN C 1 106 ? 27.417 109.607 -79.918 1.00 106.21 106 ASN C C 1
ATOM 4914 O O . ASN C 1 106 ? 28.010 108.533 -80.061 1.00 106.56 106 ASN C O 1
ATOM 4919 N N . LYS C 1 107 ? 26.096 109.757 -80.082 1.00 104.59 107 LYS C N 1
ATOM 4920 C CA . LYS C 1 107 ? 25.130 108.690 -80.459 1.00 100.30 107 LYS C CA 1
ATOM 4921 C C . LYS C 1 107 ? 24.884 107.563 -79.433 1.00 96.32 107 LYS C C 1
ATOM 4922 O O . LYS C 1 107 ? 24.049 106.681 -79.663 1.00 95.97 107 LYS C O 1
ATOM 4928 N N . ARG C 1 108 ? 25.602 107.599 -78.314 1.00 88.68 108 ARG C N 1
ATOM 4929 C CA . ARG C 1 108 ? 25.630 106.499 -77.351 1.00 79.66 108 ARG C CA 1
ATOM 4930 C C . ARG C 1 108 ? 24.624 106.620 -76.191 1.00 75.54 108 ARG C C 1
ATOM 4931 O O . ARG C 1 108 ? 24.684 105.854 -75.223 1.00 79.40 108 ARG C O 1
ATOM 4939 N N . GLY C 1 109 ? 23.705 107.583 -76.279 1.00 64.04 109 GLY C N 1
ATOM 4940 C CA . GLY C 1 109 ? 22.759 107.857 -75.204 1.00 60.28 109 GLY C CA 1
ATOM 4941 C C . GLY C 1 109 ? 21.691 106.810 -74.872 1.00 57.26 109 GLY C C 1
ATOM 4942 O O . GLY C 1 109 ? 20.869 107.020 -73.973 1.00 46.30 109 GLY C O 1
ATOM 4943 N N . GLU C 1 110 ? 21.694 105.694 -75.602 1.00 58.74 110 GLU C N 1
ATOM 4944 C CA . GLU C 1 110 ? 20.870 104.532 -75.301 1.00 58.81 110 GLU C CA 1
ATOM 4945 C C . GLU C 1 110 ? 21.428 103.747 -74.103 1.00 54.74 110 GLU C C 1
ATOM 4946 O O . GLU C 1 110 ? 20.718 102.951 -73.486 1.00 53.02 110 GLU C O 1
ATOM 4952 N N . LEU C 1 111 ? 22.703 103.976 -73.792 1.00 49.00 111 LEU C N 1
ATOM 4953 C CA . LEU C 1 111 ? 23.389 103.345 -72.661 1.00 43.24 111 LEU C CA 1
ATOM 4954 C C . LEU C 1 111 ? 23.472 104.170 -71.376 1.00 45.12 111 LEU C C 1
ATOM 4955 O O . LEU C 1 111 ? 24.224 103.808 -70.469 1.00 54.78 111 LEU C O 1
ATOM 4960 N N . MET C 1 112 ? 22.784 105.304 -71.322 1.00 44.90 112 MET C N 1
ATOM 4961 C CA . MET C 1 112 ? 22.892 106.199 -70.166 1.00 48.86 112 MET C CA 1
ATOM 4962 C C . MET C 1 112 ? 22.365 105.649 -68.832 1.00 56.83 112 MET C C 1
ATOM 4963 O O . MET C 1 112 ? 22.852 106.039 -67.780 1.00 67.83 112 MET C O 1
ATOM 4968 N N . LEU C 1 113 ? 21.389 104.746 -68.872 1.00 51.44 113 LEU C N 1
ATOM 4969 C CA . LEU C 1 113 ? 20.901 104.114 -67.650 1.00 50.02 113 LEU C CA 1
ATOM 4970 C C . LEU C 1 113 ? 21.803 102.955 -67.194 1.00 62.96 113 LEU C C 1
ATOM 4971 O O . LEU C 1 113 ? 22.035 102.790 -65.988 1.00 69.19 113 LEU C O 1
ATOM 4976 N N . LYS C 1 114 ? 22.295 102.165 -68.158 1.00 63.94 114 LYS C N 1
ATOM 4977 C CA . LYS C 1 114 ? 23.238 101.064 -67.906 1.00 57.68 114 LYS C CA 1
ATOM 4978 C C . LYS C 1 114 ? 24.499 101.557 -67.196 1.00 57.36 114 LYS C C 1
ATOM 4979 O O . LYS C 1 114 ? 24.918 100.986 -66.184 1.00 55.76 114 LYS C O 1
ATOM 4985 N N . ASN C 1 115 ? 25.044 102.665 -67.694 1.00 58.61 115 ASN C N 1
ATOM 4986 C CA . ASN C 1 115 ? 26.237 103.276 -67.111 1.00 63.23 115 ASN C CA 1
ATOM 4987 C C . ASN C 1 115 ? 26.015 103.908 -65.741 1.00 60.00 115 ASN C C 1
ATOM 4988 O O . ASN C 1 115 ? 26.926 103.936 -64.914 1.00 66.21 115 ASN C O 1
ATOM 4993 N N . ALA C 1 116 ? 24.802 104.394 -65.499 1.00 53.45 116 ALA C N 1
ATOM 4994 C CA . ALA C 1 116 ? 24.427 104.917 -64.185 1.00 60.46 116 ALA C CA 1
ATOM 4995 C C . ALA C 1 116 ? 24.320 103.798 -63.165 1.00 68.11 116 ALA C C 1
ATOM 4996 O O . ALA C 1 116 ? 24.492 104.020 -61.972 1.00 70.59 116 ALA C O 1
ATOM 4998 N N . LEU C 1 117 ? 24.029 102.596 -63.657 1.00 73.05 117 LEU C N 1
ATOM 4999 C CA . LEU C 1 117 ? 23.728 101.439 -62.823 1.00 69.04 117 LEU C CA 1
ATOM 5000 C C . LEU C 1 117 ? 24.921 100.706 -62.240 1.00 80.16 117 LEU C C 1
ATOM 5001 O O . LEU C 1 117 ? 24.793 100.059 -61.202 1.00 79.84 117 LEU C O 1
ATOM 5006 N N . GLU C 1 118 ? 26.072 100.818 -62.901 1.00 88.05 118 GLU C N 1
ATOM 5007 C CA . GLU C 1 118 ? 27.236 99.982 -62.605 1.00 90.87 118 GLU C CA 1
ATOM 5008 C C . GLU C 1 118 ? 27.857 100.253 -61.238 1.00 89.45 118 GLU C C 1
ATOM 5009 O O . GLU C 1 118 ? 28.538 99.395 -60.682 1.00 96.45 118 GLU C O 1
ATOM 5015 N N . SER C 1 119 ? 27.590 101.438 -60.698 1.00 81.54 119 SER C N 1
ATOM 5016 C CA . SER C 1 119 ? 27.998 101.783 -59.343 1.00 83.12 119 SER C CA 1
ATOM 5017 C C . SER C 1 119 ? 27.225 100.999 -58.262 1.00 85.55 119 SER C C 1
ATOM 5018 O O . SER C 1 119 ? 27.802 100.596 -57.255 1.00 95.19 119 SER C O 1
ATOM 5021 N N . VAL C 1 120 ? 25.928 100.794 -58.460 1.00 78.64 120 VAL C N 1
ATOM 5022 C CA . VAL C 1 120 ? 25.125 99.996 -57.529 1.00 69.48 120 VAL C CA 1
ATOM 5023 C C . VAL C 1 120 ? 24.900 98.538 -57.960 1.00 61.73 120 VAL C C 1
ATOM 5024 O O . VAL C 1 120 ? 24.151 97.806 -57.306 1.00 59.66 120 VAL C O 1
ATOM 5028 N N . VAL C 1 121 ? 25.525 98.120 -59.060 1.00 60.43 121 VAL C N 1
ATOM 5029 C CA . VAL C 1 121 ? 25.185 96.831 -59.673 1.00 64.96 121 VAL C CA 1
ATOM 5030 C C . VAL C 1 121 ? 25.772 95.630 -58.938 1.00 74.00 121 VAL C C 1
ATOM 5031 O O . VAL C 1 121 ? 25.309 94.502 -59.087 1.00 72.95 121 VAL C O 1
ATOM 5035 N N . GLY C 1 122 ? 26.782 95.876 -58.116 1.00 85.47 122 GLY C N 1
ATOM 5036 C CA . GLY C 1 122 ? 27.286 94.836 -57.241 1.00 84.23 122 GLY C CA 1
ATOM 5037 C C . GLY C 1 122 ? 26.554 94.752 -55.909 1.00 78.87 122 GLY C C 1
ATOM 5038 O O . GLY C 1 122 ? 26.694 93.761 -55.196 1.00 89.06 122 GLY C O 1
ATOM 5039 N N . LEU C 1 123 ? 25.780 95.788 -55.573 1.00 65.93 123 LEU C N 1
ATOM 5040 C CA . LEU C 1 123 ? 25.117 95.892 -54.263 1.00 59.74 123 LEU C CA 1
ATOM 5041 C C . LEU C 1 123 ? 23.723 95.285 -54.222 1.00 54.98 123 LEU C C 1
ATOM 5042 O O . LEU C 1 123 ? 23.088 95.268 -53.193 1.00 52.29 123 LEU C O 1
ATOM 5047 N N . TYR C 1 124 ? 23.245 94.801 -55.362 1.00 56.35 124 TYR C N 1
ATOM 5048 C CA . TYR C 1 124 ? 21.879 94.277 -55.472 1.00 45.19 124 TYR C CA 1
ATOM 5049 C C . TYR C 1 124 ? 21.774 92.847 -55.995 1.00 48.07 124 TYR C C 1
ATOM 5050 O O . TYR C 1 124 ? 22.649 92.364 -56.677 1.00 47.24 124 TYR C O 1
ATOM 5059 N N . ASP C 1 125 ? 20.753 92.134 -55.548 1.00 45.03 125 ASP C N 1
ATOM 5060 C CA . ASP C 1 125 ? 20.437 90.826 -56.085 1.00 43.93 125 ASP C CA 1
ATOM 5061 C C . ASP C 1 125 ? 19.588 90.971 -57.328 1.00 45.87 125 ASP C C 1
ATOM 5062 O O . ASP C 1 125 ? 19.690 90.206 -58.280 1.00 44.86 125 ASP C O 1
ATOM 5067 N N . TYR C 1 126 ? 18.683 91.934 -57.273 1.00 49.89 126 TYR C N 1
ATOM 5068 C CA . TYR C 1 126 ? 17.750 92.181 -58.346 1.00 45.90 126 TYR C CA 1
ATOM 5069 C C . TYR C 1 126 ? 17.528 93.677 -58.459 1.00 38.04 126 TYR C C 1
ATOM 5070 O O . TYR C 1 126 ? 17.360 94.363 -57.455 1.00 38.04 126 TYR C O 1
ATOM 5079 N N . ILE C 1 127 ? 17.586 94.186 -59.683 1.00 50.31 127 ILE C N 1
ATOM 5080 C CA . ILE C 1 127 ? 17.212 95.564 -59.963 1.00 51.40 127 ILE C CA 1
ATOM 5081 C C . ILE C 1 127 ? 16.050 95.587 -60.970 1.00 34.95 127 ILE C C 1
ATOM 5082 O O . ILE C 1 127 ? 16.215 95.293 -62.145 1.00 62.34 127 ILE C O 1
ATOM 5087 N N . ILE C 1 128 ? 14.877 95.945 -60.493 1.00 33.67 128 ILE C N 1
ATOM 5088 C CA . ILE C 1 128 ? 13.688 95.964 -61.314 1.00 32.14 128 ILE C CA 1
ATOM 5089 C C . ILE C 1 128 ? 13.507 97.364 -61.870 1.00 31.62 128 ILE C C 1
ATOM 5090 O O . ILE C 1 128 ? 13.427 98.342 -61.109 1.00 34.09 128 ILE C O 1
ATOM 5095 N N . ILE C 1 129 ? 13.435 97.470 -63.193 1.00 34.87 129 ILE C N 1
ATOM 5096 C CA . ILE C 1 129 ? 13.138 98.753 -63.820 1.00 35.38 129 ILE C CA 1
ATOM 5097 C C . ILE C 1 129 ? 11.717 98.817 -64.367 1.00 29.24 129 ILE C C 1
ATOM 5098 O O . ILE C 1 129 ? 11.274 97.898 -65.061 1.00 31.04 129 ILE C O 1
ATOM 5103 N N . ASP C 1 130 ? 11.020 99.909 -64.051 1.00 28.63 130 ASP C N 1
ATOM 5104 C CA . ASP C 1 130 ? 9.662 100.164 -64.510 1.00 27.37 130 ASP C CA 1
ATOM 5105 C C . ASP C 1 130 ? 9.656 101.220 -65.600 1.00 32.56 130 ASP C C 1
ATOM 5106 O O . ASP C 1 130 ? 9.968 102.346 -65.311 1.00 41.99 130 ASP C O 1
ATOM 5111 N N . SER C 1 131 ? 9.170 100.902 -66.798 1.00 26.78 131 SER C N 1
ATOM 5112 C CA . SER C 1 131 ? 9.370 101.767 -67.967 1.00 26.93 131 SER C CA 1
ATOM 5113 C C . SER C 1 131 ? 8.064 102.385 -68.501 1.00 35.66 131 SER C C 1
ATOM 5114 O O . SER C 1 131 ? 7.040 101.756 -68.380 1.00 38.46 131 SER C O 1
ATOM 5117 N N . PRO C 1 132 ? 8.097 103.608 -69.107 1.00 46.16 132 PRO C N 1
ATOM 5118 C CA . PRO C 1 132 ? 6.841 104.294 -69.475 1.00 43.72 132 PRO C CA 1
ATOM 5119 C C . PRO C 1 132 ? 6.133 103.724 -70.737 1.00 37.18 132 PRO C C 1
ATOM 5120 O O . PRO C 1 132 ? 6.750 103.009 -71.538 1.00 43.21 132 PRO C O 1
ATOM 5124 N N . PRO C 1 133 ? 4.839 104.023 -70.910 1.00 24.31 133 PRO C N 1
ATOM 5125 C CA . PRO C 1 133 ? 4.115 103.570 -72.113 1.00 36.31 133 PRO C CA 1
ATOM 5126 C C . PRO C 1 133 ? 4.493 104.220 -73.459 1.00 43.44 133 PRO C C 1
ATOM 5127 O O . PRO C 1 133 ? 3.671 104.973 -73.998 1.00 53.96 133 PRO C O 1
ATOM 5131 N N . ALA C 1 134 ? 5.660 103.856 -74.003 1.00 38.99 134 ALA C N 1
ATOM 5132 C CA . ALA C 1 134 ? 6.200 104.352 -75.279 1.00 29.38 134 ALA C CA 1
ATOM 5133 C C . ALA C 1 134 ? 7.477 103.570 -75.572 1.00 26.48 134 ALA C C 1
ATOM 5134 O O . ALA C 1 134 ? 8.093 103.025 -74.677 1.00 37.34 134 ALA C O 1
ATOM 5136 N N . LEU C 1 135 ? 7.872 103.527 -76.832 1.00 30.58 135 LEU C N 1
ATOM 5137 C CA . LEU C 1 135 ? 9.135 102.915 -77.246 1.00 35.37 135 LEU C CA 1
ATOM 5138 C C . LEU C 1 135 ? 10.260 103.933 -77.418 1.00 40.81 135 LEU C C 1
ATOM 5139 O O . LEU C 1 135 ? 11.229 103.665 -78.120 1.00 47.50 135 LEU C O 1
ATOM 5144 N N . GLY C 1 136 ? 10.081 105.134 -76.874 1.00 43.18 136 GLY C N 1
ATOM 5145 C CA . GLY C 1 136 ? 11.085 106.189 -76.959 1.00 43.99 136 GLY C CA 1
ATOM 5146 C C . GLY C 1 136 ? 12.325 106.002 -76.084 1.00 47.29 136 GLY C C 1
ATOM 5147 O O . GLY C 1 136 ? 12.666 104.881 -75.712 1.00 54.07 136 GLY C O 1
ATOM 5148 N N . PRO C 1 137 ? 13.028 107.101 -75.766 1.00 43.06 137 PRO C N 1
ATOM 5149 C CA . PRO C 1 137 ? 14.346 107.037 -75.113 1.00 50.55 137 PRO C CA 1
ATOM 5150 C C . PRO C 1 137 ? 14.370 106.449 -73.692 1.00 47.89 137 PRO C C 1
ATOM 5151 O O . PRO C 1 137 ? 15.391 105.897 -73.275 1.00 32.27 137 PRO C O 1
ATOM 5155 N N . LEU C 1 138 ? 13.271 106.556 -72.962 1.00 40.35 138 LEU C N 1
ATOM 5156 C CA . LEU C 1 138 ? 13.252 105.999 -71.616 1.00 40.77 138 LEU C CA 1
ATOM 5157 C C . LEU C 1 138 ? 13.229 104.470 -71.636 1.00 41.74 138 LEU C C 1
ATOM 5158 O O . LEU C 1 138 ? 14.078 103.839 -70.995 1.00 39.43 138 LEU C O 1
ATOM 5163 N N . THR C 1 139 ? 12.317 103.903 -72.425 1.00 40.09 139 THR C N 1
ATOM 5164 C CA . THR C 1 139 ? 12.189 102.454 -72.583 1.00 36.01 139 THR C CA 1
ATOM 5165 C C . THR C 1 139 ? 13.438 101.867 -73.210 1.00 36.97 139 THR C C 1
ATOM 5166 O O . THR C 1 139 ? 13.941 100.861 -72.720 1.00 38.50 139 THR C O 1
ATOM 5170 N N . ILE C 1 140 ? 13.946 102.527 -74.254 1.00 37.82 140 ILE C N 1
ATOM 5171 C CA . ILE C 1 140 ? 15.170 102.101 -74.960 1.00 41.41 140 ILE C CA 1
ATOM 5172 C C . ILE C 1 140 ? 16.408 102.016 -74.048 1.00 44.14 140 ILE C C 1
ATOM 5173 O O . ILE C 1 140 ? 17.172 101.040 -74.111 1.00 47.84 140 ILE C O 1
ATOM 5178 N N . ASN C 1 141 ? 16.534 103.000 -73.157 1.00 44.28 141 ASN C N 1
ATOM 5179 C CA . ASN C 1 141 ? 17.572 103.024 -72.126 1.00 44.33 141 ASN C CA 1
ATOM 5180 C C . ASN C 1 141 ? 17.488 101.830 -71.203 1.00 42.75 141 ASN C C 1
ATOM 5181 O O . ASN C 1 141 ? 18.441 101.058 -71.091 1.00 40.64 141 ASN C O 1
ATOM 5186 N N . SER C 1 142 ? 16.312 101.664 -70.609 1.00 40.25 142 SER C N 1
ATOM 5187 C CA . SER C 1 142 ? 16.073 100.603 -69.658 1.00 34.94 142 SER C CA 1
ATOM 5188 C C . SER C 1 142 ? 16.060 99.235 -70.318 1.00 44.54 142 SER C C 1
ATOM 5189 O O . SER C 1 142 ? 16.422 98.245 -69.683 1.00 53.84 142 SER C O 1
ATOM 5192 N N . LEU C 1 143 ? 15.687 99.172 -71.598 1.00 41.28 143 LEU C N 1
ATOM 5193 C CA . LEU C 1 143 ? 15.875 97.921 -72.355 1.00 36.49 143 LEU C CA 1
ATOM 5194 C C . LEU C 1 143 ? 17.383 97.612 -72.602 1.00 41.90 143 LEU C C 1
ATOM 5195 O O . LEU C 1 143 ? 17.828 96.491 -72.468 1.00 39.30 143 LEU C O 1
ATOM 5200 N N . SER C 1 144 ? 18.180 98.629 -72.915 1.00 48.80 144 SER C N 1
ATOM 5201 C CA . SER C 1 144 ? 19.613 98.436 -73.128 1.00 47.15 144 SER C CA 1
ATOM 5202 C C . SER C 1 144 ? 20.384 98.332 -71.803 1.00 58.47 144 SER C C 1
ATOM 5203 O O . SER C 1 144 ? 21.543 97.900 -71.777 1.00 65.12 144 SER C O 1
ATOM 5206 N N . ALA C 1 145 ? 19.734 98.719 -70.709 1.00 59.12 145 ALA C N 1
ATOM 5207 C CA . ALA C 1 145 ? 20.296 98.547 -69.375 1.00 55.21 145 ALA C CA 1
ATOM 5208 C C . ALA C 1 145 ? 20.089 97.128 -68.863 1.00 63.26 145 ALA C C 1
ATOM 5209 O O . ALA C 1 145 ? 20.962 96.562 -68.211 1.00 72.40 145 ALA C O 1
ATOM 5211 N N . ALA C 1 146 ? 18.925 96.558 -69.151 1.00 61.41 146 ALA C N 1
ATOM 5212 C CA . ALA C 1 146 ? 18.500 95.328 -68.483 1.00 54.07 146 ALA C CA 1
ATOM 5213 C C . ALA C 1 146 ? 19.129 94.060 -69.021 1.00 45.27 146 ALA C C 1
ATOM 5214 O O . ALA C 1 146 ? 19.535 93.989 -70.183 1.00 39.18 146 ALA C O 1
ATOM 5216 N N . HIS C 1 147 ? 19.205 93.066 -68.147 1.00 47.22 147 HIS C N 1
ATOM 5217 C CA . HIS C 1 147 ? 19.609 91.716 -68.513 1.00 53.83 147 HIS C CA 1
ATOM 5218 C C . HIS C 1 147 ? 18.449 90.952 -69.118 1.00 52.68 147 HIS C C 1
ATOM 5219 O O . HIS C 1 147 ? 18.625 90.129 -70.013 1.00 60.13 147 HIS C O 1
ATOM 5226 N N . SER C 1 148 ? 17.257 91.220 -68.614 1.00 39.85 148 SER C N 1
ATOM 5227 C CA . SER C 1 148 ? 16.097 90.541 -69.132 1.00 41.60 148 SER C CA 1
ATOM 5228 C C . SER C 1 148 ? 14.843 91.398 -69.063 1.00 46.28 148 SER C C 1
ATOM 5229 O O . SER C 1 148 ? 14.857 92.495 -68.491 1.00 50.09 148 SER C O 1
ATOM 5232 N N . VAL C 1 149 ? 13.757 90.880 -69.634 1.00 44.47 149 VAL C N 1
ATOM 5233 C CA . VAL C 1 149 ? 12.539 91.659 -69.792 1.00 44.43 149 VAL C CA 1
ATOM 5234 C C . VAL C 1 149 ? 11.259 90.859 -69.524 1.00 42.93 149 VAL C C 1
ATOM 5235 O O . VAL C 1 149 ? 11.026 89.796 -70.104 1.00 43.36 149 VAL C O 1
ATOM 5239 N N . ILE C 1 150 ? 10.444 91.387 -68.621 1.00 48.48 150 ILE C N 1
ATOM 5240 C CA . ILE C 1 150 ? 9.134 90.853 -68.342 1.00 28.63 150 ILE C CA 1
ATOM 5241 C C . ILE C 1 150 ? 8.111 91.715 -69.061 1.00 33.17 150 ILE C C 1
ATOM 5242 O O . ILE C 1 150 ? 8.126 92.941 -68.938 1.00 27.08 150 ILE C O 1
ATOM 5247 N N . ILE C 1 151 ? 7.239 91.071 -69.834 1.00 38.43 151 ILE C N 1
ATOM 5248 C CA . ILE C 1 151 ? 6.225 91.773 -70.604 1.00 26.28 151 ILE C CA 1
ATOM 5249 C C . ILE C 1 151 ? 4.829 91.502 -70.052 1.00 29.94 151 ILE C C 1
ATOM 5250 O O . ILE C 1 151 ? 4.346 90.363 -70.095 1.00 29.51 151 ILE C O 1
ATOM 5255 N N . PRO C 1 152 ? 4.212 92.534 -69.455 1.00 24.41 152 PRO C N 1
ATOM 5256 C CA . PRO C 1 152 ? 2.803 92.448 -69.089 1.00 31.28 152 PRO C CA 1
ATOM 5257 C C . PRO C 1 152 ? 1.822 92.574 -70.272 1.00 32.01 152 PRO C C 1
ATOM 5258 O O . PRO C 1 152 ? 1.777 93.567 -70.994 1.00 26.55 152 PRO C O 1
ATOM 5262 N N . ILE C 1 153 ? 0.938 91.597 -70.368 1.00 22.94 153 ILE C N 1
ATOM 5263 C CA . ILE C 1 153 ? -0.001 91.520 -71.450 1.00 22.79 153 ILE C CA 1
ATOM 5264 C C . ILE C 1 153 ? -1.399 91.513 -70.850 1.00 21.95 153 ILE C C 1
ATOM 5265 O O . ILE C 1 153 ? -1.805 90.577 -70.176 1.00 21.86 153 ILE C O 1
ATOM 5270 N N . GLN C 1 154 ? -2.099 92.618 -71.079 1.00 21.41 154 GLN C N 1
ATOM 5271 C CA . GLN C 1 154 ? -3.493 92.776 -70.755 1.00 20.73 154 GLN C CA 1
ATOM 5272 C C . GLN C 1 154 ? -4.111 92.072 -71.940 1.00 21.10 154 GLN C C 1
ATOM 5273 O O . GLN C 1 154 ? -3.744 92.361 -73.073 1.00 31.18 154 GLN C O 1
ATOM 5279 N N . CYS C 1 155 ? -5.027 91.140 -71.732 1.00 40.93 155 CYS C N 1
ATOM 5280 C CA . CYS C 1 155 ? -5.379 90.335 -72.882 1.00 33.59 155 CYS C CA 1
ATOM 5281 C C . CYS C 1 155 ? -6.623 90.890 -73.471 1.00 36.59 155 CYS C C 1
ATOM 5282 O O . CYS C 1 155 ? -7.731 90.456 -73.138 1.00 45.52 155 CYS C O 1
ATOM 5285 N N . GLU C 1 156 ? -6.417 91.767 -74.447 1.00 29.37 156 GLU C N 1
ATOM 5286 C CA . GLU C 1 156 ? -7.485 92.475 -75.126 1.00 21.59 156 GLU C CA 1
ATOM 5287 C C . GLU C 1 156 ? -6.839 92.739 -76.497 1.00 25.43 156 GLU C C 1
ATOM 5288 O O . GLU C 1 156 ? -5.657 92.460 -76.623 1.00 24.01 156 GLU C O 1
ATOM 5294 N N . PHE C 1 157 ? -7.557 93.280 -77.477 1.00 22.69 157 PHE C N 1
ATOM 5295 C CA . PHE C 1 157 ? -7.137 93.178 -78.877 1.00 23.62 157 PHE C CA 1
ATOM 5296 C C . PHE C 1 157 ? -5.781 93.814 -79.315 1.00 23.91 157 PHE C C 1
ATOM 5297 O O . PHE C 1 157 ? -5.082 93.301 -80.192 1.00 55.14 157 PHE C O 1
ATOM 5305 N N . PHE C 1 158 ? -5.391 94.879 -78.641 1.00 23.94 158 PHE C N 1
ATOM 5306 C CA . PHE C 1 158 ? -4.245 95.689 -79.048 1.00 23.62 158 PHE C CA 1
ATOM 5307 C C . PHE C 1 158 ? -2.954 95.095 -78.508 1.00 30.06 158 PHE C C 1
ATOM 5308 O O . PHE C 1 158 ? -1.860 95.500 -78.890 1.00 39.59 158 PHE C O 1
ATOM 5316 N N . ALA C 1 159 ? -3.080 94.142 -77.599 1.00 23.43 159 ALA C N 1
ATOM 5317 C CA . ALA C 1 159 ? -1.949 93.316 -77.206 1.00 23.78 159 ALA C CA 1
ATOM 5318 C C . ALA C 1 159 ? -1.368 92.488 -78.388 1.00 48.32 159 ALA C C 1
ATOM 5319 O O . ALA C 1 159 ? -0.199 92.157 -78.364 1.00 46.34 159 ALA C O 1
ATOM 5321 N N . LEU C 1 160 ? -2.170 92.157 -79.404 1.00 25.28 160 LEU C N 1
ATOM 5322 C CA . LEU C 1 160 ? -1.657 91.434 -80.565 1.00 26.42 160 LEU C CA 1
ATOM 5323 C C . LEU C 1 160 ? -0.577 92.145 -81.383 1.00 28.44 160 LEU C C 1
ATOM 5324 O O . LEU C 1 160 ? 0.498 91.597 -81.544 1.00 36.33 160 LEU C O 1
ATOM 5329 N N . GLU C 1 161 ? -0.834 93.361 -81.853 1.00 26.76 161 GLU C N 1
ATOM 5330 C CA . GLU C 1 161 ? 0.157 94.037 -82.668 1.00 33.41 161 GLU C CA 1
ATOM 5331 C C . GLU C 1 161 ? 1.290 94.617 -81.816 1.00 40.77 161 GLU C C 1
ATOM 5332 O O . GLU C 1 161 ? 2.452 94.642 -82.240 1.00 46.53 161 GLU C O 1
ATOM 5338 N N . GLY C 1 162 ? 0.943 95.054 -80.610 1.00 39.26 162 GLY C N 1
ATOM 5339 C CA . GLY C 1 162 ? 1.857 95.771 -79.748 1.00 25.80 162 GLY C CA 1
ATOM 5340 C C . GLY C 1 162 ? 2.931 94.880 -79.165 1.00 62.27 162 GLY C C 1
ATOM 5341 O O . GLY C 1 162 ? 4.039 95.354 -78.887 1.00 60.77 162 GLY C O 1
ATOM 5342 N N . THR C 1 163 ? 2.605 93.602 -78.974 1.00 26.36 163 THR C N 1
ATOM 5343 C CA . THR C 1 163 ? 3.586 92.619 -78.519 1.00 26.98 163 THR C CA 1
ATOM 5344 C C . THR C 1 163 ? 4.631 92.413 -79.609 1.00 45.16 163 THR C C 1
ATOM 5345 O O . THR C 1 163 ? 5.813 92.572 -79.349 1.00 58.01 163 THR C O 1
ATOM 5349 N N . LYS C 1 164 ? 4.162 92.105 -80.822 1.00 32.70 164 LYS C N 1
ATOM 5350 C CA . LYS C 1 164 ? 4.970 91.984 -82.038 1.00 29.81 164 LYS C CA 1
ATOM 5351 C C . LYS C 1 164 ? 5.846 93.207 -82.320 1.00 29.89 164 LYS C C 1
ATOM 5352 O O . LYS C 1 164 ? 6.997 93.041 -82.669 1.00 31.37 164 LYS C O 1
ATOM 5358 N N . LEU C 1 165 ? 5.317 94.417 -82.141 1.00 29.04 165 LEU C N 1
ATOM 5359 C CA . LEU C 1 165 ? 6.142 95.626 -82.227 1.00 36.46 165 LEU C CA 1
ATOM 5360 C C . LEU C 1 165 ? 7.176 95.702 -81.088 1.00 49.65 165 LEU C C 1
ATOM 5361 O O . LEU C 1 165 ? 8.304 96.136 -81.307 1.00 54.91 165 LEU C O 1
ATOM 5366 N N . LEU C 1 166 ? 6.799 95.268 -79.884 1.00 52.78 166 LEU C N 1
ATOM 5367 C CA . LEU C 1 166 ? 7.725 95.272 -78.741 1.00 43.17 166 LEU C CA 1
ATOM 5368 C C . LEU C 1 166 ? 8.821 94.215 -78.875 1.00 37.64 166 LEU C C 1
ATOM 5369 O O . LEU C 1 166 ? 9.972 94.476 -78.535 1.00 44.35 166 LEU C O 1
ATOM 5374 N N . LEU C 1 167 ? 8.473 93.031 -79.369 1.00 35.31 167 LEU C N 1
ATOM 5375 C CA . LEU C 1 167 ? 9.491 91.990 -79.586 1.00 42.79 167 LEU C CA 1
ATOM 5376 C C . LEU C 1 167 ? 10.441 92.377 -80.719 1.00 45.57 167 LEU C C 1
ATOM 5377 O O . LEU C 1 167 ? 11.620 92.036 -80.683 1.00 47.86 167 LEU C O 1
ATOM 5382 N N . ASN C 1 168 ? 9.929 93.116 -81.700 1.00 41.31 168 ASN C N 1
ATOM 5383 C CA . ASN C 1 168 ? 10.769 93.593 -82.782 1.00 42.63 168 ASN C CA 1
ATOM 5384 C C . ASN C 1 168 ? 11.736 94.703 -82.364 1.00 42.00 168 ASN C C 1
ATOM 5385 O O . ASN C 1 168 ? 12.880 94.740 -82.839 1.00 38.18 168 ASN C O 1
ATOM 5390 N N . THR C 1 169 ? 11.279 95.583 -81.474 1.00 31.95 169 THR C N 1
ATOM 5391 C CA . THR C 1 169 ? 12.141 96.581 -80.835 1.00 52.84 169 THR C CA 1
ATOM 5392 C C . THR C 1 169 ? 13.256 95.917 -80.002 1.00 57.15 169 THR C C 1
ATOM 5393 O O . THR C 1 169 ? 14.432 96.276 -80.128 1.00 63.80 169 THR C O 1
ATOM 5397 N N . ILE C 1 170 ? 12.868 94.924 -79.201 1.00 58.70 170 ILE C N 1
ATOM 5398 C CA . ILE C 1 170 ? 13.769 94.108 -78.363 1.00 63.39 170 ILE C CA 1
ATOM 5399 C C . ILE C 1 170 ? 14.888 93.402 -79.162 1.00 64.92 170 ILE C C 1
ATOM 5400 O O . ILE C 1 170 ? 16.059 93.398 -78.758 1.00 66.51 170 ILE C O 1
ATOM 5405 N N . ARG C 1 171 ? 14.515 92.859 -80.318 1.00 62.06 171 ARG C N 1
ATOM 5406 C CA . ARG C 1 171 ? 15.396 92.031 -81.122 1.00 54.28 171 ARG C CA 1
ATOM 5407 C C . ARG C 1 171 ? 16.318 92.876 -82.011 1.00 53.73 171 ARG C C 1
ATOM 5408 O O . ARG C 1 171 ? 17.389 92.433 -82.428 1.00 59.45 171 ARG C O 1
ATOM 5416 N N . MET C 1 172 ? 15.904 94.117 -82.244 1.00 51.32 172 MET C N 1
ATOM 5417 C CA . MET C 1 172 ? 16.731 95.136 -82.880 1.00 49.94 172 MET C CA 1
ATOM 5418 C C . MET C 1 172 ? 17.907 95.503 -81.962 1.00 56.24 172 MET C C 1
ATOM 5419 O O . MET C 1 172 ? 19.012 95.812 -82.433 1.00 54.52 172 MET C O 1
ATOM 5424 N N . LEU C 1 173 ? 17.645 95.463 -80.652 1.00 57.06 173 LEU C N 1
ATOM 5425 C CA . LEU C 1 173 ? 18.634 95.759 -79.618 1.00 51.80 173 LEU C CA 1
ATOM 5426 C C . LEU C 1 173 ? 19.537 94.581 -79.260 1.00 60.59 173 LEU C C 1
ATOM 5427 O O . LEU C 1 173 ? 20.618 94.789 -78.712 1.00 65.88 173 LEU C O 1
ATOM 5432 N N . GLN C 1 174 ? 19.111 93.353 -79.585 1.00 62.30 174 GLN C N 1
ATOM 5433 C CA . GLN C 1 174 ? 19.960 92.152 -79.435 1.00 60.55 174 GLN C CA 1
ATOM 5434 C C . GLN C 1 174 ? 21.078 92.157 -80.463 1.00 59.93 174 GLN C C 1
ATOM 5435 O O . GLN C 1 174 ? 22.098 91.497 -80.313 1.00 65.16 174 GLN C O 1
ATOM 5441 N N . LYS C 1 175 ? 20.849 92.885 -81.539 1.00 64.17 175 LYS C N 1
ATOM 5442 C CA . LYS C 1 175 ? 21.818 93.031 -82.598 1.00 67.52 175 LYS C CA 1
ATOM 5443 C C . LYS C 1 175 ? 22.802 94.126 -82.169 1.00 73.19 175 LYS C C 1
ATOM 5444 O O . LYS C 1 175 ? 23.999 93.872 -82.012 1.00 74.02 175 LYS C O 1
ATOM 5450 N N . SER C 1 176 ? 22.297 95.340 -81.956 1.00 76.37 176 SER C N 1
ATOM 5451 C CA . SER C 1 176 ? 23.174 96.477 -81.670 1.00 74.11 176 SER C CA 1
ATOM 5452 C C . SER C 1 176 ? 23.556 96.703 -80.196 1.00 73.37 176 SER C C 1
ATOM 5453 O O . SER C 1 176 ? 24.664 96.366 -79.780 1.00 70.36 176 SER C O 1
ATOM 5456 N N . THR C 1 177 ? 22.629 97.241 -79.408 1.00 70.66 177 THR C N 1
ATOM 5457 C CA . THR C 1 177 ? 22.977 97.819 -78.104 1.00 65.80 177 THR C CA 1
ATOM 5458 C C . THR C 1 177 ? 23.166 96.802 -76.961 1.00 64.81 177 THR C C 1
ATOM 5459 O O . THR C 1 177 ? 24.073 96.935 -76.139 1.00 64.06 177 THR C O 1
ATOM 5463 N N . ASN C 1 178 ? 22.306 95.794 -76.908 1.00 56.95 178 ASN C N 1
ATOM 5464 C CA . ASN C 1 178 ? 22.328 94.841 -75.808 1.00 56.46 178 ASN C CA 1
ATOM 5465 C C . ASN C 1 178 ? 22.174 93.413 -76.340 1.00 57.57 178 ASN C C 1
ATOM 5466 O O . ASN C 1 178 ? 21.065 92.892 -76.371 1.00 66.66 178 ASN C O 1
ATOM 5471 N N . PRO C 1 179 ? 23.286 92.774 -76.747 1.00 55.33 179 PRO C N 1
ATOM 5472 C CA . PRO C 1 179 ? 23.219 91.382 -77.228 1.00 53.61 179 PRO C CA 1
ATOM 5473 C C . PRO C 1 179 ? 22.812 90.363 -76.170 1.00 49.95 179 PRO C C 1
ATOM 5474 O O . PRO C 1 179 ? 22.230 89.335 -76.515 1.00 50.76 179 PRO C O 1
ATOM 5478 N N . LYS C 1 180 ? 23.079 90.673 -74.903 1.00 56.23 180 LYS C N 1
ATOM 5479 C CA . LYS C 1 180 ? 22.786 89.771 -73.791 1.00 64.55 180 LYS C CA 1
ATOM 5480 C C . LYS C 1 180 ? 21.301 89.789 -73.390 1.00 65.62 180 LYS C C 1
ATOM 5481 O O . LYS C 1 180 ? 20.861 88.978 -72.566 1.00 66.33 180 LYS C O 1
ATOM 5487 N N . LEU C 1 181 ? 20.540 90.713 -73.978 1.00 65.90 181 LEU C N 1
ATOM 5488 C CA . LEU C 1 181 ? 19.122 90.886 -73.661 1.00 59.19 181 LEU C CA 1
ATOM 5489 C C . LEU C 1 181 ? 18.246 89.716 -74.138 1.00 59.83 181 LEU C C 1
ATOM 5490 O O . LEU C 1 181 ? 18.213 89.368 -75.326 1.00 60.35 181 LEU C O 1
ATOM 5495 N N . LYS C 1 182 ? 17.530 89.123 -73.190 1.00 55.42 182 LYS C N 1
ATOM 5496 C CA . LYS C 1 182 ? 16.726 87.945 -73.442 1.00 48.72 182 LYS C CA 1
ATOM 5497 C C . LYS C 1 182 ? 15.371 88.117 -72.748 1.00 43.26 182 LYS C C 1
ATOM 5498 O O . LYS C 1 182 ? 15.252 88.834 -71.775 1.00 45.26 182 LYS C O 1
ATOM 5504 N N . ILE C 1 183 ? 14.343 87.462 -73.261 1.00 38.08 183 ILE C N 1
ATOM 5505 C CA . ILE C 1 183 ? 13.009 87.644 -72.739 1.00 34.57 183 ILE C CA 1
ATOM 5506 C C . ILE C 1 183 ? 12.819 86.729 -71.561 1.00 34.75 183 ILE C C 1
ATOM 5507 O O . ILE C 1 183 ? 12.828 85.507 -71.695 1.00 50.19 183 ILE C O 1
ATOM 5512 N N . ARG C 1 184 ? 12.631 87.343 -70.399 1.00 33.97 184 ARG C N 1
ATOM 5513 C CA . ARG C 1 184 ? 12.479 86.610 -69.148 1.00 34.12 184 ARG C CA 1
ATOM 5514 C C . ARG C 1 184 ? 11.115 85.961 -69.114 1.00 35.94 184 ARG C C 1
ATOM 5515 O O . ARG C 1 184 ? 10.938 84.863 -68.578 1.00 36.40 184 ARG C O 1
ATOM 5523 N N . GLY C 1 185 ? 10.148 86.652 -69.698 1.00 35.69 185 GLY C N 1
ATOM 5524 C CA . GLY C 1 185 ? 8.850 86.061 -69.850 1.00 31.12 185 GLY C CA 1
ATOM 5525 C C . GLY C 1 185 ? 7.727 87.035 -70.091 1.00 29.61 185 GLY C C 1
ATOM 5526 O O . GLY C 1 185 ? 7.916 88.250 -70.052 1.00 29.08 185 GLY C O 1
ATOM 5527 N N . PHE C 1 186 ? 6.551 86.467 -70.318 1.00 29.04 186 PHE C N 1
ATOM 5528 C CA . PHE C 1 186 ? 5.352 87.209 -70.636 1.00 39.33 186 PHE C CA 1
ATOM 5529 C C . PHE C 1 186 ? 4.501 86.951 -69.439 1.00 37.20 186 PHE C C 1
ATOM 5530 O O . PHE C 1 186 ? 4.403 85.806 -69.007 1.00 27.49 186 PHE C O 1
ATOM 5538 N N . LEU C 1 187 ? 3.886 88.001 -68.908 1.00 39.04 187 LEU C N 1
ATOM 5539 C CA . LEU C 1 187 ? 2.997 87.866 -67.774 1.00 25.12 187 LEU C CA 1
ATOM 5540 C C . LEU C 1 187 ? 1.633 88.350 -68.167 1.00 30.57 187 LEU C C 1
ATOM 5541 O O . LEU C 1 187 ? 1.461 89.530 -68.412 1.00 35.73 187 LEU C O 1
ATOM 5546 N N . PRO C 1 188 ? 0.652 87.452 -68.246 1.00 23.91 188 PRO C N 1
ATOM 5547 C CA . PRO C 1 188 ? -0.700 87.976 -68.425 1.00 26.30 188 PRO C CA 1
ATOM 5548 C C . PRO C 1 188 ? -1.174 88.650 -67.138 1.00 22.10 188 PRO C C 1
ATOM 5549 O O . PRO C 1 188 ? -1.002 88.097 -66.069 1.00 43.87 188 PRO C O 1
ATOM 5553 N N . THR C 1 189 ? -1.726 89.850 -67.261 1.00 23.75 189 THR C N 1
ATOM 5554 C CA . THR C 1 189 ? -2.098 90.702 -66.127 1.00 20.71 189 THR C CA 1
ATOM 5555 C C . THR C 1 189 ? -3.513 91.192 -66.391 1.00 24.56 189 THR C C 1
ATOM 5556 O O . THR C 1 189 ? -3.974 91.105 -67.526 1.00 41.79 189 THR C O 1
ATOM 5560 N N . MET C 1 190 ? -4.172 91.703 -65.344 1.00 19.37 190 MET C N 1
ATOM 5561 C CA . MET C 1 190 ? -5.604 92.038 -65.308 1.00 27.40 190 MET C CA 1
ATOM 5562 C C . MET C 1 190 ? -6.461 90.851 -65.772 1.00 28.40 190 MET C C 1
ATOM 5563 O O . MET C 1 190 ? -7.484 91.049 -66.436 1.00 35.38 190 MET C O 1
ATOM 5568 N N . HIS C 1 191 ? -6.050 89.632 -65.434 1.00 19.16 191 HIS C N 1
ATOM 5569 C CA . HIS C 1 191 ? -6.576 88.442 -66.113 1.00 34.80 191 HIS C CA 1
ATOM 5570 C C . HIS C 1 191 ? -8.005 88.043 -65.702 1.00 34.99 191 HIS C C 1
ATOM 5571 O O . HIS C 1 191 ? -8.292 87.823 -64.528 1.00 39.46 191 HIS C O 1
ATOM 5578 N N . VAL C 1 192 ? -8.910 87.986 -66.680 1.00 30.52 192 VAL C N 1
ATOM 5579 C CA . VAL C 1 192 ? -10.255 87.468 -66.442 1.00 18.86 192 VAL C CA 1
ATOM 5580 C C . VAL C 1 192 ? -10.493 86.283 -67.384 1.00 31.87 192 VAL C C 1
ATOM 5581 O O . VAL C 1 192 ? -10.914 86.486 -68.521 1.00 39.12 192 VAL C O 1
ATOM 5585 N N . PRO C 1 193 ? -10.212 85.041 -66.924 1.00 42.69 193 PRO C N 1
ATOM 5586 C CA . PRO C 1 193 ? -10.139 83.870 -67.835 1.00 40.07 193 PRO C CA 1
ATOM 5587 C C . PRO C 1 193 ? -11.425 83.465 -68.589 1.00 36.39 193 PRO C C 1
ATOM 5588 O O . PRO C 1 193 ? -11.321 82.753 -69.581 1.00 48.00 193 PRO C O 1
ATOM 5592 N N . GLN C 1 194 ? -12.587 83.938 -68.148 1.00 33.85 194 GLN C N 1
ATOM 5593 C CA . GLN C 1 194 ? -13.881 83.529 -68.708 1.00 36.87 194 GLN C CA 1
ATOM 5594 C C . GLN C 1 194 ? -14.251 84.239 -69.999 1.00 41.98 194 GLN C C 1
ATOM 5595 O O . GLN C 1 194 ? -15.026 83.698 -70.789 1.00 51.37 194 GLN C O 1
ATOM 5601 N N . LEU C 1 195 ? -13.737 85.456 -70.177 1.00 38.46 195 LEU C N 1
ATOM 5602 C CA . LEU C 1 195 ? -14.018 86.280 -71.357 1.00 37.30 195 LEU C CA 1
ATOM 5603 C C . LEU C 1 195 ? -13.537 85.623 -72.657 1.00 32.86 195 LEU C C 1
ATOM 5604 O O . LEU C 1 195 ? -12.434 85.089 -72.712 1.00 38.81 195 LEU C O 1
ATOM 5609 N N . ASN C 1 196 ? -14.380 85.648 -73.682 1.00 34.04 196 ASN C N 1
ATOM 5610 C CA . ASN C 1 196 ? -14.032 85.099 -74.988 1.00 34.10 196 ASN C CA 1
ATOM 5611 C C . ASN C 1 196 ? -12.896 85.860 -75.656 1.00 35.23 196 ASN C C 1
ATOM 5612 O O . ASN C 1 196 ? -12.059 85.266 -76.334 1.00 49.15 196 ASN C O 1
ATOM 5617 N N . LEU C 1 197 ? -12.879 87.171 -75.466 1.00 29.95 197 LEU C N 1
ATOM 5618 C CA . LEU C 1 197 ? -11.786 87.995 -75.977 1.00 34.20 197 LEU C CA 1
ATOM 5619 C C . LEU C 1 197 ? -10.447 87.666 -75.287 1.00 28.66 197 LEU C C 1
ATOM 5620 O O . LEU C 1 197 ? -9.402 87.670 -75.932 1.00 29.90 197 LEU C O 1
ATOM 5625 N N . THR C 1 198 ? -10.493 87.340 -74.000 1.00 28.19 198 THR C N 1
ATOM 5626 C CA . THR C 1 198 ? -9.284 87.003 -73.237 1.00 28.80 198 THR C CA 1
ATOM 5627 C C . THR C 1 198 ? -8.729 85.677 -73.707 1.00 36.76 198 THR C C 1
ATOM 5628 O O . THR C 1 198 ? -7.513 85.547 -73.919 1.00 44.98 198 THR C O 1
ATOM 5632 N N . LYS C 1 199 ? -9.647 84.727 -73.907 1.00 39.98 199 LYS C N 1
ATOM 5633 C CA . LYS C 1 199 ? -9.360 83.431 -74.508 1.00 24.86 199 LYS C CA 1
ATOM 5634 C C . LYS C 1 199 ? -8.762 83.618 -75.885 1.00 25.73 199 LYS C C 1
ATOM 5635 O O . LYS C 1 199 ? -7.704 83.050 -76.189 1.00 32.89 199 LYS C O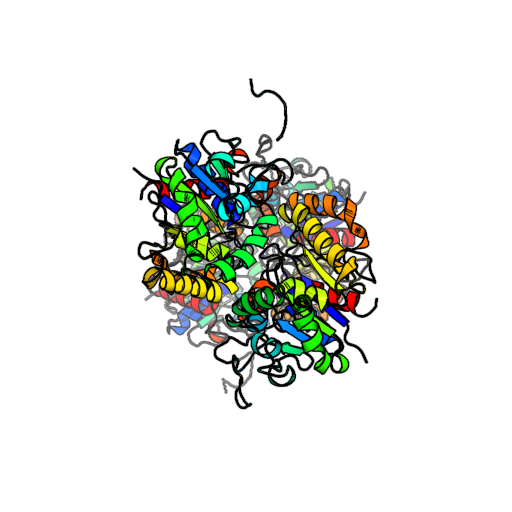 1
ATOM 5641 N N . GLY C 1 200 ? -9.418 84.480 -76.666 1.00 25.60 200 GLY C N 1
ATOM 5642 C CA . GLY C 1 200 ? -9.049 84.790 -78.035 1.00 26.42 200 GLY C CA 1
ATOM 5643 C C . GLY C 1 200 ? -7.701 85.452 -78.198 1.00 26.36 200 GLY C C 1
ATOM 5644 O O . GLY C 1 200 ? -6.955 85.142 -79.116 1.00 27.34 200 GLY C O 1
ATOM 5645 N N . VAL C 1 201 ? -7.364 86.354 -77.292 1.00 34.31 201 VAL C N 1
ATOM 5646 C CA . VAL C 1 201 ? -6.063 87.010 -77.360 1.00 34.53 201 VAL C CA 1
ATOM 5647 C C . VAL C 1 201 ? -4.947 86.051 -76.940 1.00 40.96 201 VAL C C 1
ATOM 5648 O O . VAL C 1 201 ? -3.888 85.984 -77.584 1.00 44.14 201 VAL C O 1
ATOM 5652 N N . LEU C 1 202 ? -5.221 85.268 -75.905 1.00 38.84 202 LEU C N 1
ATOM 5653 C CA . LEU C 1 202 ? -4.266 84.285 -75.428 1.00 26.26 202 LEU C CA 1
ATOM 5654 C C . LEU C 1 202 ? -3.956 83.192 -76.443 1.00 43.01 202 LEU C C 1
ATOM 5655 O O . LEU C 1 202 ? -2.808 82.799 -76.574 1.00 46.55 202 LEU C O 1
ATOM 5660 N N . ALA C 1 203 ? -4.975 82.766 -77.190 1.00 43.01 203 ALA C N 1
ATOM 5661 C CA . ALA C 1 203 ? -4.853 81.683 -78.160 1.00 29.64 203 ALA C CA 1
ATOM 5662 C C . ALA C 1 203 ? -3.948 82.044 -79.331 1.00 40.63 203 ALA C C 1
ATOM 5663 O O . ALA C 1 203 ? -3.153 81.219 -79.795 1.00 50.65 203 ALA C O 1
ATOM 5665 N N . GLU C 1 204 ? -4.074 83.277 -79.801 1.00 29.83 204 GLU C N 1
ATOM 5666 C CA . GLU C 1 204 ? -3.243 83.787 -80.886 1.00 33.94 204 GLU C CA 1
ATOM 5667 C C . GLU C 1 204 ? -1.819 83.990 -80.398 1.00 38.23 204 GLU C C 1
ATOM 5668 O O . GLU C 1 204 ? -0.862 83.729 -81.118 1.00 47.53 204 GLU C O 1
ATOM 5674 N N . LEU C 1 205 ? -1.675 84.402 -79.148 1.00 41.82 205 LEU C N 1
ATOM 5675 C CA . LEU C 1 205 ? -0.345 84.643 -78.586 1.00 42.88 205 LEU C CA 1
ATOM 5676 C C . LEU C 1 205 ? 0.390 83.362 -78.257 1.00 42.60 205 LEU C C 1
ATOM 5677 O O . LEU C 1 205 ? 1.601 83.298 -78.397 1.00 31.30 205 LEU C O 1
ATOM 5682 N N . PHE C 1 206 ? -0.354 82.366 -77.788 1.00 30.67 206 PHE C N 1
ATOM 5683 C CA . PHE C 1 206 ? 0.200 81.065 -77.450 1.00 31.81 206 PHE C CA 1
ATOM 5684 C C . PHE C 1 206 ? 0.701 80.363 -78.706 1.00 45.30 206 PHE C C 1
ATOM 5685 O O . PHE C 1 206 ? 1.711 79.682 -78.672 1.00 51.96 206 PHE C O 1
ATOM 5693 N N . LYS C 1 207 ? -0.019 80.583 -79.799 1.00 45.50 207 LYS C N 1
ATOM 5694 C CA . LYS C 1 207 ? 0.296 80.077 -81.125 1.00 49.58 207 LYS C CA 1
ATOM 5695 C C . LYS C 1 207 ? 1.706 80.449 -81.552 1.00 50.39 207 LYS C C 1
ATOM 5696 O O . LYS C 1 207 ? 2.479 79.601 -81.993 1.00 62.13 207 LYS C O 1
ATOM 5702 N N . TYR C 1 208 ? 2.046 81.716 -81.386 1.00 49.65 208 TYR C N 1
ATOM 5703 C CA . TYR C 1 208 ? 3.418 82.158 -81.599 1.00 51.04 208 TYR C CA 1
ATOM 5704 C C . TYR C 1 208 ? 4.403 82.056 -80.422 1.00 50.34 208 TYR C C 1
ATOM 5705 O O . TYR C 1 208 ? 5.566 81.732 -80.608 1.00 46.75 208 TYR C O 1
ATOM 5714 N N . PHE C 1 209 ? 3.951 82.470 -79.243 1.00 55.50 209 PHE C N 1
ATOM 5715 C CA . PHE C 1 209 ? 4.824 82.689 -78.075 1.00 55.10 209 PHE C CA 1
ATOM 5716 C C . PHE C 1 209 ? 4.802 81.752 -76.826 1.00 49.25 209 PHE C C 1
ATOM 5717 O O . PHE C 1 209 ? 5.373 82.153 -75.819 1.00 44.14 209 PHE C O 1
ATOM 5725 N N . ASP C 1 210 ? 4.098 80.605 -76.854 1.00 51.09 210 ASP C N 1
ATOM 5726 C CA . ASP C 1 210 ? 3.741 79.780 -75.648 1.00 42.26 210 ASP C CA 1
ATOM 5727 C C . ASP C 1 210 ? 4.851 79.419 -74.654 1.00 46.39 210 ASP C C 1
ATOM 5728 O O . ASP C 1 210 ? 4.636 79.356 -73.442 1.00 47.45 210 ASP C O 1
ATOM 5733 N N . SER C 1 211 ? 6.052 79.217 -75.177 1.00 52.92 211 SER C N 1
ATOM 5734 C CA . SER C 1 211 ? 7.195 78.860 -74.348 1.00 53.49 211 SER C CA 1
ATOM 5735 C C . SER C 1 211 ? 7.792 80.076 -73.650 1.00 52.81 211 SER C C 1
ATOM 5736 O O . SER C 1 211 ? 8.703 79.944 -72.833 1.00 57.15 211 SER C O 1
ATOM 5739 N N . GLU C 1 212 ? 7.298 81.259 -74.009 1.00 46.28 212 GLU C N 1
ATOM 5740 C CA . GLU C 1 212 ? 7.727 82.498 -73.392 1.00 46.31 212 GLU C CA 1
ATOM 5741 C C . GLU C 1 212 ? 6.817 82.970 -72.242 1.00 54.00 212 GLU C C 1
ATOM 5742 O O . GLU C 1 212 ? 7.163 83.896 -71.524 1.00 31.58 212 GLU C O 1
ATOM 5748 N N . PHE C 1 213 ? 5.675 82.318 -72.043 1.00 31.76 213 PHE C N 1
ATOM 5749 C CA . PHE C 1 213 ? 4.807 82.699 -70.937 1.00 30.43 213 PHE C CA 1
ATOM 5750 C C . PHE C 1 213 ? 5.350 82.113 -69.670 1.00 47.72 213 PHE C C 1
ATOM 5751 O O . PHE C 1 213 ? 5.987 81.067 -69.698 1.00 59.05 213 PHE C O 1
ATOM 5759 N N . PHE C 1 214 ? 5.136 82.821 -68.571 1.00 44.74 214 PHE C N 1
ATOM 5760 C CA . PHE C 1 214 ? 5.618 82.404 -67.263 1.00 42.43 214 PHE C CA 1
ATOM 5761 C C . PHE C 1 214 ? 4.913 81.128 -66.798 1.00 42.27 214 PHE C C 1
ATOM 5762 O O . PHE C 1 214 ? 3.684 81.019 -66.836 1.00 35.64 214 PHE C O 1
ATOM 5770 N N . ARG C 1 215 ? 5.697 80.145 -66.377 1.00 51.68 215 ARG C N 1
ATOM 5771 C CA . ARG C 1 215 ? 5.109 78.923 -65.845 1.00 47.83 215 ARG C CA 1
ATOM 5772 C C . ARG C 1 215 ? 5.461 78.737 -64.389 1.00 43.61 215 ARG C C 1
ATOM 5773 O O . ARG C 1 215 ? 6.503 79.200 -63.922 1.00 50.78 215 ARG C O 1
ATOM 5781 N N . ASP C 1 216 ? 4.573 78.076 -63.666 1.00 32.41 216 ASP C N 1
ATOM 5782 C CA . ASP C 1 216 ? 4.886 77.629 -62.313 1.00 45.81 216 ASP C CA 1
ATOM 5783 C C . ASP C 1 216 ? 5.959 76.534 -62.373 1.00 54.12 216 ASP C C 1
ATOM 5784 O O . ASP C 1 216 ? 5.860 75.601 -63.171 1.00 62.72 216 ASP C O 1
ATOM 5789 N N . SER C 1 217 ? 6.988 76.641 -61.541 1.00 64.26 217 SER C N 1
ATOM 5790 C CA . SER C 1 217 ? 8.098 75.682 -61.594 1.00 75.04 217 SER C CA 1
ATOM 5791 C C . SER C 1 217 ? 7.795 74.287 -61.030 1.00 77.24 217 SER C C 1
ATOM 5792 O O . SER C 1 217 ? 8.620 73.390 -61.150 1.00 80.49 217 SER C O 1
ATOM 5795 N N . ALA C 1 218 ? 6.624 74.114 -60.418 1.00 78.96 218 ALA C N 1
ATOM 5796 C CA . ALA C 1 218 ? 6.160 72.807 -59.956 1.00 77.40 218 ALA C CA 1
ATOM 5797 C C . ALA C 1 218 ? 5.023 72.293 -60.848 1.00 82.25 218 ALA C C 1
ATOM 5798 O O . ALA C 1 218 ? 5.227 71.394 -61.663 1.00 86.54 218 ALA C O 1
ATOM 5800 N N . THR C 1 219 ? 3.838 72.892 -60.715 1.00 82.57 219 THR C N 1
ATOM 5801 C CA . THR C 1 219 ? 2.631 72.436 -61.424 1.00 81.82 219 THR C CA 1
ATOM 5802 C C . THR C 1 219 ? 2.617 72.662 -62.942 1.00 77.69 219 THR C C 1
ATOM 5803 O O . THR C 1 219 ? 1.752 72.135 -63.641 1.00 77.81 219 THR C O 1
ATOM 5807 N N . GLY C 1 220 ? 3.538 73.478 -63.447 1.00 73.19 220 GLY C N 1
ATOM 5808 C CA . GLY C 1 220 ? 3.595 73.794 -64.867 1.00 68.82 220 GLY C CA 1
ATOM 5809 C C . GLY C 1 220 ? 2.477 74.686 -65.403 1.00 63.03 220 GLY C C 1
ATOM 5810 O O . GLY C 1 220 ? 2.359 74.872 -66.613 1.00 63.55 220 GLY C O 1
ATOM 5811 N N . GLU C 1 221 ? 1.648 75.230 -64.515 1.00 56.41 221 GLU C N 1
ATOM 5812 C CA . GLU C 1 221 ? 0.554 76.100 -64.922 1.00 49.73 221 GLU C CA 1
ATOM 5813 C C . GLU C 1 221 ? 1.084 77.478 -65.242 1.00 50.37 221 GLU C C 1
ATOM 5814 O O . GLU C 1 221 ? 2.129 77.885 -64.727 1.00 52.30 221 GLU C O 1
ATOM 5820 N N . TYR C 1 222 ? 0.367 78.166 -66.123 1.00 46.08 222 TYR C N 1
ATOM 5821 C CA . TYR C 1 222 ? 0.649 79.543 -66.475 1.00 36.95 222 TYR C CA 1
ATOM 5822 C C . TYR C 1 222 ? 0.495 80.418 -65.240 1.00 41.22 222 TYR C C 1
ATOM 5823 O O . TYR C 1 222 ? -0.436 80.232 -64.452 1.00 40.11 222 TYR C O 1
ATOM 5832 N N . ILE C 1 223 ? 1.427 81.351 -65.072 1.00 40.77 223 ILE C N 1
ATOM 5833 C CA . ILE C 1 223 ? 1.354 82.351 -64.019 1.00 26.50 223 ILE C CA 1
ATOM 5834 C C . ILE C 1 223 ? 0.635 83.595 -64.564 1.00 25.28 223 ILE C C 1
ATOM 5835 O O . ILE C 1 223 ? 1.105 84.254 -65.464 1.00 25.35 223 ILE C O 1
ATOM 5840 N N . MET C 1 224 ? -0.559 83.875 -64.066 1.00 24.23 224 MET C N 1
ATOM 5841 C CA . MET C 1 224 ? -1.316 85.033 -64.534 1.00 31.83 224 MET C CA 1
ATOM 5842 C C . MET C 1 224 ? -1.811 85.865 -63.343 1.00 32.26 224 MET C C 1
ATOM 5843 O O . MET C 1 224 ? -2.227 85.320 -62.324 1.00 40.55 224 MET C O 1
ATOM 5848 N N . ILE C 1 225 ? -1.773 87.184 -63.463 1.00 26.65 225 ILE C N 1
ATOM 5849 C CA . ILE C 1 225 ? -2.218 88.041 -62.369 1.00 21.03 225 ILE C CA 1
ATOM 5850 C C . ILE C 1 225 ? -3.688 88.338 -62.567 1.00 33.20 225 ILE C C 1
ATOM 5851 O O . ILE C 1 225 ? -4.041 88.946 -63.569 1.00 37.51 225 ILE C O 1
ATOM 5856 N N . PRO C 1 226 ? -4.552 87.895 -61.631 1.00 19.77 226 PRO C N 1
ATOM 5857 C CA . PRO C 1 226 ? -6.004 88.020 -61.809 1.00 19.06 226 PRO C CA 1
ATOM 5858 C C . PRO C 1 226 ? -6.442 89.453 -61.660 1.00 23.32 226 PRO C C 1
ATOM 5859 O O . PRO C 1 226 ? -5.715 90.249 -61.065 1.00 33.50 226 PRO C O 1
ATOM 5863 N N . LYS C 1 227 ? -7.595 89.781 -62.231 1.00 17.98 227 LYS C N 1
ATOM 5864 C CA . LYS C 1 227 ? -8.160 91.101 -62.069 1.00 17.50 227 LYS C CA 1
ATOM 5865 C C . LYS C 1 227 ? -8.604 91.152 -60.610 1.00 33.12 227 LYS C C 1
ATOM 5866 O O . LYS C 1 227 ? -9.434 90.361 -60.176 1.00 39.26 227 LYS C O 1
ATOM 5872 N N . SER C 1 228 ? -8.003 92.052 -59.847 1.00 32.21 228 SER C N 1
ATOM 5873 C CA . SER C 1 228 ? -8.275 92.135 -58.423 1.00 39.93 228 SER C CA 1
ATOM 5874 C C . SER C 1 228 ? -8.230 93.584 -58.011 1.00 38.91 228 SER C C 1
ATOM 5875 O O . SER C 1 228 ? -7.166 94.184 -58.071 1.00 49.93 228 SER C O 1
ATOM 5878 N N . VAL C 1 229 ? -9.319 94.126 -57.471 1.00 28.28 229 VAL C N 1
ATOM 5879 C CA . VAL C 1 229 ? -9.338 95.546 -57.119 1.00 23.68 229 VAL C CA 1
ATOM 5880 C C . VAL C 1 229 ? -8.515 95.864 -55.863 1.00 36.16 229 VAL C C 1
ATOM 5881 O O . VAL C 1 229 ? -8.207 97.026 -55.575 1.00 39.17 229 VAL C O 1
ATOM 5885 N N . LYS C 1 230 ? -8.136 94.805 -55.151 1.00 32.57 230 LYS C N 1
ATOM 5886 C CA . LYS C 1 230 ? -7.174 94.888 -54.084 1.00 36.71 230 LYS C CA 1
ATOM 5887 C C . LYS C 1 230 ? -5.787 95.354 -54.577 1.00 37.71 230 LYS C C 1
ATOM 5888 O O . LYS C 1 230 ? -5.114 96.103 -53.876 1.00 42.73 230 LYS C O 1
ATOM 5894 N N . LEU C 1 231 ? -5.383 94.966 -55.787 1.00 31.24 231 LEU C N 1
ATOM 5895 C CA . LEU C 1 231 ? -4.101 95.431 -56.326 1.00 27.84 231 LEU C CA 1
ATOM 5896 C C . LEU C 1 231 ? -4.190 96.877 -56.758 1.00 28.10 231 LEU C C 1
ATOM 5897 O O . LEU C 1 231 ? -3.187 97.574 -56.797 1.00 32.45 231 LEU C O 1
ATOM 5902 N N . ALA C 1 232 ? -5.393 97.313 -57.104 1.00 18.45 232 ALA C N 1
ATOM 5903 C CA . ALA C 1 232 ? -5.611 98.691 -57.477 1.00 18.53 232 ALA C CA 1
ATOM 5904 C C . ALA C 1 232 ? -5.762 99.606 -56.254 1.00 38.43 232 ALA C C 1
ATOM 5905 O O . ALA C 1 232 ? -5.338 100.757 -56.296 1.00 42.25 232 ALA C O 1
ATOM 5907 N N . GLU C 1 233 ? -6.378 99.104 -55.185 1.00 31.12 233 GLU C N 1
ATOM 5908 C CA . GLU C 1 233 ? -6.545 99.882 -53.960 1.00 21.26 233 GLU C CA 1
ATOM 5909 C C . GLU C 1 233 ? -5.219 100.057 -53.267 1.00 20.10 233 GLU C C 1
ATOM 5910 O O . GLU C 1 233 ? -4.984 101.111 -52.677 1.00 21.30 233 GLU C O 1
ATOM 5916 N N . SER C 1 234 ? -4.371 99.028 -53.357 1.00 20.03 234 SER C N 1
ATOM 5917 C CA . SER C 1 234 ? -3.051 98.983 -52.694 1.00 20.93 234 SER C CA 1
ATOM 5918 C C . SER C 1 234 ? -2.075 100.177 -52.811 1.00 21.75 234 SER C C 1
ATOM 5919 O O . SER C 1 234 ? -1.542 100.582 -51.797 1.00 50.12 234 SER C O 1
ATOM 5922 N N . PRO C 1 235 ? -1.848 100.755 -54.019 1.00 26.46 235 PRO C N 1
ATOM 5923 C CA . PRO C 1 235 ? -1.041 101.977 -54.029 1.00 33.97 235 PRO C CA 1
ATOM 5924 C C . PRO C 1 235 ? -1.695 103.222 -53.372 1.00 39.69 235 PRO C C 1
ATOM 5925 O O . PRO C 1 235 ? -0.967 104.186 -53.109 1.00 34.77 235 PRO C O 1
ATOM 5929 N N . SER C 1 236 ? -3.005 103.224 -53.119 1.00 22.15 236 SER C N 1
ATOM 5930 C CA . SER C 1 236 ? -3.602 104.373 -52.422 1.00 39.32 236 SER C CA 1
ATOM 5931 C C . SER C 1 236 ? -3.128 104.483 -50.962 1.00 38.89 236 SER C C 1
ATOM 5932 O O . SER C 1 236 ? -3.083 105.574 -50.403 1.00 42.38 236 SER C O 1
ATOM 5935 N N . PHE C 1 237 ? -2.728 103.354 -50.385 1.00 31.92 237 PHE C N 1
ATOM 5936 C CA . PHE C 1 237 ? -2.148 103.306 -49.050 1.00 40.65 237 PHE C CA 1
ATOM 5937 C C . PHE C 1 237 ? -0.632 103.347 -49.082 1.00 41.92 237 PHE C C 1
ATOM 5938 O O . PHE C 1 237 ? 0.023 103.290 -48.040 1.00 43.86 237 PHE C O 1
ATOM 5946 N N . GLY C 1 238 ? -0.076 103.435 -50.285 1.00 41.33 238 GLY C N 1
ATOM 5947 C CA . GLY C 1 238 ? 1.361 103.515 -50.438 1.00 42.68 238 GLY C CA 1
ATOM 5948 C C . GLY C 1 238 ? 2.063 102.215 -50.129 1.00 26.29 238 GLY C C 1
ATOM 5949 O O . GLY C 1 238 ? 3.235 102.199 -49.809 1.00 35.11 238 GLY C O 1
ATOM 5950 N N . LYS C 1 239 ? 1.333 101.122 -50.264 1.00 25.33 239 LYS C N 1
ATOM 5951 C CA . LYS C 1 239 ? 1.858 99.810 -50.019 1.00 25.49 239 LYS C CA 1
ATOM 5952 C C . LYS C 1 239 ? 1.831 98.934 -51.268 1.00 36.84 239 LYS C C 1
ATOM 5953 O O . LYS C 1 239 ? 0.951 99.090 -52.126 1.00 34.33 239 LYS C O 1
ATOM 5959 N N . PRO C 1 240 ? 2.786 97.981 -51.363 1.00 33.19 240 PRO C N 1
ATOM 5960 C CA . PRO C 1 240 ? 2.659 96.836 -52.271 1.00 24.65 240 PRO C CA 1
ATOM 5961 C C . PRO C 1 240 ? 1.548 95.931 -51.753 1.00 37.53 240 PRO C C 1
ATOM 5962 O O . PRO C 1 240 ? 1.321 95.993 -50.538 1.00 32.67 240 PRO C O 1
ATOM 5966 N N . ILE C 1 241 ? 0.930 95.100 -52.609 1.00 23.11 241 ILE C N 1
ATOM 5967 C CA . ILE C 1 241 ? -0.181 94.199 -52.227 1.00 23.11 241 ILE C CA 1
ATOM 5968 C C . ILE C 1 241 ? 0.136 93.275 -51.016 1.00 53.96 241 ILE C C 1
ATOM 5969 O O . ILE C 1 241 ? -0.724 93.032 -50.198 1.00 62.68 241 ILE C O 1
ATOM 5974 N N . LEU C 1 242 ? 1.408 92.899 -50.864 1.00 49.01 242 LEU C N 1
ATOM 5975 C CA . LEU C 1 242 ? 1.955 92.058 -49.782 1.00 45.12 242 LEU C CA 1
ATOM 5976 C C . LEU C 1 242 ? 1.722 92.596 -48.365 1.00 41.21 242 LEU C C 1
ATOM 5977 O O . LEU C 1 242 ? 1.058 91.963 -47.572 1.00 49.22 242 LEU C O 1
ATOM 5982 N N . LEU C 1 243 ? 2.308 93.742 -48.045 1.00 32.36 243 LEU C N 1
ATOM 5983 C CA . LEU C 1 243 ? 1.951 94.497 -46.848 1.00 30.98 243 LEU C CA 1
ATOM 5984 C C . LEU C 1 243 ? 0.445 94.861 -46.743 1.00 57.48 243 LEU C C 1
ATOM 5985 O O . LEU C 1 243 ? -0.112 94.900 -45.644 1.00 63.76 243 LEU C O 1
ATOM 5990 N N . TYR C 1 244 ? -0.210 95.111 -47.878 1.00 47.54 244 TYR C N 1
ATOM 5991 C CA . TYR C 1 244 ? -1.612 95.526 -47.872 1.00 43.94 244 TYR C CA 1
ATOM 5992 C C . TYR C 1 244 ? -2.605 94.393 -47.614 1.00 45.73 244 TYR C C 1
ATOM 5993 O O . TYR C 1 244 ? -3.388 94.455 -46.669 1.00 51.92 244 TYR C O 1
ATOM 6002 N N . ASP C 1 245 ? -2.643 93.421 -48.520 1.00 46.72 245 ASP C N 1
ATOM 6003 C CA . ASP C 1 245 ? -3.438 92.225 -48.334 1.00 49.64 245 ASP C CA 1
ATOM 6004 C C . ASP C 1 245 ? -2.604 91.045 -48.809 1.00 53.19 245 ASP C C 1
ATOM 6005 O O . ASP C 1 245 ? -2.589 90.803 -50.016 1.00 65.54 245 ASP C O 1
ATOM 6010 N N . ILE C 1 246 ? -2.015 90.240 -47.919 1.00 41.61 246 ILE C N 1
ATOM 6011 C CA . ILE C 1 246 ? -1.055 89.220 -48.386 1.00 33.21 246 ILE C CA 1
ATOM 6012 C C . ILE C 1 246 ? -1.735 87.933 -48.856 1.00 37.50 246 ILE C C 1
ATOM 6013 O O . ILE C 1 246 ? -1.107 87.083 -49.477 1.00 38.30 246 ILE C O 1
ATOM 6018 N N . LYS C 1 247 ? -3.016 87.785 -48.534 1.00 47.26 247 LYS C N 1
ATOM 6019 C CA . LYS C 1 247 ? -3.758 86.581 -48.893 1.00 47.26 247 LYS C CA 1
ATOM 6020 C C . LYS C 1 247 ? -4.577 86.645 -50.182 1.00 47.44 247 LYS C C 1
ATOM 6021 O O . LYS C 1 247 ? -5.020 85.596 -50.669 1.00 51.80 247 LYS C O 1
ATOM 6027 N N . SER C 1 248 ? -4.745 87.847 -50.750 1.00 45.67 248 SER C N 1
ATOM 6028 C CA . SER C 1 248 ? -5.550 88.042 -51.969 1.00 37.39 248 SER C CA 1
ATOM 6029 C C . SER C 1 248 ? -4.894 87.376 -53.181 1.00 34.32 248 SER C C 1
ATOM 6030 O O . SER C 1 248 ? -3.712 87.024 -53.136 1.00 35.60 248 SER C O 1
ATOM 6033 N N . ASN C 1 249 ? -5.676 87.152 -54.232 1.00 33.38 249 ASN C N 1
ATOM 6034 C CA . ASN C 1 249 ? -5.242 86.338 -55.367 1.00 19.88 249 ASN C CA 1
ATOM 6035 C C . ASN C 1 249 ? -4.134 86.992 -56.172 1.00 30.58 249 ASN C C 1
ATOM 6036 O O . ASN C 1 249 ? -3.259 86.317 -56.721 1.00 36.16 249 ASN C O 1
ATOM 6041 N N . GLY C 1 250 ? -4.157 88.318 -56.175 1.00 21.75 250 GLY C N 1
ATOM 6042 C CA . GLY C 1 250 ? -3.159 89.117 -56.851 1.00 22.53 250 GLY C CA 1
ATOM 6043 C C . GLY C 1 250 ? -1.835 89.016 -56.150 1.00 28.98 250 GLY C C 1
ATOM 6044 O O . GLY C 1 250 ? -0.792 89.061 -56.786 1.00 36.37 250 GLY C O 1
ATOM 6045 N N . SER C 1 251 ? -1.866 88.850 -54.837 1.00 22.35 251 SER C N 1
ATOM 6046 C CA . SER C 1 251 ? -0.627 88.757 -54.104 1.00 22.35 251 SER C CA 1
ATOM 6047 C C . SER C 1 251 ? -0.007 87.381 -54.278 1.00 34.04 251 SER C C 1
ATOM 6048 O O . SER C 1 251 ? 1.199 87.280 -54.468 1.00 37.83 251 SER C O 1
ATOM 6051 N N . ILE C 1 252 ? -0.838 86.343 -54.214 1.00 28.91 252 ILE C N 1
ATOM 6052 C CA . ILE C 1 252 ? -0.409 84.961 -54.439 1.00 35.53 252 ILE C CA 1
ATOM 6053 C C . ILE C 1 252 ? 0.238 84.763 -55.824 1.00 37.26 252 ILE C C 1
ATOM 6054 O O . ILE C 1 252 ? 1.339 84.216 -55.918 1.00 40.46 252 ILE C O 1
ATOM 6059 N N . ALA C 1 253 ? -0.434 85.270 -56.860 1.00 23.34 253 ALA C N 1
ATOM 6060 C CA . ALA C 1 253 ? 0.100 85.371 -58.215 1.00 32.76 253 ALA C CA 1
ATOM 6061 C C . ALA C 1 253 ? 1.466 86.085 -58.334 1.00 38.03 253 ALA C C 1
ATOM 6062 O O . ALA C 1 253 ? 2.375 85.580 -59.009 1.00 38.37 253 ALA C O 1
ATOM 6064 N N . TYR C 1 254 ? 1.619 87.237 -57.677 1.00 23.98 254 TYR C N 1
ATOM 6065 C CA . TYR C 1 254 ? 2.938 87.891 -57.621 1.00 36.63 254 TYR C CA 1
ATOM 6066 C C . TYR C 1 254 ? 4.000 87.167 -56.783 1.00 26.11 254 TYR C C 1
ATOM 6067 O O . TYR C 1 254 ? 5.182 87.318 -57.053 1.00 103.14 254 TYR C O 1
ATOM 6076 N N . GLN C 1 255 ? 3.592 86.393 -55.779 1.00 46.54 255 GLN C N 1
ATOM 6077 C CA . GLN C 1 255 ? 4.554 85.613 -54.988 1.00 47.54 255 GLN C CA 1
ATOM 6078 C C . GLN C 1 255 ? 5.014 84.465 -55.846 1.00 28.48 255 GLN C C 1
ATOM 6079 O O . GLN C 1 255 ? 6.216 84.213 -55.947 1.00 29.77 255 GLN C O 1
ATOM 6085 N N . LYS C 1 256 ? 4.034 83.805 -56.479 1.00 32.63 256 LYS C N 1
ATOM 6086 C CA . LYS C 1 256 ? 4.255 82.710 -57.439 1.00 36.15 256 LYS C CA 1
ATOM 6087 C C . LYS C 1 256 ? 5.152 83.127 -58.585 1.00 29.01 256 LYS C C 1
ATOM 6088 O O . LYS C 1 256 ? 5.994 82.350 -59.024 1.00 49.51 256 LYS C O 1
ATOM 6094 N N . LEU C 1 257 ? 4.968 84.362 -59.046 1.00 36.59 257 LEU C N 1
ATOM 6095 C CA . LEU C 1 257 ? 5.844 84.958 -60.055 1.00 39.24 257 LEU C CA 1
ATOM 6096 C C . LEU C 1 257 ? 7.271 85.109 -59.527 1.00 40.47 257 LEU C C 1
ATOM 6097 O O . LEU C 1 257 ? 8.206 84.746 -60.233 1.00 41.90 257 LEU C O 1
ATOM 6102 N N . ALA C 1 258 ? 7.434 85.586 -58.287 1.00 29.84 258 ALA C N 1
ATOM 6103 C CA . ALA C 1 258 ? 8.785 85.673 -57.677 1.00 31.28 258 ALA C CA 1
ATOM 6104 C C . ALA C 1 258 ? 9.513 84.340 -57.476 1.00 32.86 258 ALA C C 1
ATOM 6105 O O . ALA C 1 258 ? 10.721 84.286 -57.537 1.00 34.22 258 ALA C O 1
ATOM 6107 N N . GLN C 1 259 ? 8.770 83.272 -57.245 1.00 38.46 259 GLN C N 1
ATOM 6108 C CA . GLN C 1 259 ? 9.395 81.974 -57.119 1.00 46.45 259 GLN C CA 1
ATOM 6109 C C . GLN C 1 259 ? 9.928 81.455 -58.445 1.00 52.36 259 GLN C C 1
ATOM 6110 O O . GLN C 1 259 ? 10.995 80.849 -58.475 1.00 68.04 259 GLN C O 1
ATOM 6116 N N . SER C 1 260 ? 9.204 81.722 -59.528 1.00 42.33 260 SER C N 1
ATOM 6117 C CA . SER C 1 260 ? 9.658 81.335 -60.861 1.00 40.32 260 SER C CA 1
ATOM 6118 C C . SER C 1 260 ? 10.910 82.074 -61.297 1.00 44.26 260 SER C C 1
ATOM 6119 O O . SER C 1 260 ? 11.750 81.530 -62.006 1.00 57.64 260 SER C O 1
ATOM 6122 N N . ILE C 1 261 ? 11.018 83.319 -60.865 1.00 42.03 261 ILE C N 1
ATOM 6123 C CA . ILE C 1 261 ? 12.173 84.151 -61.143 1.00 35.39 261 ILE C CA 1
ATOM 6124 C C . ILE C 1 261 ? 13.321 83.617 -60.295 1.00 37.21 261 ILE C C 1
ATOM 6125 O O . ILE C 1 261 ? 14.461 83.532 -60.741 1.00 47.52 261 ILE C O 1
ATOM 6130 N N . LEU C 1 262 ? 13.006 83.206 -59.074 1.00 48.66 262 LEU C N 1
ATOM 6131 C CA . LEU C 1 262 ? 14.044 82.814 -58.131 1.00 59.59 262 LEU C CA 1
ATOM 6132 C C . LEU C 1 262 ? 14.636 81.435 -58.381 1.00 68.66 262 LEU C C 1
ATOM 6133 O O . LEU C 1 262 ? 15.657 81.097 -57.773 1.00 77.20 262 LEU C O 1
ATOM 6138 N N . GLN C 1 263 ? 13.982 80.641 -59.232 1.00 68.81 263 GLN C N 1
ATOM 6139 C CA . GLN C 1 263 ? 14.556 79.393 -59.735 1.00 69.69 263 GLN C CA 1
ATOM 6140 C C . GLN C 1 263 ? 15.846 79.681 -60.463 1.00 70.23 263 GLN C C 1
ATOM 6141 O O . GLN C 1 263 ? 16.926 79.349 -59.978 1.00 78.52 263 GLN C O 1
ATOM 6147 N N . GLY C 1 264 ? 15.718 80.331 -61.614 1.00 63.65 264 GLY C N 1
ATOM 6148 C CA . GLY C 1 264 ? 16.857 80.663 -62.451 1.00 70.87 264 GLY C CA 1
ATOM 6149 C C . GLY C 1 264 ? 16.448 81.661 -63.512 1.00 70.85 264 GLY C C 1
ATOM 6150 O O . GLY C 1 264 ? 15.326 82.169 -63.471 1.00 69.42 264 GLY C O 1
ATOM 6151 N N . MET D 1 1 ? -18.825 127.365 -92.049 1.00 86.68 1 MET D N 1
ATOM 6152 C CA . MET D 1 1 ? -18.577 127.221 -90.621 1.00 83.71 1 MET D CA 1
ATOM 6153 C C . MET D 1 1 ? -17.095 126.922 -90.398 1.00 77.40 1 MET D C 1
ATOM 6154 O O . MET D 1 1 ? -16.261 127.229 -91.244 1.00 78.17 1 MET D O 1
ATOM 6159 N N . MET D 1 2 ? -16.767 126.330 -89.256 1.00 75.27 2 MET D N 1
ATOM 6160 C CA . MET D 1 2 ? -15.391 125.932 -88.966 1.00 68.36 2 MET D CA 1
ATOM 6161 C C . MET D 1 2 ? -15.415 124.660 -88.103 1.00 62.09 2 MET D C 1
ATOM 6162 O O . MET D 1 2 ? -16.411 124.385 -87.430 1.00 65.71 2 MET D O 1
ATOM 6167 N N . SER D 1 3 ? -14.344 123.869 -88.145 1.00 53.42 3 SER D N 1
ATOM 6168 C CA . SER D 1 3 ? -14.260 122.643 -87.349 1.00 53.20 3 SER D CA 1
ATOM 6169 C C . SER D 1 3 ? -14.051 122.901 -85.882 1.00 45.69 3 SER D C 1
ATOM 6170 O O . SER D 1 3 ? -13.155 123.659 -85.520 1.00 44.89 3 SER D O 1
ATOM 6173 N N . GLU D 1 4 ? -14.813 122.227 -85.029 1.00 40.44 4 GLU D N 1
ATOM 6174 C CA . GLU D 1 4 ? -14.367 122.109 -83.648 1.00 44.01 4 GLU D CA 1
ATOM 6175 C C . GLU D 1 4 ? -13.381 120.956 -83.507 1.00 45.05 4 GLU D C 1
ATOM 6176 O O . GLU D 1 4 ? -13.690 119.800 -83.816 1.00 42.36 4 GLU D O 1
ATOM 6182 N N . ILE D 1 5 ? -12.191 121.289 -83.028 1.00 44.07 5 ILE D N 1
ATOM 6183 C CA . ILE D 1 5 ? -11.146 120.310 -82.852 1.00 44.44 5 ILE D CA 1
ATOM 6184 C C . ILE D 1 5 ? -11.075 119.839 -81.404 1.00 45.15 5 ILE D C 1
ATOM 6185 O O . ILE D 1 5 ? -10.713 120.599 -80.509 1.00 50.55 5 ILE D O 1
ATOM 6190 N N . ILE D 1 6 ? -11.421 118.577 -81.176 1.00 40.15 6 ILE D N 1
ATOM 6191 C CA . ILE D 1 6 ? -11.389 118.029 -79.831 1.00 32.16 6 ILE D CA 1
ATOM 6192 C C . ILE D 1 6 ? -10.257 117.041 -79.575 1.00 35.45 6 ILE D C 1
ATOM 6193 O O . ILE D 1 6 ? -10.217 115.951 -80.150 1.00 40.66 6 ILE D O 1
ATOM 6198 N N . ALA D 1 7 ? -9.339 117.418 -78.696 1.00 41.28 7 ALA D N 1
ATOM 6199 C CA . ALA D 1 7 ? -8.287 116.507 -78.262 1.00 41.96 7 ALA D CA 1
ATOM 6200 C C . ALA D 1 7 ? -8.823 115.571 -77.180 1.00 34.56 7 ALA D C 1
ATOM 6201 O O . ALA D 1 7 ? -9.382 116.017 -76.170 1.00 34.55 7 ALA D O 1
ATOM 6203 N N . VAL D 1 8 ? -8.669 114.270 -77.391 1.00 32.54 8 VAL D N 1
ATOM 6204 C CA . VAL D 1 8 ? -9.031 113.333 -76.353 1.00 26.58 8 VAL D CA 1
ATOM 6205 C C . VAL D 1 8 ? -7.712 112.986 -75.708 1.00 26.01 8 VAL D C 1
ATOM 6206 O O . VAL D 1 8 ? -6.911 112.286 -76.316 1.00 25.74 8 VAL D O 1
ATOM 6210 N N . ALA D 1 9 ? -7.475 113.469 -74.486 1.00 25.95 9 ALA D N 1
ATOM 6211 C CA . ALA D 1 9 ? -6.139 113.328 -73.865 1.00 26.62 9 ALA D CA 1
ATOM 6212 C C . ALA D 1 9 ? -6.097 112.897 -72.382 1.00 25.05 9 ALA D C 1
ATOM 6213 O O . ALA D 1 9 ? -6.892 113.353 -71.584 1.00 25.18 9 ALA D O 1
ATOM 6215 N N . ASN D 1 10 ? -5.165 112.002 -72.050 1.00 31.09 10 ASN D N 1
ATOM 6216 C CA . ASN D 1 10 ? -4.744 111.713 -70.667 1.00 24.11 10 ASN D CA 1
ATOM 6217 C C . ASN D 1 10 ? -3.311 111.172 -70.670 1.00 35.83 10 ASN D C 1
ATOM 6218 O O . ASN D 1 10 ? -2.897 110.440 -71.554 1.00 38.15 10 ASN D O 1
ATOM 6223 N N . GLN D 1 11 ? -2.565 111.514 -69.636 1.00 37.16 11 GLN D N 1
ATOM 6224 C CA . GLN D 1 11 ? -1.163 111.118 -69.522 1.00 44.80 11 GLN D CA 1
ATOM 6225 C C . GLN D 1 11 ? -1.080 109.658 -69.089 1.00 39.98 11 GLN D C 1
ATOM 6226 O O . GLN D 1 11 ? -0.102 108.962 -69.388 1.00 23.59 11 GLN D O 1
ATOM 6232 N N . LYS D 1 12 ? -2.113 109.220 -68.362 1.00 24.74 12 LYS D N 1
ATOM 6233 C CA . LYS D 1 12 ? -2.172 107.880 -67.822 1.00 22.32 12 LYS D CA 1
ATOM 6234 C C . LYS D 1 12 ? -2.403 106.925 -68.960 1.00 21.93 12 LYS D C 1
ATOM 6235 O O . LYS D 1 12 ? -3.246 107.166 -69.844 1.00 35.44 12 LYS D O 1
ATOM 6241 N N . GLY D 1 13 ? -1.640 105.846 -68.938 1.00 21.76 13 GLY D N 1
ATOM 6242 C CA . GLY D 1 13 ? -1.846 104.807 -69.886 1.00 21.48 13 GLY D CA 1
ATOM 6243 C C . GLY D 1 13 ? -3.144 104.045 -69.687 1.00 35.75 13 GLY D C 1
ATOM 6244 O O . GLY D 1 13 ? -3.552 103.756 -68.554 1.00 20.47 13 GLY D O 1
ATOM 6245 N N . GLY D 1 14 ? -3.805 103.774 -70.815 1.00 26.21 14 GLY D N 1
ATOM 6246 C CA . GLY D 1 14 ? -4.889 102.826 -70.875 1.00 24.82 14 GLY D CA 1
ATOM 6247 C C . GLY D 1 14 ? -6.142 103.179 -70.135 1.00 25.59 14 GLY D C 1
ATOM 6248 O O . GLY D 1 14 ? -6.798 102.286 -69.614 1.00 23.72 14 GLY D O 1
ATOM 6249 N N . VAL D 1 15 ? -6.452 104.476 -70.083 1.00 30.07 15 VAL D N 1
ATOM 6250 C CA . VAL D 1 15 ? -7.716 104.958 -69.533 1.00 28.44 15 VAL D CA 1
ATOM 6251 C C . VAL D 1 15 ? -8.829 105.090 -70.544 1.00 36.61 15 VAL D C 1
ATOM 6252 O O . VAL D 1 15 ? -9.882 105.632 -70.225 1.00 49.65 15 VAL D O 1
ATOM 6256 N N . GLY D 1 16 ? -8.629 104.613 -71.762 1.00 35.99 16 GLY D N 1
ATOM 6257 C CA . GLY D 1 16 ? -9.712 104.709 -72.719 1.00 20.93 16 GLY D CA 1
ATOM 6258 C C . GLY D 1 16 ? -9.699 105.817 -73.757 1.00 21.70 16 GLY D C 1
ATOM 6259 O O . GLY D 1 16 ? -10.726 106.075 -74.306 1.00 22.07 16 GLY D O 1
ATOM 6260 N N . LYS D 1 17 ? -8.553 106.437 -74.041 1.00 43.63 17 LYS D N 1
ATOM 6261 C CA . LYS D 1 17 ? -8.450 107.507 -75.045 1.00 22.83 17 LYS D CA 1
ATOM 6262 C C . LYS D 1 17 ? -8.902 107.147 -76.459 1.00 23.27 17 LYS D C 1
ATOM 6263 O O . LYS D 1 17 ? -9.746 107.826 -77.030 1.00 23.87 17 LYS D O 1
ATOM 6269 N N . THR D 1 18 ? -8.371 106.038 -76.965 1.00 23.06 18 THR D N 1
ATOM 6270 C CA . THR D 1 18 ? -8.602 105.559 -78.307 1.00 23.56 18 THR D CA 1
ATOM 6271 C C . THR D 1 18 ? -10.031 105.089 -78.427 1.00 24.70 18 THR D C 1
ATOM 6272 O O . THR D 1 18 ? -10.696 105.425 -79.414 1.00 26.15 18 THR D O 1
ATOM 6276 N N . THR D 1 19 ? -10.524 104.375 -77.413 1.00 22.89 19 THR D N 1
ATOM 6277 C CA . THR D 1 19 ? -11.940 103.975 -77.378 1.00 22.93 19 THR D CA 1
ATOM 6278 C C . THR D 1 19 ? -12.936 105.128 -77.388 1.00 31.14 19 THR D C 1
ATOM 6279 O O . THR D 1 19 ? -13.870 105.091 -78.202 1.00 41.81 19 THR D O 1
ATOM 6283 N N . THR D 1 20 ? -12.736 106.155 -76.548 1.00 23.36 20 THR D N 1
ATOM 6284 C CA . THR D 1 20 ? -13.588 107.338 -76.703 1.00 29.32 20 THR D CA 1
ATOM 6285 C C . THR D 1 20 ? -13.378 108.084 -78.020 1.00 31.75 20 THR D C 1
ATOM 6286 O O . THR D 1 20 ? -14.351 108.487 -78.602 1.00 36.24 20 THR D O 1
ATOM 6290 N N . ALA D 1 21 ? -12.143 108.229 -78.488 1.00 25.13 21 ALA D N 1
ATOM 6291 C CA . ALA D 1 21 ? -11.904 108.937 -79.727 1.00 26.09 21 ALA D CA 1
ATOM 6292 C C . ALA D 1 21 ? -12.490 108.207 -80.953 1.00 35.96 21 ALA D C 1
ATOM 6293 O O . ALA D 1 21 ? -13.108 108.834 -81.781 1.00 28.84 21 ALA D O 1
ATOM 6295 N N . VAL D 1 22 ? -12.365 106.889 -81.010 1.00 26.08 22 VAL D N 1
ATOM 6296 C CA . VAL D 1 22 ? -13.037 106.105 -82.046 1.00 26.65 22 VAL D CA 1
ATOM 6297 C C . VAL D 1 22 ? -14.568 106.152 -81.915 1.00 27.02 22 VAL D C 1
ATOM 6298 O O . VAL D 1 22 ? -15.278 106.455 -82.877 1.00 32.50 22 VAL D O 1
ATOM 6302 N N . ASN D 1 23 ? -15.085 105.900 -80.725 1.00 26.28 23 ASN D N 1
ATOM 6303 C CA . ASN D 1 23 ? -16.540 105.892 -80.574 1.00 26.68 23 ASN D CA 1
ATOM 6304 C C . ASN D 1 23 ? -17.273 107.216 -80.472 1.00 27.44 23 ASN D C 1
ATOM 6305 O O . ASN D 1 23 ? -18.466 107.238 -80.685 1.00 33.53 23 ASN D O 1
ATOM 6310 N N . LEU D 1 24 ? -16.598 108.306 -80.128 1.00 27.46 24 LEU D N 1
ATOM 6311 C CA . LEU D 1 24 ? -17.296 109.575 -80.143 1.00 37.34 24 LEU D CA 1
ATOM 6312 C C . LEU D 1 24 ? -17.374 110.063 -81.578 1.00 29.67 24 LEU D C 1
ATOM 6313 O O . LEU D 1 24 ? -18.389 110.613 -81.987 1.00 52.53 24 LEU D O 1
ATOM 6318 N N . ALA D 1 25 ? -16.307 109.812 -82.330 1.00 32.51 25 ALA D N 1
ATOM 6319 C CA . ALA D 1 25 ? -16.209 110.226 -83.732 1.00 39.63 25 ALA D CA 1
ATOM 6320 C C . ALA D 1 25 ? -17.267 109.506 -84.560 1.00 31.51 25 ALA D C 1
ATOM 6321 O O . ALA D 1 25 ? -17.929 110.114 -85.377 1.00 73.05 25 ALA D O 1
ATOM 6323 N N . ALA D 1 26 ? -17.474 108.229 -84.268 1.00 31.32 26 ALA D N 1
ATOM 6324 C CA . ALA D 1 26 ? -18.515 107.469 -84.945 1.00 32.30 26 ALA D CA 1
ATOM 6325 C C . ALA D 1 26 ? -19.901 107.862 -84.481 1.00 34.19 26 ALA D C 1
ATOM 6326 O O . ALA D 1 26 ? -20.809 107.953 -85.295 1.00 33.30 26 ALA D O 1
ATOM 6328 N N . SER D 1 27 ? -20.073 108.096 -83.182 1.00 31.18 27 SER D N 1
ATOM 6329 C CA . SER D 1 27 ? -21.388 108.543 -82.686 1.00 31.78 27 SER D CA 1
ATOM 6330 C C . SER D 1 27 ? -21.766 109.981 -83.129 1.00 33.16 27 SER D C 1
ATOM 6331 O O . SER D 1 27 ? -22.935 110.350 -83.187 1.00 39.52 27 SER D O 1
ATOM 6334 N N . LEU D 1 28 ? -20.770 110.789 -83.449 1.00 33.27 28 LEU D N 1
ATOM 6335 C CA . LEU D 1 28 ? -21.035 112.075 -84.046 1.00 34.73 28 LEU D CA 1
ATOM 6336 C C . LEU D 1 28 ? -21.304 111.967 -85.563 1.00 36.07 28 LEU D C 1
ATOM 6337 O O . LEU D 1 28 ? -22.005 112.779 -86.125 1.00 37.57 28 LEU D O 1
ATOM 6342 N N . ALA D 1 29 ? -20.730 110.969 -86.219 1.00 35.64 29 ALA D N 1
ATOM 6343 C CA . ALA D 1 29 ? -20.828 110.826 -87.662 1.00 36.91 29 ALA D CA 1
ATOM 6344 C C . ALA D 1 29 ? -22.148 110.223 -88.105 1.00 46.82 29 ALA D C 1
ATOM 6345 O O . ALA D 1 29 ? -22.594 110.489 -89.218 1.00 42.76 29 ALA D O 1
ATOM 6347 N N . VAL D 1 30 ? -22.754 109.409 -87.237 1.00 37.07 30 VAL D N 1
ATOM 6348 C CA . VAL D 1 30 ? -24.063 108.792 -87.471 1.00 49.41 30 VAL D CA 1
ATOM 6349 C C . VAL D 1 30 ? -25.192 109.844 -87.553 1.00 51.54 30 VAL D C 1
ATOM 6350 O O . VAL D 1 30 ? -26.164 109.691 -88.305 1.00 53.42 30 VAL D O 1
ATOM 6354 N N . HIS D 1 31 ? -24.995 110.952 -86.837 1.00 51.51 31 HIS D N 1
ATOM 6355 C CA . HIS D 1 31 ? -25.802 112.176 -86.937 1.00 49.80 31 HIS D CA 1
ATOM 6356 C C . HIS D 1 31 ? -25.711 112.952 -88.261 1.00 55.29 31 HIS D C 1
ATOM 6357 O O . HIS D 1 31 ? -26.327 114.015 -88.379 1.00 62.31 31 HIS D O 1
ATOM 6364 N N . GLU D 1 32 ? -24.885 112.458 -89.189 1.00 58.95 32 GLU D N 1
ATOM 6365 C CA . GLU D 1 32 ? -24.598 113.026 -90.514 1.00 69.37 32 GLU D CA 1
ATOM 6366 C C . GLU D 1 32 ? -23.817 114.333 -90.451 1.00 70.38 32 GLU D C 1
ATOM 6367 O O . GLU D 1 32 ? -24.083 115.269 -91.201 1.00 75.54 32 GLU D O 1
ATOM 6373 N N . LYS D 1 33 ? -22.843 114.368 -89.544 1.00 42.46 33 LYS D N 1
ATOM 6374 C CA . LYS D 1 33 ? -21.879 115.465 -89.424 1.00 42.40 33 LYS D CA 1
ATOM 6375 C C . LYS D 1 33 ? -20.537 114.993 -90.015 1.00 44.59 33 LYS D C 1
ATOM 6376 O O . LYS D 1 33 ? -20.271 113.791 -89.995 1.00 44.60 33 LYS D O 1
ATOM 6382 N N . LYS D 1 34 ? -19.709 115.885 -90.575 1.00 42.18 34 LYS D N 1
ATOM 6383 C CA . LYS D 1 34 ? -18.415 115.424 -91.110 1.00 41.45 34 LYS D CA 1
ATOM 6384 C C . LYS D 1 34 ? -17.335 115.315 -90.043 1.00 61.18 34 LYS D C 1
ATOM 6385 O O . LYS D 1 34 ? -17.047 116.269 -89.328 1.00 65.44 34 LYS D O 1
ATOM 6391 N N . ILE D 1 35 ? -16.729 114.142 -89.945 1.00 38.43 35 ILE D N 1
ATOM 6392 C CA . ILE D 1 35 ? -15.810 113.869 -88.859 1.00 36.79 35 ILE D CA 1
ATOM 6393 C C . ILE D 1 35 ? -14.473 113.314 -89.336 1.00 36.17 35 ILE D C 1
ATOM 6394 O O . ILE D 1 35 ? -14.415 112.354 -90.095 1.00 107.64 35 ILE D O 1
ATOM 6399 N N . LEU D 1 36 ? -13.403 113.965 -88.895 1.00 35.69 36 LEU D N 1
ATOM 6400 C CA . LEU D 1 36 ? -12.042 113.487 -89.088 1.00 34.99 36 LEU D CA 1
ATOM 6401 C C . LEU D 1 36 ? -11.476 112.973 -87.765 1.00 44.07 36 LEU D C 1
ATOM 6402 O O . LEU D 1 36 ? -11.434 113.688 -86.771 1.00 39.21 36 LEU D O 1
ATOM 6407 N N . LEU D 1 37 ? -11.063 111.715 -87.735 1.00 44.06 37 LEU D N 1
ATOM 6408 C CA . LEU D 1 37 ? -10.383 111.206 -86.559 1.00 45.42 37 LEU D CA 1
ATOM 6409 C C . LEU D 1 37 ? -8.889 111.224 -86.868 1.00 47.61 37 LEU D C 1
ATOM 6410 O O . LEU D 1 37 ? -8.481 110.843 -87.959 1.00 42.41 37 LEU D O 1
ATOM 6415 N N . ILE D 1 38 ? -8.073 111.696 -85.931 1.00 30.48 38 ILE D N 1
ATOM 6416 C CA . ILE D 1 38 ? -6.646 111.755 -86.171 1.00 30.42 38 ILE D CA 1
ATOM 6417 C C . ILE D 1 38 ? -5.924 110.864 -85.198 1.00 29.29 38 ILE D C 1
ATOM 6418 O O . ILE D 1 38 ? -5.974 111.087 -84.002 1.00 28.66 38 ILE D O 1
ATOM 6423 N N . ASP D 1 39 ? -5.198 109.885 -85.712 1.00 35.04 39 ASP D N 1
ATOM 6424 C CA . ASP D 1 39 ? -4.481 108.996 -84.828 1.00 28.21 39 ASP D CA 1
ATOM 6425 C C . ASP D 1 39 ? -3.166 109.687 -84.592 1.00 32.18 39 ASP D C 1
ATOM 6426 O O . ASP D 1 39 ? -2.307 109.763 -85.467 1.00 36.32 39 ASP D O 1
ATOM 6431 N N . PHE D 1 40 ? -3.038 110.205 -83.386 1.00 34.48 40 PHE D N 1
ATOM 6432 C CA . PHE D 1 40 ? -1.862 110.946 -82.983 1.00 35.49 40 PHE D CA 1
ATOM 6433 C C . PHE D 1 40 ? -0.895 110.110 -82.154 1.00 40.34 40 PHE D C 1
ATOM 6434 O O . PHE D 1 40 ? -0.031 110.639 -81.445 1.00 47.36 40 PHE D O 1
ATOM 6442 N N . ALA D 1 41 ? -1.096 108.802 -82.171 1.00 28.87 41 ALA D N 1
ATOM 6443 C CA . ALA D 1 41 ? -0.285 107.953 -81.320 1.00 28.41 41 ALA D CA 1
ATOM 6444 C C . ALA D 1 41 ? 0.560 107.010 -82.160 1.00 32.41 41 ALA D C 1
ATOM 6445 O O . ALA D 1 41 ? 0.075 106.477 -83.149 1.00 45.20 41 ALA D O 1
ATOM 6447 N N . PRO D 1 42 ? 1.823 106.759 -81.746 1.00 34.43 42 PRO D N 1
ATOM 6448 C CA . PRO D 1 42 ? 2.683 105.808 -82.472 1.00 29.20 42 PRO D CA 1
ATOM 6449 C C . PRO D 1 42 ? 2.194 104.371 -82.350 1.00 30.01 42 PRO D C 1
ATOM 6450 O O . PRO D 1 42 ? 2.552 103.527 -83.174 1.00 32.02 42 PRO D O 1
ATOM 6454 N N . GLN D 1 43 ? 1.388 104.092 -81.329 1.00 42.01 43 GLN D N 1
ATOM 6455 C CA . GLN D 1 43 ? 0.766 102.779 -81.224 1.00 39.71 43 GLN D CA 1
ATOM 6456 C C . GLN D 1 43 ? -0.283 102.479 -82.248 1.00 37.22 43 GLN D C 1
ATOM 6457 O O . GLN D 1 43 ? -0.480 101.318 -82.607 1.00 25.93 43 GLN D O 1
ATOM 6463 N N . ALA D 1 44 ? -0.906 103.557 -82.716 1.00 37.24 44 ALA D N 1
ATOM 6464 C CA . ALA D 1 44 ? -1.799 103.560 -83.858 1.00 40.17 44 ALA D CA 1
ATOM 6465 C C . ALA D 1 44 ? -2.993 102.638 -83.660 1.00 26.19 44 ALA D C 1
ATOM 6466 O O . ALA D 1 44 ? -3.440 101.987 -84.594 1.00 36.92 44 ALA D O 1
ATOM 6468 N N . ASN D 1 45 ? -3.458 102.583 -82.406 1.00 28.08 45 ASN D N 1
ATOM 6469 C CA . ASN D 1 45 ? -4.600 101.781 -81.980 1.00 24.95 45 ASN D CA 1
ATOM 6470 C C . ASN D 1 45 ? -5.903 102.279 -82.568 1.00 46.55 45 ASN D C 1
ATOM 6471 O O . ASN D 1 45 ? -6.816 101.486 -82.763 1.00 43.28 45 ASN D O 1
ATOM 6476 N N . ALA D 1 46 ? -5.997 103.591 -82.812 1.00 25.60 46 ALA D N 1
ATOM 6477 C CA . ALA D 1 46 ? -7.149 104.153 -83.468 1.00 29.53 46 ALA D CA 1
ATOM 6478 C C . ALA D 1 46 ? -7.268 103.634 -84.905 1.00 29.33 46 ALA D C 1
ATOM 6479 O O . ALA D 1 46 ? -8.340 103.181 -85.278 1.00 29.62 46 ALA D O 1
ATOM 6481 N N . THR D 1 47 ? -6.159 103.644 -85.654 1.00 27.54 47 THR D N 1
ATOM 6482 C CA . THR D 1 47 ? -6.054 103.110 -87.028 1.00 37.98 47 THR D CA 1
ATOM 6483 C C . THR D 1 47 ? -6.415 101.619 -87.106 1.00 28.50 47 THR D C 1
ATOM 6484 O O . THR D 1 47 ? -7.106 101.160 -88.008 1.00 62.41 47 THR D O 1
ATOM 6488 N N . SER D 1 48 ? -5.947 100.885 -86.114 1.00 33.77 48 SER D N 1
ATOM 6489 C CA . SER D 1 48 ? -6.252 99.481 -85.946 1.00 27.62 48 SER D CA 1
ATOM 6490 C C . SER D 1 48 ? -7.754 99.273 -85.618 1.00 50.74 48 SER D C 1
ATOM 6491 O O . SER D 1 48 ? -8.350 98.294 -86.073 1.00 27.91 48 SER D O 1
ATOM 6494 N N . SER D 1 49 ? -8.371 100.222 -84.896 1.00 26.89 49 SER D N 1
ATOM 6495 C CA . SER D 1 49 ? -9.784 100.107 -84.509 1.00 32.29 49 SER D CA 1
ATOM 6496 C C . SER D 1 49 ? -10.745 100.274 -85.676 1.00 35.89 49 SER D C 1
ATOM 6497 O O . SER D 1 49 ? -11.883 99.827 -85.590 1.00 35.02 49 SER D O 1
ATOM 6500 N N . LEU D 1 50 ? -10.326 100.984 -86.718 1.00 28.63 50 LEU D N 1
ATOM 6501 C CA . LEU D 1 50 ? -11.176 101.197 -87.891 1.00 29.83 50 LEU D CA 1
ATOM 6502 C C . LEU D 1 50 ? -10.899 100.250 -89.051 1.00 30.80 50 LEU D C 1
ATOM 6503 O O . LEU D 1 50 ? -11.487 100.383 -90.118 1.00 82.27 50 LEU D O 1
ATOM 6508 N N . GLY D 1 51 ? -9.994 99.299 -88.846 1.00 74.29 51 GLY D N 1
ATOM 6509 C CA . GLY D 1 51 ? -9.787 98.235 -89.814 1.00 31.44 51 GLY D CA 1
ATOM 6510 C C . GLY D 1 51 ? -8.655 98.409 -90.806 1.00 32.19 51 GLY D C 1
ATOM 6511 O O . GLY D 1 51 ? -8.668 97.808 -91.872 1.00 70.31 51 GLY D O 1
ATOM 6512 N N . PHE D 1 52 ? -7.692 99.255 -90.469 1.00 37.28 52 PHE D N 1
ATOM 6513 C CA . PHE D 1 52 ? -6.558 99.501 -91.344 1.00 38.60 52 PHE D CA 1
ATOM 6514 C C . PHE D 1 52 ? -5.321 98.797 -90.838 1.00 51.22 52 PHE D C 1
ATOM 6515 O O . PHE D 1 52 ? -5.025 98.807 -89.640 1.00 55.59 52 PHE D O 1
ATOM 6523 N N . ARG D 1 53 ? -4.611 98.164 -91.766 1.00 61.03 53 ARG D N 1
ATOM 6524 C CA . ARG D 1 53 ? -3.413 97.415 -91.439 1.00 67.95 53 ARG D CA 1
ATOM 6525 C C . ARG D 1 53 ? -2.248 98.355 -91.647 1.00 72.82 53 ARG D C 1
ATOM 6526 O O . ARG D 1 53 ? -2.278 99.169 -92.575 1.00 74.96 53 ARG D O 1
ATOM 6534 N N . ARG D 1 54 ? -1.218 98.235 -90.804 1.00 73.59 54 ARG D N 1
ATOM 6535 C CA . ARG D 1 54 ? -0.041 99.120 -90.850 1.00 77.79 54 ARG D CA 1
ATOM 6536 C C . ARG D 1 54 ? 0.766 99.052 -92.146 1.00 76.86 54 ARG D C 1
ATOM 6537 O O . ARG D 1 54 ? 1.544 99.956 -92.433 1.00 77.87 54 ARG D O 1
ATOM 6545 N N . ASP D 1 55 ? 0.579 97.984 -92.918 1.00 81.77 55 ASP D N 1
ATOM 6546 C CA . ASP D 1 55 ? 1.161 97.873 -94.248 1.00 91.44 55 ASP D CA 1
ATOM 6547 C C . ASP D 1 55 ? 0.267 98.374 -95.403 1.00 98.69 55 ASP D C 1
ATOM 6548 O O . ASP D 1 55 ? 0.716 98.449 -96.548 1.00 96.75 55 ASP D O 1
ATOM 6553 N N . LYS D 1 56 ? -0.992 98.700 -95.110 1.00 104.99 56 LYS D N 1
ATOM 6554 C CA . LYS D 1 56 ? -1.909 99.235 -96.128 1.00 104.11 56 LYS D CA 1
ATOM 6555 C C . LYS D 1 56 ? -1.661 100.731 -96.354 1.00 101.78 56 LYS D C 1
ATOM 6556 O O . LYS D 1 56 ? -1.878 101.258 -97.449 1.00 103.84 56 LYS D O 1
ATOM 6562 N N . ILE D 1 57 ? -1.160 101.400 -95.317 1.00 97.89 57 ILE D N 1
ATOM 6563 C CA . ILE D 1 57 ? -0.963 102.849 -95.354 1.00 95.34 57 ILE D CA 1
ATOM 6564 C C . ILE D 1 57 ? 0.365 103.270 -96.022 1.00 91.60 57 ILE D C 1
ATOM 6565 O O . ILE D 1 57 ? 1.454 102.906 -95.575 1.00 91.13 57 ILE D O 1
ATOM 6570 N N . ASP D 1 58 ? 0.260 104.017 -97.117 1.00 85.28 58 ASP D N 1
ATOM 6571 C CA . ASP D 1 58 ? 1.433 104.482 -97.841 1.00 76.94 58 ASP D CA 1
ATOM 6572 C C . ASP D 1 58 ? 2.133 105.623 -97.108 1.00 75.88 58 ASP D C 1
ATOM 6573 O O . ASP D 1 58 ? 3.344 105.573 -96.892 1.00 82.59 58 ASP D O 1
ATOM 6578 N N . TYR D 1 59 ? 1.373 106.656 -96.744 1.00 67.19 59 TYR D N 1
ATOM 6579 C CA . TYR D 1 59 ? 1.919 107.799 -96.006 1.00 63.34 59 TYR D CA 1
ATOM 6580 C C . TYR D 1 59 ? 1.031 108.187 -94.803 1.00 66.44 59 TYR D C 1
ATOM 6581 O O . TYR D 1 59 ? -0.200 108.127 -94.879 1.00 64.96 59 TYR D O 1
ATOM 6590 N N . ASP D 1 60 ? 1.664 108.564 -93.692 1.00 71.31 60 ASP D N 1
ATOM 6591 C CA . ASP D 1 60 ? 0.952 108.856 -92.442 1.00 74.53 60 ASP D CA 1
ATOM 6592 C C . ASP D 1 60 ? 1.088 110.315 -91.991 1.00 77.74 60 ASP D C 1
ATOM 6593 O O . ASP D 1 60 ? 1.631 111.145 -92.716 1.00 90.55 60 ASP D O 1
ATOM 6598 N N . ILE D 1 61 ? 0.584 110.610 -90.794 1.00 66.60 61 ILE D N 1
ATOM 6599 C CA . ILE D 1 61 ? 0.564 111.961 -90.217 1.00 62.14 61 ILE D CA 1
ATOM 6600 C C . ILE D 1 61 ? 1.972 112.511 -89.936 1.00 69.94 61 ILE D C 1
ATOM 6601 O O . ILE D 1 61 ? 2.201 113.728 -89.967 1.00 77.40 61 ILE D O 1
ATOM 6606 N N . TYR D 1 62 ? 2.917 111.599 -89.711 1.00 68.51 62 TYR D N 1
ATOM 6607 C CA . TYR D 1 62 ? 4.327 111.931 -89.528 1.00 63.33 62 TYR D CA 1
ATOM 6608 C C . TYR D 1 62 ? 4.885 112.553 -90.804 1.00 57.39 62 TYR D C 1
ATOM 6609 O O . TYR D 1 62 ? 5.657 113.520 -90.759 1.00 45.69 62 TYR D O 1
ATOM 6618 N N . HIS D 1 63 ? 4.430 112.034 -91.938 1.00 62.28 63 HIS D N 1
ATOM 6619 C CA . HIS D 1 63 ? 4.835 112.568 -93.226 1.00 69.07 63 HIS D CA 1
ATOM 6620 C C . HIS D 1 63 ? 4.245 113.955 -93.505 1.00 66.36 63 HIS D C 1
ATOM 6621 O O . HIS D 1 63 ? 4.820 114.736 -94.255 1.00 72.03 63 HIS D O 1
ATOM 6628 N N . VAL D 1 64 ? 3.124 114.267 -92.864 1.00 57.47 64 VAL D N 1
ATOM 6629 C CA . VAL D 1 64 ? 2.536 115.597 -92.957 1.00 49.79 64 VAL D CA 1
ATOM 6630 C C . VAL D 1 64 ? 3.310 116.575 -92.071 1.00 50.80 64 VAL D C 1
ATOM 6631 O O . VAL D 1 64 ? 3.556 117.719 -92.460 1.00 55.06 64 VAL D O 1
ATOM 6635 N N . LEU D 1 65 ? 3.715 116.103 -90.894 1.00 56.30 65 LEU D N 1
ATOM 6636 C CA . LEU D 1 65 ? 4.424 116.937 -89.921 1.00 62.64 65 LEU D CA 1
ATOM 6637 C C . LEU D 1 65 ? 5.823 117.384 -90.370 1.00 72.85 65 LEU D C 1
ATOM 6638 O O . LEU D 1 65 ? 6.198 118.535 -90.157 1.00 68.76 65 LEU D O 1
ATOM 6643 N N . ILE D 1 66 ? 6.569 116.483 -91.014 1.00 82.87 66 ILE D N 1
ATOM 6644 C CA . ILE D 1 66 ? 7.855 116.840 -91.627 1.00 88.14 66 ILE D CA 1
ATOM 6645 C C . ILE D 1 66 ? 7.642 117.646 -92.910 1.00 93.05 66 ILE D C 1
ATOM 6646 O O . ILE D 1 66 ? 8.522 118.395 -93.334 1.00 103.00 66 ILE D O 1
ATOM 6651 N N . GLY D 1 67 ? 6.465 117.500 -93.514 1.00 83.67 67 GLY D N 1
ATOM 6652 C CA . GLY D 1 67 ? 6.087 118.307 -94.655 1.00 76.33 67 GLY D CA 1
ATOM 6653 C C . GLY D 1 67 ? 6.159 117.574 -95.977 1.00 69.32 67 GLY D C 1
ATOM 6654 O O . GLY D 1 67 ? 5.896 118.165 -97.020 1.00 65.54 67 GLY D O 1
ATOM 6655 N N . ARG D 1 68 ? 6.491 116.283 -95.933 1.00 64.78 68 ARG D N 1
ATOM 6656 C CA . ARG D 1 68 ? 6.582 115.451 -97.134 1.00 66.97 68 ARG D CA 1
ATOM 6657 C C . ARG D 1 68 ? 5.236 115.232 -97.825 1.00 70.02 68 ARG D C 1
ATOM 6658 O O . ARG D 1 68 ? 5.189 114.893 -99.005 1.00 72.09 68 ARG D O 1
ATOM 6666 N N . LYS D 1 69 ? 4.153 115.399 -97.064 1.00 71.93 69 LYS D N 1
ATOM 6667 C CA . LYS D 1 69 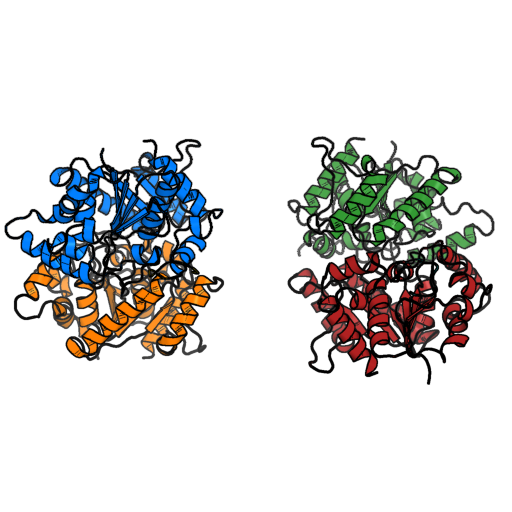? 2.783 115.398 -97.575 1.00 67.42 69 LYS D CA 1
ATOM 6668 C C . LYS D 1 69 ? 1.993 116.564 -96.960 1.00 65.66 69 LYS D C 1
ATOM 6669 O O . LYS D 1 69 ? 2.379 117.112 -95.928 1.00 73.41 69 LYS D O 1
ATOM 6675 N N . GLN D 1 70 ? 0.893 116.959 -97.586 1.00 61.09 70 GLN D N 1
ATOM 6676 C CA . GLN D 1 70 ? -0.075 117.797 -96.881 1.00 62.18 70 GLN D CA 1
ATOM 6677 C C . GLN D 1 70 ? -1.248 116.892 -96.518 1.00 64.55 70 GLN D C 1
ATOM 6678 O O . GLN D 1 70 ? -1.514 115.915 -97.226 1.00 40.38 70 GLN D O 1
ATOM 6684 N N . ILE D 1 71 ? -1.905 117.205 -95.400 1.00 62.64 71 ILE D N 1
ATOM 6685 C CA . ILE D 1 71 ? -2.853 116.314 -94.710 1.00 57.59 71 ILE D CA 1
ATOM 6686 C C . ILE D 1 71 ? -4.016 115.791 -95.571 1.00 61.59 71 ILE D C 1
ATOM 6687 O O . ILE D 1 71 ? -4.433 114.653 -95.410 1.00 62.58 71 ILE D O 1
ATOM 6692 N N . SER D 1 72 ? -4.426 116.596 -96.555 1.00 67.13 72 SER D N 1
ATOM 6693 C CA . SER D 1 72 ? -5.501 116.287 -97.505 1.00 67.04 72 SER D CA 1
ATOM 6694 C C . SER D 1 72 ? -5.320 114.987 -98.319 1.00 66.39 72 SER D C 1
ATOM 6695 O O . SER D 1 72 ? -6.306 114.350 -98.689 1.00 62.75 72 SER D O 1
ATOM 6698 N N . GLN D 1 73 ? -4.065 114.605 -98.573 1.00 67.79 73 GLN D N 1
ATOM 6699 C CA . GLN D 1 73 ? -3.718 113.379 -99.302 1.00 63.72 73 GLN D CA 1
ATOM 6700 C C . GLN D 1 73 ? -3.775 112.124 -98.439 1.00 71.39 73 GLN D C 1
ATOM 6701 O O . GLN D 1 73 ? -4.235 111.075 -98.882 1.00 78.28 73 GLN D O 1
ATOM 6707 N N . VAL D 1 74 ? -3.284 112.253 -97.207 1.00 69.03 74 VAL D N 1
ATOM 6708 C CA . VAL D 1 74 ? -3.112 111.166 -96.224 1.00 63.56 74 VAL D CA 1
ATOM 6709 C C . VAL D 1 74 ? -4.476 110.576 -95.694 1.00 70.16 74 VAL D C 1
ATOM 6710 O O . VAL D 1 74 ? -4.545 109.439 -95.180 1.00 36.48 74 VAL D O 1
ATOM 6714 N N . ILE D 1 75 ? -5.559 111.336 -95.910 1.00 37.98 75 ILE D N 1
ATOM 6715 C CA . ILE D 1 75 ? -6.922 111.035 -95.436 1.00 37.76 75 ILE D CA 1
ATOM 6716 C C . ILE D 1 75 ? -7.615 109.826 -96.098 1.00 38.42 75 ILE D C 1
ATOM 6717 O O . ILE D 1 75 ? -7.751 109.765 -97.314 1.00 50.36 75 ILE D O 1
ATOM 6722 N N . LEU D 1 76 ? -8.060 108.873 -95.274 1.00 46.69 76 LEU D N 1
ATOM 6723 C CA . LEU D 1 76 ? -8.720 107.647 -95.735 1.00 49.06 76 LEU D CA 1
ATOM 6724 C C . LEU D 1 76 ? -10.221 107.645 -95.440 1.00 48.18 76 LEU D C 1
ATOM 6725 O O . LEU D 1 76 ? -10.652 108.050 -94.357 1.00 47.82 76 LEU D O 1
ATOM 6730 N N . LYS D 1 77 ? -11.017 107.169 -96.391 1.00 39.02 77 LYS D N 1
ATOM 6731 C CA . LYS D 1 77 ? -12.444 107.020 -96.150 1.00 50.43 77 LYS D CA 1
ATOM 6732 C C . LYS D 1 77 ? -12.677 105.714 -95.388 1.00 55.26 77 LYS D C 1
ATOM 6733 O O . LYS D 1 77 ? -12.252 104.638 -95.820 1.00 60.34 77 LYS D O 1
ATOM 6739 N N . THR D 1 78 ? -13.338 105.812 -94.243 1.00 53.94 78 THR D N 1
ATOM 6740 C CA . THR D 1 78 ? -13.597 104.634 -93.434 1.00 36.40 78 THR D CA 1
ATOM 6741 C C . THR D 1 78 ? -14.887 103.954 -93.858 1.00 38.61 78 THR D C 1
ATOM 6742 O O . THR D 1 78 ? -15.482 104.316 -94.877 1.00 43.15 78 THR D O 1
ATOM 6746 N N . GLN D 1 79 ? -15.304 102.971 -93.059 1.00 47.11 79 GLN D N 1
ATOM 6747 C CA . GLN D 1 79 ? -16.526 102.196 -93.279 1.00 51.19 79 GLN D CA 1
ATOM 6748 C C . GLN D 1 79 ? -17.801 103.024 -93.294 1.00 47.54 79 GLN D C 1
ATOM 6749 O O . GLN D 1 79 ? -18.765 102.693 -93.969 1.00 52.80 79 GLN D O 1
ATOM 6755 N N . MET D 1 80 ? -17.796 104.085 -92.504 1.00 46.63 80 MET D N 1
ATOM 6756 C CA . MET D 1 80 ? -18.860 105.067 -92.485 1.00 44.31 80 MET D CA 1
ATOM 6757 C C . MET D 1 80 ? -18.502 106.211 -93.431 1.00 57.43 80 MET D C 1
ATOM 6758 O O . MET D 1 80 ? -17.355 106.654 -93.464 1.00 59.69 80 MET D O 1
ATOM 6763 N N . PRO D 1 81 ? -19.469 106.677 -94.236 1.00 66.33 81 PRO D N 1
ATOM 6764 C CA . PRO D 1 81 ? -19.175 107.792 -95.153 1.00 67.68 81 PRO D CA 1
ATOM 6765 C C . PRO D 1 81 ? -18.899 109.160 -94.475 1.00 58.01 81 PRO D C 1
ATOM 6766 O O . PRO D 1 81 ? -18.286 110.040 -95.093 1.00 63.10 81 PRO D O 1
ATOM 6770 N N . PHE D 1 82 ? -19.334 109.324 -93.227 1.00 48.65 82 PHE D N 1
ATOM 6771 C CA . PHE D 1 82 ? -19.136 110.577 -92.502 1.00 50.90 82 PHE D CA 1
ATOM 6772 C C . PHE D 1 82 ? -17.895 110.601 -91.577 1.00 38.67 82 PHE D C 1
ATOM 6773 O O . PHE D 1 82 ? -17.629 111.597 -90.908 1.00 97.94 82 PHE D O 1
ATOM 6781 N N . LEU D 1 83 ? -17.127 109.518 -91.576 1.00 41.01 83 LEU D N 1
ATOM 6782 C CA . LEU D 1 83 ? -15.921 109.419 -90.753 1.00 42.31 83 LEU D CA 1
ATOM 6783 C C . LEU D 1 83 ? -14.692 109.243 -91.616 1.00 36.34 83 LEU D C 1
ATOM 6784 O O . LEU D 1 83 ? -14.590 108.291 -92.362 1.00 36.67 83 LEU D O 1
ATOM 6789 N N . ASP D 1 84 ? -13.749 110.163 -91.492 1.00 36.20 84 ASP D N 1
ATOM 6790 C CA . ASP D 1 84 ? -12.488 110.052 -92.188 1.00 36.21 84 ASP D CA 1
ATOM 6791 C C . ASP D 1 84 ? -11.386 109.879 -91.134 1.00 39.07 84 ASP D C 1
ATOM 6792 O O . ASP D 1 84 ? -11.572 110.253 -89.969 1.00 38.33 84 ASP D O 1
ATOM 6797 N N . LEU D 1 85 ? -10.259 109.293 -91.548 1.00 35.43 85 LEU D N 1
ATOM 6798 C CA . LEU D 1 85 ? -9.146 109.016 -90.655 1.00 35.34 85 LEU D CA 1
ATOM 6799 C C . LEU D 1 85 ? -7.789 109.471 -91.185 1.00 39.65 85 LEU D C 1
ATOM 6800 O O . LEU D 1 85 ? -7.383 109.100 -92.282 1.00 46.25 85 LEU D O 1
ATOM 6805 N N . VAL D 1 86 ? -7.081 110.272 -90.397 1.00 40.41 86 VAL D N 1
ATOM 6806 C CA . VAL D 1 86 ? -5.663 110.434 -90.614 1.00 40.98 86 VAL D CA 1
ATOM 6807 C C . VAL D 1 86 ? -4.980 109.327 -89.800 1.00 40.26 86 VAL D C 1
ATOM 6808 O O . VAL D 1 86 ? -4.945 109.396 -88.570 1.00 36.21 86 VAL D O 1
ATOM 6812 N N . PRO D 1 87 ? -4.442 108.301 -90.484 1.00 42.14 87 PRO D N 1
ATOM 6813 C CA . PRO D 1 87 ? -3.881 107.128 -89.814 1.00 39.72 87 PRO D CA 1
ATOM 6814 C C . PRO D 1 87 ? -2.498 107.393 -89.219 1.00 46.58 87 PRO D C 1
ATOM 6815 O O . PRO D 1 87 ? -1.847 108.402 -89.531 1.00 51.52 87 PRO D O 1
ATOM 6819 N N . SER D 1 88 ? -2.052 106.498 -88.349 1.00 43.78 88 SER D N 1
ATOM 6820 C CA . SER D 1 88 ? -0.681 106.558 -87.868 1.00 39.04 88 SER D CA 1
ATOM 6821 C C . SER D 1 88 ? -0.043 105.190 -87.977 1.00 45.21 88 SER D C 1
ATOM 6822 O O . SER D 1 88 ? -0.697 104.229 -88.394 1.00 43.30 88 SER D O 1
ATOM 6825 N N . ASN D 1 89 ? 1.236 105.126 -87.605 1.00 60.14 89 ASN D N 1
ATOM 6826 C CA . ASN D 1 89 ? 2.002 103.887 -87.403 1.00 66.01 89 ASN D CA 1
ATOM 6827 C C . ASN D 1 89 ? 3.146 104.210 -86.421 1.00 70.34 89 ASN D C 1
ATOM 6828 O O . ASN D 1 89 ? 3.147 105.294 -85.830 1.00 76.46 89 ASN D O 1
ATOM 6833 N N . LEU D 1 90 ? 4.117 103.314 -86.237 1.00 64.69 90 LEU D N 1
ATOM 6834 C CA . LEU D 1 90 ? 5.245 103.611 -85.338 1.00 64.21 90 LEU D CA 1
ATOM 6835 C C . LEU D 1 90 ? 6.239 104.676 -85.853 1.00 67.26 90 LEU D C 1
ATOM 6836 O O . LEU D 1 90 ? 7.135 105.102 -85.110 1.00 69.69 90 LEU D O 1
ATOM 6841 N N . GLY D 1 91 ? 6.071 105.113 -87.104 1.00 57.06 91 GLY D N 1
ATOM 6842 C CA . GLY D 1 91 ? 6.880 106.174 -87.678 1.00 50.40 91 GLY D CA 1
ATOM 6843 C C . GLY D 1 91 ? 6.735 107.516 -86.972 1.00 48.70 91 GLY D C 1
ATOM 6844 O O . GLY D 1 91 ? 7.658 108.325 -86.944 1.00 54.90 91 GLY D O 1
ATOM 6845 N N . LEU D 1 92 ? 5.584 107.719 -86.346 1.00 43.57 92 LEU D N 1
ATOM 6846 C CA . LEU D 1 92 ? 5.270 108.938 -85.617 1.00 47.85 92 LEU D CA 1
ATOM 6847 C C . LEU D 1 92 ? 6.066 109.056 -84.307 1.00 54.03 92 LEU D C 1
ATOM 6848 O O . LEU D 1 92 ? 6.186 110.139 -83.728 1.00 64.29 92 LEU D O 1
ATOM 6853 N N . ALA D 1 93 ? 6.685 107.961 -83.866 1.00 52.16 93 ALA D N 1
ATOM 6854 C CA . ALA D 1 93 ? 7.652 108.033 -82.762 1.00 51.98 93 ALA D CA 1
ATOM 6855 C C . ALA D 1 93 ? 8.942 108.823 -83.100 1.00 83.55 93 ALA D C 1
ATOM 6856 O O . ALA D 1 93 ? 9.722 109.141 -82.204 1.00 83.02 93 ALA D O 1
ATOM 6858 N N . GLY D 1 94 ? 9.156 109.127 -84.385 1.00 81.92 94 GLY D N 1
ATOM 6859 C CA . GLY D 1 94 ? 10.236 109.981 -84.832 1.00 78.52 94 GLY D CA 1
ATOM 6860 C C . GLY D 1 94 ? 9.936 111.472 -84.839 1.00 75.57 94 GLY D C 1
ATOM 6861 O O . GLY D 1 94 ? 10.813 112.262 -85.182 1.00 78.26 94 GLY D O 1
ATOM 6862 N N . PHE D 1 95 ? 8.720 111.872 -84.465 1.00 69.07 95 PHE D N 1
ATOM 6863 C CA . PHE D 1 95 ? 8.408 113.304 -84.344 1.00 59.85 95 PHE D CA 1
ATOM 6864 C C . PHE D 1 95 ? 9.118 113.963 -83.150 1.00 57.84 95 PHE D C 1
ATOM 6865 O O . PHE D 1 95 ? 9.430 115.158 -83.185 1.00 57.49 95 PHE D O 1
ATOM 6873 N N . GLU D 1 96 ? 9.374 113.180 -82.107 1.00 57.22 96 GLU D N 1
ATOM 6874 C CA . GLU D 1 96 ? 9.885 113.721 -80.850 1.00 60.46 96 GLU D CA 1
ATOM 6875 C C . GLU D 1 96 ? 11.309 114.288 -80.966 1.00 61.38 96 GLU D C 1
ATOM 6876 O O . GLU D 1 96 ? 11.612 115.314 -80.364 1.00 61.14 96 GLU D O 1
ATOM 6882 N N . LYS D 1 97 ? 12.136 113.653 -81.796 1.00 61.10 97 LYS D N 1
ATOM 6883 C CA . LYS D 1 97 ? 13.483 114.139 -82.095 1.00 58.47 97 LYS D CA 1
ATOM 6884 C C . LYS D 1 97 ? 13.384 115.445 -82.868 1.00 60.06 97 LYS D C 1
ATOM 6885 O O . LYS D 1 97 ? 14.023 116.449 -82.519 1.00 58.03 97 LYS D O 1
ATOM 6891 N N . THR D 1 98 ? 12.503 115.422 -83.870 1.00 56.83 98 THR D N 1
ATOM 6892 C CA . THR D 1 98 ? 12.111 116.584 -84.654 1.00 50.81 98 THR D CA 1
ATOM 6893 C C . THR D 1 98 ? 11.318 117.612 -83.827 1.00 48.21 98 THR D C 1
ATOM 6894 O O . THR D 1 98 ? 11.034 118.670 -84.315 1.00 47.16 98 THR D O 1
ATOM 6898 N N . PHE D 1 99 ? 10.918 117.319 -82.595 1.00 57.11 99 PHE D N 1
ATOM 6899 C CA . PHE D 1 99 ? 10.365 118.384 -81.745 1.00 64.60 99 PHE D CA 1
ATOM 6900 C C . PHE D 1 99 ? 11.419 119.285 -81.076 1.00 77.83 99 PHE D C 1
ATOM 6901 O O . PHE D 1 99 ? 11.236 120.497 -81.021 1.00 79.71 99 PHE D O 1
ATOM 6909 N N . TYR D 1 100 ? 12.499 118.717 -80.532 1.00 83.58 100 TYR D N 1
ATOM 6910 C CA . TYR D 1 100 ? 13.436 119.544 -79.737 1.00 85.19 100 TYR D CA 1
ATOM 6911 C C . TYR D 1 100 ? 14.418 120.237 -80.686 1.00 90.85 100 TYR D C 1
ATOM 6912 O O . TYR D 1 100 ? 15.134 121.176 -80.331 1.00 91.26 100 TYR D O 1
ATOM 6921 N N . ASP D 1 101 ? 14.445 119.725 -81.913 1.00 91.33 101 ASP D N 1
ATOM 6922 C CA . ASP D 1 101 ? 14.941 120.489 -83.059 1.00 88.60 101 ASP D CA 1
ATOM 6923 C C . ASP D 1 101 ? 13.929 121.546 -83.463 1.00 96.86 101 ASP D C 1
ATOM 6924 O O . ASP D 1 101 ? 14.313 122.671 -83.748 1.00 100.79 101 ASP D O 1
ATOM 6929 N N . SER D 1 102 ? 12.637 121.216 -83.517 1.00 101.16 102 SER D N 1
ATOM 6930 C CA . SER D 1 102 ? 11.672 122.258 -83.914 1.00 98.47 102 SER D CA 1
ATOM 6931 C C . SER D 1 102 ? 11.186 123.197 -82.822 1.00 103.21 102 SER D C 1
ATOM 6932 O O . SER D 1 102 ? 10.332 124.070 -83.075 1.00 103.02 102 SER D O 1
ATOM 6935 N N . GLN D 1 103 ? 11.678 122.988 -81.606 1.00 105.49 103 GLN D N 1
ATOM 6936 C CA . GLN D 1 103 ? 11.488 124.016 -80.595 1.00 107.30 103 GLN D CA 1
ATOM 6937 C C . GLN D 1 103 ? 12.717 124.930 -80.599 1.00 110.00 103 GLN D C 1
ATOM 6938 O O . GLN D 1 103 ? 12.716 125.997 -80.006 1.00 113.84 103 GLN D O 1
ATOM 6944 N N . ASP D 1 104 ? 13.747 124.548 -81.344 1.00 106.87 104 ASP D N 1
ATOM 6945 C CA . ASP D 1 104 ? 15.053 125.236 -81.307 1.00 102.13 104 ASP D CA 1
ATOM 6946 C C . ASP D 1 104 ? 15.301 126.376 -82.349 1.00 137.64 104 ASP D C 1
ATOM 6947 O O . ASP D 1 104 ? 16.266 127.130 -82.184 1.00 137.94 104 ASP D O 1
ATOM 6952 N N . GLU D 1 105 ? 14.412 126.522 -83.357 1.00 137.86 105 GLU D N 1
ATOM 6953 C CA . GLU D 1 105 ? 14.332 127.713 -84.267 1.00 138.15 105 GLU D CA 1
ATOM 6954 C C . GLU D 1 105 ? 13.433 128.863 -83.773 1.00 134.77 105 GLU D C 1
ATOM 6955 O O . GLU D 1 105 ? 13.790 130.035 -83.917 1.00 137.02 105 GLU D O 1
ATOM 6961 N N . ASN D 1 106 ? 12.286 128.514 -83.187 1.00 127.33 106 ASN D N 1
ATOM 6962 C CA . ASN D 1 106 ? 11.151 129.409 -83.055 1.00 119.70 106 ASN D CA 1
ATOM 6963 C C . ASN D 1 106 ? 10.294 128.896 -81.897 1.00 107.98 106 ASN D C 1
ATOM 6964 O O . ASN D 1 106 ? 10.725 128.053 -81.126 1.00 103.13 106 ASN D O 1
ATOM 6969 N N . LYS D 1 107 ? 9.084 129.438 -81.794 1.00 105.57 107 LYS D N 1
ATOM 6970 C CA . LYS D 1 107 ? 7.991 128.975 -80.950 1.00 105.26 107 LYS D CA 1
ATOM 6971 C C . LYS D 1 107 ? 7.182 127.862 -81.671 1.00 77.36 107 LYS D C 1
ATOM 6972 O O . LYS D 1 107 ? 6.205 127.320 -81.127 1.00 70.15 107 LYS D O 1
ATOM 6978 N N . ARG D 1 108 ? 7.658 127.512 -82.874 1.00 80.46 108 ARG D N 1
ATOM 6979 C CA . ARG D 1 108 ? 6.994 126.660 -83.876 1.00 81.17 108 ARG D CA 1
ATOM 6980 C C . ARG D 1 108 ? 6.441 125.303 -83.469 1.00 73.68 108 ARG D C 1
ATOM 6981 O O . ARG D 1 108 ? 5.265 125.004 -83.733 1.00 67.64 108 ARG D O 1
ATOM 6989 N N . GLY D 1 109 ? 7.305 124.506 -82.841 1.00 71.75 109 GLY D N 1
ATOM 6990 C CA . GLY D 1 109 ? 7.160 123.061 -82.762 1.00 66.06 109 GLY D CA 1
ATOM 6991 C C . GLY D 1 109 ? 5.976 122.473 -82.018 1.00 59.22 109 GLY D C 1
ATOM 6992 O O . GLY D 1 109 ? 5.609 121.302 -82.215 1.00 50.37 109 GLY D O 1
ATOM 6993 N N . GLU D 1 110 ? 5.398 123.276 -81.134 1.00 58.18 110 GLU D N 1
ATOM 6994 C CA . GLU D 1 110 ? 4.229 122.856 -80.378 1.00 61.62 110 GLU D CA 1
ATOM 6995 C C . GLU D 1 110 ? 2.976 123.016 -81.243 1.00 61.42 110 GLU D C 1
ATOM 6996 O O . GLU D 1 110 ? 1.938 122.395 -80.996 1.00 67.37 110 GLU D O 1
ATOM 7002 N N . LEU D 1 111 ? 3.096 123.864 -82.258 1.00 51.92 111 LEU D N 1
ATOM 7003 C CA . LEU D 1 111 ? 1.992 124.224 -83.143 1.00 48.05 111 LEU D CA 1
ATOM 7004 C C . LEU D 1 111 ? 1.934 123.510 -84.509 1.00 47.92 111 LEU D C 1
ATOM 7005 O O . LEU D 1 111 ? 1.135 123.907 -85.362 1.00 46.05 111 LEU D O 1
ATOM 7010 N N . MET D 1 112 ? 2.806 122.525 -84.742 1.00 36.84 112 MET D N 1
ATOM 7011 C CA . MET D 1 112 ? 2.882 121.829 -86.039 1.00 38.92 112 MET D CA 1
ATOM 7012 C C . MET D 1 112 ? 1.622 121.058 -86.426 1.00 47.46 112 MET D C 1
ATOM 7013 O O . MET D 1 112 ? 1.332 120.891 -87.606 1.00 51.88 112 MET D O 1
ATOM 7018 N N . LEU D 1 113 ? 0.889 120.574 -85.427 1.00 47.36 113 LEU D N 1
ATOM 7019 C CA . LEU D 1 113 ? -0.425 120.015 -85.674 1.00 44.31 113 LEU D CA 1
ATOM 7020 C C . LEU D 1 113 ? -1.443 121.123 -85.979 1.00 52.45 113 LEU D C 1
ATOM 7021 O O . LEU D 1 113 ? -2.307 120.924 -86.828 1.00 58.96 113 LEU D O 1
ATOM 7026 N N . LYS D 1 114 ? -1.346 122.268 -85.291 1.00 49.29 114 LYS D N 1
ATOM 7027 C CA . LYS D 1 114 ? -2.211 123.418 -85.565 1.00 49.61 114 LYS D CA 1
ATOM 7028 C C . LYS D 1 114 ? -2.016 123.943 -86.980 1.00 59.69 114 LYS D C 1
ATOM 7029 O O . LYS D 1 114 ? -2.989 124.256 -87.673 1.00 70.61 114 LYS D O 1
ATOM 7035 N N . ASN D 1 115 ? -0.768 123.984 -87.428 1.00 55.29 115 ASN D N 1
ATOM 7036 C CA . ASN D 1 115 ? -0.489 124.463 -88.777 1.00 56.53 115 ASN D CA 1
ATOM 7037 C C . ASN D 1 115 ? -0.788 123.437 -89.870 1.00 50.08 115 ASN D C 1
ATOM 7038 O O . ASN D 1 115 ? -1.137 123.811 -90.989 1.00 52.23 115 ASN D O 1
ATOM 7043 N N . ALA D 1 116 ? -0.678 122.152 -89.547 1.00 45.04 116 ALA D N 1
ATOM 7044 C CA . ALA D 1 116 ? -1.100 121.123 -90.494 1.00 50.91 116 ALA D CA 1
ATOM 7045 C C . ALA D 1 116 ? -2.631 121.054 -90.595 1.00 49.69 116 ALA D C 1
ATOM 7046 O O . ALA D 1 116 ? -3.181 120.772 -91.652 1.00 39.35 116 ALA D O 1
ATOM 7048 N N . LEU D 1 117 ? -3.324 121.358 -89.507 1.00 54.18 117 LEU D N 1
ATOM 7049 C CA . LEU D 1 117 ? -4.786 121.296 -89.527 1.00 63.43 117 LEU D CA 1
ATOM 7050 C C . LEU D 1 117 ? -5.493 122.404 -90.290 1.00 71.25 117 LEU D C 1
ATOM 7051 O O . LEU D 1 117 ? -6.692 122.300 -90.514 1.00 79.38 117 LEU D O 1
ATOM 7056 N N . GLU D 1 118 ? -4.764 123.442 -90.691 1.00 69.37 118 GLU D N 1
ATOM 7057 C CA . GLU D 1 118 ? -5.390 124.643 -91.238 1.00 63.81 118 GLU D CA 1
ATOM 7058 C C . GLU D 1 118 ? -6.058 124.458 -92.597 1.00 56.30 118 GLU D C 1
ATOM 7059 O O . GLU D 1 118 ? -7.131 125.006 -92.838 1.00 53.56 118 GLU D O 1
ATOM 7065 N N . SER D 1 119 ? -5.445 123.649 -93.450 1.00 43.72 119 SER D N 1
ATOM 7066 C CA . SER D 1 119 ? -6.019 123.308 -94.748 1.00 44.62 119 SER D CA 1
ATOM 7067 C C . SER D 1 119 ? -7.335 122.499 -94.691 1.00 44.35 119 SER D C 1
ATOM 7068 O O . SER D 1 119 ? -8.175 122.638 -95.575 1.00 53.28 119 SER D O 1
ATOM 7071 N N . VAL D 1 120 ? -7.489 121.617 -93.704 1.00 42.83 120 VAL D N 1
ATOM 7072 C CA . VAL D 1 120 ? -8.727 120.831 -93.575 1.00 60.25 120 VAL D CA 1
ATOM 7073 C C . VAL D 1 120 ? -9.793 121.235 -92.532 1.00 59.00 120 VAL D C 1
ATOM 7074 O O . VAL D 1 120 ? -10.789 120.528 -92.396 1.00 59.01 120 VAL D O 1
ATOM 7078 N N . VAL D 1 121 ? -9.604 122.325 -91.788 1.00 58.69 121 VAL D N 1
ATOM 7079 C CA . VAL D 1 121 ? -10.620 122.704 -90.796 1.00 42.84 121 VAL D CA 1
ATOM 7080 C C . VAL D 1 121 ? -11.942 123.251 -91.346 1.00 45.73 121 VAL D C 1
ATOM 7081 O O . VAL D 1 121 ? -12.945 123.219 -90.656 1.00 49.79 121 VAL D O 1
ATOM 7085 N N . GLY D 1 122 ? -11.969 123.752 -92.581 1.00 58.12 122 GLY D N 1
ATOM 7086 C CA . GLY D 1 122 ? -13.238 124.120 -93.196 1.00 47.58 122 GLY D CA 1
ATOM 7087 C C . GLY D 1 122 ? -13.986 122.909 -93.749 1.00 54.80 122 GLY D C 1
ATOM 7088 O O . GLY D 1 122 ? -15.130 123.019 -94.189 1.00 48.56 122 GLY D O 1
ATOM 7089 N N . LEU D 1 123 ? -13.328 121.747 -93.728 1.00 56.04 123 LEU D N 1
ATOM 7090 C CA . LEU D 1 123 ? -13.816 120.540 -94.398 1.00 51.67 123 LEU D CA 1
ATOM 7091 C C . LEU D 1 123 ? -14.540 119.509 -93.494 1.00 66.00 123 LEU D C 1
ATOM 7092 O O . LEU D 1 123 ? -15.038 118.497 -93.998 1.00 71.29 123 LEU D O 1
ATOM 7097 N N . TYR D 1 124 ? -14.581 119.746 -92.176 1.00 59.67 124 TYR D N 1
ATOM 7098 C CA . TYR D 1 124 ? -15.227 118.825 -91.208 1.00 50.73 124 TYR D CA 1
ATOM 7099 C C . TYR D 1 124 ? -15.906 119.596 -90.089 1.00 54.76 124 TYR D C 1
ATOM 7100 O O . TYR D 1 124 ? -15.436 120.652 -89.708 1.00 42.61 124 TYR D O 1
ATOM 7109 N N . ASP D 1 125 ? -16.998 119.064 -89.551 1.00 59.53 125 ASP D N 1
ATOM 7110 C CA . ASP D 1 125 ? -17.683 119.688 -88.416 1.00 62.05 125 ASP D CA 1
ATOM 7111 C C . ASP D 1 125 ? -16.913 119.460 -87.125 1.00 59.71 125 ASP D C 1
ATOM 7112 O O . ASP D 1 125 ? -16.784 120.344 -86.270 1.00 62.44 125 ASP D O 1
ATOM 7117 N N . TYR D 1 126 ? -16.426 118.239 -86.987 1.00 49.77 126 TYR D N 1
ATOM 7118 C CA . TYR D 1 126 ? -15.675 117.852 -85.820 1.00 46.87 126 TYR D CA 1
ATOM 7119 C C . TYR D 1 126 ? -14.389 117.172 -86.275 1.00 48.33 126 TYR D C 1
ATOM 7120 O O . TYR D 1 126 ? -14.372 116.406 -87.244 1.00 43.69 126 TYR D O 1
ATOM 7129 N N . ILE D 1 127 ? -13.302 117.502 -85.599 1.00 35.71 127 ILE D N 1
ATOM 7130 C CA . ILE D 1 127 ? -12.052 116.815 -85.808 1.00 42.74 127 ILE D CA 1
ATOM 7131 C C . ILE D 1 127 ? -11.637 116.278 -84.450 1.00 47.79 127 ILE D C 1
ATOM 7132 O O . ILE D 1 127 ? -11.481 117.044 -83.500 1.00 58.72 127 ILE D O 1
ATOM 7137 N N . ILE D 1 128 ? -11.491 114.961 -84.348 1.00 42.67 128 ILE D N 1
ATOM 7138 C CA . ILE D 1 128 ? -11.268 114.315 -83.050 1.00 37.89 128 ILE D CA 1
ATOM 7139 C C . ILE D 1 128 ? -9.825 113.866 -82.956 1.00 37.03 128 ILE D C 1
ATOM 7140 O O . ILE D 1 128 ? -9.360 113.087 -83.787 1.00 42.23 128 ILE D O 1
ATOM 7145 N N . ILE D 1 129 ? -9.101 114.340 -81.957 1.00 29.81 129 ILE D N 1
ATOM 7146 C CA . ILE D 1 129 ? -7.701 113.921 -81.843 1.00 30.27 129 ILE D CA 1
ATOM 7147 C C . ILE D 1 129 ? -7.419 112.886 -80.747 1.00 28.00 129 ILE D C 1
ATOM 7148 O O . ILE D 1 129 ? -7.643 113.148 -79.560 1.00 28.62 129 ILE D O 1
ATOM 7153 N N . ASP D 1 130 ? -6.892 111.732 -81.156 1.00 29.52 130 ASP D N 1
ATOM 7154 C CA . ASP D 1 130 ? -6.451 110.692 -80.211 1.00 27.95 130 ASP D CA 1
ATOM 7155 C C . ASP D 1 130 ? -4.993 110.775 -79.781 1.00 31.61 130 ASP D C 1
ATOM 7156 O O . ASP D 1 130 ? -4.103 110.398 -80.538 1.00 34.00 130 ASP D O 1
ATOM 7161 N N . SER D 1 131 ? -4.772 111.150 -78.525 1.00 34.94 131 SER D N 1
ATOM 7162 C CA . SER D 1 131 ? -3.435 111.388 -77.960 1.00 25.91 131 SER D CA 1
ATOM 7163 C C . SER D 1 131 ? -2.756 110.161 -77.291 1.00 30.52 131 SER D C 1
ATOM 7164 O O . SER D 1 131 ? -3.444 109.289 -76.768 1.00 41.62 131 SER D O 1
ATOM 7167 N N . PRO D 1 132 ? -1.401 110.098 -77.309 1.00 29.41 132 PRO D N 1
ATOM 7168 C CA . PRO D 1 132 ? -0.600 109.065 -76.636 1.00 32.81 132 PRO D CA 1
ATOM 7169 C C . PRO D 1 132 ? -0.477 109.238 -75.104 1.00 32.62 132 PRO D C 1
ATOM 7170 O O . PRO D 1 132 ? -0.726 110.335 -74.597 1.00 44.72 132 PRO D O 1
ATOM 7174 N N . PRO D 1 133 ? -0.105 108.161 -74.378 1.00 28.34 133 PRO D N 1
ATOM 7175 C CA . PRO D 1 133 ? 0.171 108.186 -72.918 1.00 29.89 133 PRO D CA 1
ATOM 7176 C C . PRO D 1 133 ? 1.495 108.814 -72.401 1.00 24.40 133 PRO D C 1
ATOM 7177 O O . PRO D 1 133 ? 2.394 108.096 -71.969 1.00 111.06 133 PRO D O 1
ATOM 7181 N N . ALA D 1 134 ? 1.531 110.140 -72.392 1.00 33.88 134 ALA D N 1
ATOM 7182 C CA . ALA D 1 134 ? 2.685 110.981 -72.080 1.00 36.58 134 ALA D CA 1
ATOM 7183 C C . ALA D 1 134 ? 2.204 112.431 -72.171 1.00 39.53 134 ALA D C 1
ATOM 7184 O O . ALA D 1 134 ? 1.181 112.729 -72.787 1.00 38.09 134 ALA D O 1
ATOM 7186 N N . LEU D 1 135 ? 2.946 113.324 -71.539 1.00 27.17 135 LEU D N 1
ATOM 7187 C CA . LEU D 1 135 ? 2.737 114.767 -71.645 1.00 31.00 135 LEU D CA 1
ATOM 7188 C C . LEU D 1 135 ? 3.726 115.440 -72.607 1.00 39.86 135 LEU D C 1
ATOM 7189 O O . LEU D 1 135 ? 3.805 116.664 -72.659 1.00 39.38 135 LEU D O 1
ATOM 7194 N N . GLY D 1 136 ? 4.521 114.637 -73.317 1.00 43.07 136 GLY D N 1
ATOM 7195 C CA . GLY D 1 136 ? 5.531 115.136 -74.234 1.00 41.94 136 GLY D CA 1
ATOM 7196 C C . GLY D 1 136 ? 4.970 115.719 -75.535 1.00 50.06 136 GLY D C 1
ATOM 7197 O O . GLY D 1 136 ? 3.779 116.031 -75.616 1.00 52.58 136 GLY D O 1
ATOM 7198 N N . PRO D 1 137 ? 5.827 115.859 -76.566 1.00 46.20 137 PRO D N 1
ATOM 7199 C CA . PRO D 1 137 ? 5.564 116.603 -77.810 1.00 45.01 137 PRO D CA 1
ATOM 7200 C C . PRO D 1 137 ? 4.291 116.280 -78.609 1.00 47.63 137 PRO D C 1
ATOM 7201 O O . PRO D 1 137 ? 3.780 117.166 -79.281 1.00 52.45 137 PRO D O 1
ATOM 7205 N N . LEU D 1 138 ? 3.804 115.046 -78.556 1.00 45.70 138 LEU D N 1
ATOM 7206 C CA . LEU D 1 138 ? 2.588 114.693 -79.298 1.00 45.55 138 LEU D CA 1
ATOM 7207 C C . LEU D 1 138 ? 1.316 115.131 -78.586 1.00 44.59 138 LEU D C 1
ATOM 7208 O O . LEU D 1 138 ? 0.399 115.630 -79.219 1.00 47.35 138 LEU D O 1
ATOM 7213 N N . THR D 1 139 ? 1.262 114.963 -77.272 1.00 28.51 139 THR D N 1
ATOM 7214 C CA . THR D 1 139 ? 0.107 115.420 -76.508 1.00 37.26 139 THR D CA 1
ATOM 7215 C C . THR D 1 139 ? 0.067 116.954 -76.488 1.00 41.49 139 THR D C 1
ATOM 7216 O O . THR D 1 139 ? -1.000 117.540 -76.605 1.00 47.24 139 THR D O 1
ATOM 7220 N N . ILE D 1 140 ? 1.243 117.580 -76.451 1.00 43.25 140 ILE D N 1
ATOM 7221 C CA . ILE D 1 140 ? 1.379 119.036 -76.525 1.00 40.84 140 ILE D CA 1
ATOM 7222 C C . ILE D 1 140 ? 0.841 119.626 -77.844 1.00 39.03 140 ILE D C 1
ATOM 7223 O O . ILE D 1 140 ? 0.078 120.593 -77.811 1.00 41.47 140 ILE D O 1
ATOM 7228 N N . ASN D 1 141 ? 1.192 119.007 -78.974 1.00 33.12 141 ASN D N 1
ATOM 7229 C CA . ASN D 1 141 ? 0.673 119.398 -80.295 1.00 33.20 141 ASN D CA 1
ATOM 7230 C C . ASN D 1 141 ? -0.835 119.260 -80.368 1.00 35.27 141 ASN D C 1
ATOM 7231 O O . ASN D 1 141 ? -1.525 120.225 -80.663 1.00 37.79 141 ASN D O 1
ATOM 7236 N N . SER D 1 142 ? -1.310 118.062 -80.039 1.00 40.22 142 SER D N 1
ATOM 7237 C CA . SER D 1 142 ? -2.729 117.743 -79.867 1.00 44.11 142 SER D CA 1
ATOM 7238 C C . SER D 1 142 ? -3.518 118.717 -78.971 1.00 49.80 142 SER D C 1
ATOM 7239 O O . SER D 1 142 ? -4.621 119.132 -79.321 1.00 55.59 142 SER D O 1
ATOM 7242 N N . LEU D 1 143 ? -2.932 119.102 -77.842 1.00 45.95 143 LEU D N 1
ATOM 7243 C CA . LEU D 1 143 ? -3.555 120.076 -76.955 1.00 41.69 143 LEU D CA 1
ATOM 7244 C C . LEU D 1 143 ? -3.452 121.505 -77.502 1.00 48.00 143 LEU D C 1
ATOM 7245 O O . LEU D 1 143 ? -4.337 122.320 -77.246 1.00 61.44 143 LEU D O 1
ATOM 7250 N N . SER D 1 144 ? -2.377 121.821 -78.231 1.00 44.34 144 SER D N 1
ATOM 7251 C CA . SER D 1 144 ? -2.207 123.181 -78.764 1.00 48.12 144 SER D CA 1
ATOM 7252 C C . SER D 1 144 ? -3.025 123.441 -80.023 1.00 46.84 144 SER D C 1
ATOM 7253 O O . SER D 1 144 ? -3.309 124.585 -80.338 1.00 44.96 144 SER D O 1
ATOM 7256 N N . ALA D 1 145 ? -3.385 122.377 -80.739 1.00 47.49 145 ALA D N 1
ATOM 7257 C CA . ALA D 1 145 ? -4.117 122.488 -81.997 1.00 45.38 145 ALA D CA 1
ATOM 7258 C C . ALA D 1 145 ? -5.618 122.508 -81.768 1.00 44.62 145 ALA D C 1
ATOM 7259 O O . ALA D 1 145 ? -6.392 122.721 -82.696 1.00 48.38 145 ALA D O 1
ATOM 7261 N N . ALA D 1 146 ? -6.032 122.326 -80.523 1.00 47.75 146 ALA D N 1
ATOM 7262 C CA . ALA D 1 146 ? -7.425 122.015 -80.238 1.00 47.94 146 ALA D CA 1
ATOM 7263 C C . ALA D 1 146 ? -8.161 123.146 -79.534 1.00 53.62 146 ALA D C 1
ATOM 7264 O O . ALA D 1 146 ? -7.560 124.013 -78.897 1.00 63.18 146 ALA D O 1
ATOM 7266 N N . HIS D 1 147 ? -9.474 123.133 -79.697 1.00 49.10 147 HIS D N 1
ATOM 7267 C CA . HIS D 1 147 ? -10.371 124.092 -79.073 1.00 37.64 147 HIS D CA 1
ATOM 7268 C C . HIS D 1 147 ? -10.805 123.508 -77.727 1.00 39.79 147 HIS D C 1
ATOM 7269 O O . HIS D 1 147 ? -10.615 124.115 -76.681 1.00 38.29 147 HIS D O 1
ATOM 7276 N N . SER D 1 148 ? -11.445 122.343 -77.767 1.00 35.56 148 SER D N 1
ATOM 7277 C CA . SER D 1 148 ? -11.933 121.708 -76.550 1.00 39.47 148 SER D CA 1
ATOM 7278 C C . SER D 1 148 ? -11.207 120.396 -76.301 1.00 42.74 148 SER D C 1
ATOM 7279 O O . SER D 1 148 ? -10.638 119.823 -77.211 1.00 32.54 148 SER D O 1
ATOM 7282 N N . VAL D 1 149 ? -11.159 119.946 -75.050 1.00 51.66 149 VAL D N 1
ATOM 7283 C CA . VAL D 1 149 ? -10.307 118.803 -74.689 1.00 30.70 149 VAL D CA 1
ATOM 7284 C C . VAL D 1 149 ? -11.043 117.801 -73.813 1.00 29.66 149 VAL D C 1
ATOM 7285 O O . VAL D 1 149 ? -11.607 118.179 -72.797 1.00 29.87 149 VAL D O 1
ATOM 7289 N N . ILE D 1 150 ? -11.084 116.535 -74.223 1.00 28.84 150 ILE D N 1
ATOM 7290 C CA . ILE D 1 150 ? -11.739 115.499 -73.404 1.00 27.67 150 ILE D CA 1
ATOM 7291 C C . ILE D 1 150 ? -10.745 114.722 -72.567 1.00 35.58 150 ILE D C 1
ATOM 7292 O O . ILE D 1 150 ? -9.765 114.199 -73.090 1.00 41.05 150 ILE D O 1
ATOM 7297 N N . ILE D 1 151 ? -10.975 114.693 -71.259 1.00 31.70 151 ILE D N 1
ATOM 7298 C CA . ILE D 1 151 ? -10.168 113.884 -70.389 1.00 25.44 151 ILE D CA 1
ATOM 7299 C C . ILE D 1 151 ? -10.949 112.641 -70.008 1.00 35.87 151 ILE D C 1
ATOM 7300 O O . ILE D 1 151 ? -11.898 112.716 -69.229 1.00 37.54 151 ILE D O 1
ATOM 7305 N N . PRO D 1 152 ? -10.558 111.486 -70.568 1.00 34.19 152 PRO D N 1
ATOM 7306 C CA . PRO D 1 152 ? -11.093 110.241 -70.038 1.00 25.60 152 PRO D CA 1
ATOM 7307 C C . PRO D 1 152 ? -10.425 109.868 -68.721 1.00 28.16 152 PRO D C 1
ATOM 7308 O O . PRO D 1 152 ? -9.222 110.051 -68.535 1.00 32.14 152 PRO D O 1
ATOM 7312 N N . ILE D 1 153 ? -11.230 109.366 -67.793 1.00 21.91 153 ILE D N 1
ATOM 7313 C CA . ILE D 1 153 ? -10.783 109.069 -66.442 1.00 27.32 153 ILE D CA 1
ATOM 7314 C C . ILE D 1 153 ? -11.240 107.676 -66.026 1.00 31.27 153 ILE D C 1
ATOM 7315 O O . ILE D 1 153 ? -12.436 107.382 -65.923 1.00 29.09 153 ILE D O 1
ATOM 7320 N N . GLN D 1 154 ? -10.259 106.821 -65.803 1.00 28.98 154 GLN D N 1
ATOM 7321 C CA . GLN D 1 154 ? -10.484 105.497 -65.273 1.00 26.44 154 GLN D CA 1
ATOM 7322 C C . GLN D 1 154 ? -10.503 105.699 -63.763 1.00 19.46 154 GLN D C 1
ATOM 7323 O O . GLN D 1 154 ? -9.577 106.297 -63.217 1.00 27.96 154 GLN D O 1
ATOM 7329 N N . CYS D 1 155 ? -11.536 105.226 -63.070 1.00 34.81 155 CYS D N 1
ATOM 7330 C CA . CYS D 1 155 ? -11.731 105.789 -61.751 1.00 30.25 155 CYS D CA 1
ATOM 7331 C C . CYS D 1 155 ? -11.063 104.872 -60.768 1.00 31.81 155 CYS D C 1
ATOM 7332 O O . CYS D 1 155 ? -11.693 104.006 -60.156 1.00 35.71 155 CYS D O 1
ATOM 7335 N N . GLU D 1 156 ? -9.778 105.164 -60.542 1.00 19.25 156 GLU D N 1
ATOM 7336 C CA . GLU D 1 156 ? -8.817 104.275 -59.855 1.00 19.06 156 GLU D CA 1
ATOM 7337 C C . GLU D 1 156 ? -7.745 105.253 -59.424 1.00 19.79 156 GLU D C 1
ATOM 7338 O O . GLU D 1 156 ? -7.688 106.331 -60.023 1.00 21.54 156 GLU D O 1
ATOM 7344 N N . PHE D 1 157 ? -6.887 104.870 -58.470 1.00 19.96 157 PHE D N 1
ATOM 7345 C CA . PHE D 1 157 ? -6.070 105.785 -57.672 1.00 20.79 157 PHE D CA 1
ATOM 7346 C C . PHE D 1 157 ? -5.156 106.781 -58.394 1.00 25.99 157 PHE D C 1
ATOM 7347 O O . PHE D 1 157 ? -4.967 107.933 -57.952 1.00 36.27 157 PHE D O 1
ATOM 7355 N N . PHE D 1 158 ? -4.628 106.371 -59.531 1.00 21.23 158 PHE D N 1
ATOM 7356 C CA . PHE D 1 158 ? -3.606 107.176 -60.179 1.00 32.31 158 PHE D CA 1
ATOM 7357 C C . PHE D 1 158 ? -4.206 108.327 -60.966 1.00 34.59 158 PHE D C 1
ATOM 7358 O O . PHE D 1 158 ? -3.490 109.195 -61.446 1.00 42.00 158 PHE D O 1
ATOM 7366 N N . ALA D 1 159 ? -5.515 108.293 -61.140 1.00 21.77 159 ALA D N 1
ATOM 7367 C CA . ALA D 1 159 ? -6.218 109.381 -61.747 1.00 22.19 159 ALA D CA 1
ATOM 7368 C C . ALA D 1 159 ? -6.169 110.652 -60.861 1.00 40.26 159 ALA D C 1
ATOM 7369 O O . ALA D 1 159 ? -6.057 111.749 -61.398 1.00 40.02 159 ALA D O 1
ATOM 7371 N N . LEU D 1 160 ? -6.203 110.489 -59.527 1.00 33.92 160 LEU D N 1
ATOM 7372 C CA . LEU D 1 160 ? -6.126 111.620 -58.565 1.00 31.19 160 LEU D CA 1
ATOM 7373 C C . LEU D 1 160 ? -4.887 112.518 -58.742 1.00 31.60 160 LEU D C 1
ATOM 7374 O O . LEU D 1 160 ? -5.022 113.701 -58.986 1.00 26.10 160 LEU D O 1
ATOM 7379 N N . GLU D 1 161 ? -3.696 111.931 -58.686 1.00 42.28 161 GLU D N 1
ATOM 7380 C CA . GLU D 1 161 ? -2.461 112.649 -58.997 1.00 45.27 161 GLU D CA 1
ATOM 7381 C C . GLU D 1 161 ? -2.390 113.017 -60.485 1.00 42.34 161 GLU D C 1
ATOM 7382 O O . GLU D 1 161 ? -1.769 114.001 -60.866 1.00 49.88 161 GLU D O 1
ATOM 7388 N N . GLY D 1 162 ? -3.040 112.219 -61.317 1.00 41.23 162 GLY D N 1
ATOM 7389 C CA . GLY D 1 162 ? -2.894 112.323 -62.748 1.00 38.81 162 GLY D CA 1
ATOM 7390 C C . GLY D 1 162 ? -3.679 113.440 -63.377 1.00 35.54 162 GLY D C 1
ATOM 7391 O O . GLY D 1 162 ? -3.115 114.171 -64.179 1.00 42.29 162 GLY D O 1
ATOM 7392 N N . THR D 1 163 ? -4.966 113.572 -63.039 1.00 30.34 163 THR D N 1
ATOM 7393 C CA . THR D 1 163 ? -5.797 114.580 -63.712 1.00 28.04 163 THR D CA 1
ATOM 7394 C C . THR D 1 163 ? -5.442 115.995 -63.252 1.00 32.99 163 THR D C 1
ATOM 7395 O O . THR D 1 163 ? -5.435 116.912 -64.072 1.00 38.57 163 THR D O 1
ATOM 7399 N N . LYS D 1 164 ? -5.091 116.145 -61.964 1.00 27.58 164 LYS D N 1
ATOM 7400 C CA . LYS D 1 164 ? -4.565 117.402 -61.413 1.00 35.29 164 LYS D CA 1
ATOM 7401 C C . LYS D 1 164 ? -3.278 117.847 -62.102 1.00 31.30 164 LYS D C 1
ATOM 7402 O O . LYS D 1 164 ? -3.016 119.023 -62.249 1.00 32.47 164 LYS D O 1
ATOM 7408 N N . LEU D 1 165 ? -2.502 116.887 -62.569 1.00 33.62 165 LEU D N 1
ATOM 7409 C CA . LEU D 1 165 ? -1.268 117.178 -63.257 1.00 46.34 165 LEU D CA 1
ATOM 7410 C C . LEU D 1 165 ? -1.481 117.590 -64.716 1.00 48.80 165 LEU D C 1
ATOM 7411 O O . LEU D 1 165 ? -0.697 118.377 -65.271 1.00 52.09 165 LEU D O 1
ATOM 7416 N N . LEU D 1 166 ? -2.521 117.044 -65.344 1.00 39.40 166 LEU D N 1
ATOM 7417 C CA . LEU D 1 166 ? -2.782 117.324 -66.757 1.00 40.48 166 LEU D CA 1
ATOM 7418 C C . LEU D 1 166 ? -3.452 118.684 -66.902 1.00 54.67 166 LEU D C 1
ATOM 7419 O O . LEU D 1 166 ? -3.227 119.404 -67.882 1.00 63.10 166 LEU D O 1
ATOM 7424 N N . LEU D 1 167 ? -4.253 119.026 -65.896 1.00 51.65 167 LEU D N 1
ATOM 7425 C CA . LEU D 1 167 ? -4.977 120.281 -65.834 1.00 51.30 167 LEU D CA 1
ATOM 7426 C C . LEU D 1 167 ? -4.008 121.440 -65.750 1.00 70.15 167 LEU D C 1
ATOM 7427 O O . LEU D 1 167 ? -4.245 122.502 -66.322 1.00 82.88 167 LEU D O 1
ATOM 7432 N N . ASN D 1 168 ? -2.896 121.226 -65.061 1.00 73.68 168 ASN D N 1
ATOM 7433 C CA . ASN D 1 168 ? -1.892 122.266 -64.977 1.00 76.12 168 ASN D CA 1
ATOM 7434 C C . ASN D 1 168 ? -1.125 122.420 -66.288 1.00 69.38 168 ASN D C 1
ATOM 7435 O O . ASN D 1 168 ? -0.710 123.515 -66.622 1.00 77.04 168 ASN D O 1
ATOM 7440 N N . THR D 1 169 ? -0.982 121.333 -67.039 1.00 58.91 169 THR D N 1
ATOM 7441 C CA . THR D 1 169 ? -0.435 121.390 -68.398 1.00 56.38 169 THR D CA 1
ATOM 7442 C C . THR D 1 169 ? -1.391 122.164 -69.323 1.00 64.18 169 THR D C 1
ATOM 7443 O O . THR D 1 169 ? -0.950 123.001 -70.119 1.00 73.58 169 THR D O 1
ATOM 7447 N N . ILE D 1 170 ? -2.692 121.922 -69.159 1.00 61.13 170 ILE D N 1
ATOM 7448 C CA . ILE D 1 170 ? -3.753 122.649 -69.867 1.00 63.89 170 ILE D CA 1
ATOM 7449 C C . ILE D 1 170 ? -3.717 124.144 -69.557 1.00 73.15 170 ILE D C 1
ATOM 7450 O O . ILE D 1 170 ? -3.714 124.957 -70.477 1.00 78.26 170 ILE D O 1
ATOM 7455 N N . ARG D 1 171 ? -3.609 124.497 -68.274 1.00 74.64 171 ARG D N 1
ATOM 7456 C CA . ARG D 1 171 ? -3.688 125.902 -67.854 1.00 68.96 171 ARG D CA 1
ATOM 7457 C C . ARG D 1 171 ? -2.430 126.713 -68.221 1.00 66.96 171 ARG D C 1
ATOM 7458 O O . ARG D 1 171 ? -2.488 127.942 -68.332 1.00 65.87 171 ARG D O 1
ATOM 7466 N N . MET D 1 172 ? -1.312 126.019 -68.438 1.00 64.17 172 MET D N 1
ATOM 7467 C CA . MET D 1 172 ? -0.089 126.652 -68.922 1.00 61.46 172 MET D CA 1
ATOM 7468 C C . MET D 1 172 ? -0.271 127.122 -70.366 1.00 69.85 172 MET D C 1
ATOM 7469 O O . MET D 1 172 ? 0.127 128.241 -70.715 1.00 80.09 172 MET D O 1
ATOM 7474 N N . LEU D 1 173 ? -0.881 126.278 -71.197 1.00 61.75 173 LEU D N 1
ATOM 7475 C CA . LEU D 1 173 ? -1.118 126.635 -72.596 1.00 53.20 173 LEU D CA 1
ATOM 7476 C C . LEU D 1 173 ? -2.272 127.624 -72.741 1.00 53.63 173 LEU D C 1
ATOM 7477 O O . LEU D 1 173 ? -2.314 128.396 -73.699 1.00 51.75 173 LEU D O 1
ATOM 7482 N N . GLN D 1 174 ? -3.191 127.613 -71.772 1.00 54.43 174 GLN D N 1
ATOM 7483 C CA . GLN D 1 174 ? -4.285 128.582 -71.725 1.00 56.84 174 GLN D CA 1
ATOM 7484 C C . GLN D 1 174 ? -3.754 129.967 -71.400 1.00 74.68 174 GLN D C 1
ATOM 7485 O O . GLN D 1 174 ? -4.397 130.973 -71.696 1.00 84.73 174 GLN D O 1
ATOM 7491 N N . LYS D 1 175 ? -2.598 130.011 -70.748 1.00 78.54 175 LYS D N 1
ATOM 7492 C CA . LYS D 1 175 ? -1.856 131.245 -70.616 1.00 74.47 175 LYS D CA 1
ATOM 7493 C C . LYS D 1 175 ? -0.887 131.472 -71.775 1.00 72.84 175 LYS D C 1
ATOM 7494 O O . LYS D 1 175 ? -0.451 132.602 -71.980 1.00 84.26 175 LYS D O 1
ATOM 7500 N N . SER D 1 176 ? -0.562 130.439 -72.555 1.00 63.49 176 SER D N 1
ATOM 7501 C CA . SER D 1 176 ? 0.508 130.630 -73.544 1.00 64.08 176 SER D CA 1
ATOM 7502 C C . SER D 1 176 ? 0.189 130.390 -75.025 1.00 67.09 176 SER D C 1
ATOM 7503 O O . SER D 1 176 ? -0.118 131.325 -75.756 1.00 73.20 176 SER D O 1
ATOM 7506 N N . THR D 1 177 ? 0.244 129.141 -75.468 1.00 66.74 177 THR D N 1
ATOM 7507 C CA . THR D 1 177 ? 0.222 128.876 -76.910 1.00 68.02 177 THR D CA 1
ATOM 7508 C C . THR D 1 177 ? -1.195 128.781 -77.479 1.00 67.34 177 THR D C 1
ATOM 7509 O O . THR D 1 177 ? -1.422 128.956 -78.685 1.00 68.69 177 THR D O 1
ATOM 7513 N N . ASN D 1 178 ? -2.146 128.504 -76.595 1.00 62.40 178 ASN D N 1
ATOM 7514 C CA . ASN D 1 178 ? -3.540 128.319 -76.985 1.00 58.07 178 ASN D CA 1
ATOM 7515 C C . ASN D 1 178 ? -4.484 128.867 -75.901 1.00 63.54 178 ASN D C 1
ATOM 7516 O O . ASN D 1 178 ? -4.980 128.101 -75.083 1.00 63.44 178 ASN D O 1
ATOM 7521 N N . PRO D 1 179 ? -4.722 130.200 -75.867 1.00 67.58 179 PRO D N 1
ATOM 7522 C CA . PRO D 1 179 ? -5.613 130.786 -74.842 1.00 60.50 179 PRO D CA 1
ATOM 7523 C C . PRO D 1 179 ? -7.088 130.445 -75.060 1.00 64.19 179 PRO D C 1
ATOM 7524 O O . PRO D 1 179 ? -7.881 130.500 -74.121 1.00 63.32 179 PRO D O 1
ATOM 7528 N N . LYS D 1 180 ? -7.422 130.060 -76.290 1.00 69.61 180 LYS D N 1
ATOM 7529 C CA . LYS D 1 180 ? -8.766 129.630 -76.654 1.00 74.10 180 LYS D CA 1
ATOM 7530 C C . LYS D 1 180 ? -9.161 128.282 -76.034 1.00 76.96 180 LYS D C 1
ATOM 7531 O O . LYS D 1 180 ? -10.344 127.953 -75.965 1.00 86.20 180 LYS D O 1
ATOM 7537 N N . LEU D 1 181 ? -8.165 127.518 -75.594 1.00 68.47 181 LEU D N 1
ATOM 7538 C CA . LEU D 1 181 ? -8.346 126.146 -75.139 1.00 69.04 181 LEU D CA 1
ATOM 7539 C C . LEU D 1 181 ? -9.221 125.939 -73.899 1.00 68.68 181 LEU D C 1
ATOM 7540 O O . LEU D 1 181 ? -8.949 126.466 -72.830 1.00 38.67 181 LEU D O 1
ATOM 7545 N N . LYS D 1 182 ? -10.246 125.113 -74.046 1.00 65.44 182 LYS D N 1
ATOM 7546 C CA . LYS D 1 182 ? -11.151 124.848 -72.948 1.00 59.28 182 LYS D CA 1
ATOM 7547 C C . LYS D 1 182 ? -11.272 123.341 -72.693 1.00 55.06 182 LYS D C 1
ATOM 7548 O O . LYS D 1 182 ? -10.893 122.511 -73.522 1.00 44.51 182 LYS D O 1
ATOM 7554 N N . ILE D 1 183 ? -11.781 122.994 -71.522 1.00 34.81 183 ILE D N 1
ATOM 7555 C CA . ILE D 1 183 ? -12.000 121.607 -71.175 1.00 35.40 183 ILE D CA 1
ATOM 7556 C C . ILE D 1 183 ? -13.421 121.237 -71.555 1.00 33.22 183 ILE D C 1
ATOM 7557 O O . ILE D 1 183 ? -14.361 121.777 -70.994 1.00 44.06 183 ILE D O 1
ATOM 7562 N N . ARG D 1 184 ? -13.585 120.337 -72.521 1.00 53.44 184 ARG D N 1
ATOM 7563 C CA . ARG D 1 184 ? -14.934 119.946 -72.951 1.00 51.96 184 ARG D CA 1
ATOM 7564 C C . ARG D 1 184 ? -15.668 119.132 -71.884 1.00 45.03 184 ARG D C 1
ATOM 7565 O O . ARG D 1 184 ? -16.868 119.308 -71.657 1.00 43.49 184 ARG D O 1
ATOM 7573 N N . GLY D 1 185 ? -14.943 118.239 -71.230 1.00 40.41 185 GLY D N 1
ATOM 7574 C CA . GLY D 1 185 ? -15.547 117.515 -70.148 1.00 38.65 185 GLY D CA 1
ATOM 7575 C C . GLY D 1 185 ? -14.812 116.291 -69.661 1.00 32.22 185 GLY D C 1
ATOM 7576 O O . GLY D 1 185 ? -13.911 115.762 -70.309 1.00 39.01 185 GLY D O 1
ATOM 7577 N N . PHE D 1 186 ? -15.222 115.829 -68.494 1.00 32.56 186 PHE D N 1
ATOM 7578 C CA . PHE D 1 186 ? -14.544 114.712 -67.875 1.00 37.17 186 PHE D CA 1
ATOM 7579 C C . PHE D 1 186 ? -15.405 113.508 -68.189 1.00 36.28 186 PHE D C 1
ATOM 7580 O O . PHE D 1 186 ? -16.642 113.540 -68.059 1.00 27.08 186 PHE D O 1
ATOM 7588 N N . LEU D 1 187 ? -14.764 112.468 -68.691 1.00 36.29 187 LEU D N 1
ATOM 7589 C CA . LEU D 1 187 ? -15.511 111.299 -69.047 1.00 24.03 187 LEU D CA 1
ATOM 7590 C C . LEU D 1 187 ? -15.033 110.136 -68.238 1.00 32.25 187 LEU D C 1
ATOM 7591 O O . LEU D 1 187 ? -13.919 109.656 -68.439 1.00 33.30 187 LEU D O 1
ATOM 7596 N N . PRO D 1 188 ? -15.867 109.684 -67.293 1.00 28.38 188 PRO D N 1
ATOM 7597 C CA . PRO D 1 188 ? -15.572 108.433 -66.602 1.00 21.57 188 PRO D CA 1
ATOM 7598 C C . PRO D 1 188 ? -15.702 107.268 -67.566 1.00 21.10 188 PRO D C 1
ATOM 7599 O O . PRO D 1 188 ? -16.685 107.128 -68.287 1.00 48.03 188 PRO D O 1
ATOM 7603 N N . THR D 1 189 ? -14.681 106.432 -67.567 1.00 31.14 189 THR D N 1
ATOM 7604 C CA . THR D 1 189 ? -14.581 105.329 -68.511 1.00 34.37 189 THR D CA 1
ATOM 7605 C C . THR D 1 189 ? -14.334 104.112 -67.677 1.00 19.41 189 THR D C 1
ATOM 7606 O O . THR D 1 189 ? -13.993 104.245 -66.504 1.00 30.08 189 THR D O 1
ATOM 7610 N N . MET D 1 190 ? -14.556 102.938 -68.276 1.00 41.38 190 MET D N 1
ATOM 7611 C CA . MET D 1 190 ? -14.314 101.623 -67.672 1.00 41.77 190 MET D CA 1
ATOM 7612 C C . MET D 1 190 ? -15.101 101.431 -66.374 1.00 42.10 190 MET D C 1
ATOM 7613 O O . MET D 1 190 ? -14.696 100.688 -65.491 1.00 17.72 190 MET D O 1
ATOM 7618 N N . HIS D 1 191 ? -16.245 102.094 -66.306 1.00 18.50 191 HIS D N 1
ATOM 7619 C CA . HIS D 1 191 ? -16.926 102.351 -65.067 1.00 34.54 191 HIS D CA 1
ATOM 7620 C C . HIS D 1 191 ? -17.774 101.202 -64.516 1.00 35.42 191 HIS D C 1
ATOM 7621 O O . HIS D 1 191 ? -18.722 100.712 -65.147 1.00 27.69 191 HIS D O 1
ATOM 7628 N N . VAL D 1 192 ? -17.382 100.763 -63.327 1.00 36.32 192 VAL D N 1
ATOM 7629 C CA . VAL D 1 192 ? -18.183 99.872 -62.503 1.00 32.36 192 VAL D CA 1
ATOM 7630 C C . VAL D 1 192 ? -18.477 100.618 -61.190 1.00 35.43 192 VAL D C 1
ATOM 7631 O O . VAL D 1 192 ? -17.567 100.873 -60.394 1.00 39.59 192 VAL D O 1
ATOM 7635 N N . PRO D 1 193 ? -19.744 101.034 -60.995 1.00 39.16 193 PRO D N 1
ATOM 7636 C CA . PRO D 1 193 ? -20.086 101.942 -59.890 1.00 39.25 193 PRO D CA 1
ATOM 7637 C C . PRO D 1 193 ? -20.024 101.324 -58.498 1.00 38.93 193 PRO D C 1
ATOM 7638 O O . PRO D 1 193 ? -19.908 102.075 -57.540 1.00 36.62 193 PRO D O 1
ATOM 7642 N N . GLN D 1 194 ? -20.097 99.998 -58.388 1.00 47.35 194 GLN D N 1
ATOM 7643 C CA . GLN D 1 194 ? -20.185 99.350 -57.071 1.00 42.10 194 GLN D CA 1
ATOM 7644 C C . GLN D 1 194 ? -18.902 99.406 -56.272 1.00 42.53 194 GLN D C 1
ATOM 7645 O O . GLN D 1 194 ? -18.942 99.295 -55.055 1.00 50.10 194 GLN D O 1
ATOM 7651 N N . LEU D 1 195 ? -17.779 99.587 -56.960 1.00 41.01 195 LEU D N 1
ATOM 7652 C CA . LEU D 1 195 ? -16.481 99.526 -56.320 1.00 37.86 195 LEU D CA 1
ATOM 7653 C C . LEU D 1 195 ? -16.232 100.727 -55.419 1.00 32.39 195 LEU D C 1
ATOM 7654 O O . LEU D 1 195 ? -16.430 101.877 -55.826 1.00 24.85 195 LEU D O 1
ATOM 7659 N N . ASN D 1 196 ? -15.810 100.432 -54.188 1.00 21.87 196 ASN D N 1
ATOM 7660 C CA . ASN D 1 196 ? -15.435 101.455 -53.226 1.00 23.05 196 ASN D CA 1
ATOM 7661 C C . ASN D 1 196 ? -14.210 102.289 -53.658 1.00 29.65 196 ASN D C 1
ATOM 7662 O O . ASN D 1 196 ? -14.058 103.440 -53.244 1.00 38.75 196 ASN D O 1
ATOM 7667 N N . LEU D 1 197 ? -13.331 101.707 -54.467 1.00 34.47 197 LEU D N 1
ATOM 7668 C CA . LEU D 1 197 ? -12.278 102.496 -55.088 1.00 18.16 197 LEU D CA 1
ATOM 7669 C C . LEU D 1 197 ? -12.885 103.516 -56.070 1.00 28.24 197 LEU D C 1
ATOM 7670 O O . LEU D 1 197 ? -12.542 104.697 -56.021 1.00 25.27 197 LEU D O 1
ATOM 7675 N N . THR D 1 198 ? -13.827 103.054 -56.893 1.00 18.00 198 THR D N 1
ATOM 7676 C CA . THR D 1 198 ? -14.484 103.870 -57.903 1.00 18.29 198 THR D CA 1
ATOM 7677 C C . THR D 1 198 ? -15.302 104.964 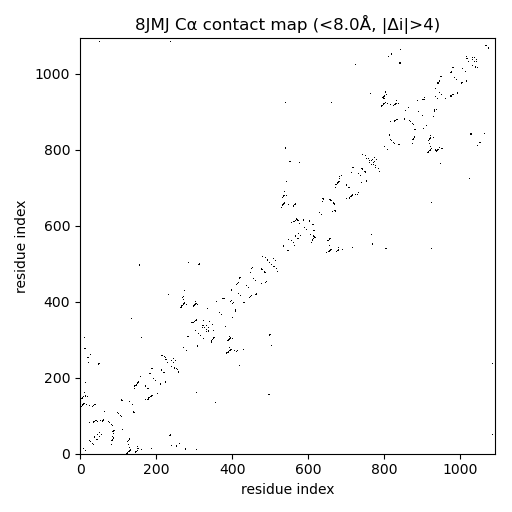-57.251 1.00 31.14 198 THR D C 1
ATOM 7678 O O . THR D 1 198 ? -15.259 106.113 -57.685 1.00 40.72 198 THR D O 1
ATOM 7682 N N . LYS D 1 199 ? -16.014 104.596 -56.184 1.00 34.22 199 LYS D N 1
ATOM 7683 C CA . LYS D 1 199 ? -16.788 105.535 -55.377 1.00 29.06 199 LYS D CA 1
ATOM 7684 C C . LYS D 1 199 ? -15.890 106.608 -54.751 1.00 29.29 199 LYS D C 1
ATOM 7685 O O . LYS D 1 199 ? -16.166 107.791 -54.876 1.00 43.96 199 LYS D O 1
ATOM 7691 N N . GLY D 1 200 ? -14.780 106.199 -54.151 1.00 22.32 200 GLY D N 1
ATOM 7692 C CA . GLY D 1 200 ? -13.870 107.148 -53.541 1.00 25.59 200 GLY D CA 1
ATOM 7693 C C . GLY D 1 200 ? -13.068 108.033 -54.476 1.00 31.87 200 GLY D C 1
ATOM 7694 O O . GLY D 1 200 ? -12.736 109.178 -54.138 1.00 35.94 200 GLY D O 1
ATOM 7695 N N . VAL D 1 201 ? -12.730 107.499 -55.644 1.00 33.27 201 VAL D N 1
ATOM 7696 C CA . VAL D 1 201 ? -11.943 108.244 -56.622 1.00 32.37 201 VAL D CA 1
ATOM 7697 C C . VAL D 1 201 ? -12.837 109.271 -57.298 1.00 30.74 201 VAL D C 1
ATOM 7698 O O . VAL D 1 201 ? -12.441 110.423 -57.481 1.00 38.55 201 VAL D O 1
ATOM 7702 N N . LEU D 1 202 ? -14.064 108.870 -57.603 1.00 21.38 202 LEU D N 1
ATOM 7703 C CA . LEU D 1 202 ? -15.038 109.795 -58.164 1.00 32.15 202 LEU D CA 1
ATOM 7704 C C . LEU D 1 202 ? -15.478 110.838 -57.141 1.00 39.77 202 LEU D C 1
ATOM 7705 O O . LEU D 1 202 ? -15.819 111.941 -57.528 1.00 38.13 202 LEU D O 1
ATOM 7710 N N . ALA D 1 203 ? -15.441 110.490 -55.852 1.00 44.30 203 ALA D N 1
ATOM 7711 C CA . ALA D 1 203 ? -15.781 111.435 -54.788 1.00 41.66 203 ALA D CA 1
ATOM 7712 C C . ALA D 1 203 ? -14.765 112.549 -54.723 1.00 33.17 203 ALA D C 1
ATOM 7713 O O . ALA D 1 203 ? -15.147 113.699 -54.668 1.00 44.03 203 ALA D O 1
ATOM 7715 N N . GLU D 1 204 ? -13.483 112.204 -54.764 1.00 35.35 204 GLU D N 1
ATOM 7716 C CA . GLU D 1 204 ? -12.411 113.197 -54.609 1.00 38.60 204 GLU D CA 1
ATOM 7717 C C . GLU D 1 204 ? -12.359 114.106 -55.830 1.00 33.00 204 GLU D C 1
ATOM 7718 O O . GLU D 1 204 ? -12.211 115.324 -55.701 1.00 39.23 204 GLU D O 1
ATOM 7724 N N . LEU D 1 205 ? -12.569 113.506 -56.997 1.00 25.30 205 LEU D N 1
ATOM 7725 C CA . LEU D 1 205 ? -12.673 114.241 -58.244 1.00 25.75 205 LEU D CA 1
ATOM 7726 C C . LEU D 1 205 ? -13.880 115.193 -58.282 1.00 33.90 205 LEU D C 1
ATOM 7727 O O . LEU D 1 205 ? -13.804 116.259 -58.876 1.00 33.74 205 LEU D O 1
ATOM 7732 N N . PHE D 1 206 ? -14.975 114.820 -57.629 1.00 36.53 206 PHE D N 1
ATOM 7733 C CA . PHE D 1 206 ? -16.183 115.644 -57.653 1.00 36.13 206 PHE D CA 1
ATOM 7734 C C . PHE D 1 206 ? -16.083 116.968 -56.918 1.00 39.19 206 PHE D C 1
ATOM 7735 O O . PHE D 1 206 ? -16.573 117.960 -57.429 1.00 52.03 206 PHE D O 1
ATOM 7743 N N . LYS D 1 207 ? -15.413 117.011 -55.766 1.00 45.13 207 LYS D N 1
ATOM 7744 C CA . LYS D 1 207 ? -15.341 118.267 -55.010 1.00 49.90 207 LYS D CA 1
ATOM 7745 C C . LYS D 1 207 ? -14.484 119.308 -55.702 1.00 49.92 207 LYS D C 1
ATOM 7746 O O . LYS D 1 207 ? -14.688 120.498 -55.521 1.00 62.84 207 LYS D O 1
ATOM 7752 N N . TYR D 1 208 ? -13.531 118.849 -56.502 1.00 50.41 208 TYR D N 1
ATOM 7753 C CA . TYR D 1 208 ? -12.779 119.739 -57.389 1.00 49.90 208 TYR D CA 1
ATOM 7754 C C . TYR D 1 208 ? -13.408 120.011 -58.744 1.00 31.85 208 TYR D C 1
ATOM 7755 O O . TYR D 1 208 ? -13.264 121.083 -59.295 1.00 44.07 208 TYR D O 1
ATOM 7764 N N . PHE D 1 209 ? -13.918 118.956 -59.354 1.00 45.83 209 PHE D N 1
ATOM 7765 C CA . PHE D 1 209 ? -14.290 118.994 -60.766 1.00 45.47 209 PHE D CA 1
ATOM 7766 C C . PHE D 1 209 ? -15.727 118.858 -61.271 1.00 54.37 209 PHE D C 1
ATOM 7767 O O . PHE D 1 209 ? -15.884 118.815 -62.485 1.00 62.40 209 PHE D O 1
ATOM 7775 N N . ASP D 1 210 ? -16.726 118.735 -60.390 1.00 30.64 210 ASP D N 1
ATOM 7776 C CA . ASP D 1 210 ? -18.117 118.349 -60.755 1.00 30.52 210 ASP D CA 1
ATOM 7777 C C . ASP D 1 210 ? -18.805 119.128 -61.912 1.00 60.82 210 ASP D C 1
ATOM 7778 O O . ASP D 1 210 ? -19.551 118.544 -62.712 1.00 59.66 210 ASP D O 1
ATOM 7783 N N . SER D 1 211 ? -18.501 120.423 -62.004 1.00 58.73 211 SER D N 1
ATOM 7784 C CA . SER D 1 211 ? -18.998 121.289 -63.070 1.00 56.51 211 SER D CA 1
ATOM 7785 C C . SER D 1 211 ? -18.485 120.869 -64.442 1.00 54.05 211 SER D C 1
ATOM 7786 O O . SER D 1 211 ? -19.171 121.026 -65.442 1.00 60.29 211 SER D O 1
ATOM 7789 N N . GLU D 1 212 ? -17.282 120.314 -64.474 1.00 50.60 212 GLU D N 1
ATOM 7790 C CA . GLU D 1 212 ? -16.648 119.928 -65.720 1.00 51.82 212 GLU D CA 1
ATOM 7791 C C . GLU D 1 212 ? -16.951 118.487 -66.143 1.00 47.00 212 GLU D C 1
ATOM 7792 O O . GLU D 1 212 ? -16.351 118.004 -67.085 1.00 29.85 212 GLU D O 1
ATOM 7798 N N . PHE D 1 213 ? -17.837 117.784 -65.437 1.00 41.16 213 PHE D N 1
ATOM 7799 C CA . PHE D 1 213 ? -18.192 116.413 -65.822 1.00 28.63 213 PHE D CA 1
ATOM 7800 C C . PHE D 1 213 ? -19.301 116.413 -66.878 1.00 52.43 213 PHE D C 1
ATOM 7801 O O . PHE D 1 213 ? -20.245 117.206 -66.770 1.00 60.91 213 PHE D O 1
ATOM 7809 N N . PHE D 1 214 ? -19.169 115.550 -67.897 1.00 44.51 214 PHE D N 1
ATOM 7810 C CA . PHE D 1 214 ? -20.169 115.393 -68.960 1.00 28.99 214 PHE D CA 1
ATOM 7811 C C . PHE D 1 214 ? -21.509 114.950 -68.411 1.00 29.03 214 PHE D C 1
ATOM 7812 O O . PHE D 1 214 ? -21.582 113.966 -67.684 1.00 27.95 214 PHE D O 1
ATOM 7820 N N . ARG D 1 215 ? -22.575 115.698 -68.726 1.00 37.08 215 ARG D N 1
ATOM 7821 C CA . ARG D 1 215 ? -23.925 115.397 -68.199 1.00 36.85 215 ARG D CA 1
ATOM 7822 C C . ARG D 1 215 ? -24.983 115.393 -69.288 1.00 42.87 215 ARG D C 1
ATOM 7823 O O . ARG D 1 215 ? -24.837 116.083 -70.291 1.00 56.23 215 ARG D O 1
ATOM 7831 N N . ASP D 1 216 ? -26.040 114.605 -69.090 1.00 50.21 216 ASP D N 1
ATOM 7832 C CA . ASP D 1 216 ? -27.178 114.525 -70.017 1.00 52.95 216 ASP D CA 1
ATOM 7833 C C . ASP D 1 216 ? -27.977 115.825 -70.036 1.00 68.19 216 ASP D C 1
ATOM 7834 O O . ASP D 1 216 ? -28.116 116.498 -69.013 1.00 70.36 216 ASP D O 1
ATOM 7839 N N . SER D 1 217 ? -28.510 116.158 -71.211 1.00 79.83 217 SER D N 1
ATOM 7840 C CA . SER D 1 217 ? -29.475 117.246 -71.349 1.00 86.17 217 SER D CA 1
ATOM 7841 C C . SER D 1 217 ? -30.841 116.836 -70.790 1.00 86.29 217 SER D C 1
ATOM 7842 O O . SER D 1 217 ? -31.461 117.585 -70.039 1.00 89.08 217 SER D O 1
ATOM 7845 N N . ALA D 1 218 ? -31.292 115.634 -71.144 1.00 80.21 218 ALA D N 1
ATOM 7846 C CA . ALA D 1 218 ? -32.629 115.168 -70.772 1.00 72.76 218 ALA D CA 1
ATOM 7847 C C . ALA D 1 218 ? -32.814 114.825 -69.293 1.00 70.43 218 ALA D C 1
ATOM 7848 O O . ALA D 1 218 ? -33.941 114.756 -68.819 1.00 68.88 218 ALA D O 1
ATOM 7850 N N . THR D 1 219 ? -31.719 114.593 -68.572 1.00 71.28 219 THR D N 1
ATOM 7851 C CA . THR D 1 219 ? -31.799 114.200 -67.163 1.00 69.06 219 THR D CA 1
ATOM 7852 C C . THR D 1 219 ? -30.941 115.053 -66.247 1.00 71.53 219 THR D C 1
ATOM 7853 O O . THR D 1 219 ? -31.435 115.647 -65.296 1.00 75.27 219 THR D O 1
ATOM 7857 N N . GLY D 1 220 ? -29.640 115.070 -66.506 1.00 73.05 220 GLY D N 1
ATOM 7858 C CA . GLY D 1 220 ? -28.710 115.697 -65.587 1.00 70.56 220 GLY D CA 1
ATOM 7859 C C . GLY D 1 220 ? -27.913 114.630 -64.864 1.00 65.26 220 GLY D C 1
ATOM 7860 O O . GLY D 1 220 ? -27.131 114.921 -63.953 1.00 66.06 220 GLY D O 1
ATOM 7861 N N . GLU D 1 221 ? -28.137 113.382 -65.267 1.00 58.86 221 GLU D N 1
ATOM 7862 C CA . GLU D 1 221 ? -27.307 112.272 -64.832 1.00 54.23 221 GLU D CA 1
ATOM 7863 C C . GLU D 1 221 ? -25.957 112.472 -65.487 1.00 54.88 221 GLU D C 1
ATOM 7864 O O . GLU D 1 221 ? -25.884 113.027 -66.592 1.00 62.30 221 GLU D O 1
ATOM 7870 N N . TYR D 1 222 ? -24.900 112.030 -64.802 1.00 43.30 222 TYR D N 1
ATOM 7871 C CA . TYR D 1 222 ? -23.543 112.036 -65.334 1.00 30.35 222 TYR D CA 1
ATOM 7872 C C . TYR D 1 222 ? -23.487 111.106 -66.528 1.00 39.09 222 TYR D C 1
ATOM 7873 O O . TYR D 1 222 ? -24.190 110.103 -66.540 1.00 49.42 222 TYR D O 1
ATOM 7882 N N . ILE D 1 223 ? -22.678 111.437 -67.533 1.00 26.21 223 ILE D N 1
ATOM 7883 C CA . ILE D 1 223 ? -22.406 110.480 -68.610 1.00 30.49 223 ILE D CA 1
ATOM 7884 C C . ILE D 1 223 ? -21.151 109.658 -68.307 1.00 37.91 223 ILE D C 1
ATOM 7885 O O . ILE D 1 223 ? -20.022 110.151 -68.353 1.00 33.72 223 ILE D O 1
ATOM 7890 N N . MET D 1 224 ? -21.358 108.388 -67.995 1.00 23.52 224 MET D N 1
ATOM 7891 C CA . MET D 1 224 ? -20.254 107.500 -67.685 1.00 38.82 224 MET D CA 1
ATOM 7892 C C . MET D 1 224 ? -20.241 106.283 -68.600 1.00 35.06 224 MET D C 1
ATOM 7893 O O . MET D 1 224 ? -21.254 105.607 -68.780 1.00 38.66 224 MET D O 1
ATOM 7898 N N . ILE D 1 225 ? -19.080 106.000 -69.170 1.00 29.41 225 ILE D N 1
ATOM 7899 C CA . ILE D 1 225 ? -18.941 104.825 -70.011 1.00 33.73 225 ILE D CA 1
ATOM 7900 C C . ILE D 1 225 ? -18.662 103.579 -69.187 1.00 37.77 225 ILE D C 1
ATOM 7901 O O . ILE D 1 225 ? -17.602 103.488 -68.566 1.00 42.95 225 ILE D O 1
ATOM 7906 N N . PRO D 1 226 ? -19.599 102.602 -69.204 1.00 31.14 226 PRO D N 1
ATOM 7907 C CA . PRO D 1 226 ? -19.495 101.406 -68.355 1.00 25.77 226 PRO D CA 1
ATOM 7908 C C . PRO D 1 226 ? -18.365 100.469 -68.746 1.00 23.80 226 PRO D C 1
ATOM 7909 O O . PRO D 1 226 ? -17.820 100.619 -69.848 1.00 24.56 226 PRO D O 1
ATOM 7913 N N . LYS D 1 227 ? -18.002 99.536 -67.859 1.00 24.10 227 LYS D N 1
ATOM 7914 C CA . LYS D 1 227 ? -17.221 98.386 -68.316 1.00 27.31 227 LYS D CA 1
ATOM 7915 C C . LYS D 1 227 ? -18.155 97.555 -69.186 1.00 29.99 227 LYS D C 1
ATOM 7916 O O . LYS D 1 227 ? -19.203 97.070 -68.738 1.00 40.10 227 LYS D O 1
ATOM 7922 N N . SER D 1 228 ? -17.778 97.429 -70.445 1.00 26.38 228 SER D N 1
ATOM 7923 C CA . SER D 1 228 ? -18.499 96.624 -71.400 1.00 19.66 228 SER D CA 1
ATOM 7924 C C . SER D 1 228 ? -17.402 95.912 -72.156 1.00 38.51 228 SER D C 1
ATOM 7925 O O . SER D 1 228 ? -16.703 96.558 -72.916 1.00 49.72 228 SER D O 1
ATOM 7928 N N . VAL D 1 229 ? -17.266 94.591 -72.042 1.00 19.70 229 VAL D N 1
ATOM 7929 C CA . VAL D 1 229 ? -16.261 93.847 -72.856 1.00 54.08 229 VAL D CA 1
ATOM 7930 C C . VAL D 1 229 ? -16.568 93.862 -74.374 1.00 47.39 229 VAL D C 1
ATOM 7931 O O . VAL D 1 229 ? -15.709 93.556 -75.193 1.00 44.45 229 VAL D O 1
ATOM 7935 N N . LYS D 1 230 ? -17.789 94.263 -74.727 1.00 37.29 230 LYS D N 1
ATOM 7936 C CA . LYS D 1 230 ? -18.150 94.525 -76.094 1.00 35.97 230 LYS D CA 1
ATOM 7937 C C . LYS D 1 230 ? -17.369 95.718 -76.690 1.00 36.21 230 LYS D C 1
ATOM 7938 O O . LYS D 1 230 ? -17.098 95.750 -77.888 1.00 37.11 230 LYS D O 1
ATOM 7944 N N . LEU D 1 231 ? -16.981 96.674 -75.851 1.00 33.30 231 LEU D N 1
ATOM 7945 C CA . LEU D 1 231 ? -16.207 97.828 -76.316 1.00 22.02 231 LEU D CA 1
ATOM 7946 C C . LEU D 1 231 ? -14.786 97.414 -76.605 1.00 23.05 231 LEU D C 1
ATOM 7947 O O . LEU D 1 231 ? -14.133 97.953 -77.493 1.00 35.18 231 LEU D O 1
ATOM 7952 N N . ALA D 1 232 ? -14.316 96.458 -75.824 1.00 23.24 232 ALA D N 1
ATOM 7953 C CA . ALA D 1 232 ? -13.001 95.885 -75.997 1.00 23.45 232 ALA D CA 1
ATOM 7954 C C . ALA D 1 232 ? -12.961 95.003 -77.249 1.00 26.53 232 ALA D C 1
ATOM 7955 O O . ALA D 1 232 ? -12.003 95.032 -77.995 1.00 24.89 232 ALA D O 1
ATOM 7957 N N . GLU D 1 233 ? -14.002 94.219 -77.479 1.00 32.40 233 GLU D N 1
ATOM 7958 C CA . GLU D 1 233 ? -13.970 93.302 -78.613 1.00 38.16 233 GLU D CA 1
ATOM 7959 C C . GLU D 1 233 ? -14.243 93.960 -79.971 1.00 31.79 233 GLU D C 1
ATOM 7960 O O . GLU D 1 233 ? -13.787 93.450 -80.981 1.00 25.16 233 GLU D O 1
ATOM 7966 N N . SER D 1 234 ? -14.915 95.114 -79.973 1.00 24.33 234 SER D N 1
ATOM 7967 C CA . SER D 1 234 ? -15.176 95.903 -81.195 1.00 25.24 234 SER D CA 1
ATOM 7968 C C . SER D 1 234 ? -14.009 96.337 -82.143 1.00 30.71 234 SER D C 1
ATOM 7969 O O . SER D 1 234 ? -14.168 96.243 -83.367 1.00 31.34 234 SER D O 1
ATOM 7972 N N . PRO D 1 235 ? -12.854 96.819 -81.614 1.00 28.00 235 PRO D N 1
ATOM 7973 C CA . PRO D 1 235 ? -11.753 97.093 -82.553 1.00 31.50 235 PRO D CA 1
ATOM 7974 C C . PRO D 1 235 ? -11.136 95.867 -83.215 1.00 30.28 235 PRO D C 1
ATOM 7975 O O . PRO D 1 235 ? -10.441 96.018 -84.221 1.00 42.30 235 PRO D O 1
ATOM 7979 N N . SER D 1 236 ? -11.389 94.679 -82.682 1.00 27.82 236 SER D N 1
ATOM 7980 C CA . SER D 1 236 ? -10.912 93.462 -83.324 1.00 26.70 236 SER D CA 1
ATOM 7981 C C . SER D 1 236 ? -11.636 93.201 -84.615 1.00 27.93 236 SER D C 1
ATOM 7982 O O . SER D 1 236 ? -11.082 92.544 -85.472 1.00 34.17 236 SER D O 1
ATOM 7985 N N . PHE D 1 237 ? -12.857 93.710 -84.751 1.00 28.10 237 PHE D N 1
ATOM 7986 C CA . PHE D 1 237 ? -13.633 93.583 -85.987 1.00 29.42 237 PHE D CA 1
ATOM 7987 C C . PHE D 1 237 ? -13.492 94.767 -86.924 1.00 37.77 237 PHE D C 1
ATOM 7988 O O . PHE D 1 237 ? -14.236 94.873 -87.898 1.00 42.04 237 PHE D O 1
ATOM 7996 N N . GLY D 1 238 ? -12.581 95.688 -86.606 1.00 44.33 238 GLY D N 1
ATOM 7997 C CA . GLY D 1 238 ? -12.374 96.873 -87.433 1.00 41.17 238 GLY D CA 1
ATOM 7998 C C . GLY D 1 238 ? -13.479 97.909 -87.280 1.00 29.89 238 GLY D C 1
ATOM 7999 O O . GLY D 1 238 ? -13.568 98.857 -88.034 1.00 30.58 238 GLY D O 1
ATOM 8000 N N . LYS D 1 239 ? -14.264 97.769 -86.220 1.00 29.14 239 LYS D N 1
ATOM 8001 C CA . LYS D 1 239 ? -15.484 98.529 -86.073 1.00 34.84 239 LYS D CA 1
ATOM 8002 C C . LYS D 1 239 ? -15.524 99.397 -84.817 1.00 37.16 239 LYS D C 1
ATOM 8003 O O . LYS D 1 239 ? -14.934 99.051 -83.782 1.00 34.75 239 LYS D O 1
ATOM 8009 N N . PRO D 1 240 ? -16.239 100.536 -84.906 1.00 35.91 240 PRO D N 1
ATOM 8010 C CA . PRO D 1 240 ? -16.708 101.229 -83.701 1.00 33.14 240 PRO D CA 1
ATOM 8011 C C . PRO D 1 240 ? -17.829 100.400 -83.097 1.00 34.11 240 PRO D C 1
ATOM 8012 O O . PRO D 1 240 ? -18.452 99.603 -83.840 1.00 34.48 240 PRO D O 1
ATOM 8016 N N . ILE D 1 241 ? -18.118 100.609 -81.811 1.00 26.80 241 ILE D N 1
ATOM 8017 C CA . ILE D 1 241 ? -19.154 99.849 -81.091 1.00 26.53 241 ILE D CA 1
ATOM 8018 C C . ILE D 1 241 ? -20.558 100.015 -81.703 1.00 32.80 241 ILE D C 1
ATOM 8019 O O . ILE D 1 241 ? -21.369 99.098 -81.680 1.00 48.28 241 ILE D O 1
ATOM 8024 N N . LEU D 1 242 ? -20.778 101.163 -82.337 1.00 30.60 242 LEU D N 1
ATOM 8025 C CA . LEU D 1 242 ? -22.008 101.532 -83.035 1.00 29.84 242 LEU D CA 1
ATOM 8026 C C . LEU D 1 242 ? -22.345 100.598 -84.197 1.00 33.23 242 LEU D C 1
ATOM 8027 O O . LEU D 1 242 ? -23.482 100.186 -84.369 1.00 36.18 242 LEU D O 1
ATOM 8032 N N . LEU D 1 243 ? -21.328 100.260 -84.983 1.00 37.04 243 LEU D N 1
ATOM 8033 C CA . LEU D 1 243 ? -21.439 99.295 -86.069 1.00 36.21 243 LEU D CA 1
ATOM 8034 C C . LEU D 1 243 ? -21.357 97.858 -85.549 1.00 37.69 243 LEU D C 1
ATOM 8035 O O . LEU D 1 243 ? -21.533 96.907 -86.304 1.00 47.40 243 LEU D O 1
ATOM 8040 N N . TYR D 1 244 ? -21.080 97.695 -84.262 1.00 36.74 244 TYR D N 1
ATOM 8041 C CA . TYR D 1 244 ? -20.883 96.372 -83.706 1.00 34.24 244 TYR D CA 1
ATOM 8042 C C . TYR D 1 244 ? -22.105 95.857 -82.928 1.00 40.07 244 TYR D C 1
ATOM 8043 O O . TYR D 1 244 ? -22.852 94.989 -83.397 1.00 50.57 244 TYR D O 1
ATOM 8052 N N . ASP D 1 245 ? -22.288 96.386 -81.732 1.00 32.84 245 ASP D N 1
ATOM 8053 C CA . ASP D 1 245 ? -23.478 96.142 -80.967 1.00 30.29 245 ASP D CA 1
ATOM 8054 C C . ASP D 1 245 ? -23.962 97.518 -80.584 1.00 39.00 245 ASP D C 1
ATOM 8055 O O . ASP D 1 245 ? -23.414 98.149 -79.681 1.00 47.71 245 ASP D O 1
ATOM 8060 N N . ILE D 1 246 ? -25.041 97.949 -81.216 1.00 44.62 246 ILE D N 1
ATOM 8061 C CA . ILE D 1 246 ? -25.570 99.282 -80.999 1.00 45.32 246 ILE D CA 1
ATOM 8062 C C . ILE D 1 246 ? -26.586 99.266 -79.844 1.00 50.65 246 ILE D C 1
ATOM 8063 O O . ILE D 1 246 ? -26.986 100.312 -79.330 1.00 50.41 246 ILE D O 1
ATOM 8068 N N . LYS D 1 247 ? -26.981 98.065 -79.424 1.00 51.75 247 LYS D N 1
ATOM 8069 C CA . LYS D 1 247 ? -27.891 97.911 -78.290 1.00 49.89 247 LYS D CA 1
ATOM 8070 C C . LYS D 1 247 ? -27.133 98.017 -76.975 1.00 49.76 247 LYS D C 1
ATOM 8071 O O . LYS D 1 247 ? -27.702 98.463 -75.977 1.00 51.72 247 LYS D O 1
ATOM 8077 N N . SER D 1 248 ? -25.856 97.607 -77.001 1.00 46.02 248 SER D N 1
ATOM 8078 C CA . SER D 1 248 ? -24.996 97.489 -75.814 1.00 36.13 248 SER D CA 1
ATOM 8079 C C . SER D 1 248 ? -24.777 98.796 -75.087 1.00 35.71 248 SER D C 1
ATOM 8080 O O . SER D 1 248 ? -24.824 99.862 -75.703 1.00 43.64 248 SER D O 1
ATOM 8083 N N . ASN D 1 249 ? -24.555 98.696 -73.775 1.00 35.79 249 ASN D N 1
ATOM 8084 C CA . ASN D 1 249 ? -24.509 99.857 -72.876 1.00 34.29 249 ASN D CA 1
ATOM 8085 C C . ASN D 1 249 ? -23.427 100.875 -73.189 1.00 28.78 249 ASN D C 1
ATOM 8086 O O . ASN D 1 249 ? -23.610 102.066 -72.964 1.00 35.45 249 ASN D O 1
ATOM 8091 N N . GLY D 1 250 ? -22.316 100.399 -73.729 1.00 24.31 250 GLY D N 1
ATOM 8092 C CA . GLY D 1 250 ? -21.213 101.271 -74.070 1.00 24.97 250 GLY D CA 1
ATOM 8093 C C . GLY D 1 250 ? -21.543 102.077 -75.294 1.00 33.81 250 GLY D C 1
ATOM 8094 O O . GLY D 1 250 ? -21.133 103.226 -75.391 1.00 43.17 250 GLY D O 1
ATOM 8095 N N . SER D 1 251 ? -22.306 101.492 -76.216 1.00 28.90 251 SER D N 1
ATOM 8096 C CA . SER D 1 251 ? -22.716 102.219 -77.407 1.00 31.23 251 SER D CA 1
ATOM 8097 C C . SER D 1 251 ? -23.697 103.330 -77.059 1.00 38.95 251 SER D C 1
ATOM 8098 O O . SER D 1 251 ? -23.575 104.451 -77.564 1.00 43.78 251 SER D O 1
ATOM 8101 N N . ILE D 1 252 ? -24.635 102.999 -76.172 1.00 46.19 252 ILE D N 1
ATOM 8102 C CA . ILE D 1 252 ? -25.650 103.925 -75.674 1.00 47.61 252 ILE D CA 1
ATOM 8103 C C . ILE D 1 252 ? -24.991 105.101 -74.966 1.00 44.46 252 ILE D C 1
ATOM 8104 O O . ILE D 1 252 ? -25.321 106.252 -75.243 1.00 43.13 252 ILE D O 1
ATOM 8109 N N . ALA D 1 253 ? -24.002 104.799 -74.125 1.00 25.50 253 ALA D N 1
ATOM 8110 C CA . ALA D 1 253 ? -23.268 105.821 -73.411 1.00 25.22 253 ALA D CA 1
ATOM 8111 C C . ALA D 1 253 ? -22.391 106.735 -74.303 1.00 40.54 253 ALA D C 1
ATOM 8112 O O . ALA D 1 253 ? -22.213 107.917 -74.005 1.00 46.27 253 ALA D O 1
ATOM 8114 N N . TYR D 1 254 ? -21.856 106.210 -75.400 1.00 34.97 254 TYR D N 1
ATOM 8115 C CA . TYR D 1 254 ? -21.090 107.057 -76.307 1.00 34.82 254 TYR D CA 1
ATOM 8116 C C . TYR D 1 254 ? -22.003 107.906 -77.172 1.00 36.99 254 TYR D C 1
ATOM 8117 O O . TYR D 1 254 ? -21.644 109.008 -77.592 1.00 42.26 254 TYR D O 1
ATOM 8126 N N . GLN D 1 255 ? -23.198 107.398 -77.431 1.00 33.52 255 GLN D N 1
ATOM 8127 C CA . GLN D 1 255 ? -24.156 108.167 -78.193 1.00 29.96 255 GLN D CA 1
ATOM 8128 C C . GLN D 1 255 ? -24.773 109.276 -77.335 1.00 40.76 255 GLN D C 1
ATOM 8129 O O . GLN D 1 255 ? -25.240 110.294 -77.871 1.00 37.73 255 GLN D O 1
ATOM 8135 N N . LYS D 1 256 ? -24.763 109.083 -76.012 1.00 29.48 256 LYS D N 1
ATOM 8136 C CA . LYS D 1 256 ? -25.201 110.124 -75.098 1.00 29.92 256 LYS D CA 1
ATOM 8137 C C . LYS D 1 256 ? -24.172 111.248 -75.129 1.00 34.24 256 LYS D C 1
ATOM 8138 O O . LYS D 1 256 ? -24.523 112.424 -75.204 1.00 43.09 256 LYS D O 1
ATOM 8144 N N . LEU D 1 257 ? -22.906 110.857 -75.125 1.00 30.51 257 LEU D N 1
ATOM 8145 C CA . LEU D 1 257 ? -21.767 111.767 -75.150 1.00 29.11 257 LEU D CA 1
ATOM 8146 C C . LEU D 1 257 ? -21.719 112.590 -76.426 1.00 40.17 257 LEU D C 1
ATOM 8147 O O . LEU D 1 257 ? -21.425 113.799 -76.390 1.00 46.45 257 LEU D O 1
ATOM 8152 N N . ALA D 1 258 ? -22.046 111.932 -77.537 1.00 35.49 258 ALA D N 1
ATOM 8153 C CA . ALA D 1 258 ? -22.198 112.594 -78.830 1.00 36.12 258 ALA D CA 1
ATOM 8154 C C . ALA D 1 258 ? -23.286 113.627 -78.786 1.00 42.47 258 ALA D C 1
ATOM 8155 O O . ALA D 1 258 ? -23.101 114.755 -79.261 1.00 50.32 258 ALA D O 1
ATOM 8157 N N . GLN D 1 259 ? -24.408 113.214 -78.198 1.00 47.84 259 GLN D N 1
ATOM 8158 C CA . GLN D 1 259 ? -25.616 114.021 -78.125 1.00 46.78 259 GLN D CA 1
ATOM 8159 C C . GLN D 1 259 ? -25.373 115.308 -77.345 1.00 48.39 259 GLN D C 1
ATOM 8160 O O . GLN D 1 259 ? -25.749 116.371 -77.804 1.00 63.25 259 GLN D O 1
ATOM 8166 N N . SER D 1 260 ? -24.679 115.220 -76.213 1.00 41.71 260 SER D N 1
ATOM 8167 C CA . SER D 1 260 ? -24.464 116.401 -75.378 1.00 42.09 260 SER D CA 1
ATOM 8168 C C . SER D 1 260 ? -23.330 117.285 -75.874 1.00 44.42 260 SER D C 1
ATOM 8169 O O . SER D 1 260 ? -23.211 118.429 -75.470 1.00 60.10 260 SER D O 1
ATOM 8172 N N . ILE D 1 261 ? -22.497 116.751 -76.752 1.00 42.52 261 ILE D N 1
ATOM 8173 C CA . ILE D 1 261 ? -21.413 117.525 -77.353 1.00 35.02 261 ILE D CA 1
ATOM 8174 C C . ILE D 1 261 ? -21.945 118.331 -78.497 1.00 36.78 261 ILE D C 1
ATOM 8175 O O . ILE D 1 261 ? -21.578 119.495 -78.663 1.00 89.06 261 ILE D O 1
ATOM 8180 N N . LEU D 1 262 ? -22.856 117.717 -79.256 1.00 47.50 262 LEU D N 1
ATOM 8181 C CA . LEU D 1 262 ? -23.581 118.385 -80.353 1.00 44.94 262 LEU D CA 1
ATOM 8182 C C . LEU D 1 262 ? -24.372 119.649 -79.969 1.00 40.76 262 LEU D C 1
ATOM 8183 O O . LEU D 1 262 ? -24.493 120.541 -80.779 1.00 42.35 262 LEU D O 1
ATOM 8188 N N . GLN D 1 263 ? -24.876 119.747 -78.739 1.00 40.51 263 GLN D N 1
ATOM 8189 C CA . GLN D 1 263 ? -25.551 120.974 -78.282 1.00 48.99 263 GLN D CA 1
ATOM 8190 C C . GLN D 1 263 ? -24.657 122.212 -78.096 1.00 57.84 263 GLN D C 1
ATOM 8191 O O . GLN D 1 263 ? -25.175 123.323 -77.883 1.00 63.91 263 GLN D O 1
ATOM 8197 N N . GLY D 1 264 ? -23.335 122.016 -78.158 1.00 59.37 264 GLY D N 1
ATOM 8198 C CA . GLY D 1 264 ? -22.358 123.083 -78.000 1.00 55.45 264 GLY D CA 1
ATOM 8199 C C . GLY D 1 264 ? -21.544 123.323 -79.255 1.00 55.47 264 GLY D C 1
ATOM 8200 O O . GLY D 1 264 ? -21.551 122.509 -80.176 1.00 57.29 264 GLY D O 1
ATOM 9185 N N . MET G 4 1 ? -19.814 93.484 -104.491 1.00 126.53 1 MET L N 1
ATOM 9186 C CA . MET G 4 1 ? -20.102 94.827 -104.003 1.00 126.23 1 MET L CA 1
ATOM 9187 C C . MET G 4 1 ? -18.820 95.543 -103.592 1.00 130.62 1 MET L C 1
ATOM 9188 O O . MET G 4 1 ? -17.769 94.911 -103.469 1.00 131.20 1 MET L O 1
ATOM 9190 N N . ALA G 4 2 ? -18.928 96.862 -103.405 1.00 133.70 2 ALA L N 1
ATOM 9191 C CA . ALA G 4 2 ? -17.861 97.727 -102.866 1.00 133.34 2 ALA L CA 1
ATOM 9192 C C . ALA G 4 2 ? -16.509 97.752 -103.611 1.00 133.99 2 ALA L C 1
ATOM 9193 O O . ALA G 4 2 ? -15.536 97.174 -103.120 1.00 137.35 2 ALA L O 1
ATOM 9195 N N . LYS G 4 3 ? -16.483 98.378 -104.798 1.00 128.97 3 LYS L N 1
ATOM 9196 C CA . LYS G 4 3 ? -15.260 98.700 -105.586 1.00 123.40 3 LYS L CA 1
ATOM 9197 C C . LYS G 4 3 ? -14.480 97.522 -106.214 1.00 116.89 3 LYS L C 1
ATOM 9198 O O . LYS G 4 3 ? -13.472 97.743 -106.899 1.00 111.60 3 LYS L O 1
ATOM 9204 N N . ASN G 4 4 ? -14.971 96.302 -105.975 1.00 116.98 4 ASN L N 1
ATOM 9205 C CA . ASN G 4 4 ? -14.209 95.038 -105.931 1.00 116.70 4 ASN L CA 1
ATOM 9206 C C . ASN G 4 4 ? -13.001 95.139 -104.986 1.00 114.10 4 ASN L C 1
ATOM 9207 O O . ASN G 4 4 ? -13.082 95.895 -104.014 1.00 115.92 4 ASN L O 1
ATOM 9209 N N . LYS G 4 5 ? -11.901 94.437 -105.309 1.00 109.89 5 LYS L N 1
ATOM 9210 C CA . LYS G 4 5 ? -10.631 94.387 -104.527 1.00 100.81 5 LYS L CA 1
ATOM 9211 C C . LYS G 4 5 ? -10.760 94.334 -102.990 1.00 98.89 5 LYS L C 1
ATOM 9212 O O . LYS G 4 5 ? -10.481 95.337 -102.333 1.00 102.78 5 LYS L O 1
ATOM 9218 N N . VAL G 4 6 ? -11.186 93.185 -102.457 1.00 96.81 6 VAL L N 1
ATOM 9219 C CA . VAL G 4 6 ? -11.928 93.056 -101.181 1.00 91.68 6 VAL L CA 1
ATOM 9220 C C . VAL G 4 6 ? -11.434 93.765 -99.909 1.00 90.48 6 VAL L C 1
ATOM 9221 O O . VAL G 4 6 ? -12.259 94.090 -99.054 1.00 91.70 6 VAL L O 1
ATOM 9223 N N . LEU G 4 7 ? -10.118 94.001 -99.817 1.00 84.14 7 LEU L N 1
ATOM 9224 C CA . LEU G 4 7 ? -9.452 94.684 -98.685 1.00 66.26 7 LEU L CA 1
ATOM 9225 C C . LEU G 4 7 ? -9.754 94.114 -97.292 1.00 74.91 7 LEU L C 1
ATOM 9226 O O . LEU G 4 7 ? -9.555 92.921 -97.063 1.00 68.17 7 LEU L O 1
ATOM 9228 N N . GLY G 4 8 ? -10.243 94.965 -96.384 1.00 90.71 8 GLY L N 1
ATOM 9229 C CA . GLY G 4 8 ? -10.483 94.577 -94.998 1.00 93.65 8 GLY L CA 1
ATOM 9230 C C . GLY G 4 8 ? -11.570 93.525 -94.820 1.00 98.75 8 GLY L C 1
ATOM 9231 O O . GLY G 4 8 ? -11.235 92.445 -94.338 1.00 97.97 8 GLY L O 1
ATOM 9232 N N . ARG G 4 9 ? -12.840 93.764 -95.181 1.00 106.00 9 ARG L N 1
ATOM 9233 C CA . ARG G 4 9 ? -13.557 95.052 -95.180 1.00 108.35 9 ARG L CA 1
ATOM 9234 C C . ARG G 4 9 ? -14.999 94.653 -94.817 1.00 104.46 9 ARG L C 1
ATOM 9235 O O . ARG G 4 9 ? -15.237 93.521 -94.384 1.00 99.25 9 ARG L O 1
ATOM 9243 N N . GLY G 4 10 ? -15.950 95.572 -94.978 1.00 102.17 10 GLY L N 1
ATOM 9244 C CA . GLY G 4 10 ? -17.353 95.294 -94.710 1.00 91.97 10 GLY L CA 1
ATOM 9245 C C . GLY G 4 10 ? -17.998 94.371 -95.729 1.00 87.13 10 GLY L C 1
ATOM 9246 O O . GLY G 4 10 ? -18.401 94.793 -96.816 1.00 81.49 10 GLY L O 1
ATOM 9247 N N . MET H 4 1 ? -3.661 105.655 -38.188 1.00 96.54 1 MET K N 1
ATOM 9248 C CA . MET H 4 1 ? -2.566 106.600 -38.408 1.00 100.95 1 MET K CA 1
ATOM 9249 C C . MET H 4 1 ? -1.828 106.909 -37.107 1.00 104.33 1 MET K C 1
ATOM 9250 O O . MET H 4 1 ? -2.396 107.494 -36.185 1.00 107.16 1 MET K O 1
ATOM 9252 N N . ALA H 4 2 ? -0.561 106.514 -37.041 1.00 105.12 2 ALA K N 1
ATOM 9253 C CA . ALA H 4 2 ? 0.225 106.626 -35.814 1.00 107.84 2 ALA K CA 1
ATOM 9254 C C . ALA H 4 2 ? 1.567 107.333 -36.022 1.00 110.66 2 ALA K C 1
ATOM 9255 O O . ALA H 4 2 ? 1.845 108.357 -35.394 1.00 114.27 2 ALA K O 1
ATOM 9257 N N . LYS H 4 3 ? 2.403 106.734 -36.868 1.00 107.54 3 LYS K N 1
ATOM 9258 C CA . LYS H 4 3 ? 3.795 107.143 -37.091 1.00 105.53 3 LYS K CA 1
ATOM 9259 C C . LYS H 4 3 ? 4.060 108.593 -37.585 1.00 124.34 3 LYS K C 1
ATOM 9260 O O . LYS H 4 3 ? 4.450 109.464 -36.802 1.00 123.17 3 LYS K O 1
ATOM 9266 N N . ASN H 4 4 ? 3.839 108.823 -38.880 1.00 123.48 4 ASN K N 1
ATOM 9267 C CA . ASN H 4 4 ? 3.807 110.140 -39.537 1.00 119.26 4 ASN K CA 1
ATOM 9268 C C . ASN H 4 4 ? 5.004 111.116 -39.442 1.00 115.68 4 ASN K C 1
ATOM 9269 O O . ASN H 4 4 ? 4.812 112.308 -39.672 1.00 115.54 4 ASN K O 1
ATOM 9271 N N . LYS H 4 5 ? 6.217 110.658 -39.124 1.00 114.75 5 LYS K N 1
ATOM 9272 C CA . LYS H 4 5 ? 7.387 111.559 -39.209 1.00 114.61 5 LYS K CA 1
ATOM 9273 C C . LYS H 4 5 ? 8.207 111.406 -40.509 1.00 120.64 5 LYS K C 1
ATOM 9274 O O . LYS H 4 5 ? 8.994 112.285 -40.878 1.00 117.76 5 LYS K O 1
ATOM 9280 N N . VAL H 4 6 ? 7.985 110.279 -41.185 1.00 128.03 6 VAL K N 1
ATOM 9281 C CA . VAL H 4 6 ? 8.662 109.846 -42.430 1.00 132.87 6 VAL K CA 1
ATOM 9282 C C . VAL H 4 6 ? 7.852 110.094 -43.759 1.00 81.23 6 VAL K C 1
ATOM 9283 O O . VAL H 4 6 ? 8.000 109.350 -44.752 1.00 71.68 6 VAL K O 1
ATOM 9287 N N . LEU H 4 7 ? 6.979 111.118 -43.645 1.00 86.32 7 LEU K N 1
ATOM 9288 C CA . LEU H 4 7 ? 5.920 111.742 -44.528 1.00 85.04 7 LEU K CA 1
ATOM 9289 C C . LEU H 4 7 ? 4.389 111.473 -44.423 1.00 100.19 7 LEU K C 1
ATOM 9290 O O . LEU H 4 7 ? 3.640 112.337 -44.873 1.00 102.02 7 LEU K O 1
ATOM 9295 N N . GLY H 4 8 ? 3.855 110.403 -43.837 1.00 98.05 8 GLY K N 1
ATOM 9296 C CA . GLY H 4 8 ? 4.392 109.064 -43.804 1.00 94.74 8 GLY K CA 1
ATOM 9297 C C . GLY H 4 8 ? 3.147 108.202 -43.814 1.00 87.10 8 GLY K C 1
ATOM 9298 O O . GLY H 4 8 ? 2.064 108.667 -43.447 1.00 79.93 8 GLY K O 1
ATOM 9299 N N . ARG H 4 9 ? 3.294 106.952 -44.239 1.00 93.08 9 ARG K N 1
ATOM 9300 C CA . ARG H 4 9 ? 2.174 106.013 -44.303 1.00 94.68 9 ARG K CA 1
ATOM 9301 C C . ARG H 4 9 ? 2.433 104.824 -43.385 1.00 94.00 9 ARG K C 1
ATOM 9302 O O . ARG H 4 9 ? 3.582 104.521 -43.064 1.00 101.21 9 ARG K O 1
ATOM 9310 N N . GLY H 4 10 ? 1.365 104.157 -42.958 1.00 83.08 10 GLY K N 1
ATOM 9311 C CA . GLY H 4 10 ? 1.505 102.937 -42.182 1.00 69.63 10 GLY K CA 1
ATOM 9312 C C . GLY H 4 10 ? 0.447 102.767 -41.116 1.00 59.23 10 GLY K C 1
ATOM 9313 O O . GLY H 4 10 ? -0.659 102.331 -41.412 1.00 54.31 10 GLY K O 1
ATOM 9314 N N . MET I 4 1 ? -45.413 72.245 -66.667 1.00 90.43 1 MET M N 1
ATOM 9315 C CA . MET I 4 1 ? -46.720 72.892 -66.687 1.00 89.64 1 MET M CA 1
ATOM 9316 C C . MET I 4 1 ? -47.467 72.723 -68.018 1.00 92.75 1 MET M C 1
ATOM 9317 O O . MET I 4 1 ? -48.594 73.187 -68.153 1.00 97.92 1 MET M O 1
ATOM 9319 N N . ALA I 4 2 ? -46.833 72.077 -68.997 1.00 95.16 2 ALA M N 1
ATOM 9320 C CA . ALA I 4 2 ? -47.335 72.061 -70.386 1.00 99.23 2 ALA M CA 1
ATOM 9321 C C . ALA I 4 2 ? -48.113 70.850 -70.968 1.00 92.88 2 ALA M C 1
ATOM 9322 O O . ALA I 4 2 ? -48.522 70.913 -72.127 1.00 96.00 2 ALA M O 1
ATOM 9324 N N . LYS I 4 3 ? -48.308 69.759 -70.222 1.00 93.54 3 LYS M N 1
ATOM 9325 C CA . LYS I 4 3 ? -48.955 68.562 -70.818 1.00 95.92 3 LYS M CA 1
ATOM 9326 C C . LYS I 4 3 ? -50.131 67.917 -70.051 1.00 93.01 3 LYS M C 1
ATOM 9327 O O . LYS I 4 3 ? -51.261 67.920 -70.528 1.00 90.89 3 LYS M O 1
ATOM 9333 N N . ASN I 4 4 ? -49.844 67.357 -68.877 1.00 91.20 4 ASN M N 1
ATOM 9334 C CA . ASN I 4 4 ? -50.773 66.484 -68.148 1.00 93.27 4 ASN M CA 1
ATOM 9335 C C . ASN I 4 4 ? -52.032 67.145 -67.560 1.00 101.42 4 ASN M C 1
ATOM 9336 O O . ASN I 4 4 ? -52.115 68.370 -67.453 1.00 106.78 4 ASN M O 1
ATOM 9338 N N . LYS I 4 5 ? -52.993 66.293 -67.194 1.00 102.07 5 LYS M N 1
ATOM 9339 C CA . LYS I 4 5 ? -54.360 66.644 -66.756 1.00 103.05 5 LYS M CA 1
ATOM 9340 C C . LYS I 4 5 ? -54.638 67.758 -65.717 1.00 112.12 5 LYS M C 1
ATOM 9341 O O . LYS I 4 5 ? -55.263 68.766 -66.052 1.00 116.11 5 LYS M O 1
ATOM 9347 N N . VAL I 4 6 ? -54.208 67.567 -64.469 1.00 114.49 6 VAL M N 1
ATOM 9348 C CA . VAL I 4 6 ? -54.825 68.274 -63.331 1.00 112.57 6 VAL M CA 1
ATOM 9349 C C . VAL I 4 6 ? -53.941 69.062 -62.336 1.00 111.14 6 VAL M C 1
ATOM 9350 O O . VAL I 4 6 ? -54.115 70.271 -62.173 1.00 110.29 6 VAL M O 1
ATOM 9352 N N . LEU I 4 7 ? -53.008 68.358 -61.691 1.00 109.99 7 LEU M N 1
ATOM 9353 C CA . LEU I 4 7 ? -52.522 68.631 -60.317 1.00 103.77 7 LEU M CA 1
ATOM 9354 C C . LEU I 4 7 ? -52.022 70.017 -59.850 1.00 96.82 7 LEU M C 1
ATOM 9355 O O . LEU I 4 7 ? -51.988 70.246 -58.641 1.00 94.54 7 LEU M O 1
ATOM 9357 N N . GLY I 4 8 ? -51.636 70.900 -60.779 1.00 95.01 8 GLY M N 1
ATOM 9358 C CA . GLY I 4 8 ? -50.950 72.171 -60.500 1.00 89.65 8 GLY M CA 1
ATOM 9359 C C . GLY I 4 8 ? -51.513 73.141 -59.460 1.00 81.03 8 GLY M C 1
ATOM 9360 O O . GLY I 4 8 ? -52.729 73.251 -59.368 1.00 72.60 8 GLY M O 1
ATOM 9361 N N . ARG I 4 9 ? -50.702 73.848 -58.658 1.00 84.45 9 ARG M N 1
ATOM 9362 C CA . ARG I 4 9 ? -49.227 74.079 -58.708 1.00 81.81 9 ARG M CA 1
ATOM 9363 C C . ARG I 4 9 ? -48.532 74.639 -59.983 1.00 79.16 9 ARG M C 1
ATOM 9364 O O . ARG I 4 9 ? -48.829 75.759 -60.391 1.00 82.41 9 ARG M O 1
ATOM 9372 N N . GLY I 4 10 ? -47.598 73.904 -60.576 1.00 79.47 10 GLY M N 1
ATOM 9373 C CA . GLY I 4 10 ? -46.854 74.400 -61.723 1.00 77.83 10 GLY M CA 1
ATOM 9374 C C . GLY I 4 10 ? -45.400 74.717 -61.416 1.00 74.87 10 GLY M C 1
ATOM 9375 O O . GLY I 4 10 ? -44.687 73.924 -60.793 1.00 73.48 10 GLY M O 1
ATOM 9376 N N . LYS J 4 3 ? -30.234 92.669 2.306 1.00 63.11 3 LYS N N 1
ATOM 9377 C CA . LYS J 4 3 ? -30.750 91.492 3.002 1.00 68.27 3 LYS N CA 1
ATOM 9378 C C . LYS J 4 3 ? -31.628 90.640 2.085 1.00 69.61 3 LYS N C 1
ATOM 9379 O O . LYS J 4 3 ? -32.850 90.685 2.168 1.00 73.94 3 LYS N O 1
ATOM 9385 N N . ASN J 4 4 ? -30.992 89.879 1.202 1.00 75.36 4 ASN N N 1
ATOM 9386 C CA . ASN J 4 4 ? -31.699 88.991 0.272 1.00 83.56 4 ASN N CA 1
ATOM 9387 C C . ASN J 4 4 ? -31.806 87.521 0.732 1.00 82.69 4 ASN N C 1
ATOM 9388 O O . ASN J 4 4 ? -32.280 86.667 -0.022 1.00 90.14 4 ASN N O 1
ATOM 9390 N N . LYS J 4 5 ? -31.360 87.246 1.961 1.00 70.92 5 LYS N N 1
ATOM 9391 C CA . LYS J 4 5 ? -31.313 85.901 2.599 1.00 67.66 5 LYS N CA 1
ATOM 9392 C C . LYS J 4 5 ? -30.652 84.721 1.829 1.00 94.82 5 LYS N C 1
ATOM 9393 O O . LYS J 4 5 ? -29.648 84.911 1.141 1.00 94.35 5 LYS N O 1
ATOM 9399 N N . VAL J 4 6 ? -31.226 83.522 1.946 1.00 96.00 6 VAL N N 1
ATOM 9400 C CA . VAL J 4 6 ? -30.585 82.289 1.480 1.00 93.61 6 VAL N CA 1
ATOM 9401 C C . VAL J 4 6 ? -30.754 82.079 -0.015 1.00 93.15 6 VAL N C 1
ATOM 9402 O O . VAL J 4 6 ? -31.828 82.314 -0.568 1.00 94.80 6 VAL N O 1
ATOM 9404 N N . LEU J 4 7 ? -29.688 81.613 -0.658 1.00 93.83 7 LEU N N 1
ATOM 9405 C CA . LEU J 4 7 ? -29.613 81.611 -2.114 1.00 97.21 7 LEU N CA 1
ATOM 9406 C C . LEU J 4 7 ? -30.341 80.462 -2.817 1.00 100.58 7 LEU N C 1
ATOM 9407 O O . LEU J 4 7 ? -30.033 79.284 -2.624 1.00 100.23 7 LEU N O 1
ATOM 9409 N N . GLY J 4 8 ? -31.317 80.840 -3.637 1.00 100.74 8 GLY N N 1
ATOM 9410 C CA . GLY J 4 8 ? -31.774 80.026 -4.743 1.00 98.63 8 GLY N CA 1
ATOM 9411 C C . GLY J 4 8 ? -31.146 80.726 -5.929 1.00 102.77 8 GLY N C 1
ATOM 9412 O O . GLY J 4 8 ? -30.064 81.307 -5.783 1.00 103.99 8 GLY N O 1
ATOM 9413 N N . ARG J 4 9 ? -31.810 80.655 -7.086 1.00 106.15 9 ARG N N 1
ATOM 9414 C CA . ARG J 4 9 ? -31.550 81.539 -8.239 1.00 103.53 9 ARG N CA 1
ATOM 9415 C C . ARG J 4 9 ? -30.106 81.493 -8.799 1.00 96.20 9 ARG N C 1
ATOM 9416 O O . ARG J 4 9 ? -29.593 80.423 -9.127 1.00 99.51 9 ARG N O 1
ATOM 9424 N N . GLY J 4 10 ? -29.453 82.653 -8.866 1.00 86.53 10 GLY N N 1
ATOM 9425 C CA . GLY J 4 10 ? -28.059 82.727 -9.271 1.00 78.65 10 GLY N CA 1
ATOM 9426 C C . GLY J 4 10 ? -27.675 84.046 -9.919 1.00 73.02 10 GLY N C 1
ATOM 9427 O O . GLY J 4 10 ? -27.454 85.051 -9.240 1.00 67.84 10 GLY N O 1
#

InterPro domains:
  IPR025669 AAA domain [PF13614] (4-183)
  IPR027417 P-loop containing nucleoside triphosphate hydrolase [G3DSA:3.40.50.300] (1-264)
  IPR027417 P-loop containing nucleoside triphosphate hydrolase [SSF52540] (2-263)
  IPR050678 DNA Partitioning ATPase [PTHR13696] (2-263)

B-factor: mean 53.0, std 27.11, range [15.14, 196.45]